Protein AF-A0A5N5QU02-F1 (afdb_monomer_lite)

pLDDT: mean 71.1, std 25.97, range [22.22, 98.56]

Sequence (779 aa):
MPKRAPSPQHIPPRKRPSLPFRPTFKSECIQAKDSTFQARLFSLDSPAPVSSILAYMRRQYPDFQHHMAAWRYLVLKPGMTGLEGDHAFEPEKGCEDDGESRGGKTILDVLERTGLSDVLVVVSRRFGGTMLGPARFTHIADCARAVCTAMFEREQAAERASLVADLVAQLREWDTEIADLRLEIATLEPRPTPDKGKQPMLSLKPPDYTNVLDPPDVEKAQRLLQARQKTVQSLKALYDQIDMRAQQAPPSVLTIAGTDPSGGAGIQADLKTIAAHGCYGTSVITALVAQNTCGVRAVHVPAAEFITKQASRRRFPNPHNQQNIPQLKCVLEDIPPKAIKTGMLADEAIVDNIVNTLTSHYGSKKSRRSNRKIPPLIVDPVIISSSGHALLAPEAIDTVRRKLIPLATLVTPNLPEAETLLGRKVGSVDSLEGMVHTAGEIIALGPEAALVKGGHSNLIINDVLAYLASTNHTERIRIRVEWGPGCEPIRHHSILGRVGVGSRLGTGTQDVVVDVLRLKSPSAPITLFVRPKLETASTHGTGCTLSSALACAFAQGLNPIDATLQATAYAHEAIATAPKIGKGKGPLNHMHTLVPRTSLPKEKLTHFFFNLLAVGLVIAATGAAYAVFPWFARELWAMSRILFMAADPRYTVILCLLLPLYRVSWIRDASSNYSCSHPPPDSPTSKQTIYSPSSAQSLVKDDQIGMPGGQPIATLRVRGTSSTRLLHPRRGHSGCLERVVPIAIVLAGHAPNPFKMNMKIDPELQRRKCNRSRGEGAA

Organism: NCBI:txid1582974

InterPro domains:
  IPR001498 Impact, N-terminal [PF01205] (33-147)
  IPR004399 Hydroxymethylpyrimidine kinase/phosphomethylpyrimidine kinase domain [cd01169] (253-578)
  IPR013749 Pyridoxamine kinase/Phosphomethylpyrimidine kinase [PF08543] (260-312)
  IPR013749 Pyridoxamine kinase/Phosphomethylpyrimidine kinase [PF08543] (327-487)
  IPR013749 Pyridoxamine kinase/Phosphomethylpyrimidine kinase [PF08543] (507-589)
  IPR020568 Ribosomal protein uS5 domain 2-type superfamily [SSF54211] (25-148)
  IPR029056 Ribokinase-like [G3DSA:3.40.1190.20] (229-599)
  IPR029056 Ribokinase-like [SSF53613] (250-593)
  IPR036956 Impact, N-terminal domain superfamily [G3DSA:3.30.230.30] (24-153)

Foldseek 3Di:
DDDDDDDDPDPDPPPDPDQPFDFPDKFDWDADLQKIKIKTKGFAPDPVCQVVVVVSCCVVCVQFPWKKKKAKAWDADPPDDCPVDPVRTDIDMDIDTPPPPCLRVLLVVLCVVLVDHRMMMIMTMRDRPDDPPPVVSVVSNVNSNRRSVVVSVVVVQVVLLVLLVVLVVLLQVLVVLLLVLVVLLPVLDQDPDDFPDDDVPPPPDGDDCCVCNVSPDNVVSVVSNVVSVVSSVVSVVVSVVSVVVVPDAAAEEEEEWADDPQLFATLSLLCLLCVLLSHHYDYQHQWYFPADQLGTDDIGGPDLCQRAPPPPPDPDDDPPPPPHDHRVRVCCVPPNHLFYEYEQNQEQSSLVRVLVRQCVSQHDPPDPPHPHQRHAYEYEPHQAAPNGHGRYDLVNLVVCLQRVLQSHQEYEYEQQRLCSSVVHDRPPDAAPVSQQVSQVVSVVSHHQKYKHWQLPHFDDPVSVVVCVVPDDPPAQEAEWEDEDRPDPGPDDDDPPDDDPPDPPSDDDDFGKIWIWMDGNDRPDHIYIYIYGNDPDLACRHLSRQLSSQLRSCSSVPHDNVVSNVRSVNLSVVQRVPADPDDDGHHHGNSNSSPDPDDPDDCVVVVVVVVVVVVVVVVCVVVPPDPDCVVVVVVVVVVVVVVVVQVVDPVCPVVCVVCVVVVVVVVVVVVPPDDDDDDDYDDDDDDDDDDDDDDDDDDDDDDYDDDDDDDDDDDDDDDDDDDDDDDDDDDDDDDDDDDDPDDDDDDDDDDDDDDDDDDDDDDPDDDDDDDDDDDDDDDD

Radius of gyration: 46.67 Å; chains: 1; bounding box: 134×116×110 Å

Secondary structure (DSSP, 8-state):
---PPPPPP-PPP-PPPPPSS--SEEPPPEEETTEEEEEEEEE-SSSTTHHHHHHHHHHH-TT-SEEEEEEEEEEEPTT--STT-GGGEEEEEEEE-SSSTTHHHHHHHHHHHH---SEEEEEEEE--SS--TTHHHHHHHHHHHHHHHHHHHHHHHHHHHHHHHHHHHHHHHHHHHHHHHHHHHHHHSPPPP--SS-------SPPP-HHHHTTB-HHHHHHHHHHHHHHHHHHHHHHHHHHHHHHSPPPEEEEEE---TTSSSHHHHHHHHHHHTT-EEEEEES-EEEEETTEEEEEEPPPHHHHS------SS--TT------HHHHHHHHS--SEEEE---BSHHHHHHHHHHHHHHH--TT-TT--PPPP-EEE----B-TTS-B-B-HHHHHHIIIIIGGG-SEE--BHHHHHHHTTPPTT---SHHHHHHHHHHHHHTS-SEEEEB-TT--EEHHHHHHHHHHS-TTS-EEEEE---TTSPP-------S---TTTTS-SS--EEEEEEEEESSTTSPEEEEEEEPP--S--BTHHHHHHHHHHHHHHTT--HHHHHHHHHHHHHHHHHT----SSSSPBP-TTTT--------THHHHHHHHHHHHHHHHHHHTT--SSSHHHHHHHHHHHHHHHHHHTSTTSHHHHHHHHHHHHHHHTTSSS-----------------------------------------------------------------PPP------------PPP-------------------------

Structure (mmCIF, N/CA/C/O backbone):
data_AF-A0A5N5QU02-F1
#
_entry.id   AF-A0A5N5QU02-F1
#
loop_
_atom_site.group_PDB
_atom_site.id
_atom_site.type_symbol
_atom_site.label_atom_id
_atom_site.label_alt_id
_atom_site.label_comp_id
_atom_site.label_asym_id
_atom_site.label_entity_id
_atom_site.label_seq_id
_atom_site.pdbx_PDB_ins_code
_atom_site.Cartn_x
_atom_site.Cartn_y
_atom_site.Cartn_z
_atom_site.occupancy
_atom_site.B_iso_or_equiv
_atom_site.auth_seq_id
_atom_site.auth_comp_id
_atom_site.auth_asym_id
_atom_site.auth_atom_id
_atom_site.pdbx_PDB_model_num
ATOM 1 N N . MET A 1 1 ? 33.362 68.372 -55.225 1.00 26.84 1 MET A N 1
ATOM 2 C CA . MET A 1 1 ? 34.493 67.432 -55.422 1.00 26.84 1 MET A CA 1
ATOM 3 C C . MET A 1 1 ? 33.938 66.006 -55.423 1.00 26.84 1 MET A C 1
ATOM 5 O O . MET A 1 1 ? 32.941 65.788 -54.751 1.00 26.84 1 MET A O 1
ATOM 9 N N . PRO A 1 2 ? 34.433 65.107 -56.283 1.00 36.47 2 PRO A N 1
ATOM 10 C CA . PRO A 1 2 ? 33.691 64.687 -57.477 1.00 36.47 2 PRO A CA 1
ATOM 11 C C . PRO A 1 2 ? 32.960 63.337 -57.372 1.00 36.47 2 PRO A C 1
ATOM 13 O O . PRO A 1 2 ? 33.253 62.500 -56.522 1.00 36.47 2 PRO A O 1
ATOM 16 N N . LYS A 1 3 ? 32.033 63.142 -58.324 1.00 34.31 3 LYS A N 1
ATOM 17 C CA . LYS A 1 3 ? 31.410 61.869 -58.716 1.00 34.31 3 LYS A CA 1
ATOM 18 C C . LYS A 1 3 ? 32.476 60.768 -58.821 1.00 34.31 3 LYS A C 1
ATOM 20 O O . LYS A 1 3 ? 33.375 60.869 -59.654 1.00 34.31 3 LYS A O 1
ATOM 25 N N . ARG A 1 4 ? 32.368 59.715 -58.003 1.00 31.97 4 ARG A N 1
ATOM 26 C CA . ARG A 1 4 ? 33.155 58.487 -58.180 1.00 31.97 4 ARG A CA 1
ATOM 27 C C . ARG A 1 4 ? 32.616 57.717 -59.386 1.00 31.97 4 ARG A C 1
ATOM 29 O O . ARG A 1 4 ? 31.420 57.457 -59.473 1.00 31.97 4 ARG A O 1
ATOM 36 N N . ALA A 1 5 ? 33.525 57.403 -60.302 1.00 35.94 5 ALA A N 1
ATOM 37 C CA . ALA A 1 5 ? 33.304 56.563 -61.470 1.00 35.94 5 ALA A CA 1
ATOM 38 C C . ALA A 1 5 ? 32.764 55.172 -61.079 1.00 35.94 5 ALA A C 1
ATOM 40 O O . ALA A 1 5 ? 33.105 54.677 -59.999 1.00 35.94 5 ALA A O 1
ATOM 41 N N . PRO A 1 6 ? 31.957 54.520 -61.936 1.00 36.97 6 PRO A N 1
ATOM 42 C CA . PRO A 1 6 ? 31.574 53.133 -61.723 1.00 36.97 6 PRO A CA 1
ATOM 43 C C . PRO A 1 6 ? 32.813 52.234 -61.816 1.00 36.97 6 PRO A C 1
ATOM 45 O O . PRO A 1 6 ? 33.607 52.325 -62.753 1.00 36.97 6 PRO A O 1
ATOM 48 N N . SER A 1 7 ? 32.978 51.385 -60.806 1.00 33.53 7 SER A N 1
ATOM 49 C CA . SER A 1 7 ? 33.982 50.328 -60.735 1.00 33.53 7 SER A CA 1
ATOM 50 C C . SER A 1 7 ? 33.844 49.350 -61.913 1.00 33.53 7 SER A C 1
ATOM 52 O O . SER A 1 7 ? 32.729 49.107 -62.385 1.00 33.53 7 SER A O 1
ATOM 54 N N . PRO A 1 8 ? 34.961 48.777 -62.403 1.00 39.06 8 PRO A N 1
ATOM 55 C CA . PRO A 1 8 ? 34.948 47.881 -63.551 1.00 39.06 8 PRO A CA 1
ATOM 56 C C . PRO A 1 8 ? 34.104 46.647 -63.237 1.00 39.06 8 PRO A C 1
ATOM 58 O O . PRO A 1 8 ? 34.230 46.050 -62.166 1.00 39.06 8 PRO A O 1
ATOM 61 N N . GLN A 1 9 ? 33.231 46.285 -64.179 1.00 38.09 9 GLN A N 1
ATOM 62 C CA . GLN A 1 9 ? 32.427 45.071 -64.123 1.00 38.09 9 GLN A CA 1
ATOM 63 C C . GLN A 1 9 ? 33.332 43.885 -63.789 1.00 38.09 9 GLN A C 1
ATOM 65 O O . GLN A 1 9 ? 34.272 43.567 -64.518 1.00 38.09 9 GLN A O 1
ATOM 70 N N . HIS A 1 10 ? 33.044 43.253 -62.655 1.00 35.84 10 HIS A N 1
ATOM 71 C CA . HIS A 1 10 ? 33.688 42.029 -62.222 1.00 35.84 10 HIS A CA 1
ATOM 72 C C . HIS A 1 10 ? 33.329 40.949 -63.248 1.00 35.84 10 HIS A C 1
ATOM 74 O O . HIS A 1 10 ? 32.243 40.375 -63.203 1.00 35.84 10 HIS A O 1
ATOM 80 N N . ILE A 1 11 ? 34.215 40.703 -64.215 1.00 39.31 11 ILE A N 1
ATOM 81 C CA . ILE A 1 11 ? 34.117 39.531 -65.084 1.00 39.31 11 ILE A CA 1
ATOM 82 C C . ILE A 1 11 ? 34.187 38.328 -64.133 1.00 39.31 11 ILE A C 1
ATOM 84 O O . ILE A 1 11 ? 35.190 38.185 -63.423 1.00 39.31 11 ILE A O 1
ATOM 88 N N . PRO A 1 12 ? 33.136 37.496 -64.028 1.00 38.94 12 PRO A N 1
ATOM 89 C CA . PRO A 1 12 ? 33.198 36.319 -63.179 1.00 38.94 12 PRO A CA 1
ATOM 90 C C . PRO A 1 12 ? 34.337 35.427 -63.691 1.00 38.94 12 PRO A C 1
ATOM 92 O O . PRO A 1 12 ? 34.494 35.289 -64.910 1.00 38.94 12 PRO A O 1
ATOM 95 N N . PRO A 1 13 ? 35.152 34.820 -62.807 1.00 41.03 13 PRO A N 1
ATOM 96 C CA . PRO A 1 13 ? 36.166 33.877 -63.253 1.00 41.03 13 PRO A CA 1
ATOM 97 C C . PRO A 1 13 ? 35.462 32.807 -64.089 1.00 41.03 13 PRO A C 1
ATOM 99 O O . PRO A 1 13 ? 34.466 32.234 -63.640 1.00 41.03 13 PRO A O 1
ATOM 102 N N . ARG A 1 14 ? 35.938 32.575 -65.323 1.00 37.25 14 ARG A N 1
ATOM 103 C CA . ARG A 1 14 ? 35.437 31.497 -66.189 1.00 37.25 14 ARG A CA 1
ATOM 104 C C . ARG A 1 14 ? 35.333 30.234 -65.335 1.00 37.25 14 ARG A C 1
ATOM 106 O O . ARG A 1 14 ? 36.357 29.721 -64.881 1.00 37.25 14 ARG A O 1
ATOM 113 N N . LYS A 1 15 ? 34.104 29.761 -65.083 1.00 38.62 15 LYS A N 1
ATOM 114 C CA . LYS A 1 15 ? 33.865 28.472 -64.427 1.00 38.62 15 LYS A CA 1
ATOM 115 C C . LYS A 1 15 ? 34.707 27.446 -65.180 1.00 38.62 15 LYS A C 1
ATOM 117 O O . LYS A 1 15 ? 34.523 27.278 -66.385 1.00 38.62 15 LYS A O 1
ATOM 122 N N . ARG A 1 16 ? 35.661 26.807 -64.491 1.00 43.03 16 ARG A N 1
ATOM 123 C CA . ARG A 1 16 ? 36.352 25.637 -65.045 1.00 43.03 16 ARG A CA 1
ATOM 124 C C . ARG A 1 16 ? 35.257 24.663 -65.505 1.00 43.03 16 ARG A C 1
ATOM 126 O O . ARG A 1 16 ? 34.319 24.461 -64.729 1.00 43.03 16 ARG A O 1
ATOM 133 N N . PRO A 1 17 ? 35.316 24.118 -66.731 1.00 43.94 17 PRO A N 1
ATOM 134 C CA . PRO A 1 17 ? 34.322 23.151 -67.176 1.00 43.94 17 PRO A CA 1
ATOM 135 C C . PRO A 1 17 ? 34.249 22.017 -66.148 1.00 43.94 17 PRO A C 1
ATOM 137 O O . PRO A 1 17 ? 35.284 21.538 -65.678 1.00 43.94 17 PRO A O 1
ATOM 140 N N . SER A 1 18 ? 33.035 21.648 -65.737 1.00 48.78 18 SER A N 1
ATOM 141 C CA . SER A 1 18 ? 32.812 20.504 -64.854 1.00 48.78 18 SER A CA 1
ATOM 142 C C . SER A 1 18 ? 33.447 19.276 -65.497 1.00 48.78 18 SER A C 1
ATOM 144 O O . SER A 1 18 ? 33.119 18.935 -66.633 1.00 48.78 18 SER A O 1
ATOM 146 N N . LEU A 1 19 ? 34.390 18.651 -64.796 1.00 57.91 19 LEU A N 1
ATOM 147 C CA . LEU A 1 19 ? 35.074 17.464 -65.291 1.00 57.91 19 LEU A CA 1
ATOM 148 C C . LEU A 1 19 ? 34.037 16.341 -65.492 1.00 57.91 19 LEU A C 1
ATOM 150 O O . LEU A 1 19 ? 33.288 16.072 -64.552 1.00 57.91 19 LEU A O 1
ATOM 154 N N . PRO A 1 20 ? 33.980 15.688 -66.668 1.00 72.44 20 PRO A N 1
ATOM 155 C CA . PRO A 1 20 ? 32.984 14.652 -66.952 1.00 72.44 20 PRO A CA 1
ATOM 156 C C . PRO A 1 20 ? 33.134 13.422 -66.045 1.00 72.44 20 PRO A C 1
ATOM 158 O O . PRO A 1 20 ? 32.148 12.753 -65.766 1.00 72.44 20 PRO A O 1
ATOM 161 N N . PHE A 1 21 ? 34.342 13.166 -65.529 1.00 84.12 21 PHE A N 1
ATOM 162 C CA . PHE A 1 21 ? 34.613 12.105 -64.560 1.00 84.12 21 PHE A CA 1
ATOM 163 C C . PHE A 1 21 ? 35.366 12.670 -63.352 1.00 84.12 21 PHE A C 1
ATOM 165 O O . PHE A 1 21 ? 36.440 13.271 -63.493 1.00 84.12 21 PHE A O 1
ATOM 172 N N . ARG A 1 22 ? 34.815 12.473 -62.149 1.00 87.12 22 ARG A N 1
ATOM 173 C CA . ARG A 1 22 ? 35.424 12.894 -60.880 1.00 87.12 22 ARG A CA 1
ATOM 174 C C . ARG A 1 22 ? 35.877 11.658 -60.095 1.00 87.12 22 ARG A C 1
ATOM 176 O O . ARG A 1 22 ? 35.042 10.800 -59.834 1.00 87.12 22 ARG A O 1
ATOM 183 N N . PRO A 1 23 ? 37.157 11.565 -59.693 1.00 90.81 23 PRO A N 1
ATOM 184 C CA . PRO A 1 23 ? 37.606 10.455 -58.864 1.00 90.81 23 PRO A CA 1
ATOM 185 C C . PRO A 1 23 ? 36.990 10.543 -57.463 1.00 90.81 23 PRO A C 1
ATOM 187 O O . PRO A 1 23 ? 36.922 11.630 -56.880 1.00 90.81 23 PRO A O 1
ATOM 190 N N . THR A 1 24 ? 36.578 9.395 -56.930 1.00 92.00 24 THR A N 1
ATOM 191 C CA . THR A 1 24 ? 36.082 9.213 -55.561 1.00 92.00 24 THR A CA 1
ATOM 192 C C . THR A 1 24 ? 37.194 9.476 -54.550 1.00 92.00 24 THR A C 1
ATOM 194 O O . THR A 1 24 ? 36.988 10.204 -53.583 1.00 92.00 24 THR A O 1
ATOM 197 N N . PHE A 1 25 ? 38.389 8.943 -54.817 1.00 93.81 25 PHE A N 1
ATOM 198 C CA . PHE A 1 25 ? 39.585 9.148 -54.003 1.00 93.81 25 PHE A CA 1
ATOM 199 C C . PHE A 1 25 ? 40.807 9.417 -54.873 1.00 93.81 25 PHE A C 1
ATOM 201 O O . PHE A 1 25 ? 40.891 8.997 -56.029 1.00 93.81 25 PHE A O 1
ATOM 208 N N . LYS A 1 26 ? 41.779 10.118 -54.294 1.00 95.25 26 LYS A N 1
ATOM 209 C CA . LYS A 1 26 ? 43.058 10.448 -54.916 1.00 95.25 26 LYS A CA 1
ATOM 210 C C . LYS A 1 26 ? 44.159 10.241 -53.882 1.00 95.25 26 LYS A C 1
ATOM 212 O O . LYS A 1 26 ? 44.045 10.778 -52.785 1.00 95.25 26 LYS A O 1
ATOM 217 N N . SER A 1 27 ? 45.205 9.492 -54.226 1.00 95.94 27 SER A N 1
ATOM 218 C CA . SER A 1 27 ? 46.351 9.321 -53.329 1.00 95.94 27 SER A CA 1
ATOM 219 C C . SER A 1 27 ? 47.226 10.574 -53.304 1.00 95.94 27 SER A C 1
ATOM 221 O O . SER A 1 27 ? 47.255 11.369 -54.257 1.00 95.94 27 SER A O 1
ATOM 223 N N . GLU A 1 28 ? 48.037 10.693 -52.258 1.00 94.44 28 GLU A N 1
ATOM 224 C CA . GLU A 1 28 ? 49.217 11.551 -52.303 1.00 94.44 28 GLU A CA 1
ATOM 225 C C . GLU A 1 28 ? 50.170 11.117 -53.429 1.00 94.44 28 GLU A C 1
ATOM 227 O O . GLU A 1 28 ? 50.102 9.993 -53.944 1.00 94.44 28 GLU A O 1
ATOM 232 N N . CYS A 1 29 ? 51.024 12.044 -53.859 1.00 92.69 29 CYS A N 1
ATOM 233 C CA . CYS A 1 29 ? 52.050 11.750 -54.850 1.00 92.69 29 CYS A CA 1
ATOM 234 C C . CYS A 1 29 ? 53.221 11.030 -54.178 1.00 92.69 29 CYS A C 1
ATOM 236 O O . CYS A 1 29 ? 53.844 11.594 -53.283 1.00 92.69 29 CYS A O 1
ATOM 238 N N . ILE A 1 30 ? 53.583 9.846 -54.664 1.00 93.88 30 ILE A N 1
ATOM 239 C CA . ILE A 1 30 ? 54.828 9.181 -54.264 1.00 93.88 30 ILE A CA 1
ATOM 240 C C . ILE A 1 30 ? 55.928 9.604 -55.241 1.00 93.88 30 ILE A C 1
ATOM 242 O O . ILE A 1 30 ? 55.773 9.435 -56.452 1.00 93.88 30 ILE A O 1
ATOM 246 N N . GLN A 1 31 ? 57.030 10.162 -54.734 1.00 91.62 31 GLN A N 1
ATOM 247 C CA . GLN A 1 31 ? 58.201 10.539 -55.535 1.00 91.62 31 GLN A CA 1
ATOM 248 C C . GLN A 1 31 ? 59.365 9.570 -55.295 1.00 91.62 31 GLN A C 1
ATOM 250 O O . GLN A 1 31 ? 59.719 9.294 -54.152 1.00 91.62 31 GLN A O 1
ATOM 255 N N . ALA A 1 32 ? 59.977 9.066 -56.369 1.00 89.31 32 ALA A N 1
ATOM 256 C CA . ALA A 1 32 ? 61.125 8.161 -56.302 1.00 89.31 32 ALA A CA 1
ATOM 257 C C . ALA A 1 32 ? 62.057 8.364 -57.507 1.00 89.31 32 ALA A C 1
ATOM 259 O O . ALA A 1 32 ? 61.632 8.145 -58.643 1.00 89.31 32 ALA A O 1
ATOM 260 N N . LYS A 1 33 ? 63.321 8.759 -57.262 1.00 81.19 33 LYS A N 1
ATOM 261 C CA . LYS A 1 33 ? 64.346 9.068 -58.291 1.00 81.19 33 LYS A CA 1
ATOM 262 C C . LYS A 1 33 ? 63.743 9.838 -59.480 1.00 81.19 33 LYS A C 1
ATOM 264 O O . LYS A 1 33 ? 63.691 9.332 -60.602 1.00 81.19 33 LYS A O 1
ATOM 269 N N . ASP A 1 34 ? 63.146 10.986 -59.158 1.00 87.06 34 ASP A N 1
ATOM 270 C CA . ASP A 1 34 ? 62.445 11.925 -60.052 1.00 87.06 34 ASP A CA 1
ATOM 271 C C . ASP A 1 34 ? 61.157 11.413 -60.725 1.00 87.06 34 ASP A C 1
ATOM 273 O O . ASP A 1 34 ? 60.410 12.187 -61.330 1.00 87.06 34 ASP A O 1
ATOM 277 N N . SER A 1 35 ? 60.830 10.124 -60.592 1.00 89.81 35 SER A N 1
ATOM 278 C CA . SER A 1 35 ? 59.532 9.598 -61.016 1.00 89.81 35 SER A CA 1
ATOM 279 C C . SER A 1 35 ? 58.445 9.982 -60.012 1.00 89.81 35 SER A C 1
ATOM 281 O O . SER A 1 35 ? 58.691 10.038 -58.809 1.00 89.81 35 SER A O 1
ATOM 283 N N . THR A 1 36 ? 57.224 10.221 -60.487 1.00 93.25 36 THR A N 1
ATOM 284 C CA . THR A 1 36 ? 56.067 10.550 -59.635 1.00 93.25 36 THR A CA 1
ATOM 285 C C . THR A 1 36 ? 54.918 9.588 -59.906 1.00 93.25 36 THR A C 1
ATOM 287 O O . THR A 1 36 ? 54.573 9.373 -61.064 1.00 93.25 36 THR A O 1
ATOM 290 N N . PHE A 1 37 ? 54.308 9.047 -58.853 1.00 95.06 37 PHE A N 1
ATOM 291 C CA . PHE A 1 37 ? 53.167 8.132 -58.915 1.00 95.06 37 PHE A CA 1
ATOM 292 C C . PHE A 1 37 ? 51.965 8.730 -58.196 1.00 95.06 37 PHE A C 1
ATOM 294 O O . PHE A 1 37 ? 52.113 9.342 -57.138 1.00 95.06 37 PHE A O 1
ATOM 301 N N . GLN A 1 38 ? 50.772 8.544 -58.755 1.00 96.00 38 GLN A N 1
ATOM 302 C CA . GLN A 1 38 ? 49.534 8.959 -58.105 1.00 96.00 38 GLN A CA 1
ATOM 303 C C . GLN A 1 38 ? 48.348 8.108 -58.550 1.00 96.00 38 GLN A C 1
ATOM 305 O O . GLN A 1 38 ? 48.058 8.024 -59.745 1.00 96.00 38 GLN A O 1
ATOM 310 N N . ALA A 1 39 ? 47.616 7.552 -57.587 1.00 96.94 39 ALA A N 1
ATOM 311 C CA . ALA A 1 39 ? 46.386 6.817 -57.836 1.00 96.94 39 ALA A CA 1
ATOM 312 C C . ALA A 1 39 ? 45.153 7.722 -57.810 1.00 96.94 39 ALA A C 1
ATOM 314 O O . ALA A 1 39 ? 45.068 8.700 -57.058 1.00 96.94 39 ALA A O 1
ATOM 315 N N . ARG A 1 40 ? 44.163 7.343 -58.613 1.00 96.88 40 ARG A N 1
ATOM 316 C CA . ARG A 1 40 ? 42.786 7.831 -58.567 1.00 96.88 40 ARG A CA 1
ATOM 317 C C . ARG A 1 40 ? 41.847 6.634 -58.628 1.00 96.88 40 ARG A C 1
ATOM 319 O O . ARG A 1 40 ? 42.020 5.777 -59.489 1.00 96.88 40 ARG A O 1
ATOM 326 N N . LEU A 1 41 ? 40.874 6.596 -57.727 1.00 96.06 41 LEU A N 1
ATOM 327 C CA . LEU A 1 41 ? 39.822 5.583 -57.700 1.00 96.06 41 LEU A CA 1
ATOM 328 C C . LEU A 1 41 ? 38.512 6.208 -58.169 1.00 96.06 41 LEU A C 1
ATOM 330 O O . LEU A 1 41 ? 38.163 7.306 -57.734 1.00 96.06 41 LEU A O 1
ATOM 334 N N . PHE A 1 42 ? 37.796 5.504 -59.033 1.00 94.12 42 PHE A N 1
ATOM 335 C CA . PHE A 1 42 ? 36.467 5.840 -59.527 1.00 94.12 42 PHE A CA 1
ATOM 336 C C . PHE A 1 42 ? 35.504 4.724 -59.124 1.00 94.12 42 PHE A C 1
ATOM 338 O O . PHE A 1 42 ? 35.866 3.554 -59.207 1.00 94.12 42 PHE A O 1
ATOM 345 N N . SER A 1 43 ? 34.299 5.086 -58.689 1.00 91.25 43 SER A N 1
ATOM 346 C CA . SER A 1 43 ? 33.203 4.125 -58.528 1.00 91.25 43 SER A CA 1
ATOM 347 C C . SER A 1 43 ? 32.582 3.840 -59.898 1.00 91.25 43 SER A C 1
ATOM 349 O O . SER A 1 43 ? 32.513 4.742 -60.739 1.00 91.25 43 SER A O 1
ATOM 351 N N . LEU A 1 44 ? 32.208 2.587 -60.141 1.00 88.25 44 LEU A N 1
ATOM 352 C CA . LEU A 1 44 ? 31.629 2.108 -61.388 1.00 88.25 44 LEU A CA 1
ATOM 353 C C . LEU A 1 44 ? 30.214 1.592 -61.140 1.00 88.25 44 LEU A C 1
ATOM 355 O O . LEU A 1 44 ? 30.034 0.651 -60.381 1.00 88.25 44 LEU A O 1
ATOM 359 N N . ASP A 1 45 ? 29.241 2.125 -61.875 1.00 80.06 45 ASP A N 1
ATOM 360 C CA . ASP A 1 45 ? 27.888 1.554 -61.911 1.00 80.06 45 ASP A CA 1
ATOM 361 C C . ASP A 1 45 ? 27.751 0.461 -62.989 1.00 80.06 45 ASP A C 1
ATOM 363 O O . ASP A 1 45 ? 26.784 -0.293 -62.994 1.00 80.06 45 ASP A O 1
ATOM 367 N N . SER A 1 46 ? 28.703 0.383 -63.931 1.00 81.38 46 SER A N 1
ATOM 368 C CA . SER A 1 46 ? 28.806 -0.631 -64.996 1.00 81.38 46 SER A CA 1
ATOM 369 C C . SER A 1 46 ? 30.234 -0.663 -65.577 1.00 81.38 46 SER A C 1
ATOM 371 O O . SER A 1 46 ? 30.983 0.296 -65.367 1.00 81.38 46 SER A O 1
ATOM 373 N N . PRO A 1 47 ? 30.642 -1.700 -66.339 1.00 74.25 47 PRO A N 1
ATOM 374 C CA . PRO A 1 47 ? 31.967 -1.749 -66.977 1.00 74.25 47 PRO A CA 1
ATOM 375 C C . PRO A 1 47 ? 32.114 -0.826 -68.207 1.00 74.25 47 PRO A C 1
ATOM 377 O O . PRO A 1 47 ? 33.230 -0.472 -68.590 1.00 74.25 47 PRO A O 1
ATOM 380 N N . ALA A 1 48 ? 31.010 -0.372 -68.813 1.00 79.31 48 ALA A N 1
ATOM 381 C CA . ALA A 1 48 ? 31.004 0.462 -70.024 1.00 79.31 48 ALA A CA 1
ATOM 382 C C . ALA A 1 48 ? 31.842 1.770 -69.961 1.00 79.31 48 ALA A C 1
ATOM 384 O O . ALA A 1 48 ? 32.438 2.148 -70.975 1.00 79.31 48 ALA A O 1
ATOM 385 N N . PRO A 1 49 ? 31.943 2.488 -68.822 1.00 84.44 49 PRO A N 1
ATOM 386 C CA . PRO A 1 49 ? 32.676 3.751 -68.742 1.00 84.44 49 PRO A CA 1
ATOM 387 C C . PRO A 1 49 ? 34.200 3.606 -68.689 1.00 84.44 49 PRO A C 1
ATOM 389 O O . PRO A 1 49 ? 34.885 4.616 -68.859 1.00 84.44 49 PRO A O 1
ATOM 392 N N . VAL A 1 50 ? 34.753 2.407 -68.457 1.00 86.88 50 VAL A N 1
ATOM 393 C CA . VAL A 1 50 ? 36.192 2.212 -68.179 1.00 86.88 50 VAL A CA 1
ATOM 394 C C . VAL A 1 50 ? 37.068 2.836 -69.269 1.00 86.88 50 VAL A C 1
ATOM 396 O O . VAL A 1 50 ? 37.903 3.693 -68.973 1.00 86.88 50 VAL A O 1
ATOM 399 N N . SER A 1 51 ? 36.821 2.515 -70.542 1.00 87.25 51 SER A N 1
ATOM 400 C CA . SER A 1 51 ? 37.597 3.065 -71.664 1.00 87.25 51 SER A CA 1
ATOM 401 C C . SER A 1 51 ? 37.462 4.588 -71.793 1.00 87.25 51 SER A C 1
ATOM 403 O O . SER A 1 51 ? 38.431 5.277 -72.117 1.00 87.25 51 SER A O 1
ATOM 405 N N . SER A 1 52 ? 36.282 5.138 -71.485 1.00 89.38 52 SER A N 1
ATOM 406 C CA . SER A 1 52 ? 36.036 6.587 -71.513 1.00 89.38 52 SER A CA 1
ATOM 407 C C . SER A 1 52 ? 36.776 7.317 -70.391 1.00 89.38 52 SER A C 1
ATOM 409 O O . SER A 1 52 ? 37.343 8.388 -70.622 1.00 89.38 52 SER A O 1
ATOM 411 N N . ILE A 1 53 ? 36.827 6.727 -69.191 1.00 90.19 53 ILE A N 1
ATOM 412 C CA . ILE A 1 53 ? 37.570 7.265 -68.047 1.00 90.19 53 ILE A CA 1
ATOM 413 C C . ILE A 1 53 ? 39.071 7.251 -68.343 1.00 90.19 53 ILE A C 1
ATOM 415 O O . ILE A 1 53 ? 39.741 8.251 -68.090 1.00 90.19 53 ILE A O 1
ATOM 419 N N . LEU A 1 54 ? 39.607 6.177 -68.929 1.00 88.94 54 LEU A N 1
ATOM 420 C CA . LEU A 1 54 ? 41.029 6.097 -69.287 1.00 88.94 54 LEU A CA 1
ATOM 421 C C . LEU A 1 54 ? 41.412 7.095 -70.385 1.00 88.94 54 LEU A C 1
ATOM 423 O O . LEU A 1 54 ? 42.410 7.807 -70.254 1.00 88.94 54 LEU A O 1
ATOM 427 N N . ALA A 1 55 ? 40.588 7.229 -71.427 1.00 88.88 55 ALA A N 1
ATOM 428 C CA . ALA A 1 55 ? 40.784 8.247 -72.459 1.00 88.88 55 ALA A CA 1
ATOM 429 C C . ALA A 1 55 ? 40.752 9.671 -71.873 1.00 88.88 55 ALA A C 1
ATOM 431 O O . ALA A 1 55 ? 41.563 10.527 -72.238 1.00 88.88 55 ALA A O 1
ATOM 432 N N . TYR A 1 56 ? 39.845 9.921 -70.928 1.00 90.25 56 TYR A N 1
ATOM 433 C CA . TYR A 1 56 ? 39.776 11.178 -70.195 1.00 90.25 56 TYR A CA 1
ATOM 434 C C . TYR A 1 56 ? 41.017 11.412 -69.319 1.00 90.25 56 TYR A C 1
ATOM 436 O O . TYR A 1 56 ? 41.569 12.510 -69.340 1.00 90.25 56 TYR A O 1
ATOM 444 N N . MET A 1 57 ? 41.493 10.394 -68.600 1.00 90.81 57 MET A N 1
ATOM 445 C CA . MET A 1 57 ? 42.686 10.469 -67.753 1.00 90.81 57 MET A CA 1
ATOM 446 C C . MET A 1 57 ? 43.925 10.889 -68.550 1.00 90.81 57 MET A C 1
ATOM 448 O O . MET A 1 57 ? 44.616 11.818 -68.130 1.00 90.81 57 MET A O 1
ATOM 452 N N . ARG A 1 58 ? 44.138 10.286 -69.726 1.00 89.25 58 ARG A N 1
ATOM 453 C CA . ARG A 1 58 ? 45.232 10.635 -70.651 1.00 89.25 58 ARG A CA 1
ATOM 454 C C . ARG A 1 58 ? 45.144 12.083 -71.135 1.00 89.25 58 ARG A C 1
ATOM 456 O O . ARG A 1 58 ? 46.143 12.789 -71.184 1.00 89.25 58 ARG A O 1
ATOM 463 N N . ARG A 1 59 ? 43.935 12.553 -71.465 1.00 89.06 59 ARG A N 1
ATOM 464 C CA . ARG A 1 59 ? 43.710 13.933 -71.930 1.00 89.06 59 ARG A CA 1
ATOM 465 C C . ARG A 1 59 ? 43.901 14.964 -70.818 1.00 89.06 59 ARG A C 1
ATOM 467 O O . ARG A 1 59 ? 44.407 16.052 -71.069 1.00 89.06 59 ARG A O 1
ATOM 474 N N . GLN A 1 60 ? 43.441 14.646 -69.612 1.00 88.12 60 GLN A N 1
ATOM 475 C CA . GLN A 1 60 ? 43.394 15.588 -68.498 1.00 88.12 60 GLN A CA 1
ATOM 476 C C . GLN A 1 60 ? 44.734 15.725 -67.773 1.00 88.12 60 GLN A C 1
ATOM 478 O O . GLN A 1 60 ? 44.989 16.756 -67.147 1.00 88.12 60 GLN A O 1
ATOM 483 N N . TYR A 1 61 ? 45.578 14.696 -67.833 1.00 88.69 61 TYR A N 1
ATOM 484 C CA . TYR A 1 61 ? 46.854 14.645 -67.129 1.00 88.69 61 TYR A CA 1
ATOM 485 C C . TYR A 1 61 ? 48.018 14.344 -68.087 1.00 88.69 61 TYR A C 1
ATOM 487 O O . TYR A 1 61 ? 48.719 13.357 -67.878 1.00 88.69 61 TYR A O 1
ATOM 495 N N . PRO A 1 62 ? 48.260 15.201 -69.098 1.00 84.31 62 PRO A N 1
ATOM 496 C CA . PRO A 1 62 ? 49.269 14.956 -70.133 1.00 84.31 62 PRO A CA 1
ATOM 497 C C . PRO A 1 62 ? 50.711 14.912 -69.598 1.00 84.31 62 PRO A C 1
ATOM 499 O O . PRO A 1 62 ? 51.595 14.378 -70.258 1.00 84.31 62 PRO A O 1
ATOM 502 N N . ASP A 1 63 ? 50.955 15.447 -68.396 1.00 86.62 63 ASP A N 1
ATOM 503 C CA . ASP A 1 63 ? 52.271 15.424 -67.741 1.00 86.62 63 ASP A CA 1
ATOM 504 C C . ASP A 1 63 ? 52.684 14.026 -67.238 1.00 86.62 63 ASP A C 1
ATOM 506 O O . ASP A 1 63 ? 53.835 13.825 -66.842 1.00 86.62 63 ASP A O 1
ATOM 510 N N . PHE A 1 64 ? 51.756 13.065 -67.206 1.00 89.00 64 PHE A N 1
ATOM 511 C CA . PHE A 1 64 ? 52.028 11.667 -66.884 1.00 89.00 64 PHE A CA 1
ATOM 512 C C . PHE A 1 64 ? 52.158 10.870 -68.187 1.00 89.00 64 PHE A C 1
ATOM 514 O O . PHE A 1 64 ? 51.258 10.894 -69.018 1.00 89.00 64 PHE A O 1
ATOM 521 N N . GLN A 1 65 ? 53.273 10.155 -68.367 1.00 89.06 65 GLN A N 1
ATOM 522 C CA . GLN A 1 65 ? 53.512 9.362 -69.581 1.00 89.06 65 GLN A CA 1
ATOM 523 C C . GLN A 1 65 ? 52.782 8.013 -69.570 1.00 89.06 65 GLN A C 1
ATOM 525 O O . GLN A 1 65 ? 52.585 7.435 -70.634 1.00 89.06 65 GLN A O 1
ATOM 530 N N . HIS A 1 66 ? 52.394 7.519 -68.389 1.00 90.06 66 HIS A N 1
ATOM 531 C CA . HIS A 1 66 ? 51.700 6.240 -68.227 1.00 90.06 66 HIS A CA 1
ATOM 532 C C . HIS A 1 66 ? 50.509 6.361 -67.268 1.00 90.06 66 HIS A C 1
ATOM 534 O O . HIS A 1 66 ? 50.570 7.073 -66.260 1.00 90.06 66 HIS A O 1
ATOM 540 N N . HIS A 1 67 ? 49.455 5.614 -67.562 1.00 92.50 67 HIS A N 1
ATOM 541 C CA . HIS A 1 67 ? 48.204 5.434 -66.843 1.00 92.50 67 HIS A CA 1
ATOM 542 C C . HIS A 1 67 ? 47.838 3.948 -66.842 1.00 92.50 67 HIS A C 1
ATOM 544 O O . HIS A 1 67 ? 47.082 3.466 -67.687 1.00 92.50 67 HIS A O 1
ATOM 550 N N . MET A 1 68 ? 48.337 3.222 -65.845 1.00 94.31 68 MET A N 1
ATOM 551 C CA . MET A 1 68 ? 47.968 1.824 -65.660 1.00 94.31 68 MET A CA 1
ATOM 552 C C . MET A 1 68 ? 46.670 1.732 -64.876 1.00 94.31 68 MET A C 1
ATOM 554 O O . MET A 1 68 ? 46.448 2.507 -63.938 1.00 94.31 68 MET A O 1
ATOM 558 N N . ALA A 1 69 ? 45.826 0.773 -65.227 1.00 94.50 69 ALA A N 1
ATOM 559 C CA . ALA A 1 69 ? 44.515 0.647 -64.621 1.00 94.50 69 ALA A CA 1
ATOM 560 C C . ALA A 1 69 ? 44.133 -0.796 -64.322 1.00 94.50 69 ALA A C 1
ATOM 562 O O . ALA A 1 69 ? 44.543 -1.725 -65.016 1.00 94.50 69 ALA A O 1
ATOM 563 N N . ALA A 1 70 ? 43.304 -0.968 -63.300 1.00 95.69 70 ALA A N 1
ATOM 564 C CA . ALA A 1 70 ? 42.571 -2.199 -63.063 1.00 95.69 70 ALA A CA 1
ATOM 565 C C . ALA A 1 70 ? 41.181 -1.889 -62.525 1.00 95.69 70 ALA A C 1
ATOM 567 O O . ALA A 1 70 ? 40.980 -0.892 -61.827 1.00 95.69 70 ALA A O 1
ATOM 568 N N . TRP A 1 71 ? 40.234 -2.757 -62.846 1.00 94.62 71 TRP A N 1
ATOM 569 C CA . TRP A 1 71 ? 38.865 -2.669 -62.368 1.00 94.62 71 TRP A CA 1
ATOM 570 C C . TRP A 1 71 ? 38.364 -4.034 -61.928 1.00 94.62 71 TRP A C 1
ATOM 572 O O . TRP A 1 71 ? 38.826 -5.082 -62.393 1.00 94.62 71 TRP A O 1
ATOM 582 N N . ARG A 1 72 ? 37.389 -3.992 -61.031 1.00 93.25 72 ARG A N 1
ATOM 583 C CA . ARG A 1 72 ? 36.617 -5.144 -60.589 1.00 93.25 72 ARG A CA 1
ATOM 584 C C . ARG A 1 72 ? 35.175 -4.685 -60.416 1.00 93.25 72 ARG A C 1
ATOM 586 O O . ARG A 1 72 ? 34.961 -3.610 -59.865 1.00 93.25 72 ARG A O 1
ATOM 593 N N . TYR A 1 73 ? 34.220 -5.452 -60.920 1.00 89.94 73 TYR A N 1
ATOM 594 C CA . TYR A 1 73 ? 32.801 -5.099 -60.977 1.00 89.94 73 TYR A CA 1
ATOM 595 C C . TYR A 1 73 ? 31.950 -6.348 -60.730 1.00 89.94 73 TYR A C 1
ATOM 597 O O . TYR A 1 73 ? 32.287 -7.418 -61.238 1.00 89.94 73 TYR A O 1
ATOM 605 N N . LEU A 1 74 ? 30.892 -6.247 -59.928 1.00 87.75 74 LEU A N 1
ATOM 606 C CA . LEU A 1 74 ? 30.005 -7.375 -59.647 1.00 87.75 74 LEU A CA 1
ATOM 607 C C . LEU A 1 74 ? 28.924 -7.492 -60.722 1.00 87.75 74 LEU A C 1
ATOM 609 O O . LEU A 1 74 ? 28.115 -6.592 -60.923 1.00 87.75 74 LEU A O 1
ATOM 613 N N . VAL A 1 75 ? 28.885 -8.640 -61.394 1.00 86.69 75 VAL A N 1
ATOM 614 C CA . VAL A 1 75 ? 27.886 -8.958 -62.416 1.00 86.69 75 VAL A CA 1
ATOM 615 C C . VAL A 1 75 ? 26.896 -9.968 -61.856 1.00 86.69 75 VAL A C 1
ATOM 617 O O . VAL A 1 75 ? 27.275 -10.942 -61.207 1.00 86.69 75 VAL A O 1
ATOM 620 N N . LEU A 1 76 ? 25.609 -9.734 -62.100 1.00 86.69 76 LEU A N 1
ATOM 621 C CA . LEU A 1 76 ? 24.548 -10.655 -61.712 1.00 86.69 76 LEU A CA 1
ATOM 622 C C . LEU A 1 76 ? 24.635 -11.941 -62.547 1.00 86.69 76 LEU A C 1
ATOM 624 O O . LEU A 1 76 ? 24.636 -11.886 -63.779 1.00 86.69 76 LEU A O 1
ATOM 628 N N . LYS A 1 77 ? 24.679 -13.102 -61.887 1.00 87.75 77 LYS A N 1
ATOM 629 C CA . LYS A 1 77 ? 24.719 -14.399 -62.573 1.00 87.75 77 LYS A CA 1
ATOM 630 C C . LYS A 1 77 ? 23.426 -14.637 -63.364 1.00 87.75 77 LYS A C 1
ATOM 632 O O . LYS A 1 77 ? 22.344 -14.281 -62.885 1.00 87.75 77 LYS A O 1
ATOM 637 N N . PRO A 1 78 ? 23.493 -15.294 -64.538 1.00 87.50 78 PRO A N 1
ATOM 638 C CA . PRO A 1 78 ? 22.308 -15.598 -65.334 1.00 87.50 78 PRO A CA 1
ATOM 639 C C . PRO A 1 78 ? 21.234 -16.342 -64.523 1.00 87.50 78 PRO A C 1
ATOM 641 O O . PRO A 1 78 ? 21.507 -17.384 -63.931 1.00 87.50 78 PRO A O 1
ATOM 644 N N . GLY A 1 79 ? 20.008 -15.812 -64.516 1.00 83.19 79 GLY A N 1
ATOM 645 C CA . GLY A 1 79 ? 18.856 -16.412 -63.830 1.00 83.19 79 GLY A CA 1
ATOM 646 C C . GLY A 1 79 ? 18.683 -16.039 -62.351 1.00 83.19 79 GLY A C 1
ATOM 647 O O . GLY A 1 79 ? 17.715 -16.492 -61.748 1.00 83.19 79 GLY A O 1
ATOM 648 N N . MET A 1 80 ? 19.569 -15.219 -61.776 1.00 85.94 80 MET A N 1
ATOM 649 C CA . MET A 1 80 ? 19.426 -14.675 -60.415 1.00 85.94 80 MET A CA 1
ATOM 650 C C . MET A 1 80 ? 18.712 -13.317 -60.433 1.00 85.94 80 MET A C 1
ATOM 652 O O . MET A 1 80 ? 18.697 -12.638 -61.460 1.00 85.94 80 MET A O 1
ATOM 656 N N . THR A 1 81 ? 18.129 -12.904 -59.303 1.00 80.25 81 THR A N 1
ATOM 657 C CA . THR A 1 81 ? 17.417 -11.615 -59.179 1.00 80.25 81 THR A CA 1
ATOM 658 C C . THR A 1 81 ? 18.185 -10.563 -58.380 1.00 80.25 81 THR A C 1
ATOM 660 O O . THR A 1 81 ? 17.831 -9.386 -58.417 1.00 80.25 81 THR A O 1
ATOM 663 N N . GLY A 1 82 ? 19.240 -10.973 -57.670 1.00 75.06 82 GLY A N 1
ATOM 664 C CA . GLY A 1 82 ? 20.052 -10.119 -56.801 1.00 75.06 82 GLY A CA 1
ATOM 665 C C . GLY A 1 82 ? 19.517 -10.036 -55.369 1.00 75.06 82 GLY A C 1
ATOM 666 O O . GLY A 1 82 ? 20.211 -9.537 -54.489 1.00 75.06 82 GLY A O 1
ATOM 667 N N . LEU A 1 83 ? 18.314 -10.562 -55.110 1.00 75.19 83 LEU A N 1
ATOM 668 C CA . LEU A 1 83 ? 17.712 -10.648 -53.774 1.00 75.19 83 LEU A CA 1
ATOM 669 C C . LEU A 1 83 ? 18.251 -11.834 -52.959 1.00 75.19 83 LEU A C 1
ATOM 671 O O . LEU A 1 83 ? 18.051 -11.898 -51.750 1.00 75.19 83 LEU A O 1
ATOM 675 N N . GLU A 1 84 ? 18.943 -12.769 -53.609 1.00 78.50 84 GLU A N 1
ATOM 676 C CA . GLU A 1 84 ? 19.517 -13.972 -53.002 1.00 78.50 84 GLU A CA 1
ATOM 677 C C . GLU A 1 84 ? 20.843 -13.703 -52.252 1.00 78.50 84 GLU A C 1
ATOM 679 O O . GLU A 1 84 ? 21.467 -14.633 -51.737 1.00 78.50 84 GLU A O 1
ATOM 684 N N . GLY A 1 85 ? 21.268 -12.436 -52.173 1.00 75.75 85 GLY A N 1
ATOM 685 C CA . GLY A 1 85 ? 22.492 -11.993 -51.500 1.00 75.75 85 GLY A CA 1
ATOM 686 C C . GLY A 1 85 ? 23.758 -12.173 -52.345 1.00 75.75 85 GLY A C 1
ATOM 687 O O . GLY A 1 85 ? 23.692 -12.387 -53.555 1.00 75.75 85 GLY A O 1
ATOM 688 N N . ASP A 1 86 ? 24.929 -12.110 -51.706 1.00 73.75 86 ASP A N 1
ATOM 689 C CA . ASP A 1 86 ? 26.252 -12.078 -52.361 1.00 73.75 86 ASP A CA 1
ATOM 690 C C . ASP A 1 86 ? 26.493 -13.221 -53.365 1.00 73.75 86 ASP A C 1
ATOM 692 O O . ASP A 1 86 ? 27.236 -13.076 -54.335 1.00 73.75 86 ASP A O 1
ATOM 696 N N . HIS A 1 87 ? 25.841 -14.371 -53.174 1.00 81.38 87 HIS A N 1
ATOM 697 C CA . HIS A 1 87 ? 25.965 -15.534 -54.056 1.00 81.38 87 HIS A CA 1
ATOM 698 C C . HIS A 1 87 ? 25.361 -15.328 -55.453 1.00 81.38 87 HIS A C 1
ATOM 700 O O . HIS A 1 87 ? 25.750 -16.042 -56.389 1.00 81.38 87 HIS A O 1
ATOM 706 N N . ALA A 1 88 ? 24.451 -14.360 -55.598 1.00 85.25 88 ALA A N 1
ATOM 707 C CA . ALA A 1 88 ? 23.827 -13.984 -56.861 1.00 85.25 88 ALA A CA 1
ATOM 708 C C . ALA A 1 88 ? 24.810 -13.314 -57.835 1.00 85.25 88 ALA A C 1
ATOM 710 O O . ALA A 1 88 ? 24.537 -13.266 -59.033 1.00 85.25 88 ALA A O 1
ATOM 711 N N . PHE A 1 89 ? 25.958 -12.839 -57.345 1.00 86.12 89 PHE A N 1
ATOM 712 C CA . PHE A 1 89 ? 26.911 -12.047 -58.116 1.00 86.12 89 PHE A CA 1
ATOM 713 C C . PHE A 1 89 ? 28.221 -12.806 -58.378 1.00 86.12 89 PHE A C 1
ATOM 715 O O . PHE A 1 89 ? 28.625 -13.698 -57.624 1.00 86.12 89 PHE A O 1
ATOM 722 N N . GLU A 1 90 ? 28.898 -12.469 -59.474 1.00 87.62 90 GLU A N 1
ATOM 723 C CA . GLU A 1 90 ? 30.265 -12.888 -59.778 1.00 87.62 90 GLU A CA 1
ATOM 724 C C . GLU A 1 90 ? 31.136 -11.686 -60.172 1.00 87.62 90 GLU A C 1
ATOM 726 O O . GLU A 1 90 ? 30.669 -10.787 -60.869 1.00 87.62 90 GLU A O 1
ATOM 731 N N . PRO A 1 91 ? 32.400 -11.623 -59.717 1.00 86.00 91 PRO A N 1
ATOM 732 C CA . PRO A 1 91 ? 33.266 -10.500 -60.034 1.00 86.00 91 PRO A CA 1
ATOM 733 C C . PRO A 1 91 ? 33.834 -10.626 -61.452 1.00 86.00 91 PRO A C 1
ATOM 735 O O . PRO A 1 91 ? 34.679 -11.482 -61.723 1.00 86.00 91 PRO A O 1
ATOM 738 N N . GLU A 1 92 ? 33.447 -9.709 -62.331 1.00 88.88 92 GLU A N 1
ATOM 739 C CA . GLU A 1 92 ? 34.171 -9.424 -63.564 1.00 88.88 92 GLU A CA 1
ATOM 740 C C . GLU A 1 92 ? 35.374 -8.524 -63.247 1.00 88.88 92 GLU A C 1
ATOM 742 O O . GLU A 1 92 ? 35.312 -7.630 -62.398 1.00 88.88 92 GLU A O 1
ATOM 747 N N . LYS A 1 93 ? 36.511 -8.766 -63.903 1.00 92.50 93 LYS A N 1
ATOM 748 C CA . LYS A 1 93 ? 37.755 -8.038 -63.640 1.00 92.50 93 LYS A CA 1
ATOM 749 C C . LYS A 1 93 ? 38.583 -7.853 -64.899 1.00 92.50 93 LYS A C 1
ATOM 751 O O . LYS A 1 93 ? 38.587 -8.712 -65.778 1.00 92.50 93 LYS A O 1
ATOM 756 N N . GLY A 1 94 ? 39.359 -6.778 -64.939 1.00 91.44 94 GLY A N 1
ATOM 757 C CA . GLY A 1 94 ? 40.316 -6.537 -66.011 1.00 91.44 94 GLY A CA 1
ATOM 758 C C . GLY A 1 94 ? 41.388 -5.527 -65.625 1.00 91.44 94 GLY A C 1
ATOM 759 O O . GLY A 1 94 ? 41.322 -4.883 -64.575 1.00 91.44 94 GLY A O 1
ATOM 760 N N . CYS A 1 95 ? 42.419 -5.429 -66.461 1.00 92.75 95 CYS A N 1
ATOM 761 C CA . CYS A 1 95 ? 43.500 -4.467 -66.296 1.00 92.75 95 CYS A CA 1
ATOM 762 C C . CYS A 1 95 ? 44.054 -4.005 -67.647 1.00 92.75 95 CYS A C 1
ATOM 764 O O . CYS A 1 95 ? 44.027 -4.757 -68.620 1.00 92.75 95 CYS A O 1
ATOM 766 N N . GLU A 1 96 ? 44.593 -2.788 -67.682 1.00 89.88 96 GLU A N 1
ATOM 767 C CA . GLU A 1 96 ? 45.214 -2.180 -68.860 1.00 89.88 96 GLU A CA 1
ATOM 768 C C . GLU A 1 96 ? 46.583 -1.591 -68.493 1.00 89.88 96 GLU A C 1
ATOM 770 O O . GLU A 1 96 ? 46.724 -0.878 -67.494 1.00 89.88 96 GLU A O 1
ATOM 775 N N . ASP A 1 97 ? 47.576 -1.887 -69.333 1.00 83.75 97 ASP A N 1
ATOM 776 C CA . ASP A 1 97 ? 48.940 -1.368 -69.245 1.00 83.75 97 ASP A CA 1
ATOM 777 C C . ASP A 1 97 ? 49.203 -0.498 -70.481 1.00 83.75 97 ASP A C 1
ATOM 779 O O . ASP A 1 97 ? 49.249 -1.012 -71.597 1.00 83.75 97 ASP A O 1
ATOM 783 N N . ASP A 1 98 ? 49.424 0.806 -70.319 1.00 78.38 98 ASP A N 1
ATOM 784 C CA . ASP A 1 98 ? 49.690 1.728 -71.435 1.00 78.38 98 ASP A CA 1
ATOM 785 C C . ASP A 1 98 ? 51.196 1.975 -71.666 1.00 78.38 98 ASP A C 1
ATOM 787 O O . ASP A 1 98 ? 51.651 3.086 -71.938 1.00 78.38 98 ASP A O 1
ATOM 791 N N . GLY A 1 99 ? 51.988 0.904 -71.557 1.00 68.00 99 GLY A N 1
ATOM 792 C CA . GLY A 1 99 ? 53.442 0.899 -71.787 1.00 68.00 99 GLY A CA 1
ATOM 793 C C . GLY A 1 99 ? 54.281 0.504 -70.567 1.00 68.00 99 GLY A C 1
ATOM 794 O O . GLY A 1 99 ? 55.452 0.164 -70.712 1.00 68.00 99 GLY A O 1
ATOM 795 N N . GLU A 1 100 ? 53.683 0.465 -69.374 1.00 78.31 100 GLU A N 1
ATOM 796 C CA . GLU A 1 100 ? 54.306 -0.027 -68.140 1.00 78.31 100 GLU A CA 1
ATOM 797 C C . GLU A 1 100 ? 53.881 -1.481 -67.868 1.00 78.31 100 GLU A C 1
ATOM 799 O O . GLU A 1 100 ? 52.960 -1.744 -67.091 1.00 78.31 100 GLU A O 1
ATOM 804 N N . SER A 1 101 ? 54.531 -2.444 -68.533 1.00 78.81 101 SER A N 1
ATOM 805 C CA . SER A 1 101 ? 54.146 -3.861 -68.454 1.00 78.81 101 SER A CA 1
ATOM 806 C C . SER A 1 101 ? 54.080 -4.366 -67.007 1.00 78.81 101 SER A C 1
ATOM 808 O O . SER A 1 101 ? 55.045 -4.221 -66.251 1.00 78.81 101 SER A O 1
ATOM 810 N N . ARG A 1 102 ? 52.975 -5.038 -66.659 1.00 85.44 102 ARG A N 1
ATOM 811 C CA . ARG A 1 102 ? 52.595 -5.572 -65.334 1.00 85.44 102 ARG A CA 1
ATOM 812 C C . ARG A 1 102 ? 52.072 -4.538 -64.328 1.00 85.44 102 ARG A C 1
ATOM 814 O O . ARG A 1 102 ? 51.751 -4.921 -63.198 1.00 85.44 102 ARG A O 1
ATOM 821 N N . GLY A 1 103 ? 51.968 -3.258 -64.686 1.00 87.38 103 GLY A N 1
ATOM 822 C CA . GLY A 1 103 ? 51.481 -2.212 -63.781 1.00 87.38 103 GLY A CA 1
ATOM 823 C C . GLY A 1 103 ? 50.010 -2.392 -63.392 1.00 87.38 103 GLY A C 1
ATOM 824 O O . GLY A 1 103 ? 49.684 -2.434 -62.211 1.00 87.38 103 GLY A O 1
ATOM 825 N N . GLY A 1 104 ? 49.133 -2.595 -64.365 1.00 91.19 104 GLY A N 1
ATOM 826 C CA . GLY A 1 104 ? 47.710 -2.886 -64.216 1.00 91.19 104 GLY A CA 1
ATOM 827 C C . GLY A 1 104 ? 47.464 -4.196 -63.479 1.00 91.19 104 GLY A C 1
ATOM 828 O O . GLY A 1 104 ? 46.654 -4.229 -62.557 1.00 91.19 104 GLY A O 1
ATOM 829 N N . LYS A 1 105 ? 48.235 -5.256 -63.766 1.00 93.44 105 LYS A N 1
ATOM 830 C CA . LYS A 1 105 ? 48.144 -6.509 -62.992 1.00 93.44 105 LYS A CA 1
ATOM 831 C C . LYS A 1 105 ? 48.483 -6.298 -61.510 1.00 93.44 105 LYS A C 1
ATOM 833 O O . LYS A 1 105 ? 47.806 -6.847 -60.650 1.00 93.44 105 LYS A O 1
ATOM 838 N N . THR A 1 106 ? 49.465 -5.447 -61.209 1.00 94.12 106 THR A N 1
ATOM 839 C CA . THR A 1 106 ? 49.815 -5.082 -59.824 1.00 94.12 106 THR A CA 1
ATOM 840 C C . THR A 1 106 ? 48.660 -4.367 -59.112 1.00 94.12 106 THR A C 1
ATOM 842 O O . THR A 1 106 ? 48.406 -4.629 -57.940 1.00 94.12 106 THR A O 1
ATOM 845 N N . ILE A 1 107 ? 47.935 -3.485 -59.809 1.00 95.56 107 ILE A N 1
ATOM 846 C CA . ILE A 1 107 ? 46.748 -2.803 -59.264 1.00 95.56 107 ILE A CA 1
ATOM 847 C C . ILE A 1 107 ? 45.607 -3.806 -59.050 1.00 95.56 107 ILE A C 1
ATOM 849 O O . ILE A 1 107 ? 44.948 -3.773 -58.012 1.00 95.56 107 ILE A O 1
ATOM 853 N N . LEU A 1 108 ? 45.399 -4.726 -59.997 1.00 94.62 108 LEU A N 1
ATOM 854 C CA . LEU A 1 108 ? 44.380 -5.767 -59.886 1.00 94.62 108 LEU A CA 1
ATOM 855 C C . LEU A 1 108 ? 44.626 -6.669 -58.670 1.00 94.62 108 LEU A C 1
ATOM 857 O O . LEU A 1 108 ? 43.693 -6.943 -57.925 1.00 94.62 108 LEU A O 1
ATOM 861 N N . ASP A 1 109 ? 45.876 -7.062 -58.417 1.00 94.94 109 ASP A N 1
ATOM 862 C CA . ASP A 1 109 ? 46.227 -7.866 -57.241 1.00 94.94 109 ASP A CA 1
ATOM 863 C C . ASP A 1 109 ? 45.922 -7.120 -55.924 1.00 94.94 109 ASP A C 1
ATOM 865 O O . ASP A 1 109 ? 45.566 -7.744 -54.923 1.00 94.94 109 ASP A O 1
ATOM 869 N N . VAL A 1 110 ? 46.030 -5.783 -55.905 1.00 95.00 110 VAL A N 1
ATOM 870 C CA . VAL A 1 110 ? 45.605 -4.965 -54.754 1.00 95.00 110 VAL A CA 1
ATOM 871 C C . VAL A 1 110 ? 44.085 -5.006 -54.595 1.00 95.00 110 VAL A C 1
ATOM 873 O O . VAL A 1 110 ? 43.625 -5.265 -53.487 1.00 95.00 110 VAL A O 1
ATOM 876 N N . LEU A 1 111 ? 43.317 -4.819 -55.674 1.00 93.25 111 LEU A N 1
ATOM 877 C CA . LEU A 1 111 ? 41.845 -4.886 -55.655 1.00 93.25 111 LEU A CA 1
ATOM 878 C C . LEU A 1 111 ? 41.313 -6.264 -55.231 1.00 93.25 111 LEU A C 1
ATOM 880 O O . LEU A 1 111 ? 40.326 -6.370 -54.504 1.00 93.25 111 LEU A O 1
ATOM 884 N N . GLU A 1 112 ? 41.964 -7.342 -55.667 1.00 92.25 112 GLU A N 1
ATOM 885 C CA . GLU A 1 112 ? 41.606 -8.703 -55.263 1.00 92.25 112 GLU A CA 1
ATOM 886 C C . GLU A 1 112 ? 41.844 -8.918 -53.766 1.00 92.25 112 GLU A C 1
ATOM 888 O O . GLU A 1 112 ? 40.972 -9.449 -53.079 1.00 92.25 112 GLU A O 1
ATOM 893 N N . ARG A 1 113 ? 42.984 -8.448 -53.241 1.00 91.75 113 ARG A N 1
ATOM 894 C CA . ARG A 1 113 ? 43.329 -8.566 -51.816 1.00 91.75 113 ARG A CA 1
ATOM 895 C C . ARG A 1 113 ? 42.466 -7.699 -50.905 1.00 91.75 113 ARG A C 1
ATOM 897 O O . ARG A 1 113 ? 42.230 -8.102 -49.772 1.00 91.75 113 ARG A O 1
ATOM 904 N N . THR A 1 114 ? 42.025 -6.525 -51.357 1.00 87.12 114 THR A N 1
ATOM 905 C CA . THR A 1 114 ? 41.132 -5.659 -50.569 1.00 87.12 114 THR A CA 1
ATOM 906 C C . THR A 1 114 ? 39.670 -6.086 -50.648 1.00 87.12 114 THR A C 1
ATOM 908 O O . THR A 1 114 ? 38.866 -5.597 -49.865 1.00 87.12 114 THR A O 1
ATOM 911 N N . GLY A 1 115 ? 39.307 -6.973 -51.579 1.00 87.25 115 GLY A N 1
ATOM 912 C CA . GLY A 1 115 ? 37.923 -7.412 -51.765 1.00 87.25 115 GLY A CA 1
ATOM 913 C C . GLY A 1 115 ? 37.027 -6.397 -52.483 1.00 87.25 115 GLY A C 1
ATOM 914 O O . GLY A 1 115 ? 35.896 -6.744 -52.812 1.00 87.25 115 GLY A O 1
ATOM 915 N N . LEU A 1 116 ? 37.529 -5.192 -52.779 1.00 89.00 116 LEU A N 1
ATOM 916 C CA . LEU A 1 116 ? 36.746 -4.120 -53.393 1.00 89.00 116 LEU A CA 1
ATOM 917 C C . LEU A 1 116 ? 36.279 -4.504 -54.795 1.00 89.00 116 LEU A C 1
ATOM 919 O O . LEU A 1 116 ? 37.056 -5.001 -55.615 1.00 89.00 116 LEU A O 1
ATOM 923 N N . SER A 1 117 ? 35.010 -4.228 -55.059 1.00 89.81 117 SER A N 1
ATOM 924 C CA . SER A 1 117 ? 34.368 -4.372 -56.362 1.00 89.81 117 SER A CA 1
ATOM 925 C C . SER A 1 117 ? 33.625 -3.074 -56.693 1.00 89.81 117 SER A C 1
ATOM 927 O O . SER A 1 117 ? 33.611 -2.152 -55.884 1.00 89.81 117 SER A O 1
ATOM 929 N N . ASP A 1 118 ? 33.096 -2.964 -57.906 1.00 91.25 118 ASP A N 1
ATOM 930 C CA . ASP A 1 118 ? 32.431 -1.769 -58.445 1.00 91.25 118 ASP A CA 1
ATOM 931 C C . ASP A 1 118 ? 33.332 -0.524 -58.474 1.00 91.25 118 ASP A C 1
ATOM 933 O O . ASP A 1 118 ? 32.915 0.620 -58.267 1.00 91.25 118 ASP A O 1
ATOM 937 N N . VAL A 1 119 ? 34.619 -0.752 -58.760 1.00 93.88 119 VAL A N 1
ATOM 938 C CA . VAL A 1 119 ? 35.651 0.288 -58.778 1.00 93.88 119 VAL A CA 1
ATOM 939 C C . VAL A 1 119 ? 36.625 0.139 -59.945 1.00 93.88 119 VAL A C 1
ATOM 941 O O . VAL A 1 119 ? 36.962 -0.959 -60.387 1.00 93.88 119 VAL A O 1
ATOM 944 N N . LEU A 1 120 ? 37.139 1.283 -60.397 1.00 95.50 120 LEU A N 1
ATOM 945 C CA . LEU A 1 120 ? 38.275 1.425 -61.306 1.00 95.50 120 LEU A CA 1
ATOM 946 C C . LEU A 1 120 ? 39.381 2.198 -60.589 1.00 95.50 120 LEU A C 1
ATOM 948 O O . LEU A 1 120 ? 39.170 3.326 -60.141 1.00 95.50 120 LEU A O 1
ATOM 952 N N . VAL A 1 121 ? 40.582 1.634 -60.539 1.00 96.56 121 VAL A N 1
ATOM 953 C CA . VAL A 1 121 ? 41.773 2.311 -60.022 1.00 96.56 121 VAL A CA 1
ATOM 954 C C . VAL A 1 121 ? 42.719 2.599 -61.174 1.00 96.56 121 VAL A C 1
ATOM 956 O O . VAL A 1 121 ? 43.111 1.694 -61.903 1.00 96.56 121 VAL A O 1
ATOM 959 N N . VAL A 1 122 ? 43.109 3.865 -61.309 1.00 95.88 122 VAL A N 1
ATOM 960 C CA . VAL A 1 122 ? 44.089 4.337 -62.291 1.00 95.88 122 VAL A CA 1
ATOM 961 C C . VAL A 1 122 ? 45.298 4.887 -61.550 1.00 95.88 122 VAL A C 1
ATOM 963 O O . VAL A 1 122 ? 45.175 5.854 -60.793 1.00 95.88 122 VAL A O 1
ATOM 966 N N . VAL A 1 123 ? 46.472 4.303 -61.776 1.00 96.12 123 VAL A N 1
ATOM 967 C CA . VAL A 1 123 ? 47.751 4.804 -61.266 1.00 96.12 123 VAL A CA 1
ATOM 968 C C . VAL A 1 123 ? 48.497 5.479 -62.406 1.00 96.12 123 VAL A C 1
ATOM 970 O O . VAL A 1 123 ? 48.935 4.830 -63.352 1.00 96.12 123 VAL A O 1
ATOM 973 N N . SER A 1 124 ? 48.655 6.796 -62.299 1.00 94.56 124 SER A N 1
ATOM 974 C CA . SER A 1 124 ? 49.426 7.579 -63.260 1.00 94.56 124 SER A CA 1
ATOM 975 C C . SER A 1 124 ? 50.890 7.657 -62.830 1.00 94.56 124 SER A C 1
ATOM 977 O O . SER A 1 124 ? 51.170 7.956 -61.663 1.00 94.56 124 SER A O 1
ATOM 979 N N . ARG A 1 125 ? 51.822 7.460 -63.768 1.00 92.56 125 ARG A N 1
ATOM 980 C CA . ARG A 1 125 ? 53.269 7.594 -63.552 1.00 92.56 125 ARG A CA 1
ATOM 981 C C . ARG A 1 125 ? 53.885 8.644 -64.479 1.00 92.56 125 ARG A C 1
ATOM 983 O O . ARG A 1 125 ? 53.707 8.598 -65.693 1.00 92.56 125 ARG A O 1
ATOM 990 N N . ARG A 1 126 ? 54.648 9.569 -63.891 1.00 92.31 126 ARG A N 1
ATOM 991 C CA . ARG A 1 126 ? 55.582 10.439 -64.609 1.00 92.31 126 ARG A CA 1
ATOM 992 C C . ARG A 1 126 ? 56.987 9.856 -64.504 1.00 92.31 126 ARG A C 1
ATOM 994 O O . ARG A 1 126 ? 57.449 9.611 -63.389 1.00 92.31 126 ARG A O 1
ATOM 1001 N N . PHE A 1 127 ? 57.654 9.613 -65.626 1.00 86.50 127 PHE A N 1
ATOM 1002 C CA . PHE A 1 127 ? 59.024 9.107 -65.666 1.00 86.50 127 PHE A CA 1
ATOM 1003 C C . PHE A 1 127 ? 60.032 10.238 -65.429 1.00 86.50 127 PHE A C 1
ATOM 1005 O O . PHE A 1 127 ? 59.982 11.268 -66.092 1.00 86.50 127 PHE A O 1
ATOM 1012 N N . GLY A 1 128 ? 60.946 10.035 -64.479 1.00 83.00 128 GLY A N 1
ATOM 1013 C CA . GLY A 1 128 ? 61.936 11.037 -64.066 1.00 83.00 128 GLY A CA 1
ATOM 1014 C C . GLY A 1 128 ? 63.311 10.939 -64.729 1.00 83.00 128 GLY A C 1
ATOM 1015 O O . GLY A 1 128 ? 64.234 11.605 -64.288 1.00 83.00 128 GLY A O 1
ATOM 1016 N N . GLY A 1 129 ? 63.499 10.070 -65.728 1.00 79.12 129 GLY A N 1
ATOM 1017 C CA . GLY A 1 129 ? 64.801 9.863 -66.383 1.00 79.12 129 GLY A CA 1
ATOM 1018 C C . GLY A 1 129 ? 65.637 8.706 -65.818 1.00 79.12 129 GLY A C 1
ATOM 1019 O O . GLY A 1 129 ? 66.494 8.185 -66.525 1.00 79.12 129 GLY A O 1
ATOM 1020 N N . THR A 1 130 ? 65.352 8.225 -64.599 1.00 83.12 130 THR A N 1
ATOM 1021 C CA . THR A 1 130 ? 66.049 7.073 -63.989 1.00 83.12 130 THR A CA 1
ATOM 1022 C C . THR A 1 130 ? 65.185 5.808 -63.989 1.00 83.12 130 THR A C 1
ATOM 1024 O O . THR A 1 130 ? 64.044 5.810 -63.518 1.00 83.12 130 THR A O 1
ATOM 1027 N N . MET A 1 131 ? 65.732 4.681 -64.461 1.00 81.31 131 MET A N 1
ATOM 1028 C CA . MET A 1 131 ? 65.051 3.384 -64.380 1.00 81.31 131 MET A CA 1
ATOM 1029 C C . MET A 1 131 ? 64.922 2.906 -62.925 1.00 81.31 131 MET A C 1
ATOM 1031 O O . MET A 1 131 ? 65.909 2.731 -62.216 1.00 81.31 131 MET A O 1
ATOM 1035 N N . LEU A 1 132 ? 63.686 2.647 -62.490 1.00 82.62 132 LEU A N 1
ATOM 1036 C CA . LEU A 1 132 ? 63.375 2.185 -61.129 1.00 82.62 132 LEU A CA 1
ATOM 1037 C C . LEU A 1 132 ? 63.427 0.656 -60.952 1.00 82.62 132 LEU A C 1
ATOM 1039 O O . LEU A 1 132 ? 63.320 0.171 -59.827 1.00 82.62 132 LEU A O 1
ATOM 1043 N N . GLY A 1 133 ? 63.566 -0.122 -62.032 1.00 83.81 133 GLY A N 1
ATOM 1044 C CA . GLY A 1 133 ? 63.559 -1.588 -61.952 1.00 83.81 133 GLY A CA 1
ATOM 1045 C C . GLY A 1 133 ? 62.285 -2.134 -61.276 1.00 83.81 133 GLY A C 1
ATOM 1046 O O . GLY A 1 133 ? 61.221 -1.523 -61.412 1.00 83.81 133 GLY A O 1
ATOM 1047 N N . PRO A 1 134 ? 62.343 -3.273 -60.561 1.00 84.00 134 PRO A N 1
ATOM 1048 C CA . PRO A 1 134 ? 61.185 -3.867 -59.879 1.00 84.00 134 PRO A CA 1
ATOM 1049 C C . PRO A 1 134 ? 60.522 -2.972 -58.816 1.00 84.00 134 PRO A C 1
ATOM 1051 O O . PRO A 1 134 ? 59.328 -3.118 -58.568 1.00 84.00 134 PRO A O 1
ATOM 1054 N N . ALA A 1 135 ? 61.251 -2.012 -58.234 1.00 84.94 135 ALA A N 1
ATOM 1055 C CA . ALA A 1 135 ? 60.746 -1.144 -57.163 1.00 84.94 135 ALA A CA 1
ATOM 1056 C C . ALA A 1 135 ? 59.553 -0.266 -57.588 1.00 84.94 135 ALA A C 1
ATOM 1058 O O . ALA A 1 135 ? 58.738 0.126 -56.756 1.00 84.94 135 ALA A O 1
ATOM 1059 N N . ARG A 1 136 ? 59.392 0.000 -58.893 1.00 86.44 136 ARG A N 1
ATOM 1060 C CA . ARG A 1 136 ? 58.233 0.743 -59.415 1.00 86.44 136 ARG A CA 1
ATOM 1061 C C . ARG A 1 136 ? 56.899 0.056 -59.114 1.00 86.44 136 ARG A C 1
ATOM 1063 O O . ARG A 1 136 ? 55.923 0.748 -58.859 1.00 86.44 136 ARG A O 1
ATOM 1070 N N . PHE A 1 137 ? 56.861 -1.280 -59.101 1.00 90.25 137 PHE A N 1
ATOM 1071 C CA . PHE A 1 137 ? 55.640 -2.036 -58.810 1.00 90.25 137 PHE A CA 1
ATOM 1072 C C . PHE A 1 137 ? 55.214 -1.879 -57.352 1.00 90.25 137 PHE A C 1
ATOM 1074 O O . PHE A 1 137 ? 54.022 -1.798 -57.076 1.00 90.25 137 PHE A O 1
ATOM 1081 N N . THR A 1 138 ? 56.172 -1.734 -56.433 1.00 91.38 138 THR A N 1
ATOM 1082 C CA . THR A 1 138 ? 55.886 -1.407 -55.033 1.00 91.38 138 THR A CA 1
ATOM 1083 C C . THR A 1 138 ? 55.177 -0.059 -54.928 1.00 91.38 138 THR A C 1
ATOM 1085 O O . THR A 1 138 ? 54.099 0.012 -54.352 1.00 91.38 138 THR A O 1
ATOM 1088 N N . HIS A 1 139 ? 55.691 0.985 -55.587 1.00 93.50 139 HIS A N 1
ATOM 1089 C CA . HIS A 1 139 ? 55.055 2.309 -55.568 1.00 93.50 139 HIS A CA 1
ATOM 1090 C C . HIS A 1 139 ? 53.671 2.329 -56.233 1.00 93.50 139 HIS A C 1
ATOM 1092 O O . HIS A 1 139 ? 52.765 3.008 -55.753 1.00 93.50 139 HIS A O 1
ATOM 1098 N N . ILE A 1 140 ? 53.480 1.553 -57.305 1.00 92.38 140 ILE A N 1
ATOM 1099 C CA . ILE A 1 140 ? 52.169 1.371 -57.944 1.00 92.38 140 ILE A CA 1
ATOM 1100 C C . ILE A 1 140 ? 51.183 0.726 -56.966 1.00 92.38 140 ILE A C 1
ATOM 1102 O O . ILE A 1 140 ? 50.071 1.229 -56.792 1.00 92.38 140 ILE A O 1
ATOM 1106 N N . ALA A 1 141 ? 51.604 -0.351 -56.300 1.00 94.00 141 ALA A N 1
ATOM 1107 C CA . ALA A 1 141 ? 50.797 -1.042 -55.305 1.00 94.00 141 ALA A CA 1
ATOM 1108 C C . ALA A 1 141 ? 50.478 -0.146 -54.100 1.00 94.00 141 ALA A C 1
ATOM 1110 O O . ALA A 1 141 ? 49.355 -0.178 -53.611 1.00 94.00 141 ALA A O 1
ATOM 1111 N N . ASP A 1 142 ? 51.427 0.668 -53.636 1.00 94.94 142 ASP A N 1
ATOM 1112 C CA . ASP A 1 142 ? 51.240 1.566 -52.493 1.00 94.94 142 ASP A CA 1
ATOM 1113 C C . ASP A 1 142 ? 50.241 2.686 -52.809 1.00 94.94 142 ASP A C 1
ATOM 1115 O O . ASP A 1 142 ? 49.314 2.919 -52.031 1.00 94.94 142 ASP A O 1
ATOM 1119 N N . CYS A 1 143 ? 50.354 3.325 -53.982 1.00 95.06 143 CYS A N 1
ATOM 1120 C CA . CYS A 1 143 ? 49.368 4.306 -54.440 1.00 95.06 143 CYS A CA 1
ATOM 1121 C C . CYS A 1 143 ? 47.970 3.681 -54.571 1.00 95.06 143 CYS A C 1
ATOM 1123 O O . CYS A 1 143 ? 46.989 4.274 -54.117 1.00 95.06 143 CYS A O 1
ATOM 1125 N N . ALA A 1 144 ? 47.868 2.490 -55.172 1.00 95.38 144 ALA A N 1
ATOM 1126 C CA . ALA A 1 144 ? 46.600 1.776 -55.308 1.00 95.38 144 ALA A CA 1
ATOM 1127 C C . ALA A 1 144 ? 46.008 1.405 -53.938 1.00 95.38 144 ALA A C 1
ATOM 1129 O O . ALA A 1 144 ? 44.822 1.632 -53.701 1.00 95.38 144 ALA A O 1
ATOM 1130 N N . ARG A 1 145 ? 46.832 0.907 -53.008 1.00 95.88 145 ARG A N 1
ATOM 1131 C CA . ARG A 1 145 ? 46.406 0.543 -51.651 1.00 95.88 145 ARG A CA 1
ATOM 1132 C C . ARG A 1 145 ? 45.858 1.750 -50.903 1.00 95.88 145 ARG A C 1
ATOM 1134 O O . ARG A 1 145 ? 44.805 1.627 -50.298 1.00 95.88 145 ARG A O 1
ATOM 1141 N N . ALA A 1 146 ? 46.496 2.916 -51.017 1.00 94.44 146 ALA A N 1
ATOM 1142 C CA . ALA A 1 146 ? 46.038 4.136 -50.353 1.00 94.44 146 ALA A CA 1
ATOM 1143 C C . ALA A 1 146 ? 44.598 4.527 -50.740 1.00 94.44 146 ALA A C 1
ATOM 1145 O O . ALA A 1 146 ? 43.781 4.810 -49.867 1.00 94.44 146 ALA A O 1
ATOM 1146 N N . VAL A 1 147 ? 44.257 4.510 -52.036 1.00 95.12 147 VAL A N 1
ATOM 1147 C CA . VAL A 1 147 ? 42.883 4.831 -52.475 1.00 95.12 147 VAL A CA 1
ATOM 1148 C C . VAL A 1 147 ? 41.888 3.711 -52.174 1.00 95.12 147 VAL A C 1
ATOM 1150 O O . VAL A 1 147 ? 40.732 4.004 -51.881 1.00 95.12 147 VAL A O 1
ATOM 1153 N N . CYS A 1 148 ? 42.325 2.448 -52.205 1.00 93.94 148 CYS A N 1
ATOM 1154 C CA . CYS A 1 148 ? 41.482 1.308 -51.848 1.00 93.94 148 CYS A CA 1
ATOM 1155 C C . CYS A 1 148 ? 41.137 1.311 -50.354 1.00 93.94 148 CYS A C 1
ATOM 1157 O O . CYS A 1 148 ? 39.971 1.182 -50.002 1.00 93.94 148 CYS A O 1
ATOM 1159 N N . THR A 1 149 ? 42.115 1.523 -49.471 1.00 91.25 149 THR A N 1
ATOM 1160 C CA . THR A 1 149 ? 41.883 1.637 -48.025 1.00 91.25 149 THR A CA 1
ATOM 1161 C C . THR A 1 149 ? 40.899 2.763 -47.714 1.00 91.25 149 THR A C 1
ATOM 1163 O O . THR A 1 149 ? 39.945 2.536 -46.980 1.00 91.25 149 THR A O 1
ATOM 1166 N N . ALA A 1 150 ? 41.046 3.931 -48.350 1.00 90.31 150 ALA A N 1
ATOM 1167 C CA . ALA A 1 150 ? 40.117 5.046 -48.160 1.00 90.31 150 ALA A CA 1
ATOM 1168 C C . ALA A 1 150 ? 38.676 4.727 -48.616 1.00 90.31 150 ALA A C 1
ATOM 1170 O O . ALA A 1 150 ? 37.715 5.146 -47.970 1.00 90.31 150 ALA A O 1
ATOM 1171 N N . MET A 1 151 ? 38.508 3.977 -49.714 1.00 91.12 151 MET A N 1
ATOM 1172 C CA . MET A 1 151 ? 37.188 3.519 -50.169 1.00 91.12 151 MET A CA 1
ATOM 1173 C C . MET A 1 151 ? 36.572 2.510 -49.202 1.00 91.12 151 MET A C 1
ATOM 1175 O O . MET A 1 151 ? 35.426 2.679 -48.795 1.00 91.12 151 MET A O 1
ATOM 1179 N N . PHE A 1 152 ? 37.352 1.520 -48.779 1.00 86.69 152 PHE A N 1
ATOM 1180 C CA . PHE A 1 152 ? 36.916 0.491 -47.841 1.00 86.69 152 PHE A CA 1
ATOM 1181 C C . PHE A 1 152 ? 36.490 1.081 -46.487 1.00 86.69 152 PHE A C 1
ATOM 1183 O O . PHE A 1 152 ? 35.429 0.752 -45.963 1.00 86.69 152 PHE A O 1
ATOM 1190 N N . GLU A 1 153 ? 37.265 2.021 -45.938 1.00 86.88 153 GLU A N 1
ATOM 1191 C CA . GLU A 1 153 ? 36.911 2.727 -44.699 1.00 86.88 153 GLU A CA 1
ATOM 1192 C C . GLU A 1 153 ? 35.621 3.546 -44.843 1.00 86.88 153 GLU A C 1
ATOM 1194 O O . GLU A 1 153 ? 34.819 3.604 -43.907 1.00 86.88 153 GLU A O 1
ATOM 1199 N N . ARG A 1 154 ? 35.389 4.156 -46.015 1.00 86.75 154 ARG A N 1
ATOM 1200 C CA . ARG A 1 154 ? 34.147 4.880 -46.316 1.00 86.75 154 ARG A CA 1
ATOM 1201 C C . ARG A 1 154 ? 32.942 3.942 -46.379 1.00 86.75 154 ARG A C 1
ATOM 1203 O O . ARG A 1 154 ? 31.900 4.299 -45.833 1.00 86.75 154 ARG A O 1
ATOM 1210 N N . GLU A 1 155 ? 33.066 2.786 -47.027 1.00 84.75 155 GLU A N 1
ATOM 1211 C CA . GLU A 1 155 ? 31.999 1.776 -47.088 1.00 84.75 155 GLU A CA 1
ATOM 1212 C C . GLU A 1 155 ? 31.661 1.253 -45.689 1.00 84.75 155 GLU A C 1
ATOM 1214 O O . GLU A 1 155 ? 30.503 1.314 -45.279 1.00 84.75 155 GLU A O 1
ATOM 1219 N N . GLN A 1 156 ? 32.670 0.893 -44.888 1.00 85.19 156 GLN A N 1
ATOM 1220 C CA . GLN A 1 156 ? 32.459 0.477 -43.497 1.00 85.19 156 GLN A CA 1
ATOM 1221 C C . GLN A 1 156 ? 31.871 1.584 -42.610 1.00 85.19 156 GLN A C 1
ATOM 1223 O O . GLN A 1 156 ? 31.132 1.309 -41.663 1.00 85.19 156 GLN A O 1
ATOM 1228 N N . ALA A 1 157 ? 32.222 2.851 -42.842 1.00 83.81 157 ALA A N 1
ATOM 1229 C CA . ALA A 1 157 ? 31.618 3.970 -42.120 1.00 83.81 157 ALA A CA 1
ATOM 1230 C C . ALA A 1 157 ? 30.137 4.150 -42.492 1.00 83.81 157 ALA A C 1
ATOM 1232 O O . ALA A 1 157 ? 29.320 4.391 -41.603 1.00 83.81 157 ALA A O 1
ATOM 1233 N N . ALA A 1 158 ? 29.786 3.993 -43.772 1.00 84.62 158 ALA A N 1
ATOM 1234 C CA . ALA A 1 158 ? 28.405 4.057 -44.242 1.00 84.62 158 ALA A CA 1
ATOM 1235 C C . ALA A 1 158 ? 27.559 2.895 -43.696 1.00 84.62 158 ALA A C 1
ATOM 1237 O O . ALA A 1 158 ? 26.456 3.126 -43.203 1.00 84.62 158 ALA A O 1
ATOM 1238 N N . GLU A 1 159 ? 28.094 1.673 -43.702 1.00 86.44 159 GLU A N 1
ATOM 1239 C CA . GLU A 1 159 ? 27.432 0.492 -43.140 1.00 86.44 159 GLU A CA 1
ATOM 1240 C C . GLU A 1 159 ? 27.189 0.648 -41.630 1.00 86.44 159 GLU A C 1
ATOM 1242 O O . GLU A 1 159 ? 26.067 0.464 -41.155 1.00 86.44 159 GLU A O 1
ATOM 1247 N N . ARG A 1 160 ? 28.202 1.096 -40.871 1.00 88.25 160 ARG A N 1
ATOM 1248 C CA . ARG A 1 160 ? 28.048 1.405 -39.438 1.00 88.25 160 ARG A CA 1
ATOM 1249 C C . ARG A 1 160 ? 27.001 2.488 -39.188 1.00 88.25 160 ARG A C 1
ATOM 1251 O O . ARG A 1 160 ? 26.205 2.345 -38.264 1.00 88.25 160 ARG A O 1
ATOM 1258 N N . ALA A 1 161 ? 26.983 3.552 -39.991 1.00 88.69 161 ALA A N 1
ATOM 1259 C CA . ALA A 1 161 ? 25.980 4.608 -39.876 1.00 88.69 161 ALA A CA 1
ATOM 1260 C C . ALA A 1 161 ? 24.559 4.079 -40.133 1.00 88.69 161 ALA A C 1
ATOM 1262 O O . ALA A 1 161 ? 23.648 4.416 -39.378 1.00 88.69 161 ALA A O 1
ATOM 1263 N N . SER A 1 162 ? 24.385 3.216 -41.141 1.00 89.38 162 SER A N 1
ATOM 1264 C CA . SER A 1 162 ? 23.105 2.561 -41.437 1.00 89.38 162 SER A CA 1
ATOM 1265 C C . SER A 1 162 ? 22.641 1.687 -40.272 1.00 89.38 162 SER A C 1
ATOM 1267 O O . SER A 1 162 ? 21.530 1.858 -39.779 1.00 89.38 162 SER A O 1
ATOM 1269 N N . LEU A 1 163 ? 23.518 0.821 -39.756 1.00 91.62 163 LEU A N 1
ATOM 1270 C CA . LEU A 1 163 ? 23.200 -0.058 -38.630 1.00 91.62 163 LEU A CA 1
ATOM 1271 C C . LEU A 1 163 ? 22.800 0.731 -37.374 1.00 91.62 163 LEU A C 1
ATOM 1273 O O . LEU A 1 163 ? 21.852 0.373 -36.675 1.00 91.62 163 LEU A O 1
ATOM 1277 N N . VAL A 1 164 ? 23.511 1.820 -37.072 1.00 92.81 164 VAL A N 1
ATOM 1278 C CA . VAL A 1 164 ? 23.169 2.687 -35.937 1.00 92.81 164 VAL A CA 1
ATOM 1279 C C . VAL A 1 164 ? 21.831 3.389 -36.157 1.00 92.81 164 VAL A C 1
ATOM 1281 O O . VAL A 1 164 ? 21.054 3.499 -35.209 1.00 92.81 164 VAL A O 1
ATOM 1284 N N . ALA A 1 165 ? 21.531 3.840 -37.377 1.00 90.00 165 ALA A N 1
ATOM 1285 C CA . ALA A 1 165 ? 20.243 4.450 -37.693 1.00 90.00 165 ALA A CA 1
ATOM 1286 C C . ALA A 1 165 ? 19.076 3.476 -37.447 1.00 90.00 165 ALA A C 1
ATOM 1288 O O . ALA A 1 165 ? 18.097 3.867 -36.805 1.00 90.00 165 ALA A O 1
ATOM 1289 N N . ASP A 1 166 ? 19.217 2.209 -37.845 1.00 91.44 166 ASP A N 1
ATOM 1290 C CA . ASP A 1 166 ? 18.215 1.163 -37.601 1.00 91.44 166 ASP A CA 1
ATOM 1291 C C . ASP A 1 166 ? 18.032 0.876 -36.102 1.00 91.44 166 ASP A C 1
ATOM 1293 O O . ASP A 1 166 ? 16.907 0.775 -35.605 1.00 91.44 166 ASP A O 1
ATOM 1297 N N . LEU A 1 167 ? 19.128 0.808 -35.338 1.00 92.38 167 LEU A N 1
ATOM 1298 C CA . LEU A 1 167 ? 19.068 0.631 -33.882 1.00 92.38 167 LEU A CA 1
ATOM 1299 C C . LEU A 1 167 ? 18.415 1.830 -33.177 1.00 92.38 167 LEU A C 1
ATOM 1301 O O . LEU A 1 167 ? 17.662 1.651 -32.219 1.00 92.38 167 LEU A O 1
ATOM 1305 N N . VAL A 1 168 ? 18.676 3.055 -33.641 1.00 91.62 168 VAL A N 1
ATOM 1306 C CA . VAL A 1 168 ? 18.046 4.276 -33.111 1.00 91.62 168 VAL A CA 1
ATOM 1307 C C . VAL A 1 168 ? 16.559 4.336 -33.467 1.00 91.62 168 VAL A C 1
ATOM 1309 O O . VAL A 1 168 ? 15.765 4.806 -32.650 1.00 91.62 168 VAL A O 1
ATOM 1312 N N . ALA A 1 169 ? 16.155 3.841 -34.639 1.00 88.56 169 ALA A N 1
ATOM 1313 C CA . ALA A 1 169 ? 14.744 3.707 -34.992 1.00 88.56 169 ALA A CA 1
ATOM 1314 C C . ALA A 1 169 ? 14.020 2.772 -34.011 1.00 88.56 169 ALA A C 1
ATOM 1316 O O . ALA A 1 169 ? 13.022 3.180 -33.417 1.00 88.56 169 ALA A O 1
ATOM 1317 N N . GLN A 1 170 ? 14.593 1.595 -33.733 1.00 91.75 170 GLN A N 1
ATOM 1318 C CA . GLN A 1 170 ? 14.060 0.683 -32.716 1.00 91.75 170 GLN A CA 1
ATOM 1319 C C . GLN A 1 170 ? 14.011 1.350 -31.337 1.00 91.75 170 GLN A C 1
ATOM 1321 O O . GLN A 1 170 ? 12.987 1.313 -30.669 1.00 91.75 170 GLN A O 1
ATOM 1326 N N . LEU A 1 171 ? 15.074 2.031 -30.903 1.00 91.06 171 LEU A N 1
ATOM 1327 C CA . LEU A 1 171 ? 15.082 2.736 -29.615 1.00 91.06 171 LEU A CA 1
ATOM 1328 C C . LEU A 1 171 ? 13.890 3.694 -29.442 1.00 91.06 171 LEU A C 1
ATOM 1330 O O . LEU A 1 171 ? 13.261 3.689 -28.384 1.00 91.06 171 LEU A O 1
ATOM 1334 N N . ARG A 1 172 ? 13.539 4.450 -30.490 1.00 89.12 172 ARG A N 1
ATOM 1335 C CA . ARG A 1 172 ? 12.390 5.372 -30.481 1.00 89.12 172 ARG A CA 1
ATOM 1336 C C . ARG A 1 172 ? 11.044 4.654 -30.351 1.00 89.12 172 ARG A C 1
ATOM 1338 O O . ARG A 1 172 ? 10.147 5.174 -29.684 1.00 89.12 172 ARG A O 1
ATOM 1345 N N . GLU A 1 173 ? 10.892 3.475 -30.952 1.00 88.81 173 GLU A N 1
ATOM 1346 C CA . GLU A 1 173 ? 9.690 2.645 -30.781 1.00 88.81 173 GLU A CA 1
ATOM 1347 C C . GLU A 1 173 ? 9.535 2.210 -29.319 1.00 88.81 173 GLU A C 1
ATOM 1349 O O . GLU A 1 173 ? 8.474 2.394 -28.722 1.00 88.81 173 GLU A O 1
ATOM 1354 N N . TRP A 1 174 ? 10.619 1.733 -28.699 1.00 89.19 174 TRP A N 1
ATOM 1355 C CA . TRP A 1 174 ? 10.601 1.311 -27.296 1.00 89.19 174 TRP A CA 1
ATOM 1356 C C . TRP A 1 174 ? 10.371 2.485 -26.338 1.00 89.19 174 TRP A C 1
ATOM 1358 O O . TRP A 1 174 ? 9.696 2.320 -25.324 1.00 89.19 174 TRP A O 1
ATOM 1368 N N . ASP A 1 175 ? 10.900 3.679 -26.623 1.00 87.50 175 ASP A N 1
ATOM 1369 C CA . ASP A 1 175 ? 10.595 4.869 -25.818 1.00 87.50 175 ASP A CA 1
ATOM 1370 C C . ASP A 1 175 ? 9.107 5.234 -25.867 1.00 87.50 175 ASP A C 1
ATOM 1372 O O . ASP A 1 175 ? 8.546 5.632 -24.843 1.00 87.50 175 ASP A O 1
ATOM 1376 N N . THR A 1 176 ? 8.473 5.073 -27.032 1.00 86.12 176 THR A N 1
ATOM 1377 C CA . THR A 1 176 ? 7.030 5.292 -27.205 1.00 86.12 176 THR A CA 1
ATOM 1378 C C . THR A 1 176 ? 6.241 4.284 -26.370 1.00 86.12 176 THR A C 1
ATOM 1380 O O . THR A 1 176 ? 5.408 4.680 -25.560 1.00 86.12 176 THR A O 1
ATOM 1383 N N . GLU A 1 177 ? 6.591 2.998 -26.448 1.00 87.88 177 GLU A N 1
ATOM 1384 C CA . GLU A 1 177 ? 5.955 1.947 -25.645 1.00 87.88 177 GLU A CA 1
ATOM 1385 C C . GLU A 1 177 ? 6.130 2.172 -24.130 1.00 87.88 177 GLU A C 1
ATOM 1387 O O . GLU A 1 177 ? 5.198 1.979 -23.350 1.00 87.88 177 GLU A O 1
ATOM 1392 N N . ILE A 1 178 ? 7.303 2.640 -23.686 1.00 87.19 178 ILE A N 1
ATOM 1393 C CA . ILE A 1 178 ? 7.535 3.021 -22.282 1.00 87.19 178 ILE A CA 1
ATOM 1394 C C . ILE A 1 178 ? 6.632 4.185 -21.868 1.00 87.19 178 ILE A C 1
ATOM 1396 O O . ILE A 1 178 ? 6.125 4.186 -20.743 1.00 87.19 178 ILE A O 1
ATOM 1400 N N . ALA A 1 179 ? 6.477 5.198 -22.722 1.00 82.06 179 ALA A N 1
ATOM 1401 C CA . ALA A 1 179 ? 5.629 6.349 -22.436 1.00 82.06 179 ALA A CA 1
ATOM 1402 C C . ALA A 1 179 ? 4.156 5.934 -22.303 1.00 82.06 179 ALA A C 1
ATOM 1404 O O . ALA A 1 179 ? 3.512 6.320 -21.323 1.00 82.06 179 ALA A O 1
ATOM 1405 N N . ASP A 1 180 ? 3.672 5.091 -23.214 1.00 82.69 180 ASP A N 1
ATOM 1406 C CA . ASP A 1 180 ? 2.304 4.573 -23.211 1.00 82.69 180 ASP A CA 1
ATOM 1407 C C . ASP A 1 180 ? 2.035 3.705 -21.977 1.00 82.69 180 ASP A C 1
ATOM 1409 O O . ASP A 1 180 ? 1.107 3.989 -21.217 1.00 82.69 180 ASP A O 1
ATOM 1413 N N . LEU A 1 181 ? 2.904 2.730 -21.679 1.00 80.94 181 LEU A N 1
ATOM 1414 C CA . LEU A 1 181 ? 2.773 1.881 -20.486 1.00 80.94 181 LEU A CA 1
ATOM 1415 C C . LEU A 1 181 ? 2.767 2.702 -19.194 1.00 80.94 181 LEU A C 1
ATOM 1417 O O . LEU A 1 181 ? 1.988 2.434 -18.280 1.00 80.94 181 LEU A O 1
ATOM 1421 N N . ARG A 1 182 ? 3.617 3.733 -19.096 1.00 83.75 182 ARG A N 1
ATOM 1422 C CA . ARG A 1 182 ? 3.625 4.635 -17.934 1.00 83.75 182 ARG A CA 1
ATOM 1423 C C . ARG A 1 182 ? 2.320 5.408 -17.801 1.00 83.75 182 ARG A C 1
ATOM 1425 O O . ARG A 1 182 ? 1.855 5.597 -16.677 1.00 83.75 182 ARG A O 1
ATOM 1432 N N . LEU A 1 183 ? 1.751 5.870 -18.912 1.00 79.50 183 LEU A N 1
ATOM 1433 C CA . LEU A 1 183 ? 0.475 6.574 -18.907 1.00 79.50 183 LEU A CA 1
ATOM 1434 C C . LEU A 1 183 ? -0.654 5.642 -18.461 1.00 79.50 183 LEU A C 1
ATOM 1436 O O . LEU A 1 183 ? -1.436 6.022 -17.593 1.00 79.50 183 LEU A O 1
ATOM 1440 N N . GLU A 1 184 ? -0.708 4.421 -18.989 1.00 78.25 184 GLU A N 1
ATOM 1441 C CA . GLU A 1 184 ? -1.716 3.426 -18.621 1.00 78.25 184 GLU A CA 1
ATOM 1442 C C . GLU A 1 184 ? -1.627 3.033 -17.144 1.00 78.25 184 GLU A C 1
ATOM 1444 O O . GLU A 1 184 ? -2.625 3.124 -16.425 1.00 78.25 184 GLU A O 1
ATOM 1449 N N . ILE A 1 185 ? -0.430 2.713 -16.644 1.00 76.38 185 ILE A N 1
ATOM 1450 C CA . ILE A 1 185 ? -0.199 2.429 -15.218 1.00 76.38 185 ILE A CA 1
ATOM 1451 C C . ILE A 1 185 ? -0.673 3.604 -14.350 1.00 76.38 185 ILE A C 1
ATOM 1453 O O . ILE A 1 185 ? -1.408 3.409 -13.382 1.00 76.38 185 ILE A O 1
ATOM 1457 N N . ALA A 1 186 ? -0.350 4.840 -14.741 1.00 71.12 186 ALA A N 1
ATOM 1458 C CA . ALA A 1 186 ? -0.774 6.041 -14.022 1.00 71.12 186 ALA A CA 1
ATOM 1459 C C . ALA A 1 186 ? -2.295 6.295 -14.055 1.00 71.12 186 ALA A C 1
ATOM 1461 O O . ALA A 1 186 ? -2.785 7.107 -13.266 1.00 71.12 186 ALA A O 1
ATOM 1462 N N . THR A 1 187 ? -3.046 5.661 -14.964 1.00 68.88 187 THR A N 1
ATOM 1463 C CA . THR A 1 187 ? -4.521 5.702 -14.963 1.00 68.88 187 THR A CA 1
ATOM 1464 C C . THR A 1 187 ? -5.151 4.639 -14.068 1.00 68.88 187 THR A C 1
ATOM 1466 O O . THR A 1 187 ? -6.265 4.845 -13.576 1.00 68.88 187 THR A O 1
ATOM 1469 N N . LEU A 1 188 ? -4.456 3.520 -13.852 1.00 65.62 188 LEU A N 1
ATOM 1470 C CA . LEU A 1 188 ? -4.925 2.415 -13.021 1.00 65.62 188 LEU A CA 1
ATOM 1471 C C . LEU A 1 188 ? -4.624 2.644 -11.535 1.00 65.62 188 LEU A C 1
ATOM 1473 O O . LEU A 1 188 ? -5.444 2.291 -10.686 1.00 65.62 188 LEU A O 1
ATOM 1477 N N . GLU A 1 189 ? -3.498 3.276 -11.206 1.00 59.47 189 GLU A N 1
ATOM 1478 C CA . GLU A 1 189 ? -3.157 3.609 -9.822 1.00 59.47 189 GLU A CA 1
ATOM 1479 C C . GLU A 1 189 ? -3.811 4.930 -9.370 1.00 59.47 189 GLU A C 1
ATOM 1481 O O . GLU A 1 189 ? -3.785 5.930 -10.097 1.00 59.47 189 GLU A O 1
ATOM 1486 N N . PRO A 1 190 ? -4.387 4.996 -8.153 1.00 48.50 190 PRO A N 1
ATOM 1487 C CA . PRO A 1 190 ? -4.773 6.272 -7.566 1.00 48.50 190 PRO A CA 1
ATOM 1488 C C . PRO A 1 190 ? -3.507 7.111 -7.355 1.00 48.50 190 PRO A C 1
ATOM 1490 O O . PRO A 1 190 ? -2.616 6.727 -6.598 1.00 48.50 190 PRO A O 1
ATOM 1493 N N . ARG A 1 191 ? -3.408 8.257 -8.044 1.00 41.38 191 ARG A N 1
ATOM 1494 C CA . ARG A 1 191 ? -2.266 9.168 -7.881 1.00 41.38 191 ARG A CA 1
ATOM 1495 C C . ARG A 1 191 ? -2.131 9.555 -6.402 1.00 41.38 191 ARG A C 1
ATOM 1497 O O . ARG A 1 191 ? -3.130 9.986 -5.822 1.00 41.38 191 ARG A O 1
ATOM 1504 N N . PRO A 1 192 ? -0.932 9.485 -5.800 1.00 35.12 192 PRO A N 1
ATOM 1505 C CA . PRO A 1 192 ? -0.709 10.142 -4.522 1.00 35.12 192 PRO A CA 1
ATOM 1506 C C . PRO A 1 192 ? -1.012 11.640 -4.660 1.00 35.12 192 PRO A C 1
ATOM 1508 O O . PRO A 1 192 ? -0.854 12.232 -5.736 1.00 35.12 192 PRO A O 1
ATOM 1511 N N . THR A 1 193 ? -1.483 12.241 -3.567 1.00 34.53 193 THR A N 1
ATOM 1512 C CA . THR A 1 193 ? -1.725 13.684 -3.443 1.00 34.53 193 THR A CA 1
ATOM 1513 C C . THR A 1 193 ? -0.534 14.489 -3.971 1.00 34.53 193 THR A C 1
ATOM 1515 O O . THR A 1 193 ? 0.601 14.023 -3.863 1.00 34.53 193 THR A O 1
ATOM 1518 N N . PRO A 1 194 ? -0.761 15.684 -4.551 1.00 36.16 194 PRO A N 1
ATOM 1519 C CA . PRO A 1 194 ? 0.295 16.473 -5.171 1.00 36.16 194 PRO A CA 1
ATOM 1520 C C . PRO A 1 194 ? 1.273 16.964 -4.103 1.00 36.16 194 PRO A C 1
ATOM 1522 O O . PRO A 1 194 ? 1.092 18.029 -3.517 1.00 36.16 194 PRO A O 1
ATOM 1525 N N . ASP A 1 195 ? 2.312 16.175 -3.852 1.00 36.22 195 ASP A N 1
ATOM 1526 C CA . ASP A 1 195 ? 3.452 16.608 -3.069 1.00 36.22 195 ASP A CA 1
ATOM 1527 C C . ASP A 1 195 ? 4.186 17.690 -3.872 1.00 36.22 195 ASP A C 1
ATOM 1529 O O . ASP A 1 195 ? 4.495 17.518 -5.060 1.00 36.22 195 ASP A O 1
ATOM 1533 N N . LYS A 1 196 ? 4.421 18.850 -3.253 1.00 35.12 196 LYS A N 1
ATOM 1534 C CA . LYS A 1 196 ? 5.168 19.966 -3.853 1.00 35.12 196 LYS A CA 1
ATOM 1535 C C . LYS A 1 196 ? 6.666 19.660 -3.793 1.00 35.12 196 LYS A C 1
ATOM 1537 O O . LYS A 1 196 ? 7.455 20.415 -3.242 1.00 35.12 196 LYS A O 1
ATOM 1542 N N . GLY A 1 197 ? 7.065 18.555 -4.401 1.00 37.16 197 GLY A N 1
ATOM 1543 C CA . GLY A 1 197 ? 8.448 18.148 -4.576 1.00 37.16 197 GLY A CA 1
ATOM 1544 C C . GLY A 1 197 ? 8.555 17.517 -5.946 1.00 37.16 197 GLY A C 1
ATOM 1545 O O . GLY A 1 197 ? 8.156 16.373 -6.103 1.00 37.16 197 GLY A O 1
ATOM 1546 N N . LYS A 1 198 ? 8.993 18.317 -6.932 1.00 37.38 198 LYS A N 1
ATOM 1547 C CA . LYS A 1 198 ? 9.254 17.958 -8.339 1.00 37.38 198 LYS A CA 1
ATOM 1548 C C . LYS A 1 198 ? 8.731 16.564 -8.706 1.00 37.38 198 LYS A C 1
ATOM 1550 O O . LYS A 1 198 ? 9.501 15.605 -8.718 1.00 37.38 198 LYS A O 1
ATOM 1555 N N . GLN A 1 199 ? 7.440 16.465 -9.047 1.00 34.97 199 GLN A N 1
ATOM 1556 C CA . GLN A 1 199 ? 7.002 15.328 -9.852 1.00 34.97 199 GLN A CA 1
ATOM 1557 C C . GLN A 1 199 ? 7.997 15.229 -11.013 1.00 34.97 199 GLN A C 1
ATOM 1559 O O . GLN A 1 199 ? 8.295 16.277 -11.606 1.00 34.97 199 GLN A O 1
ATOM 1564 N N . PRO A 1 200 ? 8.566 14.049 -11.321 1.00 34.59 200 PRO A N 1
ATOM 1565 C CA . PRO A 1 200 ? 9.280 13.885 -12.568 1.00 34.59 200 PRO A CA 1
ATOM 1566 C C . PRO A 1 200 ? 8.230 14.142 -13.638 1.00 34.59 200 PRO A C 1
ATOM 1568 O O . PRO A 1 200 ? 7.405 13.285 -13.942 1.00 34.59 200 PRO A O 1
ATOM 1571 N N . MET A 1 201 ? 8.189 15.387 -14.110 1.00 38.44 201 MET A N 1
ATOM 1572 C CA . MET A 1 201 ? 7.361 15.800 -15.219 1.00 38.44 201 MET A CA 1
ATOM 1573 C C . MET A 1 201 ? 7.732 14.806 -16.302 1.00 38.44 201 MET A C 1
ATOM 1575 O O . MET A 1 201 ? 8.912 14.730 -16.654 1.00 38.44 201 MET A O 1
ATOM 1579 N N . LEU A 1 202 ? 6.779 13.954 -16.696 1.00 45.38 202 LEU A N 1
ATOM 1580 C CA . LEU A 1 202 ? 7.020 12.956 -17.725 1.00 45.38 202 LEU A CA 1
ATOM 1581 C C . LEU A 1 202 ? 7.546 13.759 -18.910 1.00 45.38 202 LEU A C 1
ATOM 1583 O O . LEU A 1 202 ? 6.816 14.569 -19.481 1.00 45.38 202 LEU A O 1
ATOM 1587 N N . SER A 1 203 ? 8.853 13.672 -19.157 1.00 45.69 203 SER A N 1
ATOM 1588 C CA . SER A 1 203 ? 9.480 14.466 -20.196 1.00 45.69 203 SER A CA 1
ATOM 1589 C C . SER A 1 203 ? 8.937 13.909 -21.493 1.00 45.69 203 SER A C 1
ATOM 1591 O O . SER A 1 203 ? 9.395 12.874 -21.960 1.00 45.69 203 SER A O 1
ATOM 1593 N N . LEU A 1 204 ? 7.945 14.597 -22.051 1.00 53.53 204 LEU A N 1
ATOM 1594 C CA . LEU A 1 204 ? 7.394 14.308 -23.371 1.00 53.53 204 LEU A CA 1
ATOM 1595 C C . LEU A 1 204 ? 8.423 14.583 -24.472 1.00 53.53 204 LEU A C 1
ATOM 1597 O O . LEU A 1 204 ? 8.172 14.285 -25.635 1.00 53.53 204 LEU A O 1
ATOM 1601 N N . LYS A 1 205 ? 9.576 15.175 -24.128 1.00 58.31 205 LYS A N 1
ATOM 1602 C CA . LYS A 1 205 ? 10.665 15.344 -25.076 1.00 58.31 205 LYS A CA 1
ATOM 1603 C C . LYS A 1 205 ? 11.300 13.971 -25.334 1.00 58.31 205 LYS A C 1
ATOM 1605 O O . LYS A 1 205 ? 11.818 13.387 -24.375 1.00 58.31 205 LYS A O 1
ATOM 1610 N N . PRO A 1 206 ? 11.277 13.475 -26.584 1.00 65.00 206 PRO A N 1
ATOM 1611 C CA . PRO A 1 206 ? 11.933 12.226 -26.925 1.00 65.00 206 PRO A CA 1
ATOM 1612 C C . PRO A 1 206 ? 13.430 12.331 -26.606 1.00 65.00 206 PRO A C 1
ATOM 1614 O O . PRO A 1 206 ? 14.008 13.421 -26.728 1.00 65.00 206 PRO A O 1
ATOM 1617 N N . PRO A 1 207 ? 14.058 11.236 -26.156 1.00 79.25 207 PRO A N 1
ATOM 1618 C CA . PRO A 1 207 ? 15.480 11.233 -25.862 1.00 79.25 207 PRO A CA 1
ATOM 1619 C C . PRO A 1 207 ? 16.302 11.567 -27.110 1.00 79.25 207 PRO A C 1
ATOM 1621 O O . PRO A 1 207 ? 15.952 11.232 -28.243 1.00 79.25 207 PRO A O 1
ATOM 1624 N N . ASP A 1 208 ? 17.399 12.279 -26.876 1.00 86.12 208 ASP A N 1
ATOM 1625 C CA . ASP A 1 208 ? 18.306 12.729 -27.920 1.00 86.12 208 ASP A CA 1
ATOM 1626 C C . ASP A 1 208 ? 19.388 11.670 -28.175 1.00 86.12 208 ASP A C 1
ATOM 1628 O O . ASP A 1 208 ? 20.158 11.327 -27.275 1.00 86.12 208 ASP A O 1
ATOM 1632 N N . TYR A 1 209 ? 19.437 11.167 -29.409 1.00 90.00 209 TYR A N 1
ATOM 1633 C CA . TYR A 1 209 ? 20.383 10.146 -29.869 1.00 90.00 209 TYR A CA 1
ATOM 1634 C C . TYR A 1 209 ? 21.525 10.714 -30.719 1.00 90.00 209 TYR A C 1
ATOM 1636 O O . TYR A 1 209 ? 22.276 9.951 -31.327 1.00 90.00 209 TYR A O 1
ATOM 1644 N N . THR A 1 210 ? 21.698 12.039 -30.758 1.00 88.94 210 THR A N 1
ATOM 1645 C CA . THR A 1 210 ? 22.755 12.689 -31.555 1.00 88.94 210 THR A CA 1
ATOM 1646 C C . THR A 1 210 ? 24.144 12.145 -31.207 1.00 88.94 210 THR A C 1
ATOM 1648 O O . THR A 1 210 ? 24.930 11.850 -32.095 1.00 88.94 210 THR A O 1
ATOM 1651 N N . ASN A 1 211 ? 24.411 11.881 -29.924 1.00 87.25 211 ASN A N 1
ATOM 1652 C CA . ASN A 1 211 ? 25.681 11.325 -29.432 1.00 87.25 211 ASN A CA 1
ATOM 1653 C C . ASN A 1 211 ? 25.868 9.808 -29.664 1.00 87.25 211 ASN A C 1
ATOM 1655 O O . ASN A 1 211 ? 26.772 9.207 -29.074 1.00 87.25 211 ASN A O 1
ATOM 1659 N N . VAL A 1 212 ? 24.942 9.177 -30.382 1.00 88.62 212 VAL A N 1
ATOM 1660 C CA . VAL A 1 212 ? 25.023 7.792 -30.864 1.00 88.62 212 VAL A CA 1
ATOM 1661 C C . VAL A 1 212 ? 25.120 7.791 -32.387 1.00 88.62 212 VAL A C 1
ATOM 1663 O O . VAL A 1 212 ? 25.807 6.944 -32.940 1.00 88.62 212 VAL A O 1
ATOM 1666 N N . LEU A 1 213 ? 24.451 8.740 -33.051 1.00 86.88 213 LEU A N 1
ATOM 1667 C CA . LEU A 1 213 ? 24.465 8.909 -34.504 1.00 86.88 213 LEU A CA 1
ATOM 1668 C C . LEU A 1 213 ? 25.761 9.549 -35.020 1.00 86.88 213 LEU A C 1
ATOM 1670 O O . LEU A 1 213 ? 26.175 9.223 -36.129 1.00 86.88 213 LEU A O 1
ATOM 1674 N N . ASP A 1 214 ? 26.387 10.443 -34.246 1.00 86.75 214 ASP A N 1
ATOM 1675 C CA . ASP A 1 214 ? 27.583 11.179 -34.669 1.00 86.75 214 ASP A CA 1
ATOM 1676 C C . ASP A 1 214 ? 28.660 11.262 -33.556 1.00 86.75 214 ASP A C 1
ATOM 1678 O O . ASP A 1 214 ? 28.478 11.996 -32.575 1.00 86.75 214 ASP A O 1
ATOM 1682 N N . PRO A 1 215 ? 29.779 10.513 -33.673 1.00 87.56 215 PRO A N 1
ATOM 1683 C CA . PRO A 1 215 ? 30.014 9.457 -34.664 1.00 87.56 215 PRO A CA 1
ATOM 1684 C C . PRO A 1 215 ? 29.136 8.211 -34.396 1.00 87.56 215 PRO A C 1
ATOM 1686 O O . PRO A 1 215 ? 28.791 7.964 -33.238 1.00 87.56 215 PRO A O 1
ATOM 1689 N N . PRO A 1 216 ? 28.815 7.392 -35.422 1.00 89.69 216 PRO A N 1
ATOM 1690 C CA . PRO A 1 216 ? 28.027 6.168 -35.260 1.00 89.69 216 PRO A CA 1
ATOM 1691 C C . PRO A 1 216 ? 28.640 5.181 -34.250 1.00 89.69 216 PRO A C 1
ATOM 1693 O O . PRO A 1 216 ? 29.708 4.615 -34.493 1.00 89.69 216 PRO A O 1
ATOM 1696 N N . ASP A 1 217 ? 27.938 4.933 -33.142 1.00 90.94 217 ASP A N 1
ATOM 1697 C CA . ASP A 1 217 ? 28.356 4.026 -32.063 1.00 90.94 217 ASP A CA 1
ATOM 1698 C C . ASP A 1 217 ? 27.375 2.850 -31.896 1.00 90.94 217 ASP A C 1
ATOM 1700 O O . ASP A 1 217 ? 26.346 2.936 -31.215 1.00 90.94 217 ASP A O 1
ATOM 1704 N N . VAL A 1 218 ? 27.717 1.723 -32.528 1.00 91.44 218 VAL A N 1
ATOM 1705 C CA . VAL A 1 218 ? 26.906 0.493 -32.532 1.00 91.44 218 VAL A CA 1
ATOM 1706 C C . VAL A 1 218 ? 26.795 -0.116 -31.133 1.00 91.44 218 VAL A C 1
ATOM 1708 O O . VAL A 1 218 ? 25.713 -0.540 -30.727 1.00 91.44 218 VAL A O 1
ATOM 1711 N N . GLU A 1 219 ? 27.890 -0.147 -30.370 1.00 91.75 219 GLU A N 1
ATOM 1712 C CA . GLU A 1 219 ? 27.917 -0.802 -29.060 1.00 91.75 219 GLU A CA 1
ATOM 1713 C C . GLU A 1 219 ? 27.045 -0.041 -28.056 1.00 91.75 219 GLU A C 1
ATOM 1715 O O . GLU A 1 219 ? 26.250 -0.631 -27.313 1.00 91.75 219 GLU A O 1
ATOM 1720 N N . LYS A 1 220 ? 27.132 1.291 -28.066 1.00 91.75 220 LYS A N 1
ATOM 1721 C CA . LYS A 1 220 ? 26.279 2.147 -27.242 1.00 91.75 220 LYS A CA 1
ATOM 1722 C C . LYS A 1 220 ? 24.809 2.028 -27.634 1.00 91.75 220 LYS A C 1
ATOM 1724 O O . LYS A 1 220 ? 23.971 1.912 -26.737 1.00 91.75 220 LYS A O 1
ATOM 1729 N N . ALA A 1 221 ? 24.488 2.000 -28.930 1.00 90.44 221 ALA A N 1
ATOM 1730 C CA . ALA A 1 221 ? 23.121 1.798 -29.412 1.00 90.44 221 ALA A CA 1
ATOM 1731 C C . ALA A 1 221 ? 22.535 0.455 -28.933 1.00 90.44 221 ALA A C 1
ATOM 1733 O O . ALA A 1 221 ? 21.438 0.423 -28.371 1.00 90.44 221 ALA A O 1
ATOM 1734 N N . GLN A 1 222 ? 23.291 -0.642 -29.052 1.00 93.44 222 GLN A N 1
ATOM 1735 C CA . GLN A 1 222 ? 22.870 -1.975 -28.601 1.00 93.44 222 GLN A CA 1
ATOM 1736 C C . GLN A 1 222 ? 22.657 -2.050 -27.083 1.00 93.44 222 GLN A C 1
ATOM 1738 O O . GLN A 1 222 ? 21.654 -2.602 -26.623 1.00 93.44 222 GLN A O 1
ATOM 1743 N N . ARG A 1 223 ? 23.559 -1.465 -26.280 1.00 92.81 223 ARG A N 1
ATOM 1744 C CA . ARG A 1 223 ? 23.403 -1.409 -24.814 1.00 92.81 223 ARG A CA 1
ATOM 1745 C C . ARG A 1 223 ? 22.150 -0.634 -24.406 1.00 92.81 223 ARG A C 1
ATOM 1747 O O . ARG A 1 223 ? 21.422 -1.071 -23.513 1.00 92.81 223 ARG A O 1
ATOM 1754 N N . LEU A 1 224 ? 21.886 0.502 -25.056 1.00 91.81 224 LEU A N 1
ATOM 1755 C CA . LEU A 1 224 ? 20.674 1.288 -24.819 1.00 91.81 224 LEU A CA 1
ATOM 1756 C C . LEU A 1 224 ? 19.420 0.489 -25.180 1.00 91.81 224 LEU A C 1
ATOM 1758 O O . LEU A 1 224 ? 18.459 0.503 -24.408 1.00 91.81 224 LEU A O 1
ATOM 1762 N N . LEU A 1 225 ? 19.447 -0.242 -26.299 1.00 92.38 225 LEU A N 1
ATOM 1763 C CA . LEU A 1 225 ? 18.322 -1.063 -26.736 1.00 92.38 225 LEU A CA 1
ATOM 1764 C C . LEU A 1 225 ? 18.008 -2.129 -25.684 1.00 92.38 225 LEU A C 1
ATOM 1766 O O . LEU A 1 225 ? 16.890 -2.177 -25.183 1.00 92.38 225 LEU A O 1
ATOM 1770 N N . GLN A 1 226 ? 19.004 -2.892 -25.227 1.00 91.44 226 GLN A N 1
ATOM 1771 C CA . GLN A 1 226 ? 18.822 -3.888 -24.160 1.00 91.44 226 GLN A CA 1
ATOM 1772 C C . GLN A 1 226 ? 18.277 -3.283 -22.853 1.00 91.44 226 GLN A C 1
ATOM 1774 O O . GLN A 1 226 ? 17.458 -3.900 -22.165 1.00 91.44 226 GLN A O 1
ATOM 1779 N N . ALA A 1 227 ? 18.707 -2.072 -22.484 1.00 89.38 227 ALA A N 1
ATOM 1780 C CA . ALA A 1 227 ? 18.197 -1.384 -21.298 1.00 89.38 227 ALA A CA 1
ATOM 1781 C C . ALA A 1 227 ? 16.715 -0.996 -21.446 1.00 89.38 227 ALA A C 1
ATOM 1783 O O . ALA A 1 227 ? 15.926 -1.166 -20.508 1.00 89.38 227 ALA A O 1
ATOM 1784 N N . ARG A 1 228 ? 16.311 -0.509 -22.625 1.00 90.75 228 ARG A N 1
ATOM 1785 C CA . ARG A 1 228 ? 14.904 -0.238 -22.953 1.00 90.75 228 ARG A CA 1
ATOM 1786 C C . ARG A 1 228 ? 14.077 -1.517 -22.970 1.00 90.75 228 ARG A C 1
ATOM 1788 O O . ARG A 1 228 ? 12.992 -1.524 -22.390 1.00 90.75 228 ARG A O 1
ATOM 1795 N N . GLN A 1 229 ? 14.652 -2.612 -23.465 1.00 91.81 229 GLN A N 1
ATOM 1796 C CA . GLN A 1 229 ? 14.021 -3.928 -23.453 1.00 91.81 229 GLN A CA 1
ATOM 1797 C C . GLN A 1 229 ? 13.618 -4.396 -22.061 1.00 91.81 229 GLN A C 1
ATOM 1799 O O . GLN A 1 229 ? 12.453 -4.708 -21.804 1.00 91.81 229 GLN A O 1
ATOM 1804 N N . LYS A 1 230 ? 14.562 -4.344 -21.123 1.00 90.75 230 LYS A N 1
ATOM 1805 C CA . LYS A 1 230 ? 14.301 -4.673 -19.717 1.00 90.75 230 LYS A CA 1
ATOM 1806 C C . LYS A 1 230 ? 13.280 -3.733 -19.074 1.00 90.75 230 LYS A C 1
ATOM 1808 O O . LYS A 1 230 ? 12.485 -4.167 -18.240 1.00 90.75 230 LYS A O 1
ATOM 1813 N N . THR A 1 231 ? 13.290 -2.454 -19.456 1.00 89.00 231 THR A N 1
ATOM 1814 C CA . THR A 1 231 ? 12.374 -1.445 -18.904 1.00 89.00 231 THR A CA 1
ATOM 1815 C C . THR A 1 231 ? 10.929 -1.734 -19.303 1.00 89.00 231 THR A C 1
ATOM 1817 O O . THR A 1 231 ? 10.068 -1.788 -18.429 1.00 89.00 231 THR A O 1
ATOM 1820 N N . VAL A 1 232 ? 10.663 -1.980 -20.588 1.00 89.94 232 VAL A N 1
ATOM 1821 C CA . VAL A 1 232 ? 9.323 -2.351 -21.076 1.00 89.94 232 VAL A CA 1
ATOM 1822 C C . VAL A 1 232 ? 8.850 -3.652 -20.441 1.00 89.94 232 VAL A C 1
ATOM 1824 O O . VAL A 1 232 ? 7.730 -3.697 -19.948 1.00 89.94 232 VAL A O 1
ATOM 1827 N N . GLN A 1 233 ? 9.692 -4.690 -20.376 1.00 90.56 233 GLN A N 1
ATOM 1828 C CA . GLN A 1 233 ? 9.319 -5.954 -19.722 1.00 90.56 233 GLN A CA 1
ATOM 1829 C C . GLN A 1 233 ? 8.915 -5.749 -18.255 1.00 90.56 233 GLN A C 1
ATOM 1831 O O . GLN A 1 233 ? 7.911 -6.295 -17.803 1.00 90.56 233 GLN A O 1
ATOM 1836 N N . SER A 1 234 ? 9.664 -4.919 -17.525 1.00 87.25 234 SER A N 1
ATOM 1837 C CA . SER A 1 234 ? 9.350 -4.587 -16.132 1.00 87.25 234 SER A CA 1
ATOM 1838 C C . SER A 1 234 ? 8.033 -3.814 -16.005 1.00 87.25 234 SER A C 1
ATOM 1840 O O . SER A 1 234 ? 7.245 -4.088 -15.103 1.00 87.25 234 SER A O 1
ATOM 1842 N N . LEU A 1 235 ? 7.776 -2.862 -16.909 1.00 85.31 235 LEU A N 1
ATOM 1843 C CA . LEU A 1 235 ? 6.533 -2.087 -16.922 1.00 85.31 235 LEU A CA 1
ATOM 1844 C C . LEU A 1 235 ? 5.321 -2.946 -17.300 1.00 85.31 235 LEU A C 1
ATOM 1846 O O . LEU A 1 235 ? 4.295 -2.826 -16.643 1.00 85.31 235 LEU A O 1
ATOM 1850 N N . LYS A 1 236 ? 5.441 -3.849 -18.281 1.00 89.19 236 LYS A N 1
ATOM 1851 C CA . LYS A 1 236 ? 4.383 -4.814 -18.627 1.00 89.19 236 LYS A CA 1
ATOM 1852 C C . LYS A 1 236 ? 4.034 -5.711 -17.444 1.00 89.19 236 LYS A C 1
ATOM 1854 O O . LYS A 1 236 ? 2.872 -5.807 -17.080 1.00 89.19 236 LYS A O 1
ATOM 1859 N N . ALA A 1 237 ? 5.040 -6.269 -16.770 1.00 82.56 237 ALA A N 1
ATOM 1860 C CA . ALA A 1 237 ? 4.811 -7.082 -15.578 1.00 82.56 237 ALA A CA 1
ATOM 1861 C C . ALA A 1 237 ? 4.109 -6.298 -14.452 1.00 82.56 237 ALA A C 1
ATOM 1863 O O . ALA A 1 237 ? 3.272 -6.853 -13.743 1.00 82.56 237 ALA A O 1
ATOM 1864 N N . LEU A 1 238 ? 4.438 -5.012 -14.281 1.00 79.44 238 LEU A N 1
ATOM 1865 C CA . LEU A 1 238 ? 3.759 -4.137 -13.325 1.00 79.44 238 LEU A CA 1
ATOM 1866 C C . LEU A 1 238 ? 2.309 -3.852 -13.747 1.00 79.44 238 LEU A C 1
ATOM 1868 O O . LEU A 1 238 ? 1.411 -3.953 -12.915 1.00 79.44 238 LEU A O 1
ATOM 1872 N N . TYR A 1 239 ? 2.081 -3.532 -15.022 1.00 81.75 239 TYR A N 1
ATOM 1873 C CA . TYR A 1 239 ? 0.747 -3.326 -15.584 1.00 81.75 239 TYR A CA 1
ATOM 1874 C C . TYR A 1 239 ? -0.142 -4.553 -15.364 1.00 81.75 239 TYR A C 1
ATOM 1876 O O . TYR A 1 239 ? -1.209 -4.419 -14.770 1.00 81.75 239 TYR A O 1
ATOM 1884 N N . ASP A 1 240 ? 0.336 -5.747 -15.724 1.00 78.38 240 ASP A N 1
ATOM 1885 C CA . ASP A 1 240 ? -0.404 -7.001 -15.557 1.00 78.38 240 ASP A CA 1
ATOM 1886 C C . ASP A 1 240 ? -0.763 -7.246 -14.084 1.00 78.38 240 ASP A C 1
ATOM 1888 O O . ASP A 1 240 ? -1.885 -7.629 -13.760 1.00 78.38 240 ASP A O 1
ATOM 1892 N N . GLN A 1 241 ? 0.157 -6.969 -13.153 1.00 74.44 241 GLN A N 1
ATOM 1893 C CA . GLN A 1 241 ? -0.121 -7.086 -11.718 1.00 74.44 241 GLN A CA 1
ATOM 1894 C C . GLN A 1 241 ? -1.215 -6.122 -11.245 1.00 74.44 241 GLN A C 1
ATOM 1896 O O . GLN A 1 241 ? -2.029 -6.489 -10.392 1.00 74.44 241 GLN A O 1
ATOM 1901 N N . ILE A 1 242 ? -1.221 -4.890 -11.753 1.00 70.56 242 ILE A N 1
ATOM 1902 C CA . ILE A 1 242 ? -2.213 -3.874 -11.393 1.00 70.56 242 ILE A CA 1
ATOM 1903 C C . ILE A 1 242 ? -3.572 -4.215 -12.014 1.00 70.56 242 ILE A C 1
ATOM 1905 O O . ILE A 1 242 ? -4.579 -4.183 -11.306 1.00 70.56 242 ILE A O 1
ATOM 1909 N N . ASP A 1 243 ? -3.609 -4.594 -13.290 1.00 72.00 243 ASP A N 1
ATOM 1910 C CA . ASP A 1 243 ? -4.834 -4.972 -14.000 1.00 72.00 243 ASP A CA 1
ATOM 1911 C C . ASP A 1 243 ? -5.473 -6.227 -13.383 1.00 72.00 243 ASP A C 1
ATOM 1913 O O . ASP A 1 243 ? -6.657 -6.228 -13.040 1.00 72.00 243 ASP A O 1
ATOM 1917 N N . MET A 1 244 ? -4.675 -7.255 -13.068 1.00 68.06 244 MET A N 1
ATOM 1918 C CA . MET A 1 244 ? -5.162 -8.433 -12.341 1.00 68.06 244 MET A CA 1
ATOM 1919 C C . MET A 1 244 ? -5.759 -8.080 -10.972 1.00 68.06 244 MET A C 1
ATOM 1921 O O . MET A 1 244 ? -6.750 -8.687 -10.565 1.00 68.06 244 MET A O 1
ATOM 1925 N N . ARG A 1 245 ? -5.186 -7.111 -10.242 1.00 64.50 245 ARG A N 1
ATOM 1926 C CA . ARG A 1 245 ? -5.765 -6.624 -8.976 1.00 64.50 245 ARG A CA 1
ATOM 1927 C C . ARG A 1 245 ? -7.071 -5.868 -9.200 1.00 64.50 245 ARG A C 1
ATOM 1929 O O . ARG A 1 245 ? -7.993 -6.045 -8.411 1.00 64.50 245 ARG A O 1
ATOM 1936 N N . ALA A 1 246 ? -7.161 -5.059 -10.254 1.00 62.59 246 ALA A N 1
ATOM 1937 C CA . ALA A 1 246 ? -8.370 -4.314 -10.601 1.00 62.59 246 ALA A CA 1
ATOM 1938 C C . ALA A 1 246 ? -9.534 -5.233 -11.017 1.00 62.59 246 ALA A C 1
ATOM 1940 O O . ALA A 1 246 ? -10.693 -4.899 -10.781 1.00 62.59 246 ALA A O 1
ATOM 1941 N N . GLN A 1 247 ? -9.232 -6.398 -11.598 1.00 63.25 247 GLN A N 1
ATOM 1942 C CA . GLN A 1 247 ? -10.222 -7.401 -12.005 1.00 63.25 247 GLN A CA 1
ATOM 1943 C C . GLN A 1 247 ? -10.692 -8.315 -10.857 1.00 63.25 247 GLN A C 1
ATOM 1945 O O . GLN A 1 247 ? -11.722 -8.980 -10.984 1.00 63.25 247 GLN A O 1
ATOM 1950 N N . GLN A 1 248 ? -9.978 -8.366 -9.727 1.00 68.69 248 GLN A N 1
ATOM 1951 C CA . GLN A 1 248 ? -10.408 -9.135 -8.557 1.00 68.69 248 GLN A CA 1
ATOM 1952 C C . GLN A 1 248 ? -11.483 -8.389 -7.763 1.00 68.69 248 GLN A C 1
ATOM 1954 O O . GLN A 1 248 ? -11.405 -7.182 -7.547 1.00 68.69 248 GLN A O 1
ATOM 1959 N N . ALA A 1 249 ? -12.484 -9.129 -7.276 1.00 77.88 249 ALA A N 1
ATOM 1960 C CA . ALA A 1 249 ? -13.483 -8.559 -6.382 1.00 77.88 249 ALA A CA 1
ATOM 1961 C C . ALA A 1 249 ? -12.795 -8.003 -5.115 1.00 77.88 249 ALA A C 1
ATOM 1963 O O . ALA A 1 249 ? -11.981 -8.711 -4.509 1.00 77.88 249 ALA A O 1
ATOM 1964 N N . PRO A 1 250 ? -13.114 -6.765 -4.696 1.00 88.81 250 PRO A N 1
ATOM 1965 C CA . PRO A 1 250 ? -12.479 -6.141 -3.543 1.00 88.81 250 PRO A CA 1
ATOM 1966 C C . PRO A 1 250 ? -12.707 -6.979 -2.275 1.00 88.81 250 PRO A C 1
ATOM 1968 O O . PRO A 1 250 ? -13.798 -7.532 -2.088 1.00 88.81 250 PRO A O 1
ATOM 1971 N N . PRO A 1 251 ? -11.711 -7.087 -1.376 1.00 93.56 251 PRO A N 1
ATOM 1972 C CA . PRO A 1 251 ? -11.853 -7.891 -0.173 1.00 93.56 251 PRO A CA 1
ATOM 1973 C C . PRO A 1 251 ? -12.961 -7.319 0.719 1.00 93.56 251 PRO A C 1
ATOM 1975 O O . PRO A 1 251 ? -13.014 -6.119 0.992 1.00 93.56 251 PRO A O 1
ATOM 1978 N N . SER A 1 252 ? -13.858 -8.189 1.174 1.00 97.00 252 SER A N 1
ATOM 1979 C CA . SER A 1 252 ? -14.974 -7.824 2.044 1.00 97.00 252 SER A CA 1
ATOM 1980 C C . SER A 1 252 ? -14.501 -7.588 3.481 1.00 97.00 252 SER A C 1
ATOM 1982 O O . SER A 1 252 ? -13.794 -8.410 4.066 1.00 97.00 252 SER A O 1
ATOM 1984 N N . VAL A 1 253 ? -14.922 -6.483 4.087 1.00 98.50 253 VAL A N 1
ATOM 1985 C CA . VAL A 1 253 ? -14.658 -6.149 5.492 1.00 98.50 253 VAL A CA 1
ATOM 1986 C C . VAL A 1 253 ? -15.993 -5.934 6.191 1.00 98.50 253 VAL A C 1
ATOM 1988 O O . VAL A 1 253 ? -16.842 -5.182 5.710 1.00 98.50 253 VAL A O 1
ATOM 1991 N N . LEU A 1 254 ? -16.193 -6.609 7.321 1.00 98.56 254 LEU A N 1
ATOM 1992 C CA . LEU A 1 254 ? -17.396 -6.479 8.140 1.00 98.56 254 LEU A CA 1
ATOM 1993 C C . LEU A 1 254 ? -17.116 -5.590 9.351 1.00 98.56 254 LEU A C 1
ATOM 1995 O O . LEU A 1 254 ? -16.250 -5.918 10.155 1.00 98.56 254 LEU A O 1
ATOM 1999 N N . THR A 1 255 ? -17.888 -4.519 9.529 1.00 98.56 255 THR A N 1
ATOM 2000 C CA . THR A 1 255 ? -17.958 -3.789 10.803 1.00 98.56 255 THR A CA 1
ATOM 2001 C C . THR A 1 255 ? -19.176 -4.215 11.629 1.00 98.56 255 THR A C 1
ATOM 2003 O O . THR A 1 255 ? -20.276 -4.374 11.103 1.00 98.56 255 THR A O 1
ATOM 2006 N N . ILE A 1 256 ? -18.995 -4.396 12.934 1.00 97.88 256 ILE A N 1
ATOM 2007 C CA . ILE A 1 256 ? -20.055 -4.650 13.914 1.00 97.88 256 ILE A CA 1
ATOM 2008 C C . ILE A 1 256 ? -20.009 -3.505 14.932 1.00 97.88 256 ILE A C 1
ATOM 2010 O O . ILE A 1 256 ? -19.164 -3.504 15.830 1.00 97.88 256 ILE A O 1
ATOM 2014 N N . ALA A 1 257 ? -20.855 -2.489 14.758 1.00 97.12 257 ALA A N 1
ATOM 2015 C CA . ALA A 1 257 ? -20.785 -1.251 15.538 1.00 97.12 257 ALA A CA 1
ATOM 2016 C C . ALA A 1 257 ? -22.115 -0.474 15.552 1.00 97.12 257 ALA A C 1
ATOM 2018 O O . ALA A 1 257 ? -23.050 -0.782 14.812 1.00 97.12 257 ALA A O 1
ATOM 2019 N N . GLY A 1 258 ? -22.189 0.562 16.392 1.00 95.94 258 GLY A N 1
ATOM 2020 C CA . GLY A 1 258 ? -23.304 1.509 16.414 1.00 95.94 258 GLY A CA 1
ATOM 2021 C C . GLY A 1 258 ? -23.243 2.546 15.285 1.00 95.94 258 GLY A C 1
ATOM 2022 O O . GLY A 1 258 ? -22.204 2.746 14.650 1.00 95.94 258 GLY A O 1
ATOM 2023 N N . THR A 1 259 ? -24.358 3.231 15.032 1.00 96.69 259 THR A N 1
ATOM 2024 C CA . THR A 1 259 ? -24.436 4.329 14.053 1.00 96.69 259 THR A CA 1
ATOM 2025 C C . THR A 1 259 ? -23.992 5.661 14.644 1.00 96.69 259 THR A C 1
ATOM 2027 O O . THR A 1 259 ? -24.331 5.953 15.783 1.00 96.69 259 THR A O 1
ATOM 2030 N N . ASP A 1 260 ? -23.409 6.535 13.830 1.00 95.75 260 ASP A N 1
ATOM 2031 C CA . ASP A 1 260 ? -23.293 7.970 14.097 1.00 95.75 260 ASP A CA 1
ATOM 2032 C C . ASP A 1 260 ? -23.950 8.767 12.950 1.00 95.75 260 ASP A C 1
ATOM 2034 O O . ASP A 1 260 ? -23.394 8.833 11.848 1.00 95.75 260 ASP A O 1
ATOM 2038 N N . PRO A 1 261 ? -25.111 9.409 13.181 1.00 95.88 261 PRO A N 1
ATOM 2039 C CA . PRO A 1 261 ? -25.814 10.189 12.165 1.00 95.88 261 PRO A CA 1
ATOM 2040 C C . PRO A 1 261 ? -25.028 11.386 11.625 1.00 95.88 261 PRO A C 1
ATOM 2042 O O . PRO A 1 261 ? -25.296 11.826 10.510 1.00 95.88 261 PRO A O 1
ATOM 2045 N N . SER A 1 262 ? -24.053 11.917 12.372 1.00 94.62 262 SER A N 1
ATOM 2046 C CA . SER A 1 262 ? -23.177 12.978 11.856 1.00 94.62 262 SER A CA 1
ATOM 2047 C C . SER A 1 262 ? -22.140 12.473 10.857 1.00 94.62 262 SER A C 1
ATOM 2049 O O . SER A 1 262 ? -21.508 13.264 10.157 1.00 94.62 262 SER A O 1
ATOM 2051 N N . GLY A 1 263 ? -21.980 11.152 10.767 1.00 94.62 263 GLY A N 1
ATOM 2052 C CA . GLY A 1 263 ? -21.087 10.489 9.834 1.00 94.62 263 GLY A CA 1
ATOM 2053 C C . GLY A 1 263 ? -19.608 10.600 10.193 1.00 94.62 263 GLY A C 1
ATOM 2054 O O . GLY A 1 263 ? -18.783 10.404 9.297 1.00 94.62 263 GLY A O 1
ATOM 2055 N N . GLY A 1 264 ? -19.274 10.950 11.440 1.00 93.06 264 GLY A N 1
ATOM 2056 C CA . GLY A 1 264 ? -17.897 11.111 11.904 1.00 93.06 264 GLY A CA 1
ATOM 2057 C C . GLY A 1 264 ? -17.300 9.876 12.569 1.00 93.06 264 GLY A C 1
ATOM 2058 O O . GLY A 1 264 ? -16.096 9.694 12.482 1.00 93.06 264 GLY A O 1
ATOM 2059 N N . ALA A 1 265 ? -18.118 9.017 13.177 1.00 94.81 265 ALA A N 1
ATOM 2060 C CA . ALA A 1 265 ? -17.719 7.778 13.846 1.00 94.81 265 ALA A CA 1
ATOM 2061 C C . ALA A 1 265 ? -18.652 6.605 13.471 1.00 94.81 265 ALA A C 1
ATOM 2063 O O . ALA A 1 265 ? -19.371 6.663 12.469 1.00 94.81 265 ALA A O 1
ATOM 2064 N N . GLY A 1 266 ? -18.620 5.526 14.262 1.00 95.75 266 GLY A N 1
ATOM 2065 C CA . GLY A 1 266 ? -19.504 4.368 14.101 1.00 95.75 266 GLY A CA 1
ATOM 2066 C C . GLY A 1 266 ? -19.362 3.682 12.740 1.00 95.75 266 GLY A C 1
ATOM 2067 O O . GLY A 1 266 ? -18.345 3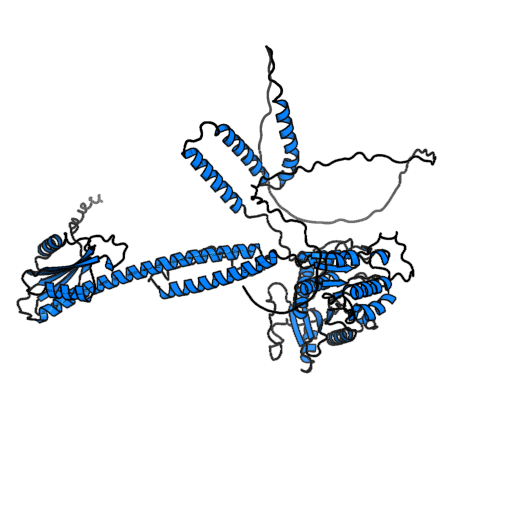.830 12.057 1.00 95.75 266 GLY A O 1
ATOM 2068 N N . ILE A 1 267 ? -20.411 2.974 12.313 1.00 97.44 267 ILE A N 1
ATOM 2069 C CA . ILE A 1 267 ? -20.417 2.296 11.006 1.00 97.44 267 ILE A CA 1
ATOM 2070 C C . ILE A 1 267 ? -20.192 3.268 9.837 1.00 97.44 267 ILE A C 1
ATOM 2072 O O . ILE A 1 267 ? -19.681 2.867 8.799 1.00 97.44 267 ILE A O 1
ATOM 2076 N N . GLN A 1 268 ? -20.554 4.546 9.976 1.00 97.94 268 GLN A N 1
ATOM 2077 C CA . GLN A 1 268 ? -20.379 5.545 8.926 1.00 97.94 268 GLN A CA 1
ATOM 2078 C C . GLN A 1 268 ? -18.895 5.841 8.683 1.00 97.94 268 GLN A C 1
ATOM 2080 O O . GLN A 1 268 ? -18.469 5.873 7.528 1.00 97.94 268 GLN A O 1
ATOM 2085 N N . ALA A 1 269 ? -18.107 6.037 9.744 1.00 97.38 269 ALA A N 1
ATOM 2086 C CA . ALA A 1 269 ? -16.654 6.177 9.636 1.00 97.38 269 ALA A CA 1
ATOM 2087 C C . ALA A 1 269 ? -16.002 4.889 9.128 1.00 97.38 269 ALA A C 1
ATOM 2089 O O . ALA A 1 269 ? -15.097 4.938 8.291 1.00 97.38 269 ALA A O 1
ATOM 2090 N N . ASP A 1 270 ? -16.502 3.742 9.590 1.00 98.38 270 ASP A N 1
ATOM 2091 C CA . ASP A 1 270 ? -15.992 2.437 9.188 1.00 98.38 270 ASP A CA 1
ATOM 2092 C C . ASP A 1 270 ? -16.189 2.208 7.684 1.00 98.38 270 ASP A C 1
ATOM 2094 O O . ASP A 1 270 ? -15.217 1.998 6.966 1.00 98.38 270 ASP A O 1
ATOM 2098 N N . LEU A 1 271 ? -17.415 2.342 7.169 1.00 98.31 271 LEU A N 1
ATOM 2099 C CA . LEU A 1 271 ? -17.731 2.129 5.751 1.00 98.31 271 LEU A CA 1
ATOM 2100 C C . LEU A 1 271 ? -17.019 3.131 4.833 1.00 98.31 271 LEU A C 1
ATOM 2102 O O . LEU A 1 271 ? -16.550 2.747 3.764 1.00 98.31 271 LEU A O 1
ATOM 2106 N N . LYS A 1 272 ? -16.878 4.393 5.259 1.00 97.62 272 LYS A N 1
ATOM 2107 C CA . LYS A 1 272 ? -16.061 5.391 4.550 1.00 97.62 272 LYS A CA 1
ATOM 2108 C C . LYS A 1 272 ? -14.602 4.949 4.465 1.00 97.62 272 LYS A C 1
ATOM 2110 O O . LYS A 1 272 ? -14.017 4.964 3.389 1.00 97.62 272 LYS A O 1
ATOM 2115 N N . THR A 1 273 ? -14.029 4.521 5.585 1.00 97.94 273 THR A N 1
ATOM 2116 C CA . THR A 1 273 ? -12.640 4.050 5.628 1.00 97.94 273 THR A CA 1
ATOM 2117 C C . THR A 1 273 ? -12.446 2.818 4.754 1.00 97.94 273 THR A C 1
ATOM 2119 O O . THR A 1 273 ? -11.488 2.763 3.988 1.00 97.94 273 THR A O 1
ATOM 2122 N N . ILE A 1 274 ? -13.374 1.862 4.820 1.00 97.75 274 ILE A N 1
ATOM 2123 C CA . ILE A 1 274 ? -13.341 0.637 4.018 1.00 97.75 274 ILE A CA 1
ATOM 2124 C C . ILE A 1 274 ? -13.373 0.969 2.521 1.00 97.75 274 ILE A C 1
ATOM 2126 O O . ILE A 1 274 ? -12.540 0.466 1.767 1.00 97.75 274 ILE A O 1
ATOM 2130 N N . ALA A 1 275 ? -14.256 1.880 2.103 1.00 94.81 275 ALA A N 1
ATOM 2131 C CA . ALA A 1 275 ? -14.319 2.344 0.720 1.00 94.81 275 ALA A CA 1
ATOM 2132 C C . ALA A 1 275 ? -13.030 3.064 0.279 1.00 94.81 275 ALA A C 1
ATOM 2134 O O . ALA A 1 275 ? -12.523 2.797 -0.809 1.00 94.81 275 ALA A O 1
ATOM 2135 N N . ALA A 1 276 ? -12.457 3.923 1.130 1.00 94.31 276 ALA A N 1
ATOM 2136 C CA . ALA A 1 276 ? -11.207 4.637 0.845 1.00 94.31 276 ALA A CA 1
ATOM 2137 C C . ALA A 1 276 ? -9.988 3.710 0.685 1.00 94.31 276 ALA A C 1
ATOM 2139 O O . ALA A 1 276 ? -9.001 4.100 0.063 1.00 94.31 276 ALA A O 1
ATOM 2140 N N . HIS A 1 277 ? -10.065 2.486 1.216 1.00 93.38 277 HIS A N 1
ATOM 2141 C CA . HIS A 1 277 ? -9.043 1.446 1.081 1.00 93.38 277 HIS A 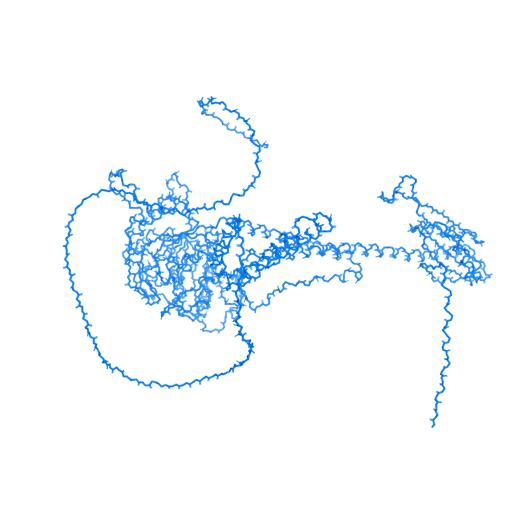CA 1
ATOM 2142 C C . HIS A 1 277 ? -9.304 0.475 -0.083 1.00 93.38 277 HIS A C 1
ATOM 2144 O O . HIS A 1 277 ? -8.572 -0.502 -0.229 1.00 93.38 277 HIS A O 1
ATOM 2150 N N . GLY A 1 278 ? -10.335 0.706 -0.906 1.00 91.19 278 GLY A N 1
ATOM 2151 C CA . GLY A 1 278 ? -10.686 -0.188 -2.016 1.00 91.19 278 GLY A CA 1
ATOM 2152 C C . GLY A 1 278 ? -11.241 -1.545 -1.565 1.00 91.19 278 GLY A C 1
ATOM 2153 O O . GLY A 1 278 ? -11.196 -2.512 -2.319 1.00 91.19 278 GLY A O 1
ATOM 2154 N N . CYS A 1 279 ? -11.746 -1.634 -0.335 1.00 94.81 279 CYS A N 1
ATOM 2155 C CA . CYS A 1 279 ? -12.383 -2.826 0.215 1.00 94.81 279 CYS A CA 1
ATOM 2156 C C . CYS A 1 279 ? -13.915 -2.728 0.083 1.00 94.81 279 CYS A C 1
ATOM 2158 O O . CYS A 1 279 ? -14.479 -1.637 -0.030 1.00 94.81 279 CYS A O 1
ATOM 2160 N N . TYR A 1 280 ? -14.613 -3.865 0.144 1.00 97.06 280 TYR A N 1
ATOM 2161 C CA . TYR A 1 280 ? -16.079 -3.897 0.155 1.00 97.06 280 TYR A CA 1
ATOM 2162 C C . TYR A 1 280 ? -16.619 -3.911 1.588 1.00 97.06 280 TYR A C 1
ATOM 2164 O O . TYR A 1 280 ? -16.396 -4.863 2.334 1.00 97.06 280 TYR A O 1
ATOM 2172 N N . GLY A 1 281 ? -17.333 -2.860 1.990 1.00 97.69 281 GLY A N 1
ATOM 2173 C CA . GLY A 1 281 ? -17.855 -2.722 3.350 1.00 97.69 281 GLY A CA 1
ATOM 2174 C C . GLY A 1 281 ? -19.208 -3.388 3.561 1.00 97.69 281 GLY A C 1
ATOM 2175 O O . GLY A 1 281 ? -20.163 -3.116 2.842 1.00 97.69 281 GLY A O 1
ATOM 2176 N N . THR A 1 282 ? -19.304 -4.203 4.608 1.00 98.38 282 THR A N 1
ATOM 2177 C CA . THR A 1 282 ? -20.567 -4.706 5.167 1.00 98.38 282 THR A CA 1
ATOM 2178 C C . THR A 1 282 ? -20.687 -4.269 6.624 1.00 98.38 282 THR A C 1
ATOM 2180 O O . THR A 1 282 ? -19.675 -4.038 7.290 1.00 98.38 282 THR A O 1
ATOM 2183 N N . SER A 1 283 ? -21.909 -4.127 7.137 1.00 97.75 283 SER A N 1
ATOM 2184 C CA . SER A 1 283 ? -22.135 -3.641 8.502 1.00 97.75 283 SER A CA 1
ATOM 2185 C C . SER A 1 283 ? -23.243 -4.396 9.225 1.00 97.75 283 SER A C 1
ATOM 2187 O O . SER A 1 283 ? -24.298 -4.645 8.647 1.00 97.75 283 SER A O 1
ATOM 2189 N N . VAL A 1 284 ? -23.032 -4.666 10.511 1.00 96.94 284 VAL A N 1
ATOM 2190 C CA . VAL A 1 284 ? -24.045 -5.128 11.466 1.00 96.94 284 VAL A CA 1
ATOM 2191 C C . VAL A 1 284 ? -24.211 -4.056 12.533 1.00 96.94 284 VAL A C 1
ATOM 2193 O O . VAL A 1 284 ? -23.246 -3.680 13.200 1.00 96.94 284 VAL A O 1
ATOM 2196 N N . ILE A 1 285 ? -25.435 -3.561 12.688 1.00 96.38 285 ILE A N 1
ATOM 2197 C CA . ILE A 1 285 ? -25.732 -2.428 13.563 1.00 96.38 285 ILE A CA 1
ATOM 2198 C C . ILE A 1 285 ? -26.063 -2.929 14.966 1.00 96.38 285 ILE A C 1
ATOM 2200 O O . ILE A 1 285 ? -27.036 -3.666 15.140 1.00 96.38 285 ILE A O 1
ATOM 2204 N N . THR A 1 286 ? -25.282 -2.502 15.960 1.00 94.75 286 THR A N 1
ATOM 2205 C CA . THR A 1 286 ? -25.472 -2.863 17.379 1.00 94.75 286 THR A CA 1
ATOM 2206 C C . THR A 1 286 ? -26.324 -1.857 18.149 1.00 94.75 286 THR A C 1
ATOM 2208 O O . THR A 1 286 ? -27.041 -2.237 19.068 1.00 94.75 286 THR A O 1
ATOM 2211 N N . ALA A 1 287 ? -26.275 -0.580 17.768 1.00 93.94 287 ALA A N 1
ATOM 2212 C CA . ALA A 1 287 ? -27.055 0.491 18.376 1.00 93.94 287 ALA A CA 1
ATOM 2213 C C . ALA A 1 287 ? -27.302 1.630 17.378 1.00 93.94 287 ALA A C 1
ATOM 2215 O O . ALA A 1 287 ? -26.436 1.966 16.568 1.00 93.94 287 ALA A O 1
ATOM 2216 N N . LEU A 1 288 ? -28.473 2.256 17.465 1.00 95.12 288 LEU A N 1
ATOM 2217 C CA . LEU A 1 288 ? -28.764 3.535 16.827 1.00 95.12 288 LEU A CA 1
ATOM 2218 C C . LEU A 1 288 ? -28.459 4.651 17.825 1.00 95.12 288 LEU A C 1
ATOM 2220 O O . LEU A 1 288 ? -28.940 4.619 18.954 1.00 95.12 288 LEU A O 1
ATOM 2224 N N . VAL A 1 289 ? -27.681 5.652 17.429 1.00 93.56 289 VAL A N 1
ATOM 2225 C CA . VAL A 1 289 ? -27.280 6.746 18.326 1.00 93.56 289 VAL A CA 1
ATOM 2226 C C . VAL A 1 289 ? -27.799 8.062 17.772 1.00 93.56 289 VAL A C 1
ATOM 2228 O O . VAL A 1 289 ? -27.586 8.373 16.608 1.00 93.56 289 VAL A O 1
ATOM 2231 N N . ALA A 1 290 ? -28.454 8.871 18.600 1.00 93.25 290 ALA A N 1
ATOM 2232 C CA . ALA A 1 290 ? -28.704 10.272 18.294 1.00 93.25 290 ALA A CA 1
ATOM 2233 C C . ALA A 1 290 ? -27.458 11.075 18.685 1.00 93.25 290 ALA A C 1
ATOM 2235 O O . ALA A 1 290 ? -27.302 11.480 19.839 1.00 93.25 290 ALA A O 1
ATOM 2236 N N . GLN A 1 291 ? -26.555 11.275 17.728 1.00 92.56 291 GLN A N 1
ATOM 2237 C CA . GLN A 1 291 ? -25.263 11.925 17.939 1.00 92.56 291 GLN A CA 1
ATOM 2238 C C . GLN A 1 291 ? -25.018 13.037 16.919 1.00 92.56 291 GLN A C 1
ATOM 2240 O O . GLN A 1 291 ? -25.456 12.970 15.770 1.00 92.56 291 GLN A O 1
ATOM 2245 N N . ASN A 1 292 ? -24.305 14.074 17.353 1.00 93.44 292 ASN A N 1
ATOM 2246 C CA . ASN A 1 292 ? -23.684 15.049 16.468 1.00 93.44 292 ASN A CA 1
ATOM 2247 C C . ASN A 1 292 ? -22.293 15.449 16.979 1.00 93.44 292 ASN A C 1
ATOM 2249 O O . ASN A 1 292 ? -21.793 14.885 17.951 1.00 93.44 292 ASN A O 1
ATOM 2253 N N . THR A 1 293 ? -21.662 16.438 16.343 1.00 92.06 293 THR A N 1
ATOM 2254 C CA . THR A 1 293 ? -20.310 16.884 16.721 1.00 92.06 293 THR A CA 1
ATOM 2255 C C . THR A 1 293 ? -20.229 17.510 18.118 1.00 92.06 293 THR A C 1
ATOM 2257 O O . THR A 1 293 ? -19.134 17.696 18.640 1.00 92.06 293 THR A O 1
ATOM 2260 N N . CYS A 1 294 ? -21.366 17.817 18.752 1.00 91.00 294 CYS A N 1
ATOM 2261 C CA . CYS A 1 294 ? -21.440 18.302 20.131 1.00 91.00 294 CYS A CA 1
ATOM 2262 C C . CYS A 1 294 ? -21.648 17.176 21.160 1.00 91.00 294 CYS A C 1
ATOM 2264 O O . CYS A 1 294 ? -21.672 17.466 22.352 1.00 91.00 294 CYS A O 1
ATOM 2266 N N . GLY A 1 295 ? -21.798 15.920 20.725 1.00 89.44 295 GLY A N 1
ATOM 2267 C CA . GLY A 1 295 ? -21.893 14.752 21.600 1.00 89.44 295 GLY A CA 1
ATOM 2268 C C . GLY A 1 295 ? -23.120 13.873 21.360 1.00 89.44 295 GLY A C 1
ATOM 2269 O O . GLY A 1 295 ? -23.894 14.058 20.414 1.00 89.44 295 GLY A O 1
ATOM 2270 N N . VAL A 1 296 ? -23.271 12.887 22.243 1.00 92.25 296 VAL A N 1
ATOM 2271 C CA . VAL A 1 296 ? -24.359 11.898 22.240 1.00 92.25 296 VAL A CA 1
ATOM 2272 C C . VAL A 1 296 ? -25.559 12.418 23.035 1.00 92.25 296 VAL A C 1
ATOM 2274 O O . VAL A 1 296 ? -25.396 12.947 24.131 1.00 92.25 296 VAL A O 1
ATOM 2277 N N . ARG A 1 297 ? -26.772 12.263 22.488 1.00 91.75 297 ARG A N 1
ATOM 2278 C CA . ARG A 1 297 ? -28.042 12.680 23.115 1.00 91.75 297 ARG A CA 1
ATOM 2279 C C . ARG A 1 297 ? -28.927 11.513 23.533 1.00 91.75 297 ARG A C 1
ATOM 2281 O O . ARG A 1 297 ? -29.663 11.634 24.503 1.00 91.75 297 ARG A O 1
ATOM 2288 N N . ALA A 1 298 ? -28.893 10.419 22.779 1.00 91.25 298 ALA A N 1
ATOM 2289 C CA . ALA A 1 298 ? -29.650 9.209 23.072 1.00 91.25 298 ALA A CA 1
ATOM 2290 C C . ALA A 1 298 ? -29.009 8.000 22.386 1.00 91.25 298 ALA A C 1
ATOM 2292 O O . ALA A 1 298 ? -28.403 8.139 21.322 1.00 91.25 298 ALA A O 1
ATOM 2293 N N . VAL A 1 299 ? -29.201 6.821 22.971 1.00 91.69 299 VAL A N 1
ATOM 2294 C CA . VAL A 1 299 ? -28.812 5.525 22.408 1.00 91.69 299 VAL A CA 1
ATOM 2295 C C . VAL A 1 299 ? -30.051 4.636 22.401 1.00 91.69 299 VAL A C 1
ATOM 2297 O O . VAL A 1 299 ? -30.744 4.520 23.408 1.00 91.69 299 VAL A O 1
ATOM 2300 N N . HIS A 1 300 ? -30.339 4.021 21.262 1.00 92.88 300 HIS A N 1
ATOM 2301 C CA . HIS A 1 300 ? -31.388 3.028 21.096 1.00 92.88 300 HIS A CA 1
ATOM 2302 C C . HIS A 1 300 ? -30.757 1.704 20.674 1.00 92.88 300 HIS A C 1
ATOM 2304 O O . HIS A 1 300 ? -30.157 1.604 19.603 1.00 92.88 300 HIS A O 1
ATOM 2310 N N . VAL A 1 301 ? -30.904 0.687 21.515 1.00 91.88 301 VAL A N 1
ATOM 2311 C CA . VAL A 1 301 ? -30.370 -0.654 21.273 1.00 91.88 301 VAL A CA 1
ATOM 2312 C C . VAL A 1 301 ? -31.490 -1.524 20.686 1.00 91.88 301 VAL A C 1
ATOM 2314 O O . VAL A 1 301 ? -32.503 -1.727 21.359 1.00 91.88 301 VAL A O 1
ATOM 2317 N N . PRO A 1 302 ? -31.364 -2.013 19.435 1.00 86.94 302 PRO A N 1
ATOM 2318 C CA . PRO A 1 302 ? -32.306 -2.973 18.873 1.00 86.94 302 PRO A CA 1
ATOM 2319 C C . PRO A 1 302 ? -32.347 -4.262 19.698 1.00 86.94 302 PRO A C 1
ATOM 2321 O O . PRO A 1 302 ? -31.385 -4.613 20.377 1.00 86.94 302 PRO A O 1
ATOM 2324 N N . ALA A 1 303 ? -33.434 -5.027 19.582 1.00 85.44 303 ALA A N 1
ATOM 2325 C CA . ALA A 1 303 ? -33.507 -6.339 20.219 1.00 85.44 303 ALA A CA 1
ATOM 2326 C C . ALA A 1 303 ? -32.319 -7.221 19.788 1.00 85.44 303 ALA A C 1
ATOM 2328 O O . ALA A 1 303 ? -32.058 -7.373 18.593 1.00 85.44 303 ALA A O 1
ATOM 2329 N N . ALA A 1 304 ? -31.630 -7.845 20.750 1.00 79.56 304 ALA A N 1
ATOM 2330 C CA . ALA A 1 304 ? -30.431 -8.646 20.483 1.00 79.56 304 ALA A CA 1
ATOM 2331 C C . ALA A 1 304 ? -30.665 -9.762 19.442 1.00 79.56 304 ALA A C 1
ATOM 2333 O O . ALA A 1 304 ? -29.755 -10.086 18.680 1.00 79.56 304 ALA A O 1
ATOM 2334 N N . GLU A 1 305 ? -31.895 -10.290 19.359 1.00 78.44 305 GLU A N 1
ATOM 2335 C CA . GLU A 1 305 ? -32.325 -11.305 18.381 1.00 78.44 305 GLU A CA 1
ATOM 2336 C C . GLU A 1 305 ? -32.298 -10.813 16.925 1.00 78.44 305 GLU A C 1
ATOM 2338 O O . GLU A 1 305 ? -32.155 -11.609 16.000 1.00 78.44 305 GLU A O 1
ATOM 2343 N N . PHE A 1 306 ? -32.437 -9.502 16.710 1.00 83.94 306 PHE A N 1
ATOM 2344 C CA . PHE A 1 306 ? -32.334 -8.881 15.389 1.00 83.94 306 PHE A CA 1
ATOM 2345 C C . PHE A 1 306 ? -30.871 -8.720 14.954 1.00 83.94 306 PHE A C 1
ATOM 2347 O O . PHE A 1 306 ? -30.553 -8.780 13.767 1.00 83.94 306 PHE A O 1
ATOM 2354 N N . ILE A 1 307 ? -29.958 -8.542 15.911 1.00 82.62 307 ILE A N 1
ATOM 2355 C CA . ILE A 1 307 ? -28.517 -8.383 15.664 1.00 82.62 307 ILE A CA 1
ATOM 2356 C C . ILE A 1 307 ? -27.858 -9.760 15.499 1.00 82.62 307 ILE A C 1
ATOM 2358 O O . ILE A 1 307 ? -27.054 -9.983 14.591 1.00 82.62 307 ILE A O 1
ATOM 2362 N N . THR A 1 308 ? -28.231 -10.704 16.365 1.00 74.69 308 THR A N 1
ATOM 2363 C CA . THR A 1 308 ? -27.580 -12.005 16.562 1.00 74.69 308 THR A CA 1
ATOM 2364 C C . THR A 1 308 ? -28.595 -13.097 16.902 1.00 74.69 308 THR A C 1
ATOM 2366 O O . THR A 1 308 ? -29.672 -12.816 17.415 1.00 74.69 308 THR A O 1
ATOM 2369 N N . LYS A 1 309 ? -28.287 -14.370 16.624 1.00 63.72 309 LYS A N 1
ATOM 2370 C CA . LYS A 1 309 ? -29.249 -15.454 16.880 1.00 63.72 309 LYS A CA 1
ATOM 2371 C C . LYS A 1 309 ? -29.345 -15.687 18.386 1.00 63.72 309 LYS A C 1
ATOM 2373 O O . LYS A 1 309 ? -28.356 -16.083 18.995 1.00 63.72 309 LYS A O 1
ATOM 2378 N N . GLN A 1 310 ? -30.534 -15.542 18.969 1.00 54.91 310 GLN A N 1
ATOM 2379 C CA . GLN A 1 310 ? -30.746 -15.970 20.350 1.00 54.91 310 GLN A CA 1
ATOM 2380 C C . GLN A 1 310 ? -30.512 -17.483 20.449 1.00 54.91 310 GLN A C 1
ATOM 2382 O O . GLN A 1 310 ? -31.091 -18.266 19.684 1.00 54.91 310 GLN A O 1
ATOM 2387 N N . ALA A 1 311 ? -29.683 -17.909 21.403 1.00 49.91 311 ALA A N 1
ATOM 2388 C CA . ALA A 1 311 ? -29.602 -19.306 21.804 1.00 49.91 311 ALA A CA 1
ATOM 2389 C C . ALA A 1 311 ? -30.938 -19.690 22.455 1.00 49.91 311 ALA A C 1
ATOM 2391 O O . ALA A 1 311 ? -31.134 -19.573 23.663 1.00 49.91 311 ALA A O 1
ATOM 2392 N N . SER A 1 312 ? -31.906 -20.088 21.636 1.00 48.69 312 SER A N 1
ATOM 2393 C CA . SER A 1 312 ? -33.222 -20.500 22.097 1.00 48.69 312 SER A CA 1
ATOM 2394 C C . SER A 1 312 ? -33.050 -21.751 22.963 1.00 48.69 312 SER A C 1
ATOM 2396 O O . SER A 1 312 ? -32.912 -22.859 22.459 1.00 48.69 312 SER A O 1
ATOM 2398 N N . ARG A 1 313 ? -33.124 -21.591 24.290 1.00 45.34 313 ARG A N 1
ATOM 2399 C CA . ARG A 1 313 ? -33.344 -22.686 25.257 1.00 45.34 313 ARG A CA 1
ATOM 2400 C C . ARG A 1 313 ? -34.753 -23.298 25.146 1.00 45.34 313 ARG A C 1
ATOM 2402 O O . ARG A 1 313 ? -35.177 -24.044 26.024 1.00 45.34 313 ARG A O 1
ATOM 2409 N N . ARG A 1 314 ? -35.520 -22.983 24.095 1.00 47.47 314 ARG A N 1
ATOM 2410 C CA . ARG A 1 314 ? -36.851 -23.557 23.885 1.00 47.47 314 ARG A CA 1
ATOM 2411 C C . ARG A 1 314 ? -36.715 -24.939 23.256 1.00 47.47 314 ARG A C 1
ATOM 2413 O O . ARG A 1 314 ? -36.234 -25.084 22.140 1.00 47.47 314 ARG A O 1
ATOM 2420 N N . ARG A 1 315 ? -37.185 -25.940 24.004 1.00 44.28 315 ARG A N 1
ATOM 2421 C CA . ARG A 1 315 ? -37.142 -27.381 23.701 1.00 44.28 315 ARG A CA 1
ATOM 2422 C C . ARG A 1 315 ? -37.952 -27.785 22.455 1.00 44.28 315 ARG A C 1
ATOM 2424 O O . ARG A 1 315 ? -37.838 -28.924 22.028 1.00 44.28 315 ARG A O 1
ATOM 2431 N N . PHE A 1 316 ? -38.712 -26.860 21.859 1.00 41.91 316 PHE A N 1
ATOM 2432 C CA . PHE A 1 316 ? -39.466 -27.066 20.622 1.00 41.91 316 PHE A CA 1
ATOM 2433 C C . PHE A 1 316 ? -39.480 -25.779 19.775 1.00 41.91 316 PHE A C 1
ATOM 2435 O O . PHE A 1 316 ? -40.076 -24.784 20.201 1.00 41.91 316 PHE A O 1
ATOM 2442 N N . PRO A 1 317 ? -38.822 -25.743 18.601 1.00 48.56 317 PRO A N 1
ATOM 2443 C CA . PRO A 1 317 ? -38.997 -24.656 17.646 1.00 48.56 317 PRO A CA 1
ATOM 2444 C C . PRO A 1 317 ? -40.399 -24.743 17.029 1.00 48.56 317 PRO A C 1
ATOM 2446 O O . PRO A 1 317 ? -40.807 -25.800 16.557 1.00 48.56 317 PRO A O 1
ATOM 2449 N N . ASN A 1 318 ? -41.141 -23.634 17.036 1.00 45.97 318 ASN A N 1
ATOM 2450 C CA . ASN A 1 318 ? -42.400 -23.531 16.301 1.00 45.97 318 ASN A CA 1
ATOM 2451 C C . ASN A 1 318 ? -42.076 -23.478 14.791 1.00 45.97 318 ASN A C 1
ATOM 2453 O O . ASN A 1 318 ? -41.421 -22.519 14.369 1.00 45.97 318 ASN A O 1
ATOM 2457 N N . PRO A 1 319 ? -42.499 -24.463 13.976 1.00 48.25 319 PRO A N 1
ATOM 2458 C CA . PRO A 1 319 ? -42.142 -24.554 12.558 1.00 48.25 319 PRO A CA 1
ATOM 2459 C C . PRO A 1 319 ? -42.702 -23.412 11.692 1.00 48.25 319 PRO A C 1
ATOM 2461 O O . PRO A 1 319 ? -42.271 -23.256 10.556 1.00 48.25 319 PRO A O 1
ATOM 2464 N N . HIS A 1 320 ? -43.595 -22.571 12.225 1.00 49.88 320 HIS A N 1
ATOM 2465 C CA . HIS A 1 320 ? -44.121 -21.393 11.525 1.00 49.88 320 HIS A CA 1
ATOM 2466 C C . HIS A 1 320 ? -43.358 -20.085 11.802 1.00 49.88 320 HIS A C 1
ATOM 2468 O O . HIS A 1 320 ? -43.687 -19.063 11.211 1.00 49.88 320 HIS A O 1
ATOM 2474 N N . ASN A 1 321 ? -42.325 -20.086 12.656 1.00 46.41 321 ASN A N 1
ATOM 2475 C CA . ASN A 1 321 ? -41.586 -18.869 13.026 1.00 46.41 321 ASN A CA 1
ATOM 2476 C C . ASN A 1 321 ? -40.283 -18.695 12.221 1.00 46.41 321 ASN A C 1
ATOM 2478 O O . ASN A 1 321 ? -39.210 -18.446 12.770 1.00 46.41 321 ASN A O 1
ATOM 2482 N N . GLN A 1 322 ? -40.372 -18.863 10.902 1.00 46.56 322 GLN A N 1
ATOM 2483 C CA . GLN A 1 322 ? -39.241 -18.852 9.965 1.00 46.56 322 GLN A CA 1
ATOM 2484 C C . GLN A 1 322 ? -38.668 -17.443 9.688 1.00 46.56 322 GLN A C 1
ATOM 2486 O O . GLN A 1 322 ? -37.856 -17.281 8.783 1.00 46.56 322 GLN A O 1
ATOM 2491 N N . GLN A 1 323 ? -39.080 -16.408 10.428 1.00 50.94 323 GLN A N 1
ATOM 2492 C CA . GLN A 1 323 ? -39.109 -15.053 9.868 1.00 50.94 323 GLN A CA 1
ATOM 2493 C C . GLN A 1 323 ? -38.017 -14.060 10.276 1.00 50.94 323 GLN A C 1
ATOM 2495 O O . GLN A 1 323 ? -37.928 -13.040 9.608 1.00 50.94 323 GLN A O 1
ATOM 2500 N N . ASN A 1 324 ? -37.130 -14.337 11.238 1.00 57.88 324 ASN A N 1
ATOM 2501 C CA . ASN A 1 324 ? -36.050 -13.389 11.565 1.00 57.88 324 ASN A CA 1
ATOM 2502 C C . ASN A 1 324 ? -34.668 -14.059 11.541 1.00 57.88 324 ASN A C 1
ATOM 2504 O O . ASN A 1 324 ? -34.226 -14.652 12.526 1.00 57.88 324 ASN A O 1
ATOM 2508 N N . ILE A 1 325 ? -33.974 -13.962 10.401 1.00 61.91 325 ILE A N 1
ATOM 2509 C CA . ILE A 1 325 ? -32.533 -14.232 10.326 1.00 61.91 325 ILE A CA 1
ATOM 2510 C C . ILE A 1 325 ? -31.812 -12.967 10.833 1.00 61.91 325 ILE A C 1
ATOM 2512 O O . ILE A 1 325 ? -32.062 -11.886 10.303 1.00 61.91 325 ILE A O 1
ATOM 2516 N N . PRO A 1 326 ? -30.954 -13.063 11.865 1.00 82.50 326 PRO A N 1
ATOM 2517 C CA . PRO A 1 326 ? -30.286 -11.900 12.446 1.00 82.50 326 PRO A CA 1
ATOM 2518 C C . PRO A 1 326 ? -29.270 -11.288 11.478 1.00 82.50 326 PRO A C 1
ATOM 2520 O O . PRO A 1 326 ? -28.625 -12.025 10.728 1.00 82.50 326 PRO A O 1
ATOM 2523 N N . GLN A 1 327 ? -29.062 -9.969 11.568 1.00 91.81 327 GLN A N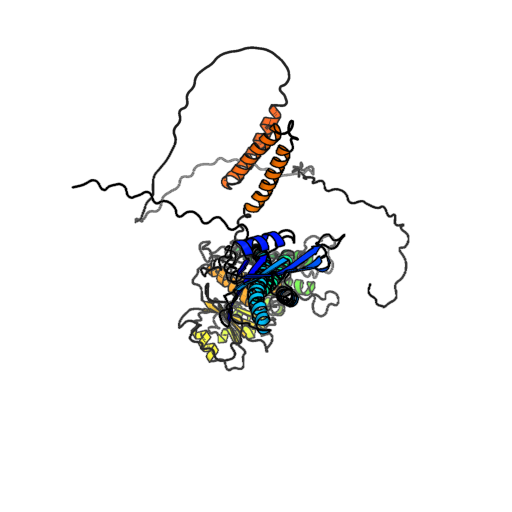 1
ATOM 2524 C CA . GLN A 1 327 ? -28.152 -9.193 10.709 1.00 91.81 327 GLN A CA 1
ATOM 2525 C C . GLN A 1 327 ? -26.801 -9.890 10.491 1.00 91.81 327 GLN A C 1
ATOM 2527 O O . GLN A 1 327 ? -26.380 -10.085 9.351 1.00 91.81 327 GLN A O 1
ATOM 2532 N N . LEU A 1 328 ? -26.143 -10.317 11.577 1.00 90.56 328 LEU A N 1
ATOM 2533 C CA . LEU A 1 328 ? -24.827 -10.954 11.499 1.00 90.56 328 LEU A CA 1
ATOM 2534 C C . LEU A 1 328 ? -24.855 -12.248 10.684 1.00 90.56 328 LEU A C 1
ATOM 2536 O O . LEU A 1 328 ? -23.939 -12.514 9.914 1.00 90.56 328 LEU A O 1
ATOM 2540 N N . LYS A 1 329 ? -25.915 -13.045 10.810 1.00 88.50 329 LYS A N 1
ATOM 2541 C CA . LYS A 1 329 ? -26.040 -14.296 10.065 1.00 88.50 329 LYS A CA 1
ATOM 2542 C C . LYS A 1 329 ? -26.312 -14.041 8.579 1.00 88.50 329 LYS A C 1
ATOM 2544 O O . LYS A 1 329 ? -25.687 -14.703 7.761 1.00 88.50 329 LYS A O 1
ATOM 2549 N N . CYS A 1 330 ? -27.154 -13.057 8.246 1.00 89.62 330 CYS A N 1
ATOM 2550 C CA . CYS A 1 330 ? -27.405 -12.660 6.856 1.00 89.62 330 CYS A CA 1
ATOM 2551 C C . CYS A 1 330 ? -26.106 -12.306 6.125 1.00 89.62 330 CYS A C 1
ATOM 2553 O O . CYS A 1 330 ? -25.871 -12.792 5.025 1.00 89.62 330 CYS A O 1
ATOM 2555 N N . VAL A 1 331 ? -25.239 -11.503 6.754 1.00 92.81 331 VAL A N 1
ATOM 2556 C CA . VAL A 1 331 ? -23.965 -11.112 6.136 1.00 92.81 331 VAL A CA 1
ATOM 2557 C C . VAL A 1 331 ? -23.011 -12.299 6.030 1.00 92.81 331 VAL A C 1
ATOM 2559 O O . VAL A 1 331 ? -22.460 -12.534 4.961 1.00 92.81 331 VAL A O 1
ATOM 2562 N N . LEU A 1 332 ? -22.820 -13.067 7.108 1.00 91.44 332 LEU A N 1
ATOM 2563 C CA . LEU A 1 332 ? -21.849 -14.168 7.122 1.00 91.44 332 LEU A CA 1
ATOM 2564 C C . LEU A 1 332 ? -22.187 -15.300 6.134 1.00 91.44 332 LEU A C 1
ATOM 2566 O O . LEU A 1 332 ? -21.274 -15.982 5.671 1.00 91.44 332 LEU A O 1
ATOM 2570 N N . GLU A 1 333 ? -23.470 -15.531 5.838 1.00 89.19 333 GLU A N 1
ATOM 2571 C CA . GLU A 1 333 ? -23.908 -16.585 4.909 1.00 89.19 333 GLU A CA 1
ATOM 2572 C C . GLU A 1 333 ? -23.792 -16.190 3.429 1.00 89.19 333 GLU A C 1
ATOM 2574 O O . GLU A 1 333 ? -23.585 -17.077 2.602 1.00 89.19 333 GLU A O 1
ATOM 2579 N N . ASP A 1 334 ? -23.881 -14.897 3.106 1.00 90.75 334 ASP A N 1
ATOM 2580 C CA . ASP A 1 334 ? -23.878 -14.386 1.725 1.00 90.75 334 ASP A CA 1
ATOM 2581 C C . ASP A 1 334 ? -22.534 -13.748 1.329 1.00 90.75 334 ASP A C 1
ATOM 2583 O O . ASP A 1 334 ? -21.939 -14.081 0.304 1.00 90.75 334 ASP A O 1
ATOM 2587 N N . ILE A 1 335 ? -21.991 -12.877 2.187 1.00 92.06 335 ILE A N 1
ATOM 2588 C CA . ILE A 1 335 ? -20.774 -12.097 1.928 1.00 92.06 335 ILE A CA 1
ATOM 2589 C C . ILE A 1 335 ? -19.734 -12.427 3.009 1.00 92.06 335 ILE A C 1
ATOM 2591 O O . ILE A 1 335 ? -19.587 -11.686 3.986 1.00 92.06 335 ILE A O 1
ATOM 2595 N N . PRO A 1 336 ? -18.984 -13.537 2.869 1.00 90.75 336 PRO A N 1
ATOM 2596 C CA . PRO A 1 336 ? -18.030 -13.960 3.886 1.00 90.75 336 PRO A CA 1
ATOM 2597 C C . PRO A 1 336 ? -16.911 -12.914 4.032 1.00 90.75 336 PRO A C 1
ATOM 2599 O O . PRO A 1 336 ? -16.192 -12.666 3.059 1.00 90.75 336 PRO A O 1
ATOM 2602 N N . PRO A 1 337 ? -16.726 -12.301 5.217 1.00 95.50 337 PRO A N 1
ATOM 2603 C CA . PRO A 1 337 ? -15.729 -11.256 5.409 1.00 95.50 337 PRO A CA 1
ATOM 2604 C C . PRO A 1 337 ? -14.300 -11.808 5.380 1.00 95.50 337 PRO A C 1
ATOM 2606 O O . PRO A 1 337 ? -14.007 -12.868 5.941 1.00 95.50 337 PRO A O 1
ATOM 2609 N N . LYS A 1 338 ? -13.386 -11.049 4.771 1.00 96.56 338 LYS A N 1
ATOM 2610 C CA . LYS A 1 338 ? -11.931 -11.254 4.841 1.00 96.56 338 LYS A CA 1
ATOM 2611 C C . LYS A 1 338 ? -11.317 -10.684 6.117 1.00 96.56 338 LYS A C 1
ATOM 2613 O O . LYS A 1 338 ? -10.295 -11.200 6.550 1.00 96.56 338 LYS A O 1
ATOM 2618 N N . ALA A 1 339 ? -11.947 -9.687 6.734 1.00 98.06 339 ALA A N 1
ATOM 2619 C CA . ALA A 1 339 ? -11.638 -9.206 8.080 1.00 98.06 339 ALA A CA 1
ATOM 2620 C C . ALA A 1 339 ? -12.906 -8.691 8.772 1.00 98.06 339 ALA A C 1
ATOM 2622 O O . ALA A 1 339 ? -13.865 -8.283 8.111 1.00 98.06 339 ALA A O 1
ATOM 2623 N N . ILE A 1 340 ? -12.908 -8.708 10.103 1.00 98.50 340 ILE A N 1
ATOM 2624 C CA . ILE A 1 340 ? -14.010 -8.230 10.940 1.00 98.50 340 ILE A CA 1
ATOM 2625 C C . ILE A 1 340 ? -13.475 -7.154 11.885 1.00 98.50 340 ILE A C 1
ATOM 2627 O O . ILE A 1 340 ? -12.412 -7.320 12.479 1.00 98.50 340 ILE A O 1
ATOM 2631 N N . LYS A 1 341 ? -14.230 -6.074 12.064 1.00 98.38 341 LYS A N 1
ATOM 2632 C CA . LYS A 1 341 ? -13.983 -5.025 13.051 1.00 98.38 341 LYS A CA 1
ATOM 2633 C C . LYS A 1 341 ? -15.168 -4.922 14.003 1.00 98.38 341 LYS A C 1
ATOM 2635 O O . LYS A 1 341 ? -16.308 -4.873 13.550 1.00 98.38 341 LYS A O 1
ATOM 2640 N N . THR A 1 342 ? -14.921 -4.841 15.305 1.00 98.00 342 THR A N 1
ATOM 2641 C CA . THR A 1 342 ? -15.950 -4.463 16.288 1.00 98.00 342 THR A CA 1
ATOM 2642 C C . THR A 1 342 ? -15.723 -3.031 16.756 1.00 98.00 342 THR A C 1
ATOM 2644 O O . THR A 1 342 ? -14.578 -2.634 16.960 1.00 98.00 342 THR A O 1
ATOM 2647 N N . GLY A 1 343 ? -16.799 -2.257 16.899 1.00 94.88 343 GLY A N 1
ATOM 2648 C CA . GLY A 1 343 ? -16.808 -0.933 17.529 1.00 94.88 343 GLY A CA 1
ATOM 2649 C C . GLY A 1 343 ? -17.679 -0.932 18.785 1.00 94.88 343 GLY A C 1
ATOM 2650 O O . GLY A 1 343 ? -17.611 -1.860 19.576 1.00 94.88 343 GLY A O 1
ATOM 2651 N N . MET A 1 344 ? -18.539 0.079 18.949 1.00 93.88 344 MET A N 1
ATOM 2652 C CA . MET A 1 344 ? -19.517 0.128 20.048 1.00 93.88 344 MET A CA 1
ATOM 2653 C C . MET A 1 344 ? -20.409 -1.127 20.066 1.00 93.88 344 MET A C 1
ATOM 2655 O O . MET A 1 344 ? -21.080 -1.403 19.071 1.00 93.88 344 MET A O 1
ATOM 2659 N N . LEU A 1 345 ? -20.464 -1.844 21.196 1.00 93.06 345 LEU A N 1
ATOM 2660 C CA . LEU A 1 345 ? -21.250 -3.083 21.359 1.00 93.06 345 LEU A CA 1
ATOM 2661 C C . LEU A 1 345 ? -22.453 -2.960 22.311 1.00 93.06 345 LEU A C 1
ATOM 2663 O O . LEU A 1 345 ? -23.221 -3.908 22.415 1.00 93.06 345 LEU A O 1
ATOM 2667 N N . ALA A 1 346 ? -22.651 -1.793 22.932 1.00 90.88 346 ALA A N 1
ATOM 2668 C CA . ALA A 1 346 ? -23.759 -1.461 23.833 1.00 90.88 346 ALA A CA 1
ATOM 2669 C C . ALA A 1 346 ? -23.811 -2.257 25.153 1.00 90.88 346 ALA A C 1
ATOM 2671 O O . ALA A 1 346 ? -23.556 -1.669 26.201 1.00 90.88 346 ALA A O 1
ATOM 2672 N N . ASP A 1 347 ? -24.115 -3.557 25.136 1.00 91.19 347 ASP A N 1
ATOM 2673 C CA . ASP A 1 347 ? -24.384 -4.346 26.347 1.00 91.19 347 ASP A CA 1
ATOM 2674 C C . ASP A 1 347 ? -23.796 -5.768 26.320 1.00 91.19 347 ASP A C 1
ATOM 2676 O O . ASP A 1 347 ? -23.284 -6.250 25.306 1.00 91.19 347 ASP A O 1
ATOM 2680 N N . GLU A 1 348 ? -23.850 -6.446 27.470 1.00 91.69 348 GLU A N 1
ATOM 2681 C CA . GLU A 1 348 ? -23.283 -7.785 27.653 1.00 91.69 348 GLU A CA 1
ATOM 2682 C C . GLU A 1 348 ? -23.945 -8.821 26.735 1.00 91.69 348 GLU A C 1
ATOM 2684 O O . GLU A 1 348 ? -23.258 -9.678 26.174 1.00 91.69 348 GLU A O 1
ATOM 2689 N N . ALA A 1 349 ? -25.264 -8.729 26.539 1.00 89.62 349 ALA A N 1
ATOM 2690 C CA . ALA A 1 349 ? -26.021 -9.688 25.745 1.00 89.62 349 ALA A CA 1
ATOM 2691 C C . ALA A 1 349 ? -25.610 -9.641 24.266 1.00 89.62 349 ALA A C 1
ATOM 2693 O O . ALA A 1 349 ? -25.478 -10.688 23.624 1.00 89.62 349 ALA A O 1
ATOM 2694 N N . ILE A 1 350 ? -25.366 -8.446 23.725 1.00 91.06 350 ILE A N 1
ATOM 2695 C CA . ILE A 1 350 ? -24.856 -8.263 22.364 1.00 91.06 350 ILE A CA 1
ATOM 2696 C C . ILE A 1 350 ? -23.448 -8.842 22.236 1.00 91.06 350 ILE A C 1
ATOM 2698 O O . ILE A 1 350 ? -23.201 -9.611 21.302 1.00 91.06 350 ILE A O 1
ATOM 2702 N N . VAL A 1 351 ? -22.539 -8.533 23.169 1.00 92.62 351 VAL A N 1
ATOM 2703 C CA . VAL A 1 351 ? -21.164 -9.064 23.148 1.00 92.62 351 VAL A CA 1
ATOM 2704 C C . VAL A 1 351 ? -21.182 -10.594 23.164 1.00 92.62 351 VAL A C 1
ATOM 2706 O O . VAL A 1 351 ? -20.551 -11.230 22.314 1.00 92.62 351 VAL A O 1
ATOM 2709 N N . ASP A 1 352 ? -21.952 -11.193 24.073 1.00 90.62 352 ASP A N 1
ATOM 2710 C CA . ASP A 1 352 ? -22.064 -12.645 24.199 1.00 90.62 352 ASP A CA 1
ATOM 2711 C C . ASP A 1 352 ? -22.607 -13.296 22.933 1.00 90.62 352 ASP A C 1
ATOM 2713 O O . ASP A 1 352 ? -22.074 -14.304 22.456 1.00 90.62 352 ASP A O 1
ATOM 2717 N N . ASN A 1 353 ? -23.650 -12.721 22.343 1.00 88.81 353 ASN A N 1
ATOM 2718 C CA . ASN A 1 353 ? -24.229 -13.296 21.144 1.00 88.81 353 ASN A CA 1
ATOM 2719 C C . ASN A 1 353 ? -23.328 -13.132 19.912 1.00 88.81 353 ASN A C 1
ATOM 2721 O O . ASN A 1 353 ? -23.324 -14.023 19.056 1.00 88.81 353 ASN A O 1
ATOM 2725 N N . ILE A 1 354 ? -22.543 -12.052 19.810 1.00 92.62 354 ILE A N 1
ATOM 2726 C CA . ILE A 1 354 ? -21.525 -11.896 18.757 1.00 92.62 354 ILE A CA 1
ATOM 2727 C C . ILE A 1 354 ? -20.475 -12.997 18.902 1.00 92.62 354 ILE A C 1
ATOM 2729 O O . ILE A 1 354 ? -20.232 -13.734 17.943 1.00 92.62 354 ILE A O 1
ATOM 2733 N N . VAL A 1 355 ? -19.908 -13.170 20.102 1.00 93.00 355 VAL A N 1
ATOM 2734 C CA . VAL A 1 355 ? -18.908 -14.212 20.389 1.00 93.00 355 VAL A CA 1
ATOM 2735 C C . VAL A 1 355 ? -19.453 -15.600 20.050 1.00 93.00 355 VAL A C 1
ATOM 2737 O O . VAL A 1 355 ? -18.801 -16.370 19.336 1.00 93.00 355 VAL A O 1
ATOM 2740 N N . ASN A 1 356 ? -20.667 -15.915 20.504 1.00 89.88 356 ASN A N 1
ATOM 2741 C CA . ASN A 1 356 ? -21.316 -17.198 20.241 1.00 89.88 356 ASN A CA 1
ATOM 2742 C C . ASN A 1 356 ? -21.569 -17.417 18.744 1.00 89.88 356 ASN A C 1
ATOM 2744 O O . ASN A 1 356 ? -21.321 -18.515 18.238 1.00 89.88 356 ASN A O 1
ATOM 2748 N N . THR A 1 357 ? -22.026 -16.389 18.023 1.00 89.19 357 THR A N 1
ATOM 2749 C CA . THR A 1 357 ? -22.302 -16.478 16.582 1.00 89.19 357 THR A CA 1
ATOM 2750 C C . THR A 1 357 ? -21.016 -16.697 15.788 1.00 89.19 357 THR A C 1
ATOM 2752 O O . THR A 1 357 ? -20.962 -17.623 14.980 1.00 89.19 357 THR A O 1
ATOM 2755 N N . LEU A 1 358 ? -19.957 -15.923 16.054 1.00 91.06 358 LEU A N 1
ATOM 2756 C CA . LEU A 1 358 ? -18.663 -16.064 15.375 1.00 91.06 358 LEU A CA 1
ATOM 2757 C C . LEU A 1 358 ? -18.022 -17.429 15.657 1.00 91.06 358 LEU A C 1
ATOM 2759 O O . LEU A 1 358 ? -17.602 -18.124 14.730 1.00 91.06 358 LEU A O 1
ATOM 2763 N N . THR A 1 359 ? -18.011 -17.854 16.922 1.00 89.19 359 THR A N 1
ATOM 2764 C CA . THR A 1 359 ? -17.430 -19.144 17.330 1.00 89.19 359 THR A CA 1
ATOM 2765 C C . THR A 1 359 ? -18.196 -20.321 16.731 1.00 89.19 359 THR A C 1
ATOM 2767 O O . THR A 1 359 ? -17.587 -21.313 16.331 1.00 89.19 359 THR A O 1
ATOM 2770 N N . SER A 1 360 ? -19.524 -20.218 16.630 1.00 86.00 360 SER A N 1
ATOM 2771 C CA . SER A 1 360 ? -20.363 -21.264 16.035 1.00 86.00 360 SER A CA 1
ATOM 2772 C C . SER A 1 360 ? -20.253 -21.310 14.510 1.00 86.00 360 SER A C 1
ATOM 2774 O O . SER A 1 360 ? -20.272 -22.400 13.944 1.00 86.00 360 SER A O 1
ATOM 2776 N N . HIS A 1 361 ? -20.144 -20.155 13.843 1.00 85.94 361 HIS A N 1
ATOM 2777 C CA . HIS A 1 361 ? -20.079 -20.071 12.381 1.00 85.94 361 HIS A CA 1
ATOM 2778 C C . HIS A 1 361 ? -18.729 -20.550 11.829 1.00 85.94 361 HIS A C 1
ATOM 2780 O O . HIS A 1 361 ? -18.689 -21.305 10.859 1.00 85.94 361 HIS A O 1
ATOM 2786 N N . TYR A 1 362 ? -17.620 -20.141 12.449 1.00 86.19 362 TYR A N 1
ATOM 2787 C CA . TYR A 1 362 ? -16.277 -20.521 12.000 1.00 86.19 362 TYR A CA 1
ATOM 2788 C C . TYR A 1 362 ? -15.797 -21.835 12.648 1.00 86.19 362 TYR A C 1
ATOM 2790 O O . TYR A 1 362 ? -15.162 -22.661 11.995 1.00 86.19 362 TYR A O 1
ATOM 2798 N N . GLY A 1 363 ? -16.241 -22.125 13.872 1.00 66.81 363 GLY A N 1
ATOM 2799 C CA . GLY A 1 363 ? -15.973 -23.371 14.582 1.00 66.81 363 GLY A CA 1
ATOM 2800 C C . GLY A 1 363 ? -14.821 -23.254 15.581 1.00 66.81 363 GLY A C 1
ATOM 2801 O O . GLY A 1 363 ? -13.760 -22.700 15.308 1.00 66.81 363 GLY A O 1
ATOM 2802 N N . SER A 1 364 ? -15.023 -23.839 16.762 1.00 52.34 364 SER A N 1
ATOM 2803 C CA . SER A 1 364 ? -13.941 -24.185 17.689 1.00 52.34 364 SER A CA 1
ATOM 2804 C C . SER A 1 364 ? -13.119 -25.348 17.116 1.00 52.34 364 SER A C 1
ATOM 2806 O O . SER A 1 364 ? -13.675 -26.205 16.425 1.00 52.34 364 SER A O 1
ATOM 2808 N N . LYS A 1 365 ? -11.825 -25.436 17.478 1.00 49.50 365 LYS A N 1
ATOM 2809 C CA . LYS A 1 365 ? -10.845 -26.498 17.128 1.00 49.50 365 LYS A CA 1
ATOM 2810 C C . LYS A 1 365 ? -11.344 -27.959 17.283 1.00 49.50 365 LYS A C 1
ATOM 2812 O O . LYS A 1 365 ? -10.618 -28.883 16.941 1.00 49.50 365 LYS A O 1
ATOM 2817 N N . LYS A 1 366 ? -12.552 -28.190 17.812 1.00 43.81 366 LYS A N 1
ATOM 2818 C CA . LYS A 1 366 ? -13.171 -29.501 18.070 1.00 43.81 366 LYS A CA 1
ATOM 2819 C C . LYS A 1 366 ? -14.268 -29.933 17.074 1.00 43.81 366 LYS A C 1
ATOM 2821 O O . LYS A 1 366 ? -14.702 -31.078 17.154 1.00 43.81 366 LYS A O 1
ATOM 2826 N N . SER A 1 367 ? -14.730 -29.091 16.141 1.00 45.19 367 SER A N 1
ATOM 2827 C CA . SER A 1 367 ? -15.777 -29.481 15.172 1.00 45.19 367 SER A CA 1
ATOM 2828 C C . SER A 1 367 ? -15.184 -29.996 13.854 1.00 45.19 367 SER A C 1
ATOM 2830 O O . SER A 1 367 ? -14.606 -29.232 13.090 1.00 45.19 367 SER A O 1
ATOM 2832 N N . ARG A 1 368 ? -15.390 -31.283 13.528 1.00 46.72 368 ARG A N 1
ATOM 2833 C CA . ARG A 1 368 ? -14.980 -31.897 12.239 1.00 46.72 368 ARG A CA 1
ATOM 2834 C C . ARG A 1 368 ? -15.734 -31.344 11.012 1.00 46.72 368 ARG A C 1
ATOM 2836 O O . ARG A 1 368 ? -15.435 -31.760 9.898 1.00 46.72 368 ARG A O 1
ATOM 2843 N N . ARG A 1 369 ? -16.729 -30.463 11.197 1.00 50.75 369 ARG A N 1
ATOM 2844 C CA . ARG A 1 369 ? -17.668 -30.027 10.143 1.00 50.75 369 ARG A CA 1
ATOM 2845 C C . ARG A 1 369 ? -17.355 -28.653 9.528 1.00 50.75 369 ARG A C 1
ATOM 2847 O O . ARG A 1 369 ? -17.807 -28.401 8.418 1.00 50.75 369 ARG A O 1
ATOM 2854 N N . SER A 1 370 ? -16.570 -27.797 10.192 1.00 52.84 370 SER A N 1
ATOM 2855 C CA . SER A 1 370 ? -16.133 -26.494 9.659 1.00 52.84 370 SER A CA 1
ATOM 2856 C C . SER A 1 370 ? -14.659 -26.244 9.993 1.00 52.84 370 SER A C 1
ATOM 2858 O O . SER A 1 370 ? -14.305 -25.901 11.113 1.00 52.84 370 SER A O 1
ATOM 2860 N N . ASN A 1 371 ? -13.768 -26.419 9.017 1.00 54.31 371 ASN A N 1
ATOM 2861 C CA . ASN A 1 371 ? -12.328 -26.178 9.185 1.00 54.31 371 ASN A CA 1
ATOM 2862 C C . ASN A 1 371 ? -11.949 -24.702 8.918 1.00 54.31 371 ASN A C 1
ATOM 2864 O O . ASN A 1 371 ? -10.907 -24.427 8.326 1.00 54.31 371 ASN A O 1
ATOM 2868 N N . ARG A 1 372 ? -12.825 -23.738 9.247 1.00 70.31 372 ARG A N 1
ATOM 2869 C CA . ARG A 1 372 ? -12.616 -22.316 8.922 1.00 70.31 372 ARG A CA 1
ATOM 2870 C C . ARG A 1 372 ? -12.133 -21.550 10.151 1.00 70.31 372 ARG A C 1
ATOM 2872 O O . ARG A 1 372 ? -12.804 -21.502 11.168 1.00 70.31 372 ARG A O 1
ATOM 2879 N N . LYS A 1 373 ? -10.970 -20.910 10.055 1.00 85.50 373 LYS A N 1
ATOM 2880 C CA . LYS A 1 373 ? -10.504 -19.969 11.082 1.00 85.50 373 LYS A CA 1
ATOM 2881 C C . LYS A 1 373 ? -11.362 -18.698 11.023 1.00 85.50 373 LYS A C 1
ATOM 2883 O O . LYS A 1 373 ? -11.713 -18.270 9.924 1.00 85.50 373 LYS A O 1
ATOM 2888 N N . ILE A 1 374 ? -11.672 -18.097 12.177 1.00 91.25 374 ILE A N 1
ATOM 2889 C CA . ILE A 1 374 ? -12.243 -16.740 12.218 1.00 91.25 374 ILE A CA 1
ATOM 2890 C C . ILE A 1 374 ? -11.278 -15.820 11.441 1.00 91.25 374 ILE A C 1
ATOM 2892 O O . ILE A 1 374 ? -10.065 -15.899 11.684 1.00 91.25 374 ILE A O 1
ATOM 2896 N N . PRO A 1 375 ? -11.761 -15.010 10.479 1.00 95.00 375 PRO A N 1
ATOM 2897 C CA . PRO A 1 375 ? -10.915 -14.039 9.786 1.00 95.00 375 PRO A CA 1
ATOM 2898 C C . PRO A 1 375 ? -10.307 -13.046 10.792 1.00 95.00 375 PRO A C 1
ATOM 2900 O O . PRO A 1 375 ? -10.805 -12.950 11.915 1.00 95.00 375 PRO A O 1
ATOM 2903 N N . PRO A 1 376 ? -9.248 -12.302 10.428 1.00 97.62 376 PRO A N 1
ATOM 2904 C CA . PRO A 1 376 ? -8.674 -11.284 11.298 1.00 97.62 376 PRO A CA 1
ATOM 2905 C C . PRO A 1 376 ? -9.744 -10.418 11.977 1.00 97.62 376 PRO A C 1
ATOM 2907 O O . PRO A 1 376 ? -10.536 -9.762 11.300 1.00 97.62 376 PRO A O 1
ATOM 2910 N N . LEU A 1 377 ? -9.781 -10.470 13.310 1.00 98.12 377 LEU A N 1
ATOM 2911 C CA . LEU A 1 377 ? -10.753 -9.765 14.145 1.00 98.12 377 LEU A CA 1
ATOM 2912 C C . LEU A 1 377 ? -10.062 -8.597 14.851 1.00 98.12 377 LEU A C 1
ATOM 2914 O O . LEU A 1 377 ? -9.207 -8.815 15.713 1.00 98.12 377 LEU A O 1
ATOM 2918 N N . ILE A 1 378 ? -10.435 -7.375 14.480 1.00 98.56 378 ILE A N 1
ATOM 2919 C CA . ILE A 1 378 ? -9.936 -6.130 15.065 1.00 98.56 378 ILE A CA 1
ATOM 2920 C C . ILE A 1 378 ? -10.954 -5.631 16.085 1.00 98.56 378 ILE A C 1
ATOM 2922 O O . ILE A 1 378 ? -12.085 -5.299 15.731 1.00 98.56 378 ILE A O 1
ATOM 2926 N N . VAL A 1 379 ? -10.564 -5.595 17.354 1.00 98.38 379 VAL A N 1
ATOM 2927 C CA . VAL A 1 379 ? -11.445 -5.191 18.451 1.00 98.38 379 VAL A CA 1
ATOM 2928 C C . VAL A 1 379 ? -11.100 -3.774 18.887 1.00 98.38 379 VAL A C 1
ATOM 2930 O O . VAL A 1 379 ? -10.087 -3.559 19.553 1.00 98.38 379 VAL A O 1
ATOM 2933 N N . ASP A 1 380 ? -11.954 -2.813 18.529 1.00 97.19 380 ASP A N 1
ATOM 2934 C CA . ASP A 1 380 ? -11.958 -1.469 19.113 1.00 97.19 380 ASP A CA 1
ATOM 2935 C C . ASP A 1 380 ? -12.916 -1.479 20.319 1.00 97.19 380 ASP A C 1
ATOM 2937 O O . ASP A 1 380 ? -14.120 -1.650 20.117 1.00 97.19 380 ASP A O 1
ATOM 2941 N N . PRO A 1 381 ? -12.427 -1.374 21.572 1.00 92.56 381 PRO A N 1
ATOM 2942 C CA . PRO A 1 381 ? -13.259 -1.620 22.756 1.00 92.56 381 PRO A CA 1
ATOM 2943 C C . PRO A 1 381 ? -14.405 -0.621 22.968 1.00 92.56 381 PRO A C 1
ATOM 2945 O O . PRO A 1 381 ? -15.394 -0.988 23.594 1.00 92.56 381 PRO A O 1
ATOM 2948 N N . VAL A 1 382 ? -14.257 0.621 22.482 1.00 91.06 382 VAL A N 1
ATOM 2949 C CA . VAL A 1 382 ? -15.245 1.722 22.513 1.00 91.06 382 VAL A CA 1
ATOM 2950 C C . VAL A 1 382 ? -16.108 1.721 23.783 1.00 91.06 382 VAL A C 1
ATOM 2952 O O . VAL A 1 382 ? -17.316 1.479 23.749 1.00 91.06 382 VAL A O 1
ATOM 2955 N N . ILE A 1 383 ? -15.475 1.989 24.927 1.00 88.88 383 ILE A N 1
ATOM 2956 C CA . ILE A 1 383 ? -16.155 1.965 26.234 1.00 88.88 383 ILE A CA 1
ATOM 2957 C C . ILE A 1 383 ? -16.897 3.286 26.478 1.00 88.88 383 ILE A C 1
ATOM 2959 O O . ILE A 1 383 ? -18.050 3.303 26.911 1.00 88.88 383 ILE A O 1
ATOM 2963 N N . ILE A 1 384 ? -16.242 4.409 26.172 1.00 85.25 384 ILE A N 1
ATOM 2964 C CA . ILE A 1 384 ? -16.741 5.768 26.410 1.00 85.25 384 ILE A CA 1
ATOM 2965 C C . ILE A 1 384 ? -16.574 6.587 25.126 1.00 85.25 384 ILE A C 1
ATOM 2967 O O . ILE A 1 384 ? -15.574 6.479 24.420 1.00 85.25 384 ILE A O 1
ATOM 2971 N N . SER A 1 385 ? -17.562 7.425 24.811 1.00 82.44 385 SER A N 1
ATOM 2972 C CA . SER A 1 385 ? -17.483 8.373 23.696 1.00 82.44 385 SER A CA 1
ATOM 2973 C C . SER A 1 385 ? -16.447 9.477 23.946 1.00 82.44 385 SER A C 1
ATOM 2975 O O . SER A 1 385 ? -16.157 9.846 25.081 1.00 82.44 385 SER A O 1
ATOM 2977 N N . SER A 1 386 ? -15.988 10.134 22.880 1.00 72.75 386 SER A N 1
ATOM 2978 C CA . SER A 1 386 ? -15.135 11.334 22.967 1.00 72.75 386 SER A CA 1
ATOM 2979 C C . SER A 1 386 ? -15.793 12.531 23.683 1.00 72.75 386 SER A C 1
ATOM 2981 O O . SER A 1 386 ? -15.103 13.503 24.011 1.00 72.75 386 SER A O 1
ATOM 2983 N N . SER A 1 387 ? -17.113 12.465 23.907 1.00 73.94 387 SER A N 1
ATOM 2984 C CA . SER A 1 387 ? -17.927 13.407 24.688 1.00 73.94 387 SER A CA 1
ATOM 2985 C C . SER A 1 387 ? -18.207 12.952 26.131 1.00 73.94 387 SER A C 1
ATOM 2987 O O . SER A 1 387 ? -18.957 13.619 26.834 1.00 73.94 387 SER A O 1
ATOM 2989 N N . GLY A 1 388 ? -17.651 11.819 26.575 1.00 77.50 388 GLY A N 1
ATOM 2990 C CA . GLY A 1 388 ? -17.785 11.312 27.949 1.00 77.50 388 GLY A CA 1
ATOM 2991 C C . GLY A 1 388 ? -19.013 10.433 28.224 1.00 77.50 388 GLY A C 1
ATOM 2992 O O . GLY A 1 388 ? -19.142 9.893 29.314 1.00 77.50 388 GLY A O 1
ATOM 2993 N N . HIS A 1 389 ? -19.910 10.244 27.252 1.00 82.62 389 HIS A N 1
ATOM 2994 C CA . HIS A 1 389 ? -21.053 9.330 27.379 1.00 82.62 389 HIS A CA 1
ATOM 2995 C C . HIS A 1 389 ? -20.604 7.860 27.350 1.00 82.62 389 HIS A C 1
ATOM 2997 O O . HIS A 1 389 ? -19.839 7.497 26.453 1.00 82.62 389 HIS A O 1
ATOM 3003 N N . ALA A 1 390 ? -21.086 7.029 28.278 1.00 85.00 390 ALA A N 1
ATOM 3004 C CA . ALA A 1 390 ? -20.831 5.587 28.283 1.00 85.00 390 ALA A CA 1
ATOM 3005 C C . ALA A 1 390 ? -21.504 4.917 27.072 1.00 85.00 390 ALA A C 1
ATOM 3007 O O . ALA A 1 390 ? -22.683 5.142 26.808 1.00 85.00 390 ALA A O 1
ATOM 3008 N N . LEU A 1 391 ? -20.742 4.123 26.320 1.00 87.44 391 LEU A N 1
ATOM 3009 C CA . LEU A 1 391 ? -21.201 3.424 25.111 1.00 87.44 391 LEU A CA 1
ATOM 3010 C C . LEU A 1 391 ? -21.188 1.898 25.263 1.00 87.44 391 LEU A C 1
ATOM 3012 O O . LEU A 1 391 ? -21.744 1.192 24.420 1.00 87.44 391 LEU A O 1
ATOM 3016 N N . LEU A 1 392 ? -20.570 1.406 26.335 1.00 91.56 392 LEU A N 1
ATOM 3017 C CA . LEU A 1 392 ? -20.588 0.019 26.763 1.00 91.56 392 LEU A CA 1
ATOM 3018 C C . LEU A 1 392 ? -21.065 -0.033 28.218 1.00 91.56 392 LEU A C 1
ATOM 3020 O O . LEU A 1 392 ? -20.555 0.707 29.063 1.00 91.56 392 LEU A O 1
ATOM 3024 N N . ALA A 1 393 ? -22.031 -0.900 28.507 1.00 88.94 393 ALA A N 1
ATOM 3025 C CA . ALA A 1 393 ? -22.511 -1.113 29.865 1.00 88.94 393 ALA A CA 1
ATOM 3026 C C . ALA A 1 393 ? -21.376 -1.653 30.768 1.00 88.94 393 ALA A C 1
ATOM 3028 O O . ALA A 1 393 ? -20.605 -2.505 30.312 1.00 88.94 393 ALA A O 1
ATOM 3029 N N . PRO A 1 394 ? -21.234 -1.194 32.028 1.00 88.81 394 PRO A N 1
ATOM 3030 C CA . PRO A 1 394 ? -20.139 -1.610 32.911 1.00 88.81 394 PRO A CA 1
ATOM 3031 C C . PRO A 1 394 ? -20.008 -3.131 33.081 1.00 88.81 394 PRO A C 1
ATOM 3033 O O . PRO A 1 394 ? -18.901 -3.667 33.070 1.00 88.81 394 PRO A O 1
ATOM 3036 N N . GLU A 1 395 ? -21.131 -3.841 33.169 1.00 89.94 395 GLU A N 1
ATOM 3037 C CA . GLU A 1 395 ? -21.208 -5.301 33.245 1.00 89.94 395 GLU A CA 1
ATOM 3038 C C . GLU A 1 395 ? -20.659 -6.000 31.989 1.00 89.94 395 GLU A C 1
ATOM 3040 O O . GLU A 1 395 ? -20.098 -7.092 32.071 1.00 89.94 395 GLU A O 1
ATOM 3045 N N . ALA A 1 396 ? -20.722 -5.345 30.827 1.00 92.19 396 ALA A N 1
ATOM 3046 C CA . ALA A 1 396 ? -20.247 -5.900 29.566 1.00 92.19 396 ALA A CA 1
ATOM 3047 C C . ALA A 1 396 ? -18.714 -5.878 29.439 1.00 92.19 396 ALA A C 1
ATOM 3049 O O . ALA A 1 396 ? -18.163 -6.645 28.647 1.00 92.19 396 ALA A O 1
ATOM 3050 N N . ILE A 1 397 ? -18.009 -5.046 30.219 1.00 93.88 397 ILE A N 1
ATOM 3051 C CA . ILE A 1 397 ? -16.540 -4.912 30.177 1.00 93.88 397 ILE A CA 1
ATOM 3052 C C . ILE A 1 397 ? -15.866 -6.256 30.471 1.00 93.88 397 ILE A C 1
ATOM 3054 O O . ILE A 1 397 ? -14.942 -6.669 29.767 1.00 93.88 397 ILE A O 1
ATOM 3058 N N . ASP A 1 398 ? -16.351 -6.972 31.486 1.00 93.88 398 ASP A N 1
ATOM 3059 C CA . ASP A 1 398 ? -15.789 -8.264 31.870 1.00 93.88 398 ASP A CA 1
ATOM 3060 C C . ASP A 1 398 ? -16.049 -9.348 30.809 1.00 93.88 398 ASP A C 1
ATOM 3062 O O . ASP A 1 398 ? -15.182 -10.180 30.532 1.00 93.88 398 ASP A O 1
ATOM 3066 N N . THR A 1 399 ? -17.198 -9.287 30.137 1.00 94.69 399 THR A N 1
ATOM 3067 C CA . THR A 1 399 ? -17.532 -10.168 29.011 1.00 94.69 399 THR A CA 1
ATOM 3068 C C . THR A 1 399 ? -16.670 -9.862 27.781 1.00 94.69 399 THR A C 1
ATOM 3070 O O . THR A 1 399 ? -16.124 -10.791 27.177 1.00 94.69 399 THR A O 1
ATOM 3073 N N . VAL A 1 400 ? -16.421 -8.588 27.452 1.00 96.06 400 VAL A N 1
ATOM 3074 C CA . VAL A 1 400 ? -15.445 -8.201 26.414 1.00 96.06 400 VAL A CA 1
ATOM 3075 C C . VAL A 1 400 ? -14.062 -8.762 26.748 1.00 96.06 400 VAL A C 1
ATOM 3077 O O . VAL A 1 400 ? -13.443 -9.418 25.907 1.00 96.06 400 VAL A O 1
ATOM 3080 N N . ARG A 1 401 ? -13.607 -8.577 27.991 1.00 95.69 401 ARG A N 1
ATOM 3081 C CA . ARG A 1 401 ? -12.302 -9.041 28.471 1.00 95.69 401 ARG A CA 1
ATOM 3082 C C . ARG A 1 401 ? -12.139 -10.556 28.396 1.00 95.69 401 ARG A C 1
ATOM 3084 O O . ARG A 1 401 ? -11.125 -11.030 27.898 1.00 95.69 401 ARG A O 1
ATOM 3091 N N . ARG A 1 402 ? -13.110 -11.321 28.901 1.00 95.38 402 ARG A N 1
ATOM 3092 C CA . ARG A 1 402 ? -12.987 -12.782 29.049 1.00 95.38 402 ARG A CA 1
ATOM 3093 C C . ARG A 1 402 ? -13.379 -13.572 27.807 1.00 95.38 402 ARG A C 1
ATOM 3095 O O . ARG A 1 402 ? -12.962 -14.722 27.687 1.00 95.38 402 ARG A O 1
ATOM 3102 N N . LYS A 1 403 ? -14.202 -13.009 26.917 1.00 95.38 403 LYS A N 1
ATOM 3103 C CA . LYS A 1 403 ? -14.791 -13.757 25.793 1.00 95.38 403 LYS A CA 1
ATOM 3104 C C . LYS A 1 403 ? -14.460 -13.174 24.421 1.00 95.38 403 LYS A C 1
ATOM 3106 O O . LYS A 1 403 ? -14.182 -13.951 23.513 1.00 95.38 403 LYS A O 1
ATOM 3111 N N . LEU A 1 404 ? -14.460 -11.847 24.254 1.00 96.00 404 LEU A N 1
ATOM 3112 C CA . LEU A 1 404 ? -14.209 -11.219 22.949 1.00 96.00 404 LEU A CA 1
ATOM 3113 C C . LEU A 1 404 ? -12.714 -11.016 22.664 1.00 96.00 404 LEU A C 1
ATOM 3115 O O . LEU A 1 404 ? -12.233 -11.437 21.614 1.00 96.00 404 LEU A O 1
ATOM 3119 N N . ILE A 1 405 ? -11.970 -10.414 23.597 1.00 97.19 405 ILE A N 1
ATOM 3120 C CA . ILE A 1 405 ? -10.528 -10.144 23.453 1.00 97.19 405 ILE A CA 1
ATOM 3121 C C . ILE A 1 405 ? -9.708 -11.410 23.126 1.00 97.19 405 ILE A C 1
ATOM 3123 O O . ILE A 1 405 ? -8.870 -11.336 22.227 1.00 97.19 405 ILE A O 1
ATOM 3127 N N . PRO A 1 406 ? -9.961 -12.587 23.733 1.00 96.25 406 PRO A N 1
ATOM 3128 C CA . PRO A 1 406 ? -9.236 -13.812 23.385 1.00 96.25 406 PRO A CA 1
ATOM 3129 C C . PRO A 1 406 ? -9.417 -14.288 21.934 1.00 96.25 406 PRO A C 1
ATOM 3131 O O . PRO A 1 406 ? -8.630 -15.106 21.460 1.00 96.25 406 PRO A O 1
ATOM 3134 N N . LEU A 1 407 ? -10.451 -13.817 21.226 1.00 95.19 407 LEU A N 1
ATOM 3135 C CA . LEU A 1 407 ? -10.669 -14.108 19.804 1.00 95.19 407 LEU A CA 1
ATOM 3136 C C . LEU A 1 407 ? -9.978 -13.096 18.879 1.00 95.19 407 LEU A C 1
ATOM 3138 O O . LEU A 1 407 ? -9.908 -13.322 17.669 1.00 95.19 407 LEU A O 1
ATOM 3142 N N . ALA A 1 408 ? -9.508 -11.969 19.417 1.00 97.44 408 ALA A N 1
ATOM 3143 C CA . ALA A 1 408 ? -9.009 -10.859 18.627 1.00 97.44 408 ALA A CA 1
ATOM 3144 C C . ALA A 1 408 ? -7.643 -11.168 18.003 1.00 97.44 408 ALA A C 1
ATOM 3146 O O . ALA A 1 408 ? -6.708 -11.651 18.645 1.00 97.44 408 ALA A O 1
ATOM 3147 N N . THR A 1 409 ? -7.512 -10.808 16.730 1.00 97.62 409 THR A N 1
ATOM 3148 C CA . THR A 1 409 ? -6.210 -10.722 16.063 1.00 97.62 409 THR A CA 1
ATOM 3149 C C . THR A 1 409 ? -5.457 -9.479 16.518 1.00 97.62 409 THR A C 1
ATOM 3151 O O . THR A 1 409 ? -4.247 -9.536 16.704 1.00 97.62 409 THR A O 1
ATOM 3154 N N . LEU A 1 410 ? -6.169 -8.372 16.735 1.00 98.31 410 LEU A N 1
ATOM 3155 C CA . LEU A 1 410 ? -5.609 -7.133 17.262 1.00 98.31 410 LEU A CA 1
ATOM 3156 C C . LEU A 1 410 ? -6.659 -6.418 18.115 1.00 98.31 410 LEU A C 1
ATOM 3158 O O . LEU A 1 410 ? -7.798 -6.262 17.678 1.00 98.31 410 LEU A O 1
ATOM 3162 N N . VAL A 1 411 ? -6.278 -5.956 19.304 1.00 98.31 411 VAL A N 1
ATOM 3163 C CA . VAL A 1 411 ? -7.104 -5.051 20.125 1.00 98.31 411 VAL A CA 1
ATOM 3164 C C . VAL A 1 411 ? -6.493 -3.656 20.077 1.00 98.31 411 VAL A C 1
ATOM 3166 O O . VAL A 1 411 ? -5.274 -3.520 20.183 1.00 98.31 411 VAL A O 1
ATOM 3169 N N . THR A 1 412 ? -7.320 -2.623 19.922 1.00 97.44 412 THR A N 1
ATOM 3170 C CA . THR A 1 412 ? -6.864 -1.238 19.725 1.00 97.44 412 THR A CA 1
ATOM 3171 C C . THR A 1 412 ? -7.349 -0.287 20.826 1.00 97.44 412 THR A C 1
ATOM 3173 O O . THR A 1 412 ? -8.034 0.686 20.500 1.00 97.44 412 THR A O 1
ATOM 3176 N N . PRO A 1 413 ? -7.079 -0.527 22.125 1.00 96.38 413 PRO A N 1
ATOM 3177 C CA . PRO A 1 413 ? -7.557 0.367 23.176 1.00 96.38 413 PRO A CA 1
ATOM 3178 C C . PRO A 1 413 ? -6.814 1.710 23.135 1.00 96.38 413 PRO A C 1
ATOM 3180 O O . PRO A 1 413 ? -5.613 1.774 22.862 1.00 96.38 413 PRO A O 1
ATOM 3183 N N . ASN A 1 414 ? -7.508 2.811 23.414 1.00 93.75 414 ASN A N 1
ATOM 3184 C CA . ASN A 1 414 ? -6.837 4.021 23.890 1.00 93.75 414 ASN A CA 1
ATOM 3185 C C . ASN A 1 414 ? -6.394 3.838 25.352 1.00 93.75 414 ASN A C 1
ATOM 3187 O O . ASN A 1 414 ? -6.745 2.846 25.988 1.00 93.75 414 ASN A O 1
ATOM 3191 N N . LEU A 1 415 ? -5.604 4.769 25.884 1.00 91.12 415 LEU A N 1
ATOM 3192 C CA . LEU A 1 415 ? -5.049 4.612 27.227 1.00 91.12 415 LEU A CA 1
ATOM 3193 C C . LEU A 1 415 ? -6.127 4.483 28.334 1.00 91.12 415 LEU A C 1
ATOM 3195 O O . LEU A 1 415 ? -6.100 3.468 29.031 1.00 91.12 415 LEU A O 1
ATOM 3199 N N . PRO A 1 416 ? -7.142 5.373 28.430 1.00 91.56 416 PRO A N 1
ATOM 3200 C CA . PRO A 1 416 ? -8.268 5.176 29.355 1.00 91.56 416 PRO A CA 1
ATOM 3201 C C . PRO A 1 416 ? -9.013 3.840 29.194 1.00 91.56 416 PRO A C 1
ATOM 3203 O O . PRO A 1 416 ? -9.418 3.217 30.178 1.00 91.56 416 PRO A O 1
ATOM 3206 N N . GLU A 1 417 ? -9.209 3.378 27.955 1.00 94.19 417 GLU A N 1
ATOM 3207 C CA . GLU A 1 417 ? -9.840 2.086 27.660 1.00 94.19 417 GLU A CA 1
ATOM 3208 C C . GLU A 1 417 ? -8.973 0.919 28.137 1.00 94.19 417 GLU A C 1
ATOM 3210 O O . GLU A 1 417 ? -9.500 -0.029 28.716 1.00 94.19 417 GLU A O 1
ATOM 3215 N N . ALA A 1 418 ? -7.655 0.984 27.932 1.00 94.56 418 ALA A N 1
ATOM 3216 C CA . ALA A 1 418 ? -6.720 -0.047 28.370 1.00 94.56 418 ALA A CA 1
ATOM 3217 C C . ALA A 1 418 ? -6.713 -0.170 29.899 1.00 94.56 418 ALA A C 1
ATOM 3219 O O . ALA A 1 418 ? -6.809 -1.276 30.427 1.00 94.56 418 ALA A O 1
ATOM 3220 N N . GLU A 1 419 ? -6.681 0.958 30.610 1.00 93.62 419 GLU A N 1
ATOM 3221 C CA . GLU A 1 419 ? -6.769 0.990 32.072 1.00 93.62 419 GLU A CA 1
ATOM 3222 C C . GLU A 1 419 ? -8.085 0.386 32.563 1.00 93.62 419 GLU A C 1
ATOM 3224 O O . GLU A 1 419 ? -8.080 -0.477 33.439 1.00 93.62 419 GLU A O 1
ATOM 3229 N N . THR A 1 420 ? -9.202 0.758 31.934 1.00 94.00 420 THR A N 1
ATOM 3230 C CA . THR A 1 420 ? -10.528 0.226 32.273 1.00 94.00 420 THR A CA 1
ATOM 3231 C C . THR A 1 420 ? -10.609 -1.288 32.048 1.00 94.00 420 THR A C 1
ATOM 3233 O O . THR A 1 420 ? -11.094 -2.016 32.914 1.00 94.00 420 THR A O 1
ATOM 3236 N N . LEU A 1 421 ? -10.088 -1.797 30.925 1.00 94.50 421 LEU A N 1
ATOM 3237 C CA . LEU A 1 421 ? -10.044 -3.236 30.627 1.00 94.50 421 LEU A CA 1
ATOM 3238 C C . LEU A 1 421 ? -9.190 -4.020 31.633 1.00 94.50 421 LEU A C 1
ATOM 3240 O O . LEU A 1 421 ? -9.512 -5.164 31.963 1.00 94.50 421 LEU A O 1
ATOM 3244 N N . LEU A 1 422 ? -8.119 -3.409 32.140 1.00 94.81 422 LEU A N 1
ATOM 3245 C CA . LEU A 1 422 ? -7.246 -3.990 33.160 1.00 94.81 422 LEU A CA 1
ATOM 3246 C C . LEU A 1 422 ? -7.777 -3.798 34.592 1.00 94.81 422 LEU A C 1
ATOM 3248 O O . LEU A 1 422 ? -7.168 -4.301 35.533 1.00 94.81 422 LEU A O 1
ATOM 3252 N N . GLY A 1 423 ? -8.910 -3.111 34.779 1.00 91.19 423 GLY A N 1
ATOM 3253 C CA . GLY A 1 423 ? -9.474 -2.820 36.101 1.00 91.19 423 GLY A CA 1
ATOM 3254 C C . GLY A 1 423 ? -8.677 -1.782 36.899 1.00 91.19 423 GLY A C 1
ATOM 3255 O O . GLY A 1 423 ? -8.725 -1.781 38.128 1.00 91.19 423 GLY A O 1
ATOM 3256 N N . ARG A 1 424 ? -7.923 -0.916 36.217 1.00 90.56 424 ARG A N 1
ATOM 3257 C CA . ARG A 1 424 ? -7.148 0.183 36.805 1.00 90.56 424 ARG A CA 1
ATOM 3258 C C . ARG A 1 424 ? -7.944 1.481 36.835 1.00 90.56 424 ARG A C 1
ATOM 3260 O O . ARG A 1 424 ? -8.907 1.670 36.095 1.00 90.56 424 ARG A O 1
ATOM 3267 N N . LYS A 1 425 ? -7.496 2.408 37.683 1.00 88.62 425 LYS A N 1
ATOM 3268 C CA . LYS A 1 425 ? -7.997 3.784 37.695 1.00 88.62 425 LYS A CA 1
ATOM 3269 C C . LYS A 1 425 ? -7.514 4.512 36.438 1.00 88.62 425 LYS A C 1
ATOM 3271 O O . LYS A 1 425 ? -6.327 4.475 36.140 1.00 88.62 425 LYS A O 1
ATOM 3276 N N . VAL A 1 426 ? -8.421 5.200 35.745 1.00 86.19 426 VAL A N 1
ATOM 3277 C CA . VAL A 1 426 ? -8.074 6.012 34.569 1.00 86.19 426 VAL A CA 1
ATOM 3278 C C . VAL A 1 426 ? -7.080 7.120 34.949 1.00 86.19 426 VAL A C 1
ATOM 3280 O O . VAL A 1 426 ? -7.291 7.813 35.949 1.00 86.19 426 VAL A O 1
ATOM 3283 N N . GLY A 1 427 ? -6.024 7.292 34.152 1.00 83.19 427 GLY A N 1
ATOM 3284 C CA . GLY A 1 427 ? -4.928 8.243 34.377 1.00 83.19 427 GLY A CA 1
ATOM 3285 C C . GLY A 1 427 ? -3.795 7.718 35.269 1.00 83.19 427 GLY A C 1
ATOM 3286 O O . GLY A 1 427 ? -2.978 8.505 35.731 1.00 83.19 427 GLY A O 1
ATOM 3287 N N . SER A 1 428 ? -3.763 6.414 35.545 1.00 84.69 428 SER A N 1
ATOM 3288 C CA . SER A 1 428 ? -2.672 5.729 36.250 1.00 84.69 428 SER A CA 1
ATOM 3289 C C . SER A 1 428 ? -1.405 5.553 35.410 1.00 84.69 428 SER A C 1
ATOM 3291 O O . SER A 1 428 ? -0.327 5.378 35.970 1.00 84.69 428 SER A O 1
ATOM 3293 N N . VAL A 1 429 ? -1.533 5.573 34.084 1.00 85.56 429 VAL A N 1
ATOM 3294 C CA . VAL A 1 429 ? -0.416 5.465 33.145 1.00 85.56 429 VAL A CA 1
ATOM 3295 C C . VAL A 1 429 ? -0.114 6.843 32.563 1.00 85.56 429 VAL A C 1
ATOM 3297 O O . VAL A 1 429 ? -0.941 7.417 31.859 1.00 85.56 429 VAL A O 1
ATOM 3300 N N . ASP A 1 430 ? 1.081 7.360 32.831 1.00 84.44 430 ASP A N 1
ATOM 3301 C CA . ASP A 1 430 ? 1.519 8.706 32.433 1.00 84.44 430 ASP A CA 1
ATOM 3302 C C . ASP A 1 430 ? 2.856 8.728 31.671 1.00 84.44 430 ASP A C 1
ATOM 3304 O O . ASP A 1 430 ? 3.275 9.776 31.186 1.00 84.44 430 ASP A O 1
ATOM 3308 N N . SER A 1 431 ? 3.502 7.571 31.507 1.00 90.50 431 SER A N 1
ATOM 3309 C CA . SER A 1 431 ? 4.812 7.429 30.868 1.00 90.50 431 SER A CA 1
ATOM 3310 C C . SER A 1 431 ? 4.794 6.439 29.703 1.00 90.50 431 SER A C 1
ATOM 3312 O O . SER A 1 431 ? 3.966 5.525 29.638 1.00 90.50 431 SER A O 1
ATOM 3314 N N . LEU A 1 432 ? 5.759 6.582 28.786 1.00 90.88 432 LEU A N 1
ATOM 3315 C CA . LEU A 1 432 ? 5.937 5.645 27.672 1.00 90.88 432 LEU A CA 1
ATOM 3316 C C . LEU A 1 432 ? 6.239 4.218 28.164 1.00 90.88 432 LEU A C 1
ATOM 3318 O O . LEU A 1 432 ? 5.717 3.254 27.607 1.00 90.88 432 LEU A O 1
ATOM 3322 N N . GLU A 1 433 ? 7.021 4.077 29.236 1.00 91.19 433 GLU A N 1
ATOM 3323 C CA . GLU A 1 433 ? 7.285 2.780 29.868 1.00 91.19 433 GLU A CA 1
ATOM 3324 C C . GLU A 1 433 ? 5.993 2.137 30.393 1.00 91.19 433 GLU A C 1
ATOM 3326 O O . GLU A 1 433 ? 5.713 0.971 30.102 1.00 91.19 433 GLU A O 1
ATOM 3331 N N . GLY A 1 434 ? 5.144 2.915 31.073 1.00 92.06 434 GLY A N 1
ATOM 3332 C CA . GLY A 1 434 ? 3.838 2.450 31.533 1.00 92.06 434 GLY A CA 1
ATOM 3333 C C . GLY A 1 434 ? 2.916 2.029 30.383 1.00 92.06 434 GLY A C 1
ATOM 3334 O O . GLY A 1 434 ? 2.202 1.027 30.497 1.00 92.06 434 GLY A O 1
ATOM 3335 N N . MET A 1 435 ? 2.956 2.726 29.242 1.00 94.25 435 MET A N 1
ATOM 3336 C CA . MET A 1 435 ? 2.215 2.327 28.038 1.00 94.25 435 MET A CA 1
ATOM 3337 C C . MET A 1 435 ? 2.718 0.998 27.463 1.00 94.25 435 MET A C 1
ATOM 3339 O O . MET A 1 435 ? 1.910 0.151 27.073 1.00 94.25 435 MET A O 1
ATOM 3343 N N . VAL A 1 436 ? 4.036 0.792 27.430 1.00 93.00 436 VAL A N 1
ATOM 3344 C CA . VAL A 1 436 ? 4.649 -0.461 26.967 1.00 93.00 436 VAL A CA 1
ATOM 3345 C C . VAL A 1 436 ? 4.278 -1.630 27.876 1.00 93.00 436 VAL A C 1
ATOM 3347 O O . VAL A 1 436 ? 3.854 -2.677 27.376 1.00 93.00 436 VAL A O 1
ATOM 3350 N N . HIS A 1 437 ? 4.349 -1.440 29.193 1.00 92.94 437 HIS A N 1
ATOM 3351 C CA . HIS A 1 437 ? 3.905 -2.436 30.166 1.00 92.94 437 HIS A CA 1
ATOM 3352 C C . HIS A 1 437 ? 2.420 -2.775 29.979 1.00 92.94 437 HIS A C 1
ATOM 3354 O O . HIS A 1 437 ? 2.050 -3.942 29.853 1.00 92.94 437 HIS A O 1
ATOM 3360 N N . THR A 1 438 ? 1.579 -1.747 29.836 1.00 95.12 438 THR A N 1
ATOM 3361 C CA . THR A 1 438 ? 0.137 -1.893 29.588 1.00 95.12 438 THR A CA 1
ATOM 3362 C C . THR A 1 438 ? -0.145 -2.707 28.323 1.00 95.12 438 THR A C 1
ATOM 3364 O O . THR A 1 438 ? -1.010 -3.583 28.334 1.00 95.12 438 THR A O 1
ATOM 3367 N N . ALA A 1 439 ? 0.603 -2.493 27.235 1.00 95.44 439 ALA A N 1
ATOM 3368 C CA . ALA A 1 439 ? 0.464 -3.292 26.016 1.00 95.44 439 ALA A CA 1
ATOM 3369 C C . ALA A 1 439 ? 0.790 -4.780 26.255 1.00 95.44 439 ALA A C 1
ATOM 3371 O O . ALA A 1 439 ? 0.100 -5.652 25.722 1.00 95.44 439 ALA A O 1
ATOM 3372 N N . GLY A 1 440 ? 1.798 -5.081 27.080 1.00 94.56 440 GLY A N 1
ATOM 3373 C CA . GLY A 1 440 ? 2.128 -6.446 27.503 1.00 94.56 440 GLY A CA 1
ATOM 3374 C C . GLY A 1 440 ? 1.015 -7.115 28.317 1.00 94.56 440 GLY A C 1
ATOM 3375 O O . GLY A 1 440 ? 0.711 -8.289 28.112 1.00 94.56 440 GLY A O 1
ATOM 3376 N N . GLU A 1 441 ? 0.341 -6.367 29.182 1.00 95.88 441 GLU A N 1
ATOM 3377 C CA . GLU A 1 441 ? -0.763 -6.886 29.997 1.00 95.88 441 GLU A CA 1
ATOM 3378 C C . GLU A 1 441 ? -2.035 -7.126 29.188 1.00 95.88 441 GLU A C 1
ATOM 3380 O O . GLU A 1 441 ? -2.714 -8.132 29.387 1.00 95.88 441 GLU A O 1
ATOM 3385 N N . ILE A 1 442 ? -2.335 -6.264 28.212 1.00 97.25 442 ILE A N 1
ATOM 3386 C CA . ILE A 1 442 ? -3.438 -6.506 27.273 1.00 97.25 442 ILE A CA 1
ATOM 3387 C C . ILE A 1 442 ? -3.186 -7.786 26.462 1.00 97.25 442 ILE A C 1
ATOM 3389 O O . ILE A 1 442 ? -4.121 -8.549 26.227 1.00 97.25 442 ILE A O 1
ATOM 3393 N N . ILE A 1 443 ? -1.937 -8.080 26.081 1.00 97.06 443 ILE A N 1
ATOM 3394 C CA . ILE A 1 443 ? -1.574 -9.354 25.434 1.00 97.06 443 ILE A CA 1
ATOM 3395 C C . ILE A 1 443 ? -1.854 -10.555 26.347 1.00 97.06 443 ILE A C 1
ATOM 3397 O O . ILE A 1 443 ? -2.309 -11.595 25.864 1.00 97.06 443 ILE A O 1
ATOM 3401 N N . ALA A 1 444 ? -1.645 -10.418 27.659 1.00 95.81 444 ALA A N 1
ATOM 3402 C CA . ALA A 1 444 ? -1.940 -11.478 28.623 1.00 95.81 444 ALA A CA 1
ATOM 3403 C C . ALA A 1 444 ? -3.442 -11.820 28.704 1.00 95.81 444 ALA A C 1
ATOM 3405 O O . ALA A 1 444 ? -3.790 -12.932 29.099 1.00 95.81 444 ALA A O 1
ATOM 3406 N N . LEU A 1 445 ? -4.334 -10.926 28.252 1.00 96.25 445 LEU A N 1
ATOM 3407 C CA . LEU A 1 445 ? -5.771 -11.207 28.119 1.00 96.25 445 LEU A CA 1
ATOM 3408 C C . LEU A 1 445 ? -6.094 -12.188 26.975 1.00 96.25 445 LEU A C 1
ATOM 3410 O O . LEU A 1 445 ? -7.212 -12.691 26.901 1.00 96.25 445 LEU A O 1
ATOM 3414 N N . GLY A 1 446 ? -5.136 -12.482 26.091 1.00 95.31 446 GLY A N 1
ATOM 3415 C CA . GLY A 1 446 ? -5.240 -13.508 25.053 1.00 95.31 446 GLY A CA 1
ATOM 3416 C C . GLY A 1 446 ? -5.139 -13.101 23.572 1.00 95.31 446 GLY A C 1
ATOM 3417 O O . GLY A 1 446 ? -4.970 -14.040 22.780 1.00 95.31 446 GLY A O 1
ATOM 3418 N N . PRO A 1 447 ? -5.196 -11.817 23.144 1.00 97.06 447 PRO A N 1
ATOM 3419 C CA . PRO A 1 447 ? -5.198 -11.485 21.720 1.00 97.06 447 PRO A CA 1
ATOM 3420 C C . PRO A 1 447 ? -3.842 -11.785 21.067 1.00 97.06 447 PRO A C 1
ATOM 3422 O O . PRO A 1 447 ? -2.819 -11.902 21.742 1.00 97.06 447 PRO A O 1
ATOM 3425 N N . GLU A 1 448 ? -3.811 -11.896 19.738 1.00 96.50 448 GLU A N 1
ATOM 3426 C CA . GLU A 1 448 ? -2.554 -12.122 18.997 1.00 96.50 448 GLU A CA 1
ATOM 3427 C C . GLU A 1 448 ? -1.659 -10.868 18.941 1.00 96.50 448 GLU A C 1
ATOM 3429 O O . GLU A 1 448 ? -0.430 -10.972 18.852 1.00 96.50 448 GLU A O 1
ATOM 3434 N N . ALA A 1 449 ? -2.262 -9.682 19.031 1.00 97.50 449 ALA A N 1
ATOM 3435 C CA . ALA A 1 449 ? -1.579 -8.397 19.085 1.00 97.50 449 ALA A CA 1
ATOM 3436 C C . ALA A 1 449 ? -2.398 -7.353 19.871 1.00 97.50 449 ALA A C 1
ATOM 3438 O O . ALA A 1 449 ? -3.626 -7.441 19.963 1.00 97.50 449 ALA A O 1
ATOM 3439 N N . ALA A 1 450 ? -1.722 -6.331 20.394 1.00 98.06 450 ALA A N 1
ATOM 3440 C CA . ALA A 1 450 ? -2.325 -5.190 21.076 1.00 98.06 450 ALA A CA 1
ATOM 3441 C C . ALA A 1 450 ? -1.672 -3.886 20.601 1.00 98.06 450 ALA A C 1
ATOM 3443 O O . ALA A 1 450 ? -0.445 -3.780 20.605 1.00 98.06 450 ALA A O 1
ATOM 3444 N N . LEU A 1 451 ? -2.489 -2.907 20.206 1.00 97.88 451 LEU A N 1
ATOM 3445 C CA . LEU A 1 451 ? -2.074 -1.556 19.827 1.00 97.88 451 LEU A CA 1
ATOM 3446 C C . LEU A 1 451 ? -2.642 -0.550 20.834 1.00 97.88 451 LEU A C 1
ATOM 3448 O O . LEU A 1 451 ? -3.798 -0.140 20.719 1.00 97.88 451 LEU A O 1
ATOM 3452 N N . VAL A 1 452 ? -1.836 -0.155 21.818 1.00 96.88 452 VAL A N 1
ATOM 3453 C CA . VAL A 1 452 ? -2.223 0.860 22.809 1.00 96.88 452 VAL A CA 1
ATOM 3454 C C . VAL A 1 452 ? -2.016 2.245 22.201 1.00 96.88 452 VAL A C 1
ATOM 3456 O O . VAL A 1 452 ? -0.888 2.631 21.893 1.00 96.88 452 VAL A O 1
ATOM 3459 N N . LYS A 1 453 ? -3.116 2.980 22.002 1.00 94.44 453 LYS A N 1
ATOM 3460 C CA . LYS A 1 453 ? -3.130 4.274 21.299 1.00 94.44 453 LYS A CA 1
ATOM 3461 C C . LYS A 1 453 ? -2.766 5.422 22.245 1.00 94.44 453 LYS A C 1
ATOM 3463 O O . LYS A 1 453 ? -3.455 5.631 23.249 1.00 94.44 453 LYS A O 1
ATOM 3468 N N . GLY A 1 454 ? -1.764 6.222 21.881 1.00 86.75 454 GLY A N 1
ATOM 3469 C CA . GLY A 1 454 ? -1.229 7.319 22.702 1.00 86.75 454 GLY A CA 1
ATOM 3470 C C . GLY A 1 454 ? -1.853 8.690 22.465 1.00 86.75 454 GLY A C 1
ATOM 3471 O O . GLY A 1 454 ? -1.354 9.683 22.972 1.00 86.75 454 GLY A O 1
ATOM 3472 N N . GLY A 1 455 ? -2.949 8.805 21.711 1.00 79.88 455 GLY A N 1
ATOM 3473 C CA . GLY A 1 455 ? -3.550 10.117 21.403 1.00 79.88 455 GLY A CA 1
ATOM 3474 C C . GLY A 1 455 ? -3.957 10.965 22.626 1.00 79.88 455 GLY A C 1
ATOM 3475 O O . GLY A 1 455 ? -4.173 12.164 22.480 1.00 79.88 455 GLY A O 1
ATOM 3476 N N . HIS A 1 456 ? -4.051 10.357 23.815 1.00 77.44 456 HIS A N 1
ATOM 3477 C CA . HIS A 1 456 ? -4.373 11.022 25.085 1.00 77.44 456 HIS A CA 1
ATOM 3478 C C . HIS A 1 456 ? -3.154 11.242 25.996 1.00 77.44 456 HIS A C 1
ATOM 3480 O O . HIS A 1 456 ? -3.304 11.845 27.054 1.00 77.44 456 HIS A O 1
ATOM 3486 N N . SER A 1 457 ? -1.971 10.752 25.618 1.00 78.75 457 SER A N 1
ATOM 3487 C CA . SER A 1 457 ? -0.744 10.980 26.381 1.00 78.75 457 SER A CA 1
ATOM 3488 C C . SER A 1 457 ? -0.162 12.360 26.070 1.00 78.75 457 SER A C 1
ATOM 3490 O O . SER A 1 457 ? -0.248 12.836 24.934 1.00 78.75 457 SER A O 1
ATOM 3492 N N . ASN A 1 458 ? 0.463 12.985 27.065 1.00 84.25 458 ASN A N 1
ATOM 3493 C CA . ASN A 1 458 ? 1.214 14.230 26.905 1.00 84.25 458 ASN A CA 1
ATOM 3494 C C . ASN A 1 458 ? 2.710 13.912 26.828 1.00 84.25 458 ASN A C 1
ATOM 3496 O O . ASN A 1 458 ? 3.466 14.283 27.717 1.00 84.25 458 ASN A O 1
ATOM 3500 N N . LEU A 1 459 ? 3.097 13.155 25.798 1.00 88.00 459 LEU A N 1
ATOM 3501 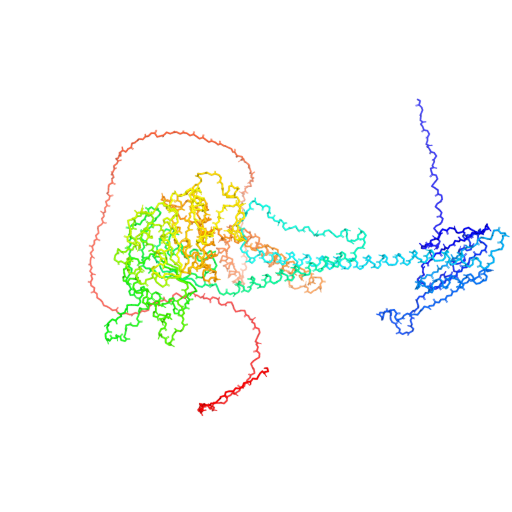C CA . LEU A 1 459 ? 4.493 12.803 25.558 1.00 88.00 459 LEU A CA 1
ATOM 3502 C C . LEU A 1 459 ? 5.141 13.838 24.644 1.00 88.00 459 LEU A C 1
ATOM 3504 O O . LEU A 1 459 ? 4.564 14.238 23.628 1.00 88.00 459 LEU A O 1
ATOM 3508 N N . ILE A 1 460 ? 6.373 14.200 24.970 1.00 88.31 460 ILE A N 1
ATOM 3509 C CA . ILE A 1 460 ? 7.265 14.942 24.087 1.00 88.31 460 ILE A CA 1
ATOM 3510 C C . ILE A 1 460 ? 8.311 14.008 23.490 1.00 88.31 460 ILE A C 1
ATOM 3512 O O . ILE A 1 460 ? 8.571 12.907 23.983 1.00 88.31 460 ILE A O 1
ATOM 3516 N N . ILE A 1 461 ? 8.969 14.461 22.426 1.00 83.75 461 ILE A N 1
ATOM 3517 C CA . ILE A 1 461 ? 10.012 13.672 21.766 1.00 83.75 461 ILE A CA 1
ATOM 3518 C C . ILE A 1 461 ? 11.110 13.205 22.739 1.00 83.75 461 ILE A C 1
ATOM 3520 O O . ILE A 1 461 ? 11.592 12.081 22.623 1.00 83.75 461 ILE A O 1
ATOM 3524 N N . ASN A 1 462 ? 11.453 14.022 23.742 1.00 83.50 462 ASN A N 1
ATOM 3525 C CA . ASN A 1 462 ? 12.471 13.686 24.738 1.00 83.50 462 ASN A CA 1
ATOM 3526 C C . ASN A 1 462 ? 12.086 12.485 25.609 1.00 83.50 462 ASN A C 1
ATOM 3528 O O . ASN A 1 462 ? 12.981 11.743 26.000 1.00 83.50 462 ASN A O 1
ATOM 3532 N N . ASP A 1 463 ? 10.798 12.246 25.862 1.00 88.00 463 ASP A N 1
ATOM 3533 C CA . ASP A 1 463 ? 10.350 11.076 26.627 1.00 88.00 463 ASP A CA 1
ATOM 3534 C C . ASP A 1 463 ? 10.623 9.788 25.845 1.00 88.00 463 ASP A C 1
ATOM 3536 O O . ASP A 1 463 ? 11.067 8.783 26.402 1.00 88.00 463 ASP A O 1
ATOM 3540 N N . VAL A 1 464 ? 10.435 9.840 24.521 1.00 85.81 464 VAL A N 1
ATOM 3541 C CA . VAL A 1 464 ? 10.791 8.743 23.614 1.00 85.81 464 VAL A CA 1
ATOM 3542 C C . VAL A 1 464 ? 12.300 8.516 23.637 1.00 85.81 464 VAL A C 1
ATOM 3544 O O . VAL A 1 464 ? 12.745 7.382 23.786 1.00 85.81 464 VAL A O 1
ATOM 3547 N N . LEU A 1 465 ? 13.101 9.581 23.530 1.00 83.38 465 LEU A N 1
ATOM 3548 C CA . LEU A 1 465 ? 14.563 9.471 23.564 1.00 83.38 465 LEU A CA 1
ATOM 3549 C C . LEU A 1 465 ? 15.074 8.923 24.902 1.00 83.38 465 LEU A C 1
ATOM 3551 O O . LEU A 1 465 ? 15.963 8.071 24.908 1.00 83.38 465 LEU A O 1
ATOM 3555 N N . ALA A 1 466 ? 14.499 9.376 26.017 1.00 84.38 466 ALA A N 1
ATOM 3556 C CA . ALA A 1 466 ? 14.846 8.926 27.359 1.00 84.38 466 ALA A CA 1
ATOM 3557 C C . ALA A 1 466 ? 14.537 7.435 27.547 1.00 84.38 466 ALA A C 1
ATOM 3559 O O . ALA A 1 466 ? 15.401 6.694 28.010 1.00 84.38 466 ALA A O 1
ATOM 3560 N N . TYR A 1 467 ? 13.361 6.977 27.109 1.00 85.56 467 TYR A N 1
ATOM 3561 C CA . TYR A 1 467 ? 12.981 5.562 27.154 1.00 85.56 467 TYR A CA 1
ATOM 3562 C C . TYR A 1 467 ? 13.923 4.668 26.331 1.00 85.56 467 TYR A C 1
ATOM 3564 O O . TYR A 1 467 ? 14.289 3.569 26.746 1.00 85.56 467 TYR A O 1
ATOM 3572 N N . LEU A 1 468 ? 14.366 5.141 25.165 1.00 81.88 468 LEU A N 1
ATOM 3573 C CA . LEU A 1 468 ? 15.313 4.407 24.318 1.00 81.88 468 LEU A CA 1
ATOM 3574 C C . LEU A 1 468 ? 16.729 4.367 24.897 1.00 81.88 468 LEU A C 1
ATOM 3576 O O . LEU A 1 468 ? 17.473 3.430 24.624 1.00 81.88 468 LEU A O 1
ATOM 3580 N N . ALA A 1 469 ? 17.111 5.386 25.668 1.00 79.94 469 ALA A N 1
ATOM 3581 C CA . ALA A 1 469 ? 18.389 5.421 26.365 1.00 79.94 469 ALA A CA 1
ATOM 3582 C C . ALA A 1 469 ? 18.384 4.553 27.636 1.00 79.94 469 ALA A C 1
ATOM 3584 O O . ALA A 1 469 ? 19.424 4.001 27.988 1.00 79.94 469 ALA A O 1
ATOM 3585 N N . SER A 1 470 ? 17.239 4.430 28.318 1.00 77.75 470 SER A N 1
ATOM 3586 C CA . SER A 1 470 ? 17.100 3.664 29.565 1.00 77.75 470 SER A CA 1
ATOM 3587 C C . SER A 1 470 ? 16.858 2.168 29.358 1.00 77.75 470 SER A C 1
ATOM 3589 O O . SER A 1 470 ? 17.084 1.374 30.271 1.00 77.75 470 SER A O 1
ATOM 3591 N N . THR A 1 471 ? 16.405 1.757 28.173 1.00 70.50 471 THR A N 1
ATOM 3592 C CA . THR A 1 471 ? 16.100 0.353 27.893 1.00 70.50 471 THR A CA 1
ATOM 3593 C C . THR A 1 471 ? 17.378 -0.470 27.741 1.00 70.50 471 THR A C 1
ATOM 3595 O O . THR A 1 471 ? 18.096 -0.399 26.743 1.00 70.50 471 THR A O 1
ATOM 3598 N N . ASN A 1 472 ? 17.654 -1.301 28.751 1.00 57.31 472 ASN A N 1
ATOM 3599 C CA . ASN A 1 472 ? 18.665 -2.352 28.669 1.00 57.31 472 ASN A CA 1
ATOM 3600 C C . ASN A 1 472 ? 18.370 -3.239 27.445 1.00 57.31 472 ASN A C 1
ATOM 3602 O O . ASN A 1 472 ? 17.222 -3.593 27.194 1.00 57.31 472 ASN A O 1
ATOM 3606 N N . HIS A 1 473 ? 19.406 -3.605 26.687 1.00 52.47 473 HIS A N 1
ATOM 3607 C CA . HIS A 1 473 ? 19.368 -4.257 25.364 1.00 52.47 473 HIS A CA 1
ATOM 3608 C C . HIS A 1 473 ? 18.639 -5.627 25.252 1.00 52.47 473 HIS A C 1
ATOM 3610 O O . HIS A 1 473 ? 18.839 -6.349 24.274 1.00 52.47 473 HIS A O 1
ATOM 3616 N N . THR A 1 474 ? 17.823 -6.026 26.229 1.00 48.28 474 THR A N 1
ATOM 3617 C CA . THR A 1 474 ? 17.083 -7.295 26.280 1.00 48.28 474 THR A CA 1
ATOM 3618 C C . THR A 1 474 ? 15.761 -7.263 25.510 1.00 48.28 474 THR A C 1
ATOM 3620 O O . THR A 1 474 ? 15.402 -8.270 24.899 1.00 48.28 474 THR A O 1
ATOM 3623 N N . GLU A 1 475 ? 15.050 -6.131 25.462 1.00 58.38 475 GLU A N 1
ATOM 3624 C CA . GLU A 1 475 ? 13.850 -5.985 24.627 1.00 58.38 475 GLU A CA 1
ATOM 3625 C C . GLU A 1 475 ? 14.211 -5.433 23.240 1.00 58.38 475 GLU A C 1
ATOM 3627 O O . GLU A 1 475 ? 14.814 -4.369 23.095 1.00 58.38 475 GLU A O 1
ATOM 3632 N N . ARG A 1 476 ? 13.839 -6.154 22.172 1.00 69.81 476 ARG A N 1
ATOM 3633 C CA . ARG A 1 476 ? 14.022 -5.655 20.800 1.00 69.81 476 ARG A CA 1
ATOM 3634 C C . ARG A 1 476 ? 12.972 -4.573 20.549 1.00 69.81 476 ARG A C 1
ATOM 3636 O O . ARG A 1 476 ? 11.801 -4.893 20.378 1.00 69.81 476 ARG A O 1
ATOM 3643 N N . ILE A 1 477 ? 13.379 -3.310 20.499 1.00 76.81 477 ILE A N 1
ATOM 3644 C CA . ILE A 1 477 ? 12.485 -2.190 20.180 1.00 76.81 477 ILE A CA 1
ATOM 3645 C C . ILE A 1 477 ? 12.679 -1.793 18.716 1.00 76.81 477 ILE A C 1
ATOM 3647 O O . ILE A 1 477 ? 13.799 -1.644 18.227 1.00 76.81 477 ILE A O 1
ATOM 3651 N N . ARG A 1 478 ? 11.574 -1.631 17.991 1.00 79.75 478 ARG A N 1
ATOM 3652 C CA . ARG A 1 478 ? 11.529 -1.072 16.640 1.00 79.75 478 ARG A CA 1
ATOM 3653 C C . ARG A 1 478 ? 10.789 0.256 16.698 1.00 79.75 478 ARG A C 1
ATOM 3655 O O . ARG A 1 478 ? 9.708 0.331 17.264 1.00 79.75 478 ARG A O 1
ATOM 3662 N N . ILE A 1 479 ? 11.337 1.286 16.068 1.00 76.56 479 ILE A N 1
ATOM 3663 C CA . ILE A 1 479 ? 10.691 2.599 15.999 1.00 76.56 479 ILE A CA 1
ATOM 3664 C C . ILE A 1 479 ? 10.337 2.885 14.547 1.00 76.56 479 ILE A C 1
ATOM 3666 O O . ILE A 1 479 ? 11.154 2.685 13.643 1.00 76.56 479 ILE A O 1
ATOM 3670 N N . ARG A 1 480 ? 9.112 3.347 14.333 1.00 77.62 480 ARG A N 1
ATOM 3671 C CA . ARG A 1 480 ? 8.626 3.921 13.085 1.00 77.62 480 ARG A CA 1
ATOM 3672 C C . ARG A 1 480 ? 8.291 5.370 13.355 1.00 77.62 480 ARG A C 1
ATOM 3674 O O . ARG A 1 480 ? 7.509 5.654 14.253 1.00 77.62 480 ARG A O 1
ATOM 3681 N N . VAL A 1 481 ? 8.918 6.260 12.602 1.00 66.62 481 VAL A N 1
ATOM 3682 C CA . VAL A 1 481 ? 8.693 7.692 12.741 1.00 66.62 481 VAL A CA 1
ATOM 3683 C C . VAL A 1 481 ? 8.012 8.178 11.474 1.00 66.62 481 VAL A C 1
ATOM 3685 O O . VAL A 1 481 ? 8.545 7.993 10.380 1.00 66.62 481 VAL A O 1
ATOM 3688 N N . GLU A 1 482 ? 6.828 8.752 11.639 1.00 65.56 482 GLU A N 1
ATOM 3689 C CA . GLU A 1 482 ? 6.028 9.357 10.581 1.00 65.56 482 GLU A CA 1
ATOM 3690 C C . GLU A 1 482 ? 6.123 10.877 10.761 1.00 65.56 482 GLU A C 1
ATOM 3692 O O . GLU A 1 482 ? 5.529 11.444 11.676 1.00 65.56 482 GLU A O 1
ATOM 3697 N N . TRP A 1 483 ? 6.926 11.537 9.928 1.00 55.47 483 TRP A N 1
ATOM 3698 C CA . TRP A 1 483 ? 6.943 12.996 9.819 1.00 55.47 483 TRP A CA 1
ATOM 3699 C C . TRP A 1 483 ? 6.167 13.381 8.561 1.00 55.47 483 TRP A C 1
ATOM 3701 O O . TRP A 1 483 ? 6.204 12.634 7.585 1.00 55.47 483 TRP A O 1
ATOM 3711 N N . GLY A 1 484 ? 5.440 14.501 8.621 1.00 44.19 484 GLY A N 1
ATOM 3712 C CA . GLY A 1 484 ? 4.492 14.942 7.593 1.00 44.19 484 GLY A CA 1
ATOM 3713 C C . GLY A 1 484 ? 5.082 15.156 6.183 1.00 44.19 484 GLY A C 1
ATOM 3714 O O . GLY A 1 484 ? 6.236 14.808 5.919 1.00 44.19 484 GLY A O 1
ATOM 3715 N N . PRO A 1 485 ? 4.300 15.740 5.257 1.00 34.41 485 PRO A N 1
ATOM 3716 C CA . PRO A 1 485 ? 4.647 15.791 3.838 1.00 34.41 485 PRO A CA 1
ATOM 3717 C C . PRO A 1 485 ? 6.046 16.386 3.613 1.00 34.41 485 PRO A C 1
ATOM 3719 O O . PRO A 1 485 ? 6.319 17.515 4.025 1.00 34.41 485 PRO A O 1
ATOM 3722 N N . GLY A 1 486 ? 6.935 15.606 2.988 1.00 37.22 486 GLY A N 1
ATOM 3723 C CA . GLY A 1 486 ? 8.341 15.957 2.746 1.00 37.22 486 GLY A CA 1
ATOM 3724 C C . GLY A 1 486 ? 9.382 15.144 3.530 1.00 37.22 486 GLY A C 1
ATOM 3725 O O . GLY A 1 486 ? 10.575 15.271 3.252 1.00 37.22 486 GLY A O 1
ATOM 3726 N N . CYS A 1 487 ? 8.981 14.279 4.464 1.00 34.81 487 CYS A N 1
ATOM 3727 C CA . CYS A 1 487 ? 9.884 13.305 5.078 1.00 34.81 487 CYS A CA 1
ATOM 3728 C C . CYS A 1 487 ? 9.643 11.909 4.495 1.00 34.81 487 CYS A C 1
ATOM 3730 O O . CYS A 1 487 ? 8.550 11.360 4.612 1.00 34.81 487 CYS A O 1
ATOM 3732 N N . GLU A 1 488 ? 10.662 11.318 3.859 1.00 30.39 488 GLU A N 1
ATOM 3733 C CA . GLU A 1 488 ? 10.555 9.948 3.351 1.00 30.39 488 GLU A CA 1
ATOM 3734 C C . GLU A 1 488 ? 10.146 8.981 4.480 1.00 30.39 488 GLU A C 1
ATOM 3736 O O . GLU A 1 488 ? 10.762 8.999 5.554 1.00 30.39 488 GLU A O 1
ATOM 3741 N N . PRO A 1 489 ? 9.155 8.092 4.260 1.00 35.03 489 PRO A N 1
ATOM 3742 C CA . PRO A 1 489 ? 8.871 7.023 5.203 1.00 35.03 489 PRO A CA 1
ATOM 3743 C C . PRO A 1 489 ? 10.126 6.162 5.341 1.00 35.03 489 PRO A C 1
ATOM 3745 O O . PRO A 1 489 ? 10.620 5.609 4.356 1.00 35.03 489 PRO A O 1
ATOM 3748 N N . ILE A 1 490 ? 10.647 6.039 6.566 1.00 35.88 490 ILE A N 1
ATOM 3749 C CA . ILE A 1 490 ? 11.860 5.266 6.854 1.00 35.88 490 ILE A CA 1
ATOM 3750 C C . ILE A 1 490 ? 11.570 3.782 6.573 1.00 35.88 490 ILE A C 1
ATOM 3752 O O . ILE A 1 490 ? 11.124 3.020 7.443 1.00 35.88 490 ILE A O 1
ATOM 3756 N N . ARG A 1 491 ? 11.818 3.351 5.331 1.00 27.45 491 ARG A N 1
ATOM 3757 C CA . ARG A 1 491 ? 11.845 1.938 4.963 1.00 27.45 491 ARG A CA 1
ATOM 3758 C C . ARG A 1 491 ? 13.047 1.309 5.660 1.00 27.45 491 ARG A C 1
ATOM 3760 O O . ARG A 1 491 ? 14.156 1.821 5.603 1.00 27.45 491 ARG A O 1
ATOM 3767 N N . HIS A 1 492 ? 12.739 0.231 6.376 1.00 32.16 492 HIS A N 1
ATOM 3768 C CA . HIS A 1 492 ? 13.623 -0.688 7.094 1.00 32.16 492 HIS A CA 1
ATOM 3769 C C . HIS A 1 492 ? 15.124 -0.501 6.861 1.00 32.16 492 HIS A C 1
ATOM 3771 O O . HIS A 1 492 ? 15.558 -0.701 5.743 1.00 32.16 492 HIS A O 1
ATOM 3777 N N . HIS A 1 493 ? 15.894 -0.307 7.931 1.00 31.03 493 HIS A N 1
ATOM 3778 C CA . HIS A 1 493 ? 16.953 -1.227 8.358 1.00 31.03 493 HIS A CA 1
ATOM 3779 C C . HIS A 1 493 ? 17.024 -1.136 9.889 1.00 31.03 493 HIS A C 1
ATOM 3781 O O . HIS A 1 493 ? 16.722 -0.101 10.475 1.00 31.03 493 HIS A O 1
ATOM 3787 N N . SER A 1 494 ? 17.301 -2.266 10.528 1.00 28.84 494 SER A N 1
ATOM 3788 C CA . SER A 1 494 ? 17.607 -2.422 11.952 1.00 28.84 494 SER A CA 1
ATOM 3789 C C . SER A 1 494 ? 18.073 -1.144 12.668 1.00 28.84 494 SER A C 1
ATOM 3791 O O . SER A 1 494 ? 19.216 -0.732 12.500 1.00 28.84 494 SER A O 1
ATOM 3793 N N . ILE A 1 495 ? 17.254 -0.598 13.573 1.00 36.31 495 ILE A N 1
ATOM 3794 C CA . ILE A 1 495 ? 17.773 0.204 14.694 1.00 36.31 495 ILE A CA 1
ATOM 3795 C C . ILE A 1 495 ? 18.264 -0.796 15.752 1.00 36.31 495 ILE A C 1
ATOM 3797 O O . ILE A 1 495 ? 17.719 -0.937 16.837 1.00 36.31 495 ILE A O 1
ATOM 3801 N N . LEU A 1 496 ? 19.251 -1.600 15.369 1.00 33.03 496 LEU A N 1
ATOM 3802 C CA . LEU A 1 496 ? 20.142 -2.286 16.290 1.00 33.03 496 LEU A CA 1
ATOM 3803 C C . LEU A 1 496 ? 21.518 -1.722 15.957 1.00 33.03 496 LEU A C 1
ATOM 3805 O O . LEU A 1 496 ? 22.120 -2.111 14.964 1.00 33.03 496 LEU A O 1
ATOM 3809 N N . GLY A 1 497 ? 21.964 -0.765 16.769 1.00 28.78 497 GLY A N 1
ATOM 3810 C CA . GLY A 1 497 ? 23.319 -0.222 16.716 1.00 28.78 497 GLY A CA 1
ATOM 3811 C C . GLY A 1 497 ? 23.444 1.157 16.064 1.00 28.78 497 GLY A C 1
ATOM 3812 O O . GLY A 1 497 ? 23.322 1.305 14.856 1.00 28.78 497 GLY A O 1
ATOM 3813 N N . ARG A 1 498 ? 23.782 2.146 16.904 1.00 30.67 498 ARG A N 1
ATOM 3814 C CA . ARG A 1 498 ? 24.535 3.372 16.579 1.00 30.67 498 ARG A CA 1
ATOM 3815 C C . ARG A 1 498 ? 24.094 4.139 15.322 1.00 30.67 498 ARG A C 1
ATOM 3817 O O . ARG A 1 498 ? 24.798 4.154 14.319 1.00 30.67 498 ARG A O 1
ATOM 3824 N N . VAL A 1 499 ? 23.019 4.915 15.428 1.00 30.72 499 VAL A N 1
ATOM 3825 C CA . VAL A 1 499 ? 22.859 6.129 14.609 1.00 30.72 499 VAL A CA 1
ATOM 3826 C C . VAL A 1 499 ? 22.467 7.260 15.546 1.00 30.72 499 VAL A C 1
ATOM 3828 O O . VAL A 1 499 ? 21.577 7.090 16.375 1.00 30.72 499 VAL A O 1
ATOM 3831 N N . GLY A 1 500 ? 23.191 8.379 15.455 1.00 31.67 500 GLY A N 1
ATOM 3832 C CA . GLY A 1 500 ? 23.029 9.556 16.301 1.00 31.67 500 GLY A CA 1
ATOM 3833 C C . GLY A 1 500 ? 21.567 9.977 16.413 1.00 31.67 500 GLY A C 1
ATOM 3834 O O . GLY A 1 500 ? 20.977 10.492 15.468 1.00 31.67 500 GLY A O 1
ATOM 3835 N N . VAL A 1 501 ? 21.017 9.759 17.603 1.00 41.81 501 VAL A N 1
ATOM 3836 C CA . VAL A 1 501 ? 19.631 10.033 17.995 1.00 41.81 501 VAL A CA 1
ATOM 3837 C C . VAL A 1 501 ? 19.282 11.533 17.891 1.00 41.81 501 VAL A C 1
ATOM 3839 O O . VAL A 1 501 ? 18.111 11.890 17.858 1.00 41.81 501 VAL A O 1
ATOM 3842 N N . GLY A 1 502 ? 20.283 12.412 17.757 1.00 36.06 502 GLY A N 1
ATOM 3843 C CA . GLY A 1 502 ? 20.116 13.867 17.817 1.00 36.06 502 GLY A CA 1
ATOM 3844 C C . GLY A 1 502 ? 19.891 14.631 16.504 1.00 36.06 502 GLY A C 1
ATOM 3845 O O . GLY A 1 502 ? 19.616 15.819 16.589 1.00 36.06 502 GLY A O 1
ATOM 3846 N N . SER A 1 503 ? 20.019 14.037 15.306 1.00 39.94 503 SER A N 1
ATOM 3847 C CA . SER A 1 503 ? 19.944 14.824 14.048 1.00 39.94 503 SER A CA 1
ATOM 3848 C C . SER A 1 503 ? 18.691 14.618 13.190 1.00 39.94 503 SER A C 1
ATOM 3850 O O . SER A 1 503 ? 18.495 15.370 12.239 1.00 39.94 503 SER A O 1
ATOM 3852 N N . ARG A 1 504 ? 17.840 13.622 13.487 1.00 45.75 504 ARG A N 1
ATOM 3853 C CA . ARG A 1 504 ? 16.644 13.298 12.667 1.00 45.75 504 ARG A CA 1
ATOM 3854 C C . ARG A 1 504 ? 15.321 13.225 13.432 1.00 45.75 504 ARG A C 1
ATOM 3856 O O . ARG A 1 504 ? 14.264 13.267 12.815 1.00 45.75 504 ARG A O 1
ATOM 3863 N N . LEU A 1 505 ? 15.372 13.111 14.755 1.00 49.78 505 LEU A N 1
ATOM 3864 C CA . LEU A 1 505 ? 14.251 13.386 15.651 1.00 49.78 505 LEU A CA 1
ATOM 3865 C C . LEU A 1 505 ? 14.519 14.820 16.112 1.00 49.78 505 LEU A C 1
ATOM 3867 O O . LEU A 1 505 ? 15.585 15.056 16.672 1.00 49.78 505 LEU A O 1
ATOM 3871 N N . GLY A 1 506 ? 13.673 15.785 15.746 1.00 44.59 506 GLY A N 1
ATOM 3872 C CA . GLY A 1 506 ? 13.936 17.212 15.980 1.00 44.59 506 GLY A CA 1
ATOM 3873 C C . GLY A 1 506 ? 14.391 17.542 17.411 1.00 44.59 506 GLY A C 1
ATOM 3874 O O . GLY A 1 506 ? 14.118 16.813 18.364 1.00 44.59 506 GLY A O 1
ATOM 3875 N N . THR A 1 507 ? 15.103 18.655 17.576 1.00 44.41 507 THR A N 1
ATOM 3876 C CA . THR A 1 507 ? 15.615 19.096 18.878 1.00 44.41 507 THR A CA 1
ATOM 3877 C C . THR A 1 507 ? 14.496 19.672 19.758 1.00 44.41 507 THR A C 1
ATOM 3879 O O . THR A 1 507 ? 14.050 20.782 19.496 1.00 44.41 507 THR A O 1
ATOM 3882 N N . GLY A 1 508 ? 14.113 18.951 20.821 1.00 58.81 508 GLY A N 1
ATOM 3883 C CA . GLY A 1 508 ? 13.500 19.473 22.060 1.00 58.81 508 GLY A CA 1
ATOM 3884 C C . GLY A 1 508 ? 12.033 19.951 22.022 1.00 58.81 508 GLY A C 1
ATOM 3885 O O . GLY A 1 508 ? 11.636 20.718 21.161 1.00 58.81 508 GLY A O 1
ATOM 3886 N N . THR A 1 509 ? 11.249 19.506 23.017 1.00 63.91 509 THR A N 1
ATOM 3887 C CA . THR A 1 509 ? 9.866 19.911 23.404 1.00 63.91 509 THR A CA 1
ATOM 3888 C C . THR A 1 509 ? 8.705 19.688 22.430 1.00 63.91 509 THR A C 1
ATOM 3890 O O . THR A 1 509 ? 7.585 20.058 22.762 1.00 63.91 509 THR A O 1
ATOM 3893 N N . GLN A 1 510 ? 8.903 19.080 21.261 1.00 78.62 510 GLN A N 1
ATOM 3894 C CA . GLN A 1 510 ? 7.773 18.802 20.369 1.00 78.62 510 GLN A CA 1
ATOM 3895 C C . GLN A 1 510 ? 6.841 17.718 20.935 1.00 78.62 510 GLN A C 1
ATOM 3897 O O . GLN A 1 510 ? 7.295 16.606 21.220 1.00 78.62 510 GLN A O 1
ATOM 3902 N N . ASP A 1 511 ? 5.546 18.034 21.014 1.00 87.31 511 ASP A N 1
ATOM 3903 C CA . ASP A 1 511 ? 4.479 17.090 21.349 1.00 87.31 511 ASP A CA 1
ATOM 3904 C C . ASP A 1 511 ? 4.363 15.988 20.290 1.00 87.31 511 ASP A C 1
ATOM 3906 O O . ASP A 1 511 ? 4.251 16.242 19.081 1.00 87.31 511 ASP A O 1
ATOM 3910 N N . VAL A 1 512 ? 4.325 14.743 20.754 1.00 88.25 512 VAL A N 1
ATOM 3911 C CA . VAL A 1 512 ? 4.212 13.559 19.903 1.00 88.25 512 VAL A CA 1
ATOM 3912 C C . VAL A 1 512 ? 3.050 12.675 20.331 1.00 88.25 512 VAL A C 1
ATOM 3914 O O . VAL A 1 512 ? 2.636 12.634 21.487 1.00 88.25 512 VAL A O 1
ATOM 3917 N N . VAL A 1 513 ? 2.527 11.925 19.368 1.00 90.44 513 VAL A N 1
ATOM 3918 C CA . VAL A 1 513 ? 1.640 10.791 19.617 1.00 90.44 513 VAL A CA 1
ATOM 3919 C C . VAL A 1 513 ? 2.452 9.524 19.409 1.00 90.44 513 VAL A C 1
ATOM 3921 O O . VAL A 1 513 ? 3.062 9.349 18.352 1.00 90.44 513 VAL A O 1
ATOM 3924 N N . VAL A 1 514 ? 2.438 8.641 20.407 1.00 92.31 514 VAL A N 1
ATOM 3925 C CA . VAL A 1 514 ? 3.118 7.344 20.348 1.00 92.31 514 VAL A CA 1
ATOM 3926 C C . VAL A 1 514 ? 2.090 6.231 20.478 1.00 92.31 514 VAL A C 1
ATOM 3928 O O . VAL A 1 514 ? 1.470 6.086 21.525 1.00 92.31 514 VAL A O 1
ATOM 3931 N N . ASP A 1 515 ? 1.918 5.426 19.434 1.00 94.94 515 ASP A N 1
ATOM 3932 C CA . ASP A 1 515 ? 1.156 4.182 19.543 1.00 94.94 515 ASP A CA 1
ATOM 3933 C C . ASP A 1 515 ? 2.114 3.007 19.766 1.00 94.94 515 ASP A C 1
ATOM 3935 O O . ASP A 1 515 ? 3.143 2.884 19.093 1.00 94.94 515 ASP A O 1
ATOM 3939 N N . VAL A 1 516 ? 1.771 2.128 20.708 1.00 95.81 516 VAL A N 1
ATOM 3940 C CA . VAL A 1 516 ? 2.604 0.984 21.095 1.00 95.81 516 VAL A CA 1
ATOM 3941 C C . VAL A 1 516 ? 1.972 -0.308 20.601 1.00 95.81 516 VAL A C 1
ATOM 3943 O O . VAL A 1 516 ? 0.922 -0.720 21.094 1.00 95.81 516 VAL A O 1
ATOM 3946 N N . LEU A 1 517 ? 2.634 -0.975 19.656 1.00 96.69 517 LEU A N 1
ATOM 3947 C CA . LEU A 1 517 ? 2.256 -2.301 19.178 1.00 96.69 517 LEU A CA 1
ATOM 3948 C C . LEU A 1 517 ? 3.088 -3.378 19.880 1.00 96.69 517 LEU A C 1
ATOM 3950 O O . LEU A 1 517 ? 4.314 -3.440 19.725 1.00 96.69 517 LEU A O 1
ATOM 3954 N N . ARG A 1 518 ? 2.406 -4.288 20.575 1.00 95.81 518 ARG A N 1
ATOM 3955 C CA . ARG A 1 518 ? 2.978 -5.529 21.109 1.00 95.81 518 ARG A CA 1
ATOM 3956 C C . ARG A 1 518 ? 2.360 -6.718 20.381 1.00 95.81 518 ARG A C 1
ATOM 3958 O O . ARG A 1 518 ? 1.144 -6.789 20.222 1.00 95.81 518 ARG A O 1
ATOM 3965 N N . LEU A 1 519 ? 3.196 -7.656 19.940 1.00 95.50 519 LEU A N 1
ATOM 3966 C CA . LEU A 1 519 ? 2.749 -8.951 19.419 1.00 95.50 519 LEU A CA 1
ATOM 3967 C C . LEU A 1 519 ? 2.854 -10.007 20.522 1.00 95.50 519 LEU A C 1
ATOM 3969 O O . LEU A 1 519 ? 3.729 -9.922 21.384 1.00 95.50 519 LEU A O 1
ATOM 3973 N N . LYS A 1 520 ? 1.999 -11.031 20.470 1.00 93.44 520 LYS A N 1
ATOM 3974 C CA . LYS A 1 520 ? 1.985 -12.134 21.443 1.00 93.44 520 LYS A CA 1
ATOM 3975 C C . LYS A 1 520 ? 3.272 -12.958 21.450 1.00 93.44 520 LYS A C 1
ATOM 3977 O O . LYS A 1 520 ? 3.637 -13.520 22.477 1.00 93.44 520 LYS A O 1
ATOM 3982 N N . SER A 1 521 ? 3.961 -13.034 20.310 1.00 88.69 521 SER A N 1
ATOM 3983 C CA . SER A 1 521 ? 5.239 -13.741 20.210 1.00 88.69 521 SER A CA 1
ATOM 3984 C C . SER A 1 521 ? 6.307 -13.058 21.079 1.00 88.69 521 SER A C 1
ATOM 3986 O O . SER A 1 521 ? 6.641 -11.906 20.800 1.00 88.69 521 SER A O 1
ATOM 3988 N N . PRO A 1 522 ? 6.924 -13.754 22.053 1.00 76.50 522 PRO A N 1
ATOM 3989 C CA . PRO A 1 522 ? 7.963 -13.171 22.908 1.00 76.50 522 PRO A CA 1
ATOM 3990 C C . PRO A 1 522 ? 9.218 -12.736 22.140 1.00 76.50 522 PRO A C 1
ATOM 3992 O O . PRO A 1 522 ? 9.953 -11.867 22.591 1.00 76.50 522 PRO A O 1
ATOM 3995 N N . SER A 1 523 ? 9.471 -13.342 20.975 1.00 81.81 523 SER A N 1
ATOM 3996 C CA . SER A 1 523 ? 10.611 -13.022 20.107 1.00 81.81 523 SER A CA 1
ATOM 3997 C C . SER A 1 523 ? 10.381 -11.804 19.210 1.00 81.81 523 SER A C 1
ATOM 3999 O O . SER A 1 523 ? 11.328 -11.311 18.586 1.00 81.81 523 SER A O 1
ATOM 4001 N N . ALA A 1 524 ? 9.132 -11.341 19.095 1.00 84.62 524 ALA A N 1
ATOM 4002 C CA . ALA A 1 524 ? 8.792 -10.207 18.256 1.00 84.62 524 ALA A CA 1
ATOM 4003 C C . ALA A 1 524 ? 9.168 -8.890 18.946 1.00 84.62 524 ALA A C 1
ATOM 4005 O O . ALA A 1 524 ? 8.962 -8.749 20.152 1.00 84.62 524 ALA A O 1
ATOM 4006 N N . PRO A 1 525 ? 9.691 -7.908 18.193 1.00 85.12 525 PRO A N 1
ATOM 4007 C CA . PRO A 1 525 ? 10.020 -6.621 18.768 1.00 85.12 525 PRO A CA 1
ATOM 4008 C C . PRO A 1 525 ? 8.763 -5.839 19.155 1.00 85.12 525 PRO A C 1
ATOM 4010 O O . PRO A 1 525 ? 7.750 -5.878 18.450 1.00 85.12 525 PRO A O 1
ATOM 4013 N N . ILE A 1 526 ? 8.866 -5.054 20.224 1.00 90.19 526 ILE A N 1
ATOM 4014 C CA . ILE A 1 526 ? 7.908 -3.984 20.521 1.00 90.19 526 ILE A CA 1
ATOM 4015 C C . ILE A 1 526 ? 8.069 -2.932 19.435 1.00 90.19 526 ILE A C 1
ATOM 4017 O O . ILE A 1 526 ? 9.196 -2.544 19.127 1.00 90.19 526 ILE A O 1
ATOM 4021 N N . THR A 1 527 ? 6.972 -2.485 18.830 1.00 91.75 527 THR A N 1
ATOM 4022 C CA . THR A 1 527 ? 7.036 -1.457 17.786 1.00 91.75 527 THR A CA 1
ATOM 4023 C C . THR A 1 527 ? 6.362 -0.174 18.252 1.00 91.75 527 THR A C 1
ATOM 4025 O O . THR A 1 527 ? 5.182 -0.185 18.590 1.00 91.75 527 THR A O 1
ATOM 4028 N N . LEU A 1 528 ? 7.119 0.922 18.257 1.00 92.19 528 LEU A N 1
ATOM 4029 C CA . LEU A 1 528 ? 6.643 2.269 18.562 1.00 92.19 528 LEU A CA 1
ATOM 4030 C C . LEU A 1 528 ? 6.355 3.009 17.255 1.00 92.19 528 LEU A C 1
ATOM 4032 O O . LEU A 1 528 ? 7.239 3.103 16.401 1.00 92.19 528 LEU A O 1
ATOM 4036 N N . PHE A 1 529 ? 5.145 3.541 17.111 1.00 91.31 529 PHE A N 1
ATOM 4037 C CA . PHE A 1 529 ? 4.745 4.402 15.998 1.00 91.31 529 PHE A CA 1
ATOM 4038 C C . PHE A 1 529 ? 4.658 5.837 16.505 1.00 91.31 529 PHE A C 1
ATOM 4040 O O . PHE A 1 529 ? 3.740 6.181 17.247 1.00 91.31 529 PHE A O 1
ATOM 4047 N N . VAL A 1 530 ? 5.650 6.648 16.147 1.00 87.25 530 VAL A N 1
ATOM 4048 C CA . VAL A 1 530 ? 5.846 8.014 16.643 1.00 87.25 530 VAL A CA 1
ATOM 4049 C C . VAL A 1 530 ? 5.524 9.001 15.530 1.00 87.25 530 VAL A C 1
ATOM 4051 O O . VAL A 1 530 ? 6.055 8.888 14.426 1.00 87.25 530 VAL A O 1
ATOM 4054 N N . ARG A 1 531 ? 4.679 9.985 15.828 1.00 86.50 531 ARG A N 1
ATOM 4055 C CA . ARG A 1 531 ? 4.261 11.032 14.884 1.00 86.50 531 ARG A CA 1
ATOM 4056 C C . ARG A 1 531 ? 4.011 12.353 15.611 1.00 86.50 531 ARG A C 1
ATOM 4058 O O . ARG A 1 531 ? 3.729 12.319 16.813 1.00 86.50 531 ARG A O 1
ATOM 4065 N N . PRO A 1 532 ? 4.085 13.508 14.929 1.00 84.25 532 PRO A N 1
ATOM 4066 C CA . PRO A 1 532 ? 3.776 14.785 15.558 1.00 84.25 532 PRO A CA 1
ATOM 4067 C C . PRO A 1 532 ? 2.320 14.814 16.034 1.00 84.25 532 PRO A C 1
ATOM 4069 O O . PRO A 1 532 ? 1.418 14.279 15.384 1.00 84.25 532 PRO A O 1
ATOM 4072 N N . LYS A 1 533 ? 2.066 15.448 17.178 1.00 86.75 533 LYS A N 1
ATOM 4073 C CA . LYS A 1 533 ? 0.698 15.728 17.613 1.00 86.75 533 LYS A CA 1
ATOM 4074 C C . LYS A 1 533 ? 0.151 16.888 16.782 1.00 86.75 533 LYS A C 1
ATOM 4076 O O . LYS A 1 533 ? 0.765 17.946 16.708 1.00 86.75 533 LYS A O 1
ATOM 4081 N N . LEU A 1 534 ? -0.989 16.675 16.129 1.00 86.12 534 LEU A N 1
ATOM 4082 C CA . LEU A 1 534 ? -1.631 17.705 15.314 1.00 86.12 534 LEU A CA 1
ATOM 4083 C C . LEU A 1 534 ? -2.588 18.532 16.172 1.00 86.12 534 LEU A C 1
ATOM 4085 O O . LEU A 1 534 ? -3.478 17.981 16.824 1.00 86.12 534 LEU A O 1
ATOM 4089 N N . GLU A 1 535 ? -2.444 19.853 16.127 1.00 83.88 535 GLU A N 1
ATOM 4090 C CA . GLU A 1 535 ? -3.381 20.775 16.762 1.00 83.88 535 GLU A CA 1
ATOM 4091 C C . GLU A 1 535 ? -4.642 20.925 15.904 1.00 83.88 535 GLU A C 1
ATOM 4093 O O . GLU A 1 535 ? -4.687 21.682 14.935 1.00 83.88 535 GLU A O 1
ATOM 4098 N N . THR A 1 536 ? -5.694 20.177 16.239 1.00 84.62 536 THR A N 1
ATOM 4099 C CA . THR A 1 536 ? -6.988 20.287 15.555 1.00 84.62 536 THR A CA 1
ATOM 4100 C C . THR A 1 536 ? -8.159 19.929 16.462 1.00 84.62 536 THR A C 1
ATOM 4102 O O . THR A 1 536 ? -8.075 19.063 17.333 1.00 84.62 536 THR A O 1
ATOM 4105 N N . ALA A 1 537 ? -9.296 20.586 16.228 1.00 82.06 537 ALA A N 1
ATOM 4106 C CA . ALA A 1 537 ? -10.564 20.257 16.875 1.00 82.06 537 ALA A CA 1
ATOM 4107 C C . ALA A 1 537 ? -11.284 19.068 16.204 1.00 82.06 537 ALA A C 1
ATOM 4109 O O . ALA A 1 537 ? -12.214 18.504 16.787 1.00 82.06 537 ALA A O 1
ATOM 4110 N N . SER A 1 538 ? -10.876 18.679 14.992 1.00 87.94 538 SER A N 1
ATOM 4111 C CA . SER A 1 538 ? -11.516 17.614 14.212 1.00 87.94 538 SER A CA 1
ATOM 4112 C C . SER A 1 538 ? -10.895 16.246 14.504 1.00 87.94 538 SER A C 1
ATOM 4114 O O . SER A 1 538 ? -10.124 15.704 13.718 1.00 87.94 538 SER A O 1
ATOM 4116 N N . THR A 1 539 ? -11.225 15.696 15.671 1.00 87.12 539 THR A N 1
ATOM 4117 C CA . THR A 1 539 ? -10.741 14.385 16.152 1.00 87.12 539 THR A CA 1
ATOM 4118 C C . THR A 1 539 ? -11.871 13.377 16.371 1.00 87.12 539 THR A C 1
ATOM 4120 O O . THR A 1 539 ? -11.663 12.284 16.904 1.00 87.12 539 THR A O 1
ATOM 4123 N N . HIS A 1 540 ? -13.101 13.729 15.988 1.00 88.38 540 HIS A N 1
ATOM 4124 C CA . HIS A 1 540 ? -14.242 12.837 16.133 1.00 88.38 540 HIS A CA 1
ATOM 4125 C C . HIS A 1 540 ? -14.130 11.680 15.138 1.00 88.38 540 HIS A C 1
ATOM 4127 O O . HIS A 1 540 ? -14.098 11.899 13.930 1.00 88.38 540 HIS A O 1
ATOM 4133 N N . GLY A 1 541 ? -14.065 10.453 15.660 1.00 89.88 541 GLY A N 1
ATOM 4134 C CA . GLY A 1 541 ? -13.953 9.237 14.853 1.00 89.88 541 GLY A CA 1
ATOM 4135 C C . GLY A 1 541 ? -12.562 8.624 14.741 1.00 89.88 541 GLY A C 1
ATOM 4136 O O . GLY A 1 541 ? -12.477 7.509 14.237 1.00 89.88 541 GLY A O 1
ATOM 4137 N N . THR A 1 542 ? -11.498 9.250 15.265 1.00 92.00 542 THR A N 1
ATOM 4138 C CA . THR A 1 542 ? -10.108 8.766 15.101 1.00 92.00 542 THR A CA 1
ATOM 4139 C C . THR A 1 542 ? -9.935 7.273 15.401 1.00 92.00 542 THR A C 1
ATOM 4141 O O . THR A 1 542 ? -9.302 6.555 14.630 1.00 92.00 542 THR A O 1
ATOM 4144 N N . GLY A 1 543 ? -10.522 6.780 16.500 1.00 92.19 543 GLY A N 1
ATOM 4145 C CA . GLY A 1 543 ? -10.445 5.363 16.878 1.00 92.19 543 GLY A CA 1
ATOM 4146 C C . GLY A 1 543 ? -11.151 4.422 15.893 1.00 92.19 543 GLY A C 1
ATOM 4147 O O . GLY A 1 543 ? -10.573 3.407 15.501 1.00 92.19 543 GLY A O 1
ATOM 4148 N N . CYS A 1 544 ? -12.353 4.792 15.438 1.00 95.12 544 CYS A N 1
ATOM 4149 C CA . CYS A 1 544 ? -13.121 4.016 14.459 1.00 95.12 544 CYS A CA 1
ATOM 4150 C C . CYS A 1 544 ? -12.417 3.980 13.097 1.00 95.12 544 CYS A C 1
ATOM 4152 O O . CYS A 1 544 ? -12.309 2.921 12.482 1.00 95.12 544 CYS A O 1
ATOM 4154 N N . THR A 1 545 ? -11.881 5.120 12.655 1.00 96.94 545 THR A N 1
ATOM 4155 C CA . THR A 1 545 ? -11.110 5.240 11.414 1.00 96.94 545 THR A CA 1
ATOM 4156 C C . THR A 1 545 ? -9.849 4.371 11.457 1.00 96.94 545 THR A C 1
ATOM 4158 O O . THR A 1 545 ? -9.621 3.584 10.542 1.00 96.94 545 THR A O 1
ATOM 4161 N N . LEU A 1 546 ? -9.061 4.441 12.538 1.00 97.00 546 LEU A N 1
ATOM 4162 C CA . LEU A 1 546 ? -7.828 3.657 12.683 1.00 97.00 546 LEU A CA 1
ATOM 4163 C C . LEU A 1 546 ? -8.097 2.143 12.691 1.00 97.00 546 LEU A C 1
ATOM 4165 O O . LEU A 1 546 ? -7.454 1.393 11.958 1.00 97.00 546 LEU A O 1
ATOM 4169 N N . SER A 1 547 ? -9.057 1.685 13.498 1.00 97.81 547 SER A N 1
ATOM 4170 C CA . SER A 1 547 ? -9.400 0.257 13.597 1.00 97.81 547 SER A CA 1
ATOM 4171 C C . SER A 1 547 ? -9.998 -0.298 12.298 1.00 97.81 547 SER A C 1
ATOM 4173 O O . SER A 1 547 ? -9.723 -1.443 11.933 1.00 97.81 547 SER A O 1
ATOM 4175 N N . SER A 1 548 ? -10.745 0.514 11.549 1.00 98.44 548 SER A N 1
ATOM 4176 C CA . SER A 1 548 ? -11.253 0.137 10.226 1.00 98.44 548 SER A CA 1
ATOM 4177 C C . SER A 1 548 ? -10.159 0.080 9.159 1.00 98.44 548 SER A C 1
ATOM 4179 O O . SER A 1 548 ? -10.156 -0.849 8.350 1.00 98.44 548 SER A O 1
ATOM 4181 N N . ALA A 1 549 ? -9.197 1.007 9.176 1.00 98.06 549 ALA A N 1
ATOM 4182 C CA . ALA A 1 549 ? -8.034 0.962 8.287 1.00 98.06 549 ALA A CA 1
ATOM 4183 C C . ALA A 1 549 ? -7.169 -0.283 8.562 1.00 98.06 549 ALA A C 1
ATOM 4185 O O . ALA A 1 549 ? -6.776 -0.981 7.628 1.00 98.06 549 ALA A O 1
ATOM 4186 N N . LEU A 1 550 ? -6.973 -0.638 9.839 1.00 98.38 550 LEU A N 1
ATOM 4187 C CA . LEU A 1 550 ? -6.339 -1.896 10.246 1.00 98.38 550 LEU A CA 1
ATOM 4188 C C . LEU A 1 550 ? -7.079 -3.112 9.677 1.00 98.38 550 LEU A C 1
ATOM 4190 O O . LEU A 1 550 ? -6.455 -3.975 9.064 1.00 98.38 550 LEU A O 1
ATOM 4194 N N . ALA A 1 551 ? -8.405 -3.178 9.833 1.00 98.56 551 ALA A N 1
ATOM 4195 C CA . ALA A 1 551 ? -9.198 -4.285 9.299 1.00 98.56 551 ALA A CA 1
ATOM 4196 C C . ALA A 1 551 ? -9.056 -4.417 7.773 1.00 98.56 551 ALA A C 1
ATOM 4198 O O . ALA A 1 551 ? -8.931 -5.532 7.267 1.00 98.56 551 ALA A O 1
ATOM 4199 N N . CYS A 1 552 ? -8.992 -3.298 7.047 1.00 98.12 552 CYS A N 1
ATOM 4200 C CA . CYS A 1 552 ? -8.735 -3.295 5.606 1.00 98.12 552 CYS A CA 1
ATOM 4201 C C . CYS A 1 552 ? -7.345 -3.835 5.265 1.00 98.12 552 CYS A C 1
ATOM 4203 O O . CYS A 1 552 ? -7.230 -4.716 4.417 1.00 98.12 552 CYS A O 1
ATOM 4205 N N . ALA A 1 553 ? -6.306 -3.371 5.961 1.00 96.38 553 ALA A N 1
ATOM 4206 C CA . ALA A 1 553 ? -4.944 -3.852 5.758 1.00 96.38 553 ALA A CA 1
ATOM 4207 C C . ALA A 1 553 ? -4.821 -5.366 6.022 1.00 96.38 553 ALA A C 1
ATOM 4209 O O . ALA A 1 553 ? -4.219 -6.095 5.232 1.00 96.38 553 ALA A O 1
ATOM 4210 N N . PHE A 1 554 ? -5.461 -5.880 7.077 1.00 97.00 554 PHE A N 1
ATOM 4211 C CA . PHE A 1 554 ? -5.513 -7.323 7.335 1.00 97.00 554 PHE A CA 1
ATOM 4212 C C . PHE A 1 554 ? -6.302 -8.091 6.265 1.00 97.00 554 PHE A C 1
ATOM 4214 O O . PHE A 1 554 ? -5.882 -9.177 5.867 1.00 97.00 554 PHE A O 1
ATOM 4221 N N . ALA A 1 555 ? -7.410 -7.539 5.762 1.00 95.81 555 ALA A N 1
ATOM 4222 C CA . ALA A 1 555 ? -8.174 -8.137 4.664 1.00 95.81 555 ALA A CA 1
ATOM 4223 C C . ALA A 1 555 ? -7.367 -8.213 3.354 1.00 95.81 555 ALA A C 1
ATOM 4225 O O . ALA A 1 555 ? -7.573 -9.128 2.557 1.00 95.81 555 ALA A O 1
ATOM 4226 N N . GLN A 1 556 ? -6.429 -7.283 3.166 1.00 92.62 556 GLN A N 1
ATOM 4227 C CA . GLN A 1 556 ? -5.467 -7.233 2.061 1.00 92.62 556 GLN A CA 1
ATOM 4228 C C . GLN A 1 556 ? -4.222 -8.111 2.298 1.00 92.62 556 GLN A C 1
ATOM 4230 O O . GLN A 1 556 ? -3.368 -8.217 1.421 1.00 92.62 556 GLN A O 1
ATOM 4235 N N . GLY A 1 557 ? -4.118 -8.775 3.456 1.00 92.56 557 GLY A N 1
ATOM 4236 C CA . GLY A 1 557 ? -3.049 -9.727 3.765 1.00 92.56 557 GLY A CA 1
ATOM 4237 C C . GLY A 1 557 ? -1.773 -9.114 4.347 1.00 92.56 557 GLY A C 1
ATOM 4238 O O . GLY A 1 557 ? -0.745 -9.792 4.382 1.00 92.56 557 GLY A O 1
ATOM 4239 N N . LEU A 1 558 ? -1.808 -7.862 4.816 1.00 91.19 558 LEU A N 1
ATOM 4240 C CA . LEU A 1 558 ? -0.649 -7.237 5.455 1.00 91.19 558 LEU A CA 1
ATOM 4241 C C . LEU A 1 558 ? -0.355 -7.877 6.819 1.00 91.19 558 LEU A C 1
ATOM 4243 O O . LEU A 1 558 ? -1.254 -8.290 7.555 1.00 91.19 558 LEU A O 1
ATOM 4247 N N . ASN A 1 559 ? 0.931 -7.934 7.176 1.00 92.00 559 ASN A N 1
ATOM 4248 C CA . ASN A 1 559 ? 1.343 -8.352 8.516 1.00 92.00 559 ASN A CA 1
ATOM 4249 C C . ASN A 1 559 ? 1.024 -7.249 9.550 1.00 92.00 559 ASN A C 1
ATOM 4251 O O . ASN A 1 559 ? 0.897 -6.086 9.171 1.00 92.00 559 ASN A O 1
ATOM 4255 N N . PRO A 1 560 ? 0.949 -7.567 10.858 1.00 92.19 560 PRO A N 1
ATOM 4256 C CA . PRO A 1 560 ? 0.521 -6.608 11.879 1.00 92.19 560 PRO A CA 1
ATOM 4257 C C . PRO A 1 560 ? 1.311 -5.294 11.928 1.00 92.19 560 PRO A C 1
ATOM 4259 O O . PRO A 1 560 ? 0.735 -4.254 12.234 1.00 92.19 560 PRO A O 1
ATOM 4262 N N . ILE A 1 561 ? 2.615 -5.320 11.633 1.00 90.31 561 ILE A N 1
ATOM 4263 C CA . ILE A 1 561 ? 3.466 -4.124 11.696 1.00 90.31 561 ILE A CA 1
ATOM 4264 C C . ILE A 1 561 ? 3.162 -3.206 10.513 1.00 90.31 561 ILE A C 1
ATOM 4266 O O . ILE A 1 561 ? 2.937 -2.015 10.718 1.00 90.31 561 ILE A O 1
ATOM 4270 N N . ASP A 1 562 ? 3.121 -3.755 9.299 1.00 87.00 562 ASP A N 1
ATOM 4271 C CA . ASP A 1 562 ? 2.842 -2.975 8.089 1.00 87.00 562 ASP A CA 1
ATOM 4272 C C . ASP A 1 562 ? 1.379 -2.519 8.040 1.00 87.00 562 ASP A C 1
ATOM 4274 O O . ASP A 1 562 ? 1.100 -1.389 7.648 1.00 87.00 562 ASP A O 1
ATOM 4278 N N . ALA A 1 563 ? 0.451 -3.352 8.523 1.00 92.75 563 ALA A N 1
ATOM 4279 C CA . ALA A 1 563 ? -0.950 -2.981 8.688 1.00 92.75 563 ALA A CA 1
ATOM 4280 C C . ALA A 1 563 ? -1.107 -1.799 9.650 1.00 92.75 563 ALA A C 1
ATOM 4282 O O . ALA A 1 563 ? -1.853 -0.864 9.363 1.00 92.75 563 ALA A O 1
ATOM 4283 N N . THR A 1 564 ? -0.378 -1.821 10.772 1.00 94.50 564 THR A N 1
ATOM 4284 C CA . THR A 1 564 ? -0.383 -0.707 11.726 1.00 94.50 564 THR A CA 1
ATOM 4285 C C . THR A 1 564 ? 0.207 0.542 11.096 1.00 94.50 564 THR A C 1
ATOM 4287 O O . THR A 1 564 ? -0.459 1.563 11.145 1.00 94.50 564 THR A O 1
ATOM 4290 N N . LEU A 1 565 ? 1.364 0.445 10.427 1.00 88.81 565 LEU A N 1
ATOM 4291 C CA . LEU A 1 565 ? 2.008 1.572 9.741 1.00 88.81 565 LEU A CA 1
ATOM 4292 C C . LEU A 1 565 ? 1.073 2.252 8.729 1.00 88.81 565 LEU A C 1
ATOM 4294 O O . LEU A 1 565 ? 0.951 3.472 8.703 1.00 88.81 565 LEU A O 1
ATOM 4298 N N . GLN A 1 566 ? 0.400 1.464 7.886 1.00 89.69 566 GLN A N 1
ATOM 4299 C CA . GLN A 1 566 ? -0.539 2.000 6.903 1.00 89.69 566 GLN A CA 1
ATOM 4300 C C . GLN A 1 566 ? -1.729 2.687 7.584 1.00 89.69 566 GLN A C 1
ATOM 4302 O O . GLN A 1 566 ? -2.130 3.779 7.183 1.00 89.69 566 GLN A O 1
ATOM 4307 N N . ALA A 1 567 ? -2.295 2.058 8.615 1.00 94.44 567 ALA A N 1
ATOM 4308 C CA . ALA A 1 567 ? -3.467 2.577 9.305 1.00 94.44 567 ALA A CA 1
ATOM 4309 C C . ALA A 1 567 ? -3.157 3.836 10.131 1.00 94.44 567 ALA A C 1
ATOM 4311 O O . ALA A 1 567 ? -3.968 4.765 10.154 1.00 94.44 567 ALA A O 1
ATOM 4312 N N . THR A 1 568 ? -1.993 3.890 10.789 1.00 92.56 568 THR A N 1
ATOM 4313 C CA . THR A 1 568 ? -1.529 5.053 11.555 1.00 92.56 568 THR A CA 1
ATOM 4314 C C . THR A 1 568 ? -1.279 6.248 10.652 1.00 92.56 568 THR A C 1
ATOM 4316 O O . THR A 1 568 ? -1.775 7.331 10.972 1.00 92.56 568 THR A O 1
ATOM 4319 N N . ALA A 1 569 ? -0.618 6.036 9.513 1.00 88.38 569 ALA A N 1
ATOM 4320 C CA . ALA A 1 569 ? -0.370 7.076 8.521 1.00 88.38 569 ALA A CA 1
ATOM 4321 C C . ALA A 1 569 ? -1.678 7.598 7.906 1.00 88.38 569 ALA A C 1
ATOM 4323 O O . ALA A 1 569 ? -1.905 8.806 7.854 1.00 88.38 569 ALA A O 1
ATOM 4324 N N . TYR A 1 570 ? -2.587 6.698 7.514 1.00 91.62 570 TYR A N 1
ATOM 4325 C CA . TYR A 1 570 ? -3.901 7.071 6.983 1.00 91.62 570 TYR A CA 1
ATOM 4326 C C . TYR A 1 570 ? -4.708 7.906 7.987 1.00 91.62 570 TYR A C 1
ATOM 4328 O O . TYR A 1 570 ? -5.211 8.976 7.653 1.00 91.62 570 TYR A O 1
ATOM 4336 N N . ALA A 1 571 ? -4.806 7.460 9.244 1.00 92.25 571 ALA A N 1
ATOM 4337 C CA . ALA A 1 571 ? -5.532 8.207 10.267 1.00 92.25 571 ALA A CA 1
ATOM 4338 C C . ALA A 1 571 ? -4.890 9.578 10.540 1.00 92.25 571 ALA A C 1
ATOM 4340 O O . ALA A 1 571 ? -5.609 10.553 10.747 1.00 92.25 571 ALA A O 1
ATOM 4341 N N . HIS A 1 572 ? -3.558 9.665 10.520 1.00 90.44 572 HIS A N 1
ATOM 4342 C CA . HIS A 1 572 ? -2.833 10.918 10.713 1.00 90.44 572 HIS A CA 1
ATOM 4343 C C . HIS A 1 572 ? -3.129 11.933 9.598 1.00 90.44 572 HIS A C 1
ATOM 4345 O O . HIS A 1 572 ? -3.516 13.064 9.891 1.00 90.44 572 HIS A O 1
ATOM 4351 N N . GLU A 1 573 ? -3.059 11.521 8.332 1.00 88.88 573 GLU A N 1
ATOM 4352 C CA . GLU A 1 573 ? -3.396 12.370 7.179 1.00 88.88 573 GLU A CA 1
ATOM 4353 C C . GLU A 1 573 ? -4.883 12.758 7.143 1.00 88.88 573 GLU A C 1
ATOM 4355 O O . GLU A 1 573 ? -5.246 13.896 6.824 1.00 88.88 573 GLU A O 1
ATOM 4360 N N . ALA A 1 574 ? -5.772 11.848 7.547 1.00 91.00 574 ALA A N 1
ATOM 4361 C CA . ALA A 1 574 ? -7.199 12.131 7.670 1.00 91.00 574 ALA A CA 1
ATOM 4362 C C . ALA A 1 574 ? -7.501 13.194 8.746 1.00 91.00 574 ALA A C 1
ATOM 4364 O O . ALA A 1 574 ? -8.458 13.957 8.598 1.00 91.00 574 ALA A O 1
ATOM 4365 N N . ILE A 1 575 ? -6.695 13.265 9.813 1.00 90.62 575 ILE A N 1
ATOM 4366 C CA . ILE A 1 575 ? -6.748 14.330 10.828 1.00 90.62 575 ILE A CA 1
ATOM 4367 C C . ILE A 1 575 ? -6.157 15.628 10.264 1.00 90.62 575 ILE A C 1
ATOM 4369 O O . ILE A 1 575 ? -6.773 16.685 10.400 1.00 90.62 575 ILE A O 1
ATOM 4373 N N . ALA A 1 576 ? -4.995 15.555 9.608 1.00 88.19 576 ALA A N 1
ATOM 4374 C CA . ALA A 1 576 ? -4.296 16.713 9.047 1.00 88.19 576 ALA A CA 1
ATOM 4375 C C . ALA A 1 576 ? -5.137 17.458 8.001 1.00 88.19 576 ALA A C 1
ATOM 4377 O O . ALA A 1 576 ? -5.136 18.685 7.944 1.00 88.19 576 ALA A O 1
ATOM 4378 N N . THR A 1 577 ? -5.897 16.713 7.200 1.00 89.56 577 THR A N 1
ATOM 4379 C CA . THR A 1 577 ? -6.748 17.252 6.132 1.00 89.56 577 THR A CA 1
ATOM 4380 C C . THR A 1 577 ? -8.219 17.385 6.540 1.00 89.56 577 THR A C 1
ATOM 4382 O O . THR A 1 577 ? -9.078 17.619 5.686 1.00 89.56 577 THR A O 1
ATOM 4385 N N . ALA A 1 578 ? -8.538 17.218 7.830 1.00 91.06 578 ALA A N 1
ATOM 4386 C CA . ALA A 1 578 ? -9.910 17.180 8.321 1.00 91.06 578 ALA A CA 1
ATOM 4387 C C . ALA A 1 578 ? -10.674 18.488 8.032 1.00 91.06 578 ALA A C 1
ATOM 4389 O O . ALA A 1 578 ? -10.214 19.574 8.399 1.00 91.06 578 ALA A O 1
ATOM 4390 N N . PRO A 1 579 ? -11.879 18.423 7.434 1.00 85.88 579 PRO A N 1
ATOM 4391 C CA . PRO A 1 579 ? -12.692 19.609 7.227 1.00 85.88 579 PRO A CA 1
ATOM 4392 C C . PRO A 1 579 ? -13.288 20.096 8.556 1.00 85.88 579 PRO A C 1
ATOM 4394 O O . PRO A 1 579 ? -13.608 19.319 9.460 1.00 85.88 579 PRO A O 1
ATOM 4397 N N . LYS A 1 580 ? -13.516 21.407 8.666 1.00 88.12 580 LYS A N 1
ATOM 4398 C CA . LYS A 1 580 ? -14.206 21.998 9.819 1.00 88.12 580 LYS A CA 1
ATOM 4399 C C . LYS A 1 580 ? -15.722 21.839 9.667 1.00 88.12 580 LYS A C 1
ATOM 4401 O O . LYS A 1 580 ? -16.394 22.725 9.144 1.00 88.12 580 LYS A O 1
ATOM 4406 N N . ILE A 1 581 ? -16.259 20.698 10.101 1.00 91.44 581 ILE A N 1
ATOM 4407 C CA . ILE A 1 581 ? -17.694 20.378 10.014 1.00 91.44 581 ILE A CA 1
ATOM 4408 C C . ILE A 1 581 ? -18.333 20.346 11.407 1.00 91.44 581 ILE A C 1
ATOM 4410 O O . ILE A 1 581 ? -17.859 19.668 12.316 1.00 91.44 581 ILE A O 1
ATOM 4414 N N . GLY A 1 582 ? -19.475 21.025 11.542 1.00 91.75 582 GLY A N 1
ATOM 4415 C CA . GLY A 1 582 ? -20.266 21.072 12.771 1.00 91.75 582 GLY A CA 1
ATOM 4416 C C . GLY A 1 582 ? -19.775 22.111 13.788 1.00 91.75 582 GLY A C 1
ATOM 4417 O O . GLY A 1 582 ? -18.905 22.924 13.494 1.00 91.75 582 GLY A O 1
ATOM 4418 N N . LYS A 1 583 ? -20.391 22.118 14.980 1.00 92.12 583 LYS A N 1
ATOM 4419 C CA . LYS A 1 583 ? -20.143 23.128 16.031 1.00 92.12 583 LYS A CA 1
ATOM 4420 C C . LYS A 1 583 ? -19.237 22.647 17.174 1.00 92.12 583 LYS A C 1
ATOM 4422 O O . LYS A 1 583 ? -18.772 23.480 17.941 1.00 92.12 583 LYS A O 1
ATOM 4427 N N . GLY A 1 584 ? -19.030 21.336 17.317 1.00 89.19 584 GLY A N 1
ATOM 4428 C CA . GLY A 1 584 ? -18.131 20.745 18.316 1.00 89.19 584 GLY A CA 1
ATOM 4429 C C . GLY A 1 584 ? -16.901 20.088 17.683 1.00 89.19 584 GLY A C 1
ATOM 4430 O O . GLY A 1 584 ? -16.297 20.660 16.779 1.00 89.19 584 GLY A O 1
ATOM 4431 N N . LYS A 1 585 ? -16.537 18.881 18.141 1.00 89.44 585 LYS A N 1
ATOM 4432 C CA . LYS A 1 585 ? -15.411 18.115 17.580 1.00 89.44 585 LYS A CA 1
ATOM 4433 C C . LYS A 1 585 ? -15.795 17.560 16.206 1.00 89.44 585 LYS A C 1
ATOM 4435 O O . LYS A 1 585 ? -16.690 16.721 16.102 1.00 89.44 585 LYS A O 1
ATOM 4440 N N . GLY A 1 586 ? -15.157 18.070 15.156 1.00 91.94 586 GLY A N 1
ATOM 4441 C CA . GLY A 1 586 ? -15.447 17.704 13.769 1.00 91.94 586 GLY A CA 1
ATOM 4442 C C . GLY A 1 586 ? -14.941 16.304 13.383 1.00 91.94 586 GLY A C 1
ATOM 4443 O O . GLY A 1 586 ? -14.065 15.762 14.062 1.00 91.94 586 GLY A O 1
ATOM 4444 N N . PRO A 1 587 ? -15.483 15.708 12.307 1.00 94.50 587 PRO A N 1
ATOM 4445 C CA . PRO A 1 587 ? -15.028 14.430 11.767 1.00 94.50 587 PRO A CA 1
ATOM 4446 C C . PRO A 1 587 ? -13.682 14.544 11.034 1.00 94.50 587 PRO A C 1
ATOM 4448 O O . PRO A 1 587 ? -13.310 15.619 10.565 1.00 94.50 587 PRO A O 1
ATOM 4451 N N . LEU A 1 588 ? -13.001 13.410 10.858 1.00 94.19 588 LEU A N 1
ATOM 4452 C CA . LEU A 1 588 ? -11.805 13.291 10.014 1.00 94.19 588 LEU A CA 1
ATOM 4453 C C . LEU A 1 588 ? -12.154 13.366 8.513 1.00 94.19 588 LEU A C 1
ATOM 4455 O O . LEU A 1 588 ? -13.273 13.038 8.093 1.00 94.19 588 LEU A O 1
ATOM 4459 N N . ASN A 1 589 ? -11.170 13.705 7.676 1.00 93.81 589 ASN A N 1
ATOM 4460 C CA . ASN A 1 589 ? -11.274 13.566 6.224 1.00 93.81 589 ASN A CA 1
ATOM 4461 C C . ASN A 1 589 ? -11.000 12.122 5.785 1.00 93.81 589 ASN A C 1
ATOM 4463 O O . ASN A 1 589 ? -9.904 11.778 5.365 1.00 93.81 589 ASN A O 1
ATOM 4467 N N . HIS A 1 590 ? -12.021 11.274 5.837 1.00 94.38 590 HIS A N 1
ATOM 4468 C CA . HIS A 1 590 ? -11.908 9.867 5.445 1.00 94.38 590 HIS A CA 1
ATOM 4469 C C . HIS A 1 590 ? -11.589 9.665 3.952 1.00 94.38 590 HIS A C 1
ATOM 4471 O O . HIS A 1 590 ? -11.190 8.584 3.552 1.00 94.38 590 HIS A O 1
ATOM 4477 N N . MET A 1 591 ? -11.811 10.668 3.101 1.00 91.00 591 MET A N 1
ATOM 4478 C CA . MET A 1 591 ? -11.686 10.529 1.645 1.00 91.00 591 MET A CA 1
ATOM 4479 C C . MET A 1 591 ? -10.394 11.156 1.110 1.00 91.00 591 MET A C 1
ATOM 4481 O O . MET A 1 591 ? -10.286 11.374 -0.092 1.00 91.00 591 MET A O 1
ATOM 4485 N N . HIS A 1 592 ? -9.417 11.466 1.971 1.00 88.12 592 HIS A N 1
ATOM 4486 C CA . HIS A 1 592 ? -8.195 12.173 1.568 1.00 88.12 592 HIS A CA 1
ATOM 4487 C C . HIS A 1 592 ? -7.349 11.414 0.524 1.00 88.12 592 HIS A C 1
ATOM 4489 O O . HIS A 1 592 ? -6.562 12.032 -0.187 1.00 88.12 592 HIS A O 1
ATOM 4495 N N . THR A 1 593 ? -7.532 10.095 0.400 1.00 82.88 593 THR A N 1
ATOM 4496 C CA . THR A 1 593 ? -6.882 9.242 -0.609 1.00 82.88 593 THR A CA 1
ATOM 4497 C C . THR A 1 593 ? -7.631 9.180 -1.942 1.00 82.88 593 THR A C 1
ATOM 4499 O O . THR A 1 593 ? -7.076 8.713 -2.936 1.00 82.88 593 THR A O 1
ATOM 4502 N N . LEU A 1 594 ? -8.890 9.630 -1.996 1.00 79.88 594 LEU A N 1
ATOM 4503 C CA . LEU A 1 594 ? -9.693 9.581 -3.213 1.00 79.88 594 LEU A CA 1
ATOM 4504 C C . LEU A 1 594 ? -9.442 10.825 -4.061 1.00 79.88 594 LEU A C 1
ATOM 4506 O O . LEU A 1 594 ? -9.830 11.938 -3.711 1.00 79.88 594 LEU A O 1
ATOM 4510 N N . VAL A 1 595 ? -8.837 10.617 -5.227 1.00 63.94 595 VAL A N 1
ATOM 4511 C CA . VAL A 1 595 ? -8.692 11.666 -6.236 1.00 63.94 595 VAL A CA 1
ATOM 4512 C C . VAL A 1 595 ? -9.973 11.717 -7.075 1.00 63.94 595 VAL A C 1
ATOM 4514 O O . VAL A 1 595 ? -10.372 10.687 -7.630 1.00 63.94 595 VAL A O 1
ATOM 4517 N N . PRO A 1 596 ? -10.629 12.884 -7.217 1.00 56.53 596 PRO A N 1
ATOM 4518 C CA . PRO A 1 596 ? -11.737 13.036 -8.147 1.00 56.53 596 PRO A CA 1
ATOM 4519 C C . PRO A 1 596 ? -11.266 12.662 -9.554 1.00 56.53 596 PRO A C 1
ATOM 4521 O O . PRO A 1 596 ? -10.362 13.298 -10.099 1.00 56.53 596 PRO A O 1
ATOM 4524 N N . ARG A 1 597 ? -11.867 11.634 -10.160 1.00 50.28 597 ARG A N 1
ATOM 4525 C CA . ARG A 1 597 ? -11.639 11.360 -11.580 1.00 50.28 597 ARG A CA 1
ATOM 4526 C C . ARG A 1 597 ? -12.264 12.499 -12.376 1.00 50.28 597 ARG A C 1
ATOM 4528 O O . ARG A 1 597 ? -13.487 12.609 -12.449 1.00 50.28 597 ARG A O 1
ATOM 4535 N N . THR A 1 598 ? -11.436 13.337 -12.989 1.00 50.03 598 THR A N 1
ATOM 4536 C CA . THR A 1 598 ? -11.879 14.120 -14.138 1.00 50.03 598 THR A CA 1
ATOM 4537 C C . THR A 1 598 ? -12.241 13.125 -15.238 1.00 50.03 598 THR A C 1
ATOM 4539 O O . THR A 1 598 ? -11.459 12.239 -15.579 1.00 50.03 598 THR A O 1
ATOM 4542 N N . SER A 1 599 ? -13.472 13.200 -15.739 1.00 44.34 599 SER A N 1
ATOM 4543 C CA . SER A 1 599 ? -13.934 12.389 -16.868 1.00 44.34 599 SER A CA 1
ATOM 4544 C C . SER A 1 599 ? -12.935 12.466 -18.036 1.00 44.34 599 SER A C 1
ATOM 4546 O O . SER A 1 599 ? -12.455 13.559 -18.324 1.00 44.34 599 SER A O 1
ATOM 4548 N N . LEU A 1 600 ? -12.646 11.302 -18.642 1.00 43.16 600 LEU A N 1
ATOM 4549 C CA . LEU A 1 600 ? -11.712 10.974 -19.742 1.00 43.16 600 LEU A CA 1
ATOM 4550 C C . LEU A 1 600 ? -11.135 12.139 -20.589 1.00 43.16 600 LEU A C 1
ATOM 4552 O O . LEU A 1 600 ? -11.872 13.054 -20.965 1.00 43.16 600 LEU A O 1
ATOM 4556 N N . PRO A 1 601 ? -9.855 12.058 -21.024 1.00 43.12 601 PRO A N 1
ATOM 4557 C CA . PRO A 1 601 ? -9.312 12.989 -22.007 1.00 43.12 601 PRO A CA 1
ATOM 4558 C C . PRO A 1 601 ? -10.123 12.895 -23.305 1.00 43.12 601 PRO A C 1
ATOM 4560 O O . PRO A 1 601 ? -10.383 11.807 -23.824 1.00 43.12 601 PRO A O 1
ATOM 4563 N N . LYS A 1 602 ? -10.521 14.057 -23.836 1.00 47.88 602 LYS A N 1
ATOM 4564 C CA . LYS A 1 602 ? -11.312 14.207 -25.072 1.00 47.88 602 LYS A CA 1
ATOM 4565 C C . LYS A 1 602 ? -10.690 13.506 -26.294 1.00 47.88 602 LYS A C 1
ATOM 4567 O O . LYS A 1 602 ? -11.392 13.269 -27.268 1.00 47.88 602 LYS A O 1
ATOM 4572 N N . GLU A 1 603 ? -9.413 13.137 -26.224 1.00 50.16 603 GLU A N 1
ATOM 4573 C CA . GLU A 1 603 ? -8.587 12.614 -27.318 1.00 50.16 603 GLU A CA 1
ATOM 4574 C C . GLU A 1 603 ? -9.097 11.298 -27.931 1.00 50.16 603 GLU A C 1
ATOM 4576 O O . GLU A 1 603 ? -9.069 11.151 -29.154 1.00 50.16 603 GLU A O 1
ATOM 4581 N N . LYS A 1 604 ? -9.663 10.368 -27.141 1.00 40.06 604 LYS A N 1
ATOM 4582 C CA . LYS A 1 604 ? -10.235 9.122 -27.703 1.00 40.06 604 LYS A CA 1
ATOM 4583 C C . LYS A 1 604 ? -11.555 9.343 -28.454 1.00 40.06 604 LYS A C 1
ATOM 4585 O O . LYS A 1 604 ? -11.841 8.606 -29.395 1.00 40.06 604 LYS A O 1
ATOM 4590 N N . LEU A 1 605 ? -12.326 10.380 -28.108 1.00 48.06 605 LEU A N 1
ATOM 4591 C CA . LEU A 1 605 ? -13.476 10.798 -28.920 1.00 48.06 605 LEU A CA 1
ATOM 4592 C C . LEU A 1 605 ? -12.994 11.414 -30.239 1.00 48.06 605 LEU A C 1
ATOM 4594 O O . LEU A 1 605 ? -13.535 11.083 -31.291 1.00 48.06 605 LEU A O 1
ATOM 4598 N N . THR A 1 606 ? -11.940 12.236 -30.216 1.00 49.38 606 THR A N 1
ATOM 4599 C CA . THR A 1 606 ? -11.414 12.889 -31.424 1.00 49.38 606 THR A CA 1
ATOM 4600 C C . THR A 1 606 ? -10.937 11.887 -32.477 1.00 49.38 606 THR A C 1
ATOM 4602 O O . THR A 1 606 ? -11.244 12.079 -33.649 1.00 49.38 606 THR A O 1
ATOM 4605 N N . HIS A 1 607 ? -10.261 10.799 -32.086 1.00 49.53 607 HIS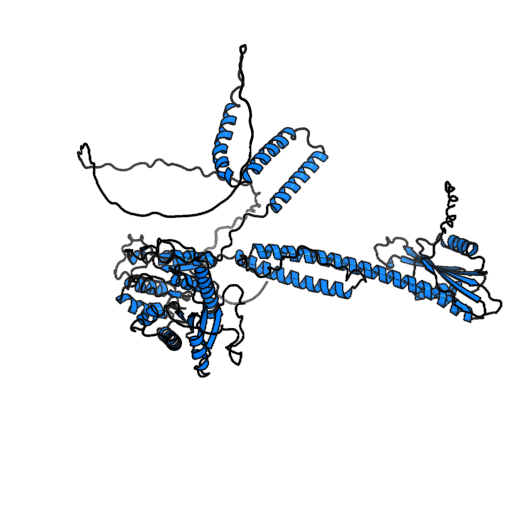 A N 1
ATOM 4606 C CA . HIS A 1 607 ? -9.802 9.763 -33.026 1.00 49.53 607 HIS A CA 1
ATOM 4607 C C . HIS A 1 607 ? -10.943 8.954 -33.654 1.00 49.53 607 HIS A C 1
ATOM 4609 O O . HIS A 1 607 ? -10.904 8.679 -34.853 1.00 49.53 607 HIS A O 1
ATOM 4615 N N . PHE A 1 608 ? -11.985 8.620 -32.886 1.00 51.06 608 PHE A N 1
ATOM 4616 C CA . PHE A 1 608 ? -13.175 7.966 -33.437 1.00 51.06 608 PHE A CA 1
ATOM 4617 C C . PHE A 1 608 ? -13.852 8.853 -34.492 1.00 51.06 608 PHE A C 1
ATOM 4619 O O . PHE A 1 608 ? -14.188 8.379 -35.576 1.00 51.06 608 PHE A O 1
ATOM 4626 N N . PHE A 1 609 ? -13.976 10.157 -34.221 1.00 54.03 609 PHE A N 1
ATOM 4627 C CA . PHE A 1 609 ? -14.580 11.105 -35.158 1.00 54.03 609 PHE A CA 1
ATOM 4628 C C . PHE A 1 609 ? -13.698 11.425 -36.366 1.00 54.03 609 PHE A C 1
ATOM 4630 O O . PHE A 1 609 ? -14.231 11.539 -37.464 1.00 54.03 609 PHE A O 1
ATOM 4637 N N . PHE A 1 610 ? -12.374 11.522 -36.208 1.00 56.03 610 PHE A N 1
ATOM 4638 C CA . PHE A 1 610 ? -11.456 11.704 -37.338 1.00 56.03 610 PHE A CA 1
ATOM 4639 C C . PHE A 1 610 ? -11.498 10.511 -38.290 1.00 56.03 610 PHE A C 1
ATOM 4641 O O . PHE A 1 610 ? -11.567 10.701 -39.502 1.00 56.03 610 PHE A O 1
ATOM 4648 N N . ASN A 1 611 ? -11.543 9.292 -37.748 1.00 53.69 611 ASN A N 1
ATOM 4649 C CA . ASN A 1 611 ? -11.686 8.083 -38.552 1.00 53.69 611 ASN A CA 1
ATOM 4650 C C . ASN A 1 611 ? -13.053 8.036 -39.252 1.00 53.69 611 ASN A C 1
ATOM 4652 O O . ASN A 1 611 ? -13.119 7.687 -40.427 1.00 53.69 611 ASN A O 1
ATOM 4656 N N . LEU A 1 612 ? -14.133 8.468 -38.590 1.00 57.78 612 LEU A N 1
ATOM 4657 C CA . LEU A 1 612 ? -15.460 8.566 -39.208 1.00 57.78 612 LEU A CA 1
ATOM 4658 C C . LEU A 1 612 ? -15.507 9.616 -40.334 1.00 57.78 612 LEU A C 1
ATOM 4660 O O . LEU A 1 612 ? -16.124 9.385 -41.373 1.00 57.78 612 LEU A O 1
ATOM 4664 N N . LEU A 1 613 ? -14.833 10.756 -40.148 1.00 59.66 613 LEU A N 1
ATOM 4665 C CA . LEU A 1 613 ? -14.744 11.832 -41.137 1.00 59.66 613 LEU A CA 1
ATOM 4666 C C . LEU A 1 613 ? -13.891 11.416 -42.344 1.00 59.66 613 LEU A C 1
ATOM 4668 O O . LEU A 1 613 ? -14.262 11.695 -43.481 1.00 59.66 613 LEU A O 1
ATOM 4672 N N . ALA A 1 614 ? -12.783 10.711 -42.103 1.00 56.44 614 ALA A N 1
ATOM 4673 C CA . ALA A 1 614 ? -11.924 10.144 -43.138 1.00 56.44 614 ALA A CA 1
ATOM 4674 C C . ALA A 1 614 ? -12.660 9.073 -43.957 1.00 56.44 614 ALA A C 1
ATOM 4676 O O . ALA A 1 614 ? -12.612 9.109 -45.184 1.00 56.44 614 ALA A O 1
ATOM 4677 N N . VAL A 1 615 ? -13.418 8.184 -43.307 1.00 63.94 615 VAL A N 1
ATOM 4678 C CA . VAL A 1 615 ? -14.292 7.219 -43.994 1.00 63.94 615 VAL A CA 1
ATOM 4679 C C . VAL A 1 615 ? -15.365 7.946 -44.812 1.00 63.94 615 VAL A C 1
ATOM 4681 O O . VAL A 1 615 ? -15.586 7.602 -45.971 1.00 63.94 615 VAL A O 1
ATOM 4684 N N . GLY A 1 616 ? -15.973 9.005 -44.267 1.00 57.47 616 GLY A N 1
ATOM 4685 C CA . GLY A 1 616 ? -16.928 9.847 -44.995 1.00 57.47 616 GLY A CA 1
ATOM 4686 C C . GLY A 1 616 ? -16.327 10.536 -46.228 1.00 57.47 616 GLY A C 1
ATOM 4687 O O . GLY A 1 616 ? -16.961 10.573 -47.281 1.00 57.47 616 GLY A O 1
ATOM 4688 N N . LEU A 1 617 ? -15.087 11.024 -46.132 1.00 59.44 617 LEU A N 1
ATOM 4689 C CA . LEU A 1 617 ? -14.340 11.630 -47.242 1.00 59.44 617 LEU A CA 1
ATOM 4690 C C . LEU A 1 617 ? -13.961 10.609 -48.322 1.00 59.44 617 LEU A C 1
ATOM 4692 O O . LEU A 1 617 ? -14.061 10.920 -49.505 1.00 59.44 617 LEU A O 1
ATOM 4696 N N . VAL A 1 618 ? -13.590 9.383 -47.942 1.00 59.03 618 VAL A N 1
ATOM 4697 C CA . VAL A 1 618 ? -13.304 8.289 -48.887 1.00 59.03 618 VAL A CA 1
ATOM 4698 C C . VAL A 1 618 ? -14.573 7.847 -49.625 1.00 59.03 618 VAL A C 1
ATOM 4700 O O . VAL A 1 618 ? -14.537 7.623 -50.836 1.00 59.03 618 VAL A O 1
ATOM 4703 N N . ILE A 1 619 ? -15.718 7.791 -48.939 1.00 57.28 619 ILE A N 1
ATOM 4704 C CA . ILE A 1 619 ? -17.024 7.497 -49.555 1.00 57.28 619 ILE A CA 1
ATOM 4705 C C . ILE A 1 619 ? -17.454 8.627 -50.509 1.00 57.28 619 ILE A C 1
ATOM 4707 O O . ILE A 1 619 ? -17.992 8.362 -51.582 1.00 57.28 619 ILE A O 1
ATOM 4711 N N . ALA A 1 620 ? -17.171 9.888 -50.162 1.00 53.28 620 ALA A N 1
ATOM 4712 C CA . ALA A 1 620 ? -17.426 11.031 -51.039 1.00 53.28 620 ALA A CA 1
ATOM 4713 C C . ALA A 1 620 ? -16.505 11.042 -52.277 1.00 53.28 620 ALA A C 1
ATOM 4715 O O . ALA A 1 620 ? -16.963 11.339 -53.378 1.00 53.28 620 ALA A O 1
ATOM 4716 N N . ALA A 1 621 ? -15.231 10.670 -52.119 1.00 53.44 621 ALA A N 1
ATOM 4717 C CA . ALA A 1 621 ? -14.248 10.623 -53.203 1.00 53.44 621 ALA A CA 1
ATOM 4718 C C . ALA A 1 621 ? -14.465 9.455 -54.184 1.00 53.44 621 ALA A C 1
ATOM 4720 O O . ALA A 1 621 ? -14.058 9.540 -55.338 1.00 53.44 621 ALA A O 1
ATOM 4721 N N . THR A 1 622 ? -15.130 8.379 -53.750 1.00 53.56 622 THR A N 1
ATOM 4722 C CA . THR A 1 622 ? -15.434 7.199 -54.583 1.00 53.56 622 THR A CA 1
ATOM 4723 C C . THR A 1 622 ? -16.756 7.307 -55.356 1.00 53.56 622 THR A C 1
ATOM 4725 O O . THR A 1 622 ? -17.137 6.373 -56.055 1.00 53.56 622 THR A O 1
ATOM 4728 N N . GLY A 1 623 ? -17.445 8.455 -55.298 1.00 49.72 623 GLY A N 1
ATOM 4729 C CA . GLY A 1 623 ? -18.559 8.771 -56.203 1.00 49.72 623 GLY A CA 1
ATOM 4730 C C . GLY A 1 623 ? -19.873 8.024 -55.939 1.00 49.72 623 GLY A C 1
ATOM 4731 O O . GLY A 1 623 ? -20.803 8.134 -56.733 1.00 49.72 623 GLY A O 1
ATOM 4732 N N . ALA A 1 624 ? -20.010 7.309 -54.820 1.00 51.78 624 ALA A N 1
ATOM 4733 C CA . ALA A 1 624 ? -21.224 6.553 -54.484 1.00 51.78 624 ALA A CA 1
ATOM 4734 C C . ALA A 1 624 ? -22.319 7.396 -53.787 1.00 51.78 624 ALA A C 1
ATOM 4736 O O . ALA A 1 624 ? -23.116 6.872 -53.009 1.00 51.78 624 ALA A O 1
ATOM 4737 N N . ALA A 1 625 ? -22.372 8.711 -54.025 1.00 48.78 625 ALA A N 1
ATOM 4738 C CA . ALA A 1 625 ? -23.212 9.630 -53.257 1.00 48.78 625 ALA A CA 1
ATOM 4739 C C . ALA A 1 625 ? -24.035 10.581 -54.139 1.00 48.78 625 ALA A C 1
ATOM 4741 O O . ALA A 1 625 ? -23.799 11.784 -54.145 1.00 48.78 625 ALA A O 1
ATOM 4742 N N . TYR A 1 626 ? -25.059 10.061 -54.821 1.00 46.88 626 TYR A N 1
ATOM 4743 C CA . TYR A 1 626 ? -26.095 10.911 -55.432 1.00 46.88 626 TYR A CA 1
ATOM 4744 C C . TYR A 1 626 ? -27.491 10.800 -54.798 1.00 46.88 626 TYR A C 1
ATOM 4746 O O . TYR A 1 626 ? -28.389 11.526 -55.206 1.00 46.88 626 TYR A O 1
ATOM 4754 N N . ALA A 1 627 ? -27.685 9.991 -53.745 1.00 51.78 627 ALA A N 1
ATOM 4755 C CA . ALA A 1 627 ? -29.002 9.863 -53.095 1.00 51.78 627 ALA A CA 1
ATOM 4756 C C . ALA A 1 627 ? -29.033 10.102 -51.569 1.00 51.78 627 ALA A C 1
ATOM 4758 O O . ALA A 1 627 ? -30.102 10.357 -51.024 1.00 51.78 627 ALA A O 1
ATOM 4759 N N . VAL A 1 628 ? -27.895 10.061 -50.862 1.00 51.22 628 VAL A N 1
ATOM 4760 C CA . VAL A 1 628 ? -27.879 10.045 -49.375 1.00 51.22 628 VAL A CA 1
ATOM 4761 C C . VAL A 1 628 ? -27.282 11.321 -48.755 1.00 51.22 628 VAL A C 1
ATOM 4763 O O . VAL A 1 628 ? -27.468 11.604 -47.572 1.00 51.22 628 VAL A O 1
ATOM 4766 N N . PHE A 1 629 ? -26.608 12.148 -49.558 1.00 47.44 629 PHE A N 1
ATOM 4767 C CA . PHE A 1 629 ? -25.809 13.281 -49.075 1.00 47.44 629 PHE A CA 1
ATOM 4768 C C . PHE A 1 629 ? -26.612 14.400 -48.367 1.00 47.44 629 PHE A C 1
ATOM 4770 O O . PHE A 1 629 ? -26.157 14.877 -47.326 1.00 47.44 629 PHE A O 1
ATOM 4777 N N . PRO A 1 630 ? 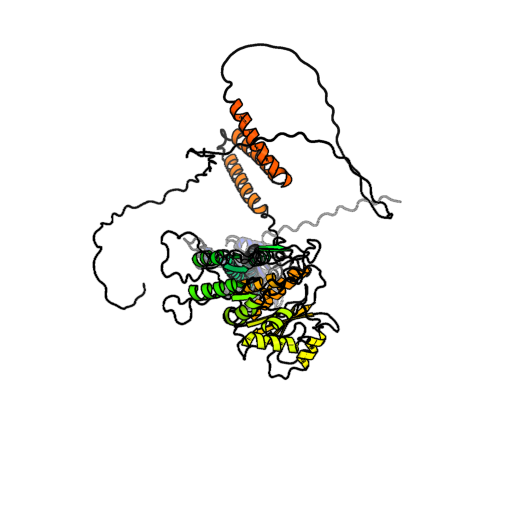-27.825 14.793 -48.821 1.00 52.44 630 PRO A N 1
ATOM 4778 C CA . PRO A 1 630 ? -28.603 15.840 -48.146 1.00 52.44 630 PRO A CA 1
ATOM 4779 C C . PRO A 1 630 ? -29.165 15.406 -46.783 1.00 52.44 630 PRO A C 1
ATOM 4781 O O . PRO A 1 630 ? -29.297 16.227 -45.874 1.00 52.44 630 PRO A O 1
ATOM 4784 N N . TRP A 1 631 ? -29.482 14.116 -46.632 1.00 52.03 631 TRP A N 1
ATOM 4785 C CA . TRP A 1 631 ? -29.989 13.539 -45.384 1.00 52.03 631 TRP A CA 1
ATOM 4786 C C . TRP A 1 631 ? -28.862 13.375 -44.354 1.00 52.03 631 TRP A C 1
ATOM 4788 O O . TRP A 1 631 ? -28.995 13.817 -43.213 1.00 52.03 631 TRP A O 1
ATOM 4798 N N . PHE A 1 632 ? -27.706 12.859 -44.783 1.00 47.34 632 PHE A N 1
ATOM 4799 C CA . PHE A 1 632 ? -26.549 12.635 -43.911 1.00 47.34 632 PHE A CA 1
ATOM 4800 C C . PHE A 1 632 ? -25.922 13.948 -43.412 1.00 47.34 632 PHE A C 1
ATOM 4802 O O . PHE A 1 632 ? -25.557 14.058 -42.242 1.00 47.34 632 PHE A O 1
ATOM 4809 N N . ALA A 1 633 ? -25.864 14.982 -44.260 1.00 50.59 633 ALA A N 1
ATOM 4810 C CA . ALA A 1 633 ? -25.356 16.300 -43.876 1.00 50.59 633 ALA A CA 1
ATOM 4811 C C . ALA A 1 633 ? -26.262 17.019 -42.855 1.00 50.59 633 ALA A C 1
ATOM 4813 O O . ALA A 1 633 ? -25.753 17.694 -41.959 1.00 50.59 633 ALA A O 1
ATOM 4814 N N . ARG A 1 634 ? -27.593 16.853 -42.942 1.00 51.53 634 ARG A N 1
ATOM 4815 C CA . ARG A 1 634 ? -28.544 17.425 -41.967 1.00 51.53 634 ARG A CA 1
ATOM 4816 C C . ARG A 1 634 ? -28.444 16.760 -40.597 1.00 51.53 634 ARG A C 1
ATOM 4818 O O . ARG A 1 634 ? -28.450 17.472 -39.595 1.00 51.53 634 ARG A O 1
ATOM 4825 N N . GLU A 1 635 ? -28.311 15.438 -40.550 1.00 52.97 635 GLU A N 1
ATOM 4826 C CA . GLU A 1 635 ? -28.162 14.696 -39.291 1.00 52.97 635 GLU A CA 1
ATOM 4827 C C . GLU A 1 635 ? -26.807 14.971 -38.618 1.00 52.97 635 GLU A C 1
ATOM 4829 O O . GLU A 1 635 ? -26.758 15.230 -37.416 1.00 52.97 635 GLU A O 1
ATOM 4834 N N . LEU A 1 636 ? -25.708 15.059 -39.381 1.00 50.22 636 LEU A N 1
ATOM 4835 C CA . LEU A 1 636 ? -24.403 15.479 -38.843 1.00 50.22 636 LEU A CA 1
ATOM 4836 C C . LEU A 1 636 ? -24.423 16.917 -38.301 1.00 50.22 636 LEU A C 1
ATOM 4838 O O . LEU A 1 636 ? -23.811 17.213 -37.269 1.00 50.22 636 LEU A O 1
ATOM 4842 N N . TRP A 1 637 ? -25.148 17.824 -38.959 1.00 47.50 637 TRP A N 1
ATOM 4843 C CA . TRP A 1 637 ? -25.304 19.202 -38.492 1.00 47.50 637 TRP A CA 1
ATOM 4844 C C . TRP A 1 637 ? -26.174 19.301 -37.225 1.00 47.50 637 TRP A C 1
ATOM 4846 O O . TRP A 1 637 ? -25.865 20.069 -36.313 1.00 47.50 637 TRP A O 1
ATOM 4856 N N . ALA A 1 638 ? -27.213 18.471 -37.103 1.00 50.12 638 ALA A N 1
ATOM 4857 C CA . ALA A 1 638 ? -28.032 18.383 -35.893 1.00 50.12 638 ALA A CA 1
ATOM 4858 C C . ALA A 1 638 ? -27.266 17.743 -34.717 1.00 50.12 638 ALA A C 1
ATOM 4860 O O . ALA A 1 638 ? -27.274 18.282 -33.606 1.00 50.12 638 ALA A O 1
ATOM 4861 N N . MET A 1 639 ? -26.532 16.651 -34.960 1.00 46.44 639 MET A N 1
ATOM 4862 C CA . MET A 1 639 ? -25.715 15.981 -33.942 1.00 46.44 639 MET A CA 1
ATOM 4863 C C . MET A 1 639 ? -24.566 16.864 -33.449 1.00 46.44 639 MET A C 1
ATOM 4865 O O . MET A 1 639 ? -24.322 16.923 -32.243 1.00 46.44 639 MET A O 1
ATOM 4869 N N . SER A 1 640 ? -23.897 17.602 -34.340 1.00 46.50 640 SER A N 1
ATOM 4870 C CA . SER A 1 640 ? -22.821 18.524 -33.949 1.00 46.50 640 SER A CA 1
ATOM 4871 C C . SER A 1 640 ? -23.306 19.658 -33.036 1.00 46.50 640 SER A C 1
ATOM 4873 O O . SER A 1 640 ? -22.586 20.031 -32.111 1.00 46.50 640 SER A O 1
ATOM 4875 N N . ARG A 1 641 ? -24.548 20.147 -33.191 1.00 45.75 641 ARG A N 1
ATOM 4876 C CA . ARG A 1 641 ? -25.149 21.123 -32.261 1.00 45.75 641 ARG A CA 1
ATOM 4877 C C . ARG A 1 641 ? -25.504 20.531 -30.899 1.00 45.75 641 ARG A C 1
ATOM 4879 O O . ARG A 1 641 ? -25.246 21.173 -29.883 1.00 45.75 641 ARG A O 1
ATOM 4886 N N . ILE A 1 642 ? -26.052 19.316 -30.863 1.00 49.50 642 ILE A N 1
ATOM 4887 C CA . ILE A 1 642 ? -26.365 18.611 -29.608 1.00 49.50 642 ILE A CA 1
ATOM 4888 C C . ILE A 1 642 ? -25.076 18.345 -28.811 1.00 49.50 642 ILE A C 1
ATOM 4890 O O . ILE A 1 642 ? -25.037 18.553 -27.600 1.00 49.50 642 ILE A O 1
ATOM 4894 N N . LEU A 1 643 ? -23.993 17.976 -29.498 1.00 45.00 643 LEU A N 1
ATOM 4895 C CA . LEU A 1 643 ? -22.673 17.738 -28.906 1.00 45.00 643 LEU A CA 1
ATOM 4896 C C . LEU A 1 643 ? -21.969 19.021 -28.445 1.00 45.00 643 LEU A C 1
ATOM 4898 O O . LEU A 1 643 ? -21.315 19.005 -27.403 1.00 45.00 643 LEU A O 1
ATOM 4902 N N . PHE A 1 644 ? -22.135 20.140 -29.157 1.00 46.19 644 PHE A N 1
ATOM 4903 C CA . PHE A 1 644 ? -21.584 21.430 -28.727 1.00 46.19 644 PHE A CA 1
ATOM 4904 C C . PHE A 1 644 ? -22.254 21.938 -27.439 1.00 46.19 644 PHE A C 1
ATOM 4906 O O . PHE A 1 644 ? -21.589 22.527 -26.591 1.00 46.19 644 PHE A O 1
ATOM 4913 N N . MET A 1 645 ? -23.548 21.651 -27.245 1.00 40.47 645 MET A N 1
ATOM 4914 C CA . MET A 1 645 ? -24.269 21.985 -26.008 1.00 40.47 645 MET A CA 1
ATOM 4915 C C . MET A 1 645 ? -24.016 20.987 -24.864 1.00 40.47 645 MET A C 1
ATOM 4917 O O . MET A 1 645 ? -24.043 21.384 -23.703 1.00 40.47 645 MET A O 1
ATOM 4921 N N . ALA A 1 646 ? -23.714 19.718 -25.165 1.00 42.84 646 ALA A N 1
ATOM 4922 C CA . ALA A 1 646 ? -23.355 18.696 -24.172 1.00 42.84 646 ALA A CA 1
ATOM 4923 C C . ALA A 1 646 ? -21.925 18.844 -23.605 1.00 42.84 646 ALA A C 1
ATOM 4925 O O . ALA A 1 646 ? -21.567 18.170 -22.640 1.00 42.84 646 ALA A O 1
ATOM 4926 N N . ALA A 1 647 ? -21.103 19.720 -24.189 1.00 43.69 647 ALA A N 1
ATOM 4927 C CA . ALA A 1 647 ? -19.727 19.965 -23.761 1.00 43.69 647 ALA A CA 1
ATOM 4928 C C . ALA A 1 647 ? -19.596 20.922 -22.554 1.00 43.69 647 ALA A C 1
ATOM 4930 O O . ALA A 1 647 ? -18.500 21.023 -21.997 1.00 43.69 647 ALA A O 1
ATOM 4931 N N . ASP A 1 648 ? -20.677 21.594 -22.134 1.00 43.59 648 ASP A N 1
ATOM 4932 C CA . ASP A 1 648 ? -20.724 22.426 -20.923 1.00 43.59 648 ASP A CA 1
ATOM 4933 C C . ASP A 1 648 ? -21.702 21.810 -19.895 1.00 43.59 648 ASP A C 1
ATOM 4935 O O . ASP A 1 648 ? -22.904 21.709 -20.166 1.00 43.59 648 ASP A O 1
ATOM 4939 N N . PRO A 1 649 ? -21.227 21.401 -18.701 1.00 48.47 649 PRO A N 1
ATOM 4940 C CA . PRO A 1 649 ? -22.038 20.689 -17.710 1.00 48.47 649 PRO A CA 1
ATOM 4941 C C . PRO A 1 649 ? -23.233 21.490 -17.166 1.00 48.47 649 PRO A C 1
ATOM 4943 O O . PRO A 1 649 ? -24.111 20.912 -16.526 1.00 48.47 649 PRO A O 1
ATOM 4946 N N . ARG A 1 650 ? -23.317 22.802 -17.429 1.00 46.94 650 ARG A N 1
ATOM 4947 C CA . ARG A 1 650 ? -24.446 23.653 -17.014 1.00 46.94 650 ARG A CA 1
ATOM 4948 C C . ARG A 1 650 ? -25.736 23.430 -17.811 1.00 46.94 650 ARG A C 1
ATOM 4950 O O . ARG A 1 650 ? -26.803 23.795 -17.324 1.00 46.94 650 ARG A O 1
ATOM 4957 N N . TYR A 1 651 ? -25.670 22.814 -18.993 1.00 44.62 651 TYR A N 1
ATOM 4958 C CA . TYR A 1 651 ? -26.822 22.681 -19.900 1.00 44.62 651 TYR A CA 1
ATOM 4959 C C . TYR A 1 651 ? -27.405 21.263 -19.983 1.00 44.62 651 TYR A C 1
ATOM 4961 O O . TYR A 1 651 ? -28.449 21.058 -20.604 1.00 44.62 651 TYR A O 1
ATOM 4969 N N . THR A 1 652 ? -26.808 20.284 -19.299 1.00 48.31 652 THR A N 1
ATOM 4970 C CA . THR A 1 652 ? -27.245 18.878 -19.338 1.00 48.31 652 THR A CA 1
ATOM 4971 C C . THR A 1 652 ? -28.664 18.677 -18.786 1.00 48.31 652 THR A C 1
ATOM 4973 O O . THR A 1 652 ? -29.411 17.841 -19.287 1.00 48.31 652 THR A O 1
ATOM 4976 N N . VAL A 1 653 ? -29.087 19.495 -17.815 1.00 44.12 653 VAL A N 1
ATOM 4977 C CA . VAL A 1 653 ? -30.456 19.461 -17.258 1.00 44.12 653 VAL A CA 1
ATOM 4978 C C . VAL A 1 653 ? -31.487 20.045 -18.236 1.00 44.12 653 VAL A C 1
ATOM 4980 O O . VAL A 1 653 ? -32.623 19.576 -18.292 1.00 44.12 653 VAL A O 1
ATOM 4983 N N . ILE A 1 654 ? -31.088 21.013 -19.067 1.00 45.34 654 ILE A N 1
ATOM 4984 C CA . ILE A 1 654 ? -31.955 21.624 -20.087 1.00 45.34 654 ILE A CA 1
ATOM 4985 C C . ILE A 1 654 ? -32.217 20.632 -21.232 1.00 45.34 654 ILE A C 1
ATOM 4987 O O . ILE A 1 654 ? -33.330 20.571 -21.753 1.00 45.34 654 ILE A O 1
ATOM 4991 N N . LEU A 1 655 ? -31.241 19.783 -21.569 1.00 42.12 655 LEU A N 1
ATOM 4992 C CA . LEU A 1 655 ? -31.385 18.774 -22.624 1.00 42.12 655 LEU A CA 1
ATOM 4993 C C . LEU A 1 655 ? -32.460 17.719 -22.288 1.00 42.12 655 LEU A C 1
ATOM 4995 O O . LEU A 1 655 ? -33.267 17.367 -23.149 1.00 42.12 655 LEU A O 1
ATOM 4999 N N . CYS A 1 656 ? -32.534 17.276 -21.027 1.00 44.41 656 CYS A N 1
ATOM 5000 C CA . CYS A 1 656 ? -33.545 16.317 -20.563 1.00 44.41 656 CYS A CA 1
ATOM 5001 C C . CYS A 1 656 ? -34.972 16.896 -20.532 1.00 44.41 656 CYS A C 1
ATOM 5003 O O . CYS A 1 656 ? -35.935 16.139 -20.636 1.00 44.41 656 CYS A O 1
ATOM 5005 N N . LEU A 1 657 ? -35.118 18.223 -20.431 1.00 44.41 657 LEU A N 1
ATOM 5006 C CA . LEU A 1 657 ? -36.415 18.911 -20.450 1.00 44.41 657 LEU A CA 1
ATOM 5007 C C . LEU A 1 657 ? -36.884 19.285 -21.868 1.00 44.41 657 LEU A C 1
ATOM 5009 O O . LEU A 1 657 ? -38.085 19.417 -22.092 1.00 44.41 657 LEU A O 1
ATOM 5013 N N . LEU A 1 658 ? -35.971 19.418 -22.839 1.00 42.75 658 LEU A N 1
ATOM 5014 C CA . LEU A 1 658 ? -36.295 19.790 -24.227 1.00 42.75 658 LEU A CA 1
ATOM 5015 C C . LEU A 1 658 ? -36.503 18.591 -25.169 1.00 42.75 658 LEU A C 1
ATOM 5017 O O . LEU A 1 658 ? -37.227 18.712 -26.159 1.00 42.75 658 LEU A O 1
ATOM 5021 N N . LEU A 1 659 ? -35.929 17.424 -24.862 1.00 44.06 659 LEU A N 1
ATOM 5022 C CA . LEU A 1 659 ? -36.115 16.192 -25.644 1.00 44.06 659 LEU A CA 1
ATOM 5023 C C . LEU A 1 659 ? -37.589 15.744 -25.792 1.00 44.06 659 LEU A C 1
ATOM 5025 O O . LEU A 1 659 ? -37.956 15.297 -26.882 1.00 44.06 659 LEU A O 1
ATOM 5029 N N . PRO A 1 660 ? -38.475 15.906 -24.786 1.00 43.44 660 PRO A N 1
ATOM 5030 C CA . PRO A 1 660 ? -39.903 15.638 -24.958 1.00 43.44 660 PRO A CA 1
ATOM 5031 C C . PRO A 1 660 ? -40.599 16.638 -25.895 1.00 43.44 660 PRO A C 1
ATOM 5033 O O . PRO A 1 660 ? -41.513 16.252 -26.617 1.00 43.44 660 PRO A O 1
ATOM 5036 N N . LEU A 1 661 ? -40.157 17.901 -25.940 1.00 41.16 661 LEU A N 1
ATOM 5037 C CA . LEU A 1 661 ? -40.777 18.951 -26.763 1.00 41.16 661 LEU A CA 1
ATOM 5038 C C . LEU A 1 661 ? -40.445 18.802 -28.256 1.00 41.16 661 LEU A C 1
ATOM 5040 O O . LEU A 1 661 ? -41.298 19.072 -29.099 1.00 41.16 661 LEU A O 1
ATOM 5044 N N . TYR A 1 662 ? -39.262 18.277 -28.591 1.00 41.12 662 TYR A N 1
ATOM 5045 C CA . TYR A 1 662 ? -38.891 17.954 -29.977 1.00 41.12 662 TYR A CA 1
ATOM 5046 C C . TYR A 1 662 ? -39.679 16.766 -30.556 1.00 41.12 662 TYR A C 1
ATOM 5048 O O . TYR A 1 662 ? -39.901 16.701 -31.762 1.00 41.12 662 TYR A O 1
ATOM 5056 N N . ARG A 1 663 ? -40.158 15.839 -29.710 1.00 35.66 663 ARG A N 1
ATOM 5057 C CA . ARG A 1 663 ? -41.020 14.724 -30.147 1.00 35.66 663 ARG A CA 1
ATOM 5058 C C . ARG A 1 663 ? -42.463 15.144 -30.441 1.00 35.66 663 ARG A C 1
ATOM 5060 O O . ARG A 1 663 ? -43.139 14.454 -31.197 1.00 35.66 663 ARG A O 1
ATOM 5067 N N . VAL A 1 664 ? -42.934 16.258 -29.877 1.00 36.94 664 VAL A N 1
ATOM 5068 C CA . VAL A 1 664 ? -44.329 16.706 -30.035 1.00 36.94 664 VAL A CA 1
ATOM 5069 C C . VAL A 1 664 ? -44.542 17.517 -31.322 1.00 36.94 664 VAL A C 1
ATOM 5071 O O . VAL A 1 664 ? -45.649 17.495 -31.856 1.00 36.94 664 VAL A O 1
ATOM 5074 N N . SER A 1 665 ? -43.511 18.156 -31.894 1.00 35.06 665 SER A N 1
ATOM 5075 C CA . SER A 1 665 ? -43.666 18.847 -33.189 1.00 35.06 665 SER A CA 1
ATOM 5076 C C . SER A 1 665 ? -43.736 17.885 -34.381 1.00 35.06 665 SER A C 1
ATOM 5078 O O . SER A 1 665 ? -44.411 18.181 -35.360 1.00 35.06 665 SER A O 1
ATOM 5080 N N . TRP A 1 666 ? -43.126 16.701 -34.283 1.00 34.00 666 TRP A N 1
ATOM 5081 C CA . TRP A 1 666 ? -43.076 15.734 -35.388 1.00 34.00 666 TRP A CA 1
ATOM 5082 C C . TRP A 1 666 ? -44.372 14.934 -35.590 1.00 34.00 666 TRP A C 1
ATOM 5084 O O . TRP A 1 666 ? -44.652 14.485 -36.696 1.00 34.00 666 TRP A O 1
ATOM 5094 N N . ILE A 1 667 ? -45.200 14.779 -34.549 1.00 35.78 667 ILE A N 1
ATOM 5095 C CA . ILE A 1 667 ? -46.502 14.089 -34.659 1.00 35.78 667 ILE A CA 1
ATOM 5096 C C . ILE A 1 667 ? -47.565 14.989 -35.317 1.00 35.78 667 ILE A C 1
ATOM 5098 O O . ILE A 1 667 ? -48.594 14.499 -35.775 1.00 35.78 667 ILE A O 1
ATOM 5102 N N . ARG A 1 668 ? -47.316 16.301 -35.419 1.00 32.94 668 ARG A N 1
ATOM 5103 C CA . ARG A 1 668 ? -48.292 17.267 -35.942 1.00 32.94 668 ARG A CA 1
ATOM 5104 C C . ARG A 1 668 ? -48.152 17.558 -37.443 1.00 32.94 668 ARG A C 1
ATOM 5106 O O . ARG A 1 668 ? -49.127 18.000 -38.037 1.00 32.94 668 ARG A O 1
ATOM 5113 N N . ASP A 1 669 ? -47.007 17.234 -38.050 1.00 37.44 669 ASP A N 1
ATOM 5114 C CA . ASP A 1 669 ? -46.732 17.462 -39.484 1.00 37.44 669 ASP A CA 1
ATOM 5115 C C . ASP A 1 669 ? -47.033 16.247 -40.387 1.00 37.44 669 ASP A C 1
ATOM 5117 O O . ASP A 1 669 ? -46.955 16.344 -41.609 1.00 37.44 669 ASP A O 1
ATOM 5121 N N . ALA A 1 670 ? -47.425 15.100 -39.820 1.00 34.31 670 ALA A N 1
ATOM 5122 C CA . ALA A 1 670 ? -47.774 13.896 -40.586 1.00 34.31 670 ALA A CA 1
ATOM 5123 C C . ALA A 1 670 ? -49.279 13.766 -40.917 1.00 34.31 670 ALA A C 1
ATOM 5125 O O . ALA A 1 670 ? -49.685 12.769 -41.511 1.00 34.31 670 ALA A O 1
ATOM 5126 N N . SER A 1 671 ? -50.119 14.739 -40.540 1.00 35.56 671 SER A N 1
ATOM 5127 C CA . SER A 1 671 ? -51.587 14.653 -40.665 1.00 35.56 671 SER A CA 1
ATOM 5128 C C . SER A 1 671 ? -52.254 15.762 -41.492 1.00 35.56 671 SER A C 1
ATOM 5130 O O . SER A 1 671 ? -53.473 15.905 -41.443 1.00 35.56 671 SER A O 1
ATOM 5132 N N . SER A 1 672 ? -51.510 16.510 -42.310 1.00 33.75 672 SER A N 1
ATOM 5133 C CA . SER A 1 672 ? -52.069 17.571 -43.165 1.00 33.75 672 SER A CA 1
ATOM 5134 C C . SER A 1 672 ? -51.697 17.404 -44.642 1.00 33.75 672 SER A C 1
ATOM 5136 O O . SER A 1 672 ? -51.052 18.249 -45.248 1.00 33.75 672 SER A O 1
ATOM 5138 N N . ASN A 1 673 ? -52.171 16.316 -45.250 1.00 32.25 673 ASN A N 1
ATOM 5139 C CA . ASN A 1 673 ? -52.289 16.193 -46.706 1.00 32.25 673 ASN A CA 1
ATOM 5140 C C . ASN A 1 673 ? -53.713 15.745 -47.068 1.00 32.25 673 ASN A C 1
ATOM 5142 O O . ASN A 1 673 ? -53.910 14.606 -47.467 1.00 32.25 673 ASN A O 1
ATOM 5146 N N . TYR A 1 674 ? -54.702 16.634 -46.913 1.00 28.80 674 TYR A N 1
ATOM 5147 C CA . TYR A 1 674 ? -55.990 16.566 -47.620 1.00 28.80 674 TYR A CA 1
ATOM 5148 C C . TYR A 1 674 ? -56.587 17.981 -47.805 1.00 28.80 674 TYR A C 1
ATOM 5150 O O . TYR A 1 674 ? -56.997 18.624 -46.847 1.00 28.80 674 TYR A O 1
ATOM 5158 N N . SER A 1 675 ? -56.587 18.421 -49.071 1.00 27.06 675 SER A N 1
ATOM 5159 C CA . SER A 1 675 ? -57.527 19.304 -49.800 1.00 27.06 675 SER A CA 1
ATOM 5160 C C . SER A 1 675 ? -57.991 20.693 -49.288 1.00 27.06 675 SER A C 1
ATOM 5162 O O . SER A 1 675 ? -58.564 20.816 -48.212 1.00 27.06 675 SER A O 1
ATOM 5164 N N . CYS A 1 676 ? -57.937 21.648 -50.243 1.00 24.77 676 CYS A N 1
ATOM 5165 C CA . CYS A 1 676 ? -58.876 22.758 -50.562 1.00 24.77 676 CYS A CA 1
ATOM 5166 C C . CYS A 1 676 ? -58.491 24.240 -50.273 1.00 24.77 676 CYS A C 1
ATOM 5168 O O . CYS A 1 676 ? -58.690 24.764 -49.187 1.00 24.77 676 CYS A O 1
ATOM 5170 N N . SER A 1 677 ? -58.013 24.908 -51.344 1.00 27.66 677 SER A N 1
ATOM 5171 C CA . SER A 1 677 ? -58.458 26.190 -51.966 1.00 27.66 677 SER A CA 1
ATOM 5172 C C . SER A 1 677 ? -58.758 27.487 -51.158 1.00 27.66 677 SER A C 1
ATOM 5174 O O . SER A 1 677 ? -59.836 27.592 -50.591 1.00 27.66 677 SER A O 1
ATOM 5176 N N . HIS A 1 678 ? -57.878 28.504 -51.347 1.00 26.31 678 HIS A N 1
ATOM 5177 C CA . HIS A 1 678 ? -58.066 29.982 -51.569 1.00 26.31 678 HIS A CA 1
ATOM 5178 C C . HIS A 1 678 ? -58.888 30.900 -50.598 1.00 26.31 678 HIS A C 1
ATOM 5180 O O . HIS A 1 678 ? -59.881 30.436 -50.056 1.00 26.31 678 HIS A O 1
ATOM 5186 N N . PRO A 1 679 ? -58.688 32.260 -50.560 1.00 36.50 679 PRO A N 1
ATOM 5187 C CA . PRO A 1 679 ? -57.470 33.117 -50.608 1.00 36.50 679 PRO A CA 1
ATOM 5188 C C . PRO A 1 679 ? -57.539 34.328 -49.558 1.00 36.50 679 PRO A C 1
ATOM 5190 O O . PRO A 1 679 ? -58.196 34.120 -48.542 1.00 36.50 679 PRO A O 1
ATOM 5193 N N . PRO A 1 680 ? -56.855 35.518 -49.657 1.00 43.78 680 PRO A N 1
ATOM 5194 C CA . PRO A 1 680 ? -56.222 36.309 -48.545 1.00 43.78 680 PRO A CA 1
ATOM 5195 C C . PRO A 1 680 ? -57.003 37.638 -48.220 1.00 43.78 680 PRO A C 1
ATOM 5197 O O . PRO A 1 680 ? -58.175 37.642 -48.597 1.00 43.78 680 PRO A O 1
ATOM 5200 N N . PRO A 1 681 ? -56.503 38.780 -47.636 1.00 43.84 681 PRO A N 1
ATOM 5201 C CA . PRO A 1 681 ? -55.201 39.257 -47.073 1.00 43.84 681 PRO A CA 1
ATOM 5202 C C . PRO A 1 681 ? -55.365 39.889 -45.635 1.00 43.84 681 PRO A C 1
ATOM 5204 O O . PRO A 1 681 ? -56.394 39.662 -45.016 1.00 43.84 681 PRO A O 1
ATOM 5207 N N . ASP A 1 682 ? -54.425 40.505 -44.889 1.00 27.11 682 ASP A N 1
ATOM 5208 C CA . ASP A 1 682 ? -53.658 41.759 -45.062 1.00 27.11 682 ASP A CA 1
ATOM 5209 C C . ASP A 1 682 ? -52.662 41.982 -43.879 1.00 27.11 682 ASP A C 1
ATOM 5211 O O . ASP A 1 682 ? -52.840 41.470 -42.775 1.00 27.11 682 ASP A O 1
ATOM 5215 N N . SER A 1 683 ? -51.608 42.768 -44.129 1.00 25.98 683 SER A N 1
ATOM 5216 C CA . SER A 1 683 ? -50.520 43.215 -43.212 1.00 25.98 683 SER A CA 1
ATOM 5217 C C . SER A 1 683 ? -50.840 44.572 -42.521 1.00 25.98 683 SER A C 1
ATOM 5219 O O . SER A 1 683 ? -51.963 45.033 -42.711 1.00 25.98 683 SER A O 1
ATOM 5221 N N . PRO A 1 684 ? -49.922 45.347 -41.866 1.00 45.31 684 PRO A N 1
ATOM 5222 C CA . PRO A 1 684 ? -48.633 45.128 -41.157 1.00 45.31 684 PRO A CA 1
ATOM 5223 C C . PRO A 1 684 ? -48.668 45.764 -39.714 1.00 45.31 684 PRO A C 1
ATOM 5225 O O . PRO A 1 684 ? -49.694 46.282 -39.301 1.00 45.31 684 PRO A O 1
ATOM 5228 N N . THR A 1 685 ? -47.673 45.710 -38.808 1.00 28.14 685 THR A N 1
ATOM 5229 C CA . THR A 1 685 ? -46.453 46.556 -38.760 1.00 28.14 685 THR A CA 1
ATOM 5230 C C . THR A 1 685 ? -45.494 46.178 -37.615 1.00 28.14 685 THR A C 1
ATOM 5232 O O . THR A 1 685 ? -45.885 45.833 -36.505 1.00 28.14 685 THR A O 1
ATOM 5235 N N . SER A 1 686 ? -44.212 46.342 -37.935 1.00 27.73 686 SER A N 1
ATOM 5236 C CA . SER A 1 686 ? -42.954 46.129 -37.211 1.00 27.73 686 SER A CA 1
ATOM 5237 C C . SER A 1 686 ? -42.586 47.156 -36.122 1.00 27.73 686 SER A C 1
ATOM 5239 O O . SER A 1 686 ? -42.818 48.345 -36.333 1.00 27.73 686 SER A O 1
ATOM 5241 N N . LYS A 1 687 ? -41.817 46.737 -35.098 1.00 27.38 687 LYS A N 1
ATOM 5242 C CA . LYS A 1 687 ? -40.392 47.107 -34.839 1.00 27.38 687 LYS A CA 1
ATOM 5243 C C . LYS A 1 687 ? -39.984 46.800 -33.383 1.00 27.38 687 LYS A C 1
ATOM 5245 O O . LYS A 1 687 ? -40.566 47.335 -32.449 1.00 27.38 687 LYS A O 1
ATOM 5250 N N . GLN A 1 688 ? -38.914 46.020 -33.207 1.00 26.28 688 GLN A N 1
ATOM 5251 C CA . GLN A 1 688 ? -38.095 45.991 -31.990 1.00 26.28 688 GLN A CA 1
ATOM 5252 C C . GLN A 1 688 ? -36.622 46.127 -32.388 1.00 26.28 688 GLN A C 1
ATOM 5254 O O . GLN A 1 688 ? -36.170 45.502 -33.348 1.00 26.28 688 GLN A O 1
ATOM 5259 N N . THR A 1 689 ? -35.913 46.988 -31.660 1.00 25.78 689 THR A N 1
ATOM 5260 C CA . THR A 1 689 ? -34.544 47.443 -31.928 1.00 25.78 689 THR A CA 1
ATOM 5261 C C . THR A 1 689 ? -33.565 46.859 -30.901 1.00 25.78 689 THR A C 1
ATOM 5263 O O . THR A 1 689 ? -33.913 46.607 -29.752 1.00 25.78 689 THR A O 1
ATOM 5266 N N . ILE A 1 690 ? -32.342 46.665 -31.386 1.00 26.58 690 ILE A N 1
ATOM 5267 C CA . ILE A 1 690 ? -31.090 46.114 -30.835 1.00 26.58 690 ILE A CA 1
ATOM 5268 C C . ILE A 1 690 ? -30.476 46.964 -29.695 1.00 26.58 690 ILE A C 1
ATOM 5270 O O . ILE A 1 690 ? -30.655 48.173 -29.734 1.00 26.58 690 ILE A O 1
ATOM 5274 N N . TYR A 1 691 ? -29.691 46.368 -28.768 1.00 23.67 691 TYR A N 1
ATOM 5275 C CA . TYR A 1 691 ? -28.330 46.822 -28.356 1.00 23.67 691 TYR A CA 1
ATOM 5276 C C . TYR A 1 691 ? -27.581 45.814 -27.444 1.00 23.67 691 TYR A C 1
ATOM 5278 O O . TYR A 1 691 ? -28.185 45.011 -26.739 1.00 23.67 691 TYR A O 1
ATOM 5286 N N . SER A 1 692 ? -26.243 45.858 -27.521 1.00 24.00 692 SER A N 1
ATOM 5287 C CA . SER A 1 692 ? -25.211 44.953 -26.966 1.00 24.00 692 SER A CA 1
ATOM 5288 C C . SER A 1 692 ? -24.308 45.666 -25.897 1.00 24.00 692 SER A C 1
ATOM 5290 O O . SER A 1 692 ? -24.781 46.656 -25.351 1.00 24.00 692 SER A O 1
ATOM 5292 N N . PRO A 1 693 ? -23.072 45.230 -25.510 1.00 39.12 693 PRO A N 1
ATOM 5293 C CA . PRO A 1 693 ? -22.698 44.926 -24.108 1.00 39.12 693 PRO A CA 1
ATOM 5294 C C . PRO A 1 693 ? -21.514 45.746 -23.492 1.00 39.12 693 PRO A C 1
ATOM 5296 O O . PRO A 1 693 ? -20.874 46.533 -24.180 1.00 39.12 693 PRO A O 1
ATOM 5299 N N . SER A 1 694 ? -21.149 45.421 -22.229 1.00 26.25 694 SER A N 1
ATOM 5300 C CA . SER A 1 694 ? -19.795 45.429 -21.586 1.00 26.25 694 SER A CA 1
ATOM 5301 C C . SER A 1 694 ? -19.380 46.485 -20.516 1.00 26.25 694 SER A C 1
ATOM 5303 O O . SER A 1 694 ? -19.609 47.678 -20.665 1.00 26.25 694 SER A O 1
ATOM 5305 N N . SER A 1 695 ? -18.621 45.974 -19.515 1.00 27.25 695 SER A N 1
ATOM 5306 C CA . SER A 1 695 ? -17.526 46.564 -18.683 1.00 27.25 695 SER A CA 1
ATOM 5307 C C . SER A 1 695 ? -17.773 47.221 -17.292 1.00 27.25 695 SER A C 1
ATOM 5309 O O . SER A 1 695 ? -18.576 48.136 -17.177 1.00 27.25 695 SER A O 1
ATOM 5311 N N . ALA A 1 696 ? -17.022 46.739 -16.264 1.00 27.88 696 ALA A N 1
ATOM 5312 C CA . ALA A 1 696 ? -16.374 47.429 -15.098 1.00 27.88 696 ALA A CA 1
ATOM 5313 C C . ALA A 1 696 ? -16.119 46.427 -13.917 1.00 27.88 696 ALA A C 1
ATOM 5315 O O . ALA A 1 696 ? -17.067 45.817 -13.436 1.00 27.88 696 ALA A O 1
ATOM 5316 N N . GLN A 1 697 ? -14.879 45.982 -13.608 1.00 27.12 697 GLN A N 1
ATOM 5317 C CA . GLN A 1 697 ? -13.897 46.482 -12.589 1.00 27.12 697 GLN A CA 1
ATOM 5318 C C . GLN A 1 697 ? -14.449 46.552 -11.136 1.00 27.12 697 GLN A C 1
ATOM 5320 O O . GLN A 1 697 ? -15.411 47.264 -10.907 1.00 27.12 697 GLN A O 1
ATOM 5325 N N . SER A 1 698 ? -14.071 45.702 -10.157 1.00 25.91 698 SER A N 1
ATOM 5326 C CA . SER A 1 698 ? -12.837 45.525 -9.329 1.00 25.91 698 SER A CA 1
ATOM 5327 C C . SER A 1 698 ? -12.673 46.477 -8.119 1.00 25.91 698 SER A C 1
ATOM 5329 O O . SER A 1 698 ? -12.794 47.677 -8.320 1.00 25.91 698 SER A O 1
ATOM 5331 N N . LEU A 1 699 ? -12.213 45.919 -6.969 1.00 25.80 699 LEU A N 1
ATOM 5332 C CA . LEU A 1 699 ? -11.605 46.553 -5.755 1.00 25.80 699 LEU A CA 1
ATOM 5333 C C . LEU A 1 699 ? -12.589 47.199 -4.734 1.00 25.80 699 LEU A C 1
ATOM 5335 O O . LEU A 1 699 ? -13.567 47.787 -5.157 1.00 25.80 699 LEU A O 1
ATOM 5339 N N . VAL A 1 700 ? -12.425 47.230 -3.396 1.00 26.06 700 VAL A N 1
ATOM 5340 C CA . VAL A 1 700 ? -11.607 46.553 -2.357 1.00 26.06 700 VAL A CA 1
ATOM 5341 C C . VAL A 1 700 ? -12.043 47.116 -0.968 1.00 26.06 700 VAL A C 1
ATOM 5343 O O . VAL A 1 700 ? -12.411 48.281 -0.901 1.00 26.06 700 VAL A O 1
ATOM 5346 N N . LYS A 1 701 ? -11.909 46.304 0.101 1.00 25.28 701 LYS A N 1
ATOM 5347 C CA . LYS A 1 701 ? -11.674 46.614 1.545 1.00 25.28 701 LYS A CA 1
ATOM 5348 C C . LYS A 1 701 ? -12.726 47.203 2.522 1.00 25.28 701 LYS A C 1
ATOM 5350 O O . LYS A 1 701 ? -13.241 48.296 2.345 1.00 25.28 701 LYS A O 1
ATOM 5355 N N . ASP A 1 702 ? -12.837 46.438 3.619 1.00 27.72 702 ASP A N 1
ATOM 5356 C CA . ASP A 1 702 ? -12.647 46.731 5.058 1.00 27.72 702 ASP A CA 1
ATOM 5357 C C . ASP A 1 702 ? -13.554 47.687 5.868 1.00 27.72 702 ASP A C 1
ATOM 5359 O O . ASP A 1 702 ? -13.608 48.892 5.657 1.00 27.72 702 ASP A O 1
ATOM 5363 N N . ASP A 1 703 ? -14.085 47.063 6.932 1.00 27.73 703 ASP A N 1
ATOM 5364 C CA . ASP A 1 703 ? -14.053 47.453 8.350 1.00 27.73 703 ASP A CA 1
ATOM 5365 C C . ASP A 1 703 ? -15.101 48.385 9.005 1.00 27.73 703 ASP A C 1
ATOM 5367 O O . ASP A 1 703 ? -15.203 49.578 8.748 1.00 27.73 703 ASP A O 1
ATOM 5371 N N . GLN A 1 704 ? -15.724 47.780 10.034 1.00 26.14 704 GLN A N 1
ATOM 5372 C CA . GLN A 1 704 ? -15.811 48.227 11.437 1.00 26.14 704 GLN A CA 1
ATOM 5373 C C . GLN A 1 704 ? -17.142 48.722 12.063 1.00 26.14 704 GLN A C 1
ATOM 5375 O O . GLN A 1 704 ? -17.697 49.757 11.722 1.00 26.14 704 GLN A O 1
ATOM 5380 N N . ILE A 1 705 ? -17.487 47.985 13.140 1.00 27.05 705 ILE A N 1
ATOM 5381 C CA . ILE A 1 705 ? -17.979 48.401 14.477 1.00 27.05 705 ILE A CA 1
ATOM 5382 C C . ILE A 1 705 ? -19.477 48.705 14.686 1.00 27.05 705 ILE A C 1
ATOM 5384 O O . ILE A 1 705 ? -20.049 49.606 14.089 1.00 27.05 705 ILE A O 1
ATOM 5388 N N . GLY A 1 706 ? -20.049 48.032 15.706 1.00 26.19 706 GLY A N 1
ATOM 5389 C CA . GLY A 1 706 ? -21.092 48.609 16.573 1.00 26.19 706 GLY A CA 1
ATOM 5390 C C . GLY A 1 706 ? -22.195 47.657 17.068 1.00 26.19 706 GLY A C 1
ATOM 5391 O O . GLY A 1 706 ? -23.263 47.593 16.476 1.00 26.19 706 GLY A O 1
ATOM 5392 N N . MET A 1 707 ? -21.977 46.966 18.193 1.00 24.72 707 MET A N 1
ATOM 5393 C CA . MET A 1 707 ? -23.041 46.569 19.154 1.00 24.72 707 MET A CA 1
ATOM 5394 C C . MET A 1 707 ? -23.317 47.772 20.100 1.00 24.72 707 MET A C 1
ATOM 5396 O O . MET A 1 707 ? -22.450 48.650 20.104 1.00 24.72 707 MET A O 1
ATOM 5400 N N . PRO A 1 708 ? -24.382 47.859 20.951 1.00 36.47 708 PRO A N 1
ATOM 5401 C CA . PRO A 1 708 ? -25.203 46.770 21.527 1.00 36.47 708 PRO A CA 1
ATOM 5402 C C . PRO A 1 708 ? -26.722 47.059 21.767 1.00 36.47 708 PRO A C 1
ATOM 5404 O O . PRO A 1 708 ? -27.189 48.186 21.675 1.00 36.47 708 PRO A O 1
ATOM 5407 N N . GLY A 1 709 ? -27.458 46.032 22.232 1.00 24.47 709 GLY A N 1
ATOM 5408 C CA . GLY A 1 709 ? -28.489 46.174 23.284 1.00 24.47 709 GLY A CA 1
ATOM 5409 C C . GLY A 1 709 ? -29.977 46.243 22.885 1.00 24.47 709 GLY A C 1
ATOM 5410 O O . GLY A 1 709 ? -30.386 47.124 22.142 1.00 24.47 709 GLY A O 1
ATOM 5411 N N . GLY A 1 710 ? -30.803 45.370 23.492 1.00 26.52 710 GLY A N 1
ATOM 5412 C CA . GLY A 1 710 ? -32.257 45.577 23.650 1.00 26.52 710 GLY A CA 1
ATOM 5413 C C . GLY A 1 710 ? -33.170 44.391 23.286 1.00 26.52 710 GLY A C 1
ATOM 5414 O O . GLY A 1 710 ? -33.567 44.235 22.139 1.00 26.52 710 GLY A O 1
ATOM 5415 N N . GLN A 1 711 ? -33.556 43.581 24.277 1.00 24.44 711 GLN A N 1
ATOM 5416 C CA . GLN A 1 711 ? -34.814 42.797 24.295 1.00 24.44 711 GLN A CA 1
ATOM 5417 C C . GLN A 1 711 ? -35.930 43.639 24.967 1.00 24.44 711 GLN A C 1
ATOM 5419 O O . GLN A 1 711 ? -35.573 44.631 25.604 1.00 24.44 711 GLN A O 1
ATOM 5424 N N . PRO A 1 712 ? -37.210 43.203 25.077 1.00 44.66 712 PRO A N 1
ATOM 5425 C CA . PRO A 1 712 ? -38.103 42.366 24.246 1.00 44.66 712 PRO A CA 1
ATOM 5426 C C . PRO A 1 712 ? -39.478 43.089 24.033 1.00 44.66 712 PRO A C 1
ATOM 5428 O O . PRO A 1 712 ? -39.523 44.303 24.179 1.00 44.66 712 PRO A O 1
ATOM 5431 N N . ILE A 1 713 ? -40.579 42.346 23.765 1.00 24.81 713 ILE A N 1
ATOM 5432 C CA . ILE A 1 713 ? -42.043 42.688 23.736 1.00 24.81 713 ILE A CA 1
ATOM 5433 C C . ILE A 1 713 ? -42.625 42.497 22.315 1.00 24.81 713 ILE A C 1
ATOM 5435 O O . ILE A 1 713 ? -42.021 42.939 21.351 1.00 24.81 713 ILE A O 1
ATOM 5439 N N . ALA A 1 714 ? -43.799 41.919 22.041 1.00 23.69 714 ALA A N 1
ATOM 5440 C CA . ALA A 1 714 ? -44.699 40.969 22.694 1.00 23.69 714 ALA A CA 1
ATOM 5441 C C . ALA A 1 714 ? -45.766 40.548 21.644 1.00 23.69 714 ALA A C 1
ATOM 5443 O O . ALA A 1 714 ? -46.039 41.275 20.694 1.00 23.69 714 ALA A O 1
ATOM 5444 N N . THR A 1 715 ? -46.344 39.362 21.846 1.00 23.86 715 THR A N 1
ATOM 5445 C CA . THR A 1 715 ? -47.692 38.880 21.461 1.00 23.86 715 THR A CA 1
ATOM 5446 C C . THR A 1 715 ? -48.582 39.673 20.489 1.00 23.86 715 THR A C 1
ATOM 5448 O O . THR A 1 715 ? -49.015 40.774 20.809 1.00 23.86 715 THR A O 1
ATOM 5451 N N . LEU A 1 716 ? -49.142 38.957 19.499 1.00 22.73 716 LEU A N 1
ATOM 5452 C CA . LEU A 1 716 ? -50.602 38.918 19.315 1.00 22.73 716 LEU A CA 1
ATOM 5453 C C . LEU A 1 716 ? -51.092 37.611 18.658 1.00 22.73 716 LEU A C 1
ATOM 5455 O O . LEU A 1 716 ? -50.622 37.171 17.614 1.00 22.73 716 LEU A O 1
ATOM 5459 N N . ARG A 1 717 ? -52.036 36.987 19.366 1.00 22.48 717 ARG A N 1
ATOM 5460 C CA . ARG A 1 717 ? -52.881 35.827 19.031 1.00 22.48 717 ARG A CA 1
ATOM 5461 C C . ARG A 1 717 ? -54.107 36.308 18.237 1.00 22.48 717 ARG A C 1
ATOM 5463 O O . ARG A 1 717 ? -54.391 37.495 18.312 1.00 22.48 717 ARG A O 1
ATOM 5470 N N . VAL A 1 718 ? -54.873 35.361 17.660 1.00 22.86 718 VAL A N 1
ATOM 5471 C CA . VAL A 1 718 ? -56.325 35.370 17.272 1.00 22.86 718 VAL A CA 1
ATOM 5472 C C . VAL A 1 718 ? -56.455 34.762 15.862 1.00 22.86 718 VAL A C 1
ATOM 5474 O O . VAL A 1 718 ? -55.722 35.163 14.975 1.00 22.86 718 VAL A O 1
ATOM 5477 N N . ARG A 1 719 ? -57.325 33.800 15.526 1.00 23.33 719 ARG A N 1
ATOM 5478 C CA . ARG A 1 719 ? -58.386 33.024 16.201 1.00 23.33 719 ARG A CA 1
ATOM 5479 C C . ARG A 1 719 ? -58.644 31.779 15.332 1.00 23.33 719 ARG A C 1
ATOM 5481 O O . ARG A 1 719 ? -58.549 31.863 14.113 1.00 23.33 719 ARG A O 1
ATOM 5488 N N . GLY A 1 720 ? -59.024 30.665 15.952 1.00 23.84 720 GLY A N 1
ATOM 5489 C CA . GLY A 1 720 ? -59.562 29.494 15.255 1.00 23.84 720 GLY A CA 1
ATOM 5490 C C . GLY A 1 720 ? -61.093 29.478 15.204 1.00 23.84 720 GLY A C 1
ATOM 5491 O O . GLY A 1 720 ? -61.748 30.173 15.977 1.00 23.84 720 GLY A O 1
ATOM 5492 N N . THR A 1 721 ? -61.627 28.624 14.331 1.00 25.55 721 THR A N 1
ATOM 5493 C CA . THR A 1 721 ? -62.921 27.918 14.441 1.00 25.55 721 THR A CA 1
ATOM 5494 C C . THR A 1 721 ? -62.661 26.521 13.840 1.00 25.55 721 THR A C 1
ATOM 5496 O O . THR A 1 721 ? -62.132 26.428 12.741 1.00 25.55 721 THR A O 1
ATOM 5499 N N . SER A 1 722 ? -62.611 25.403 14.573 1.00 25.42 722 SER A N 1
ATOM 5500 C CA . SER A 1 722 ? -63.628 24.638 15.317 1.00 25.42 722 SER A CA 1
ATOM 5501 C C . SER A 1 722 ? -64.768 24.068 14.458 1.00 25.42 722 SER A C 1
ATOM 5503 O O . SER A 1 722 ? -65.762 24.744 14.226 1.00 25.42 722 SER A O 1
ATOM 5505 N N . SER A 1 723 ? -64.694 22.782 14.100 1.00 24.50 723 SER A N 1
ATOM 5506 C CA . SER A 1 723 ? -65.606 21.773 14.668 1.00 24.50 723 SER A CA 1
ATOM 5507 C C . SER A 1 723 ? -65.208 20.344 14.274 1.00 24.50 723 SER A C 1
ATOM 5509 O O . SER A 1 723 ? -64.850 20.033 13.144 1.00 24.50 723 SER A O 1
ATOM 5511 N N . THR A 1 724 ? -65.255 19.487 15.283 1.00 24.92 724 THR A N 1
ATOM 5512 C CA . THR A 1 724 ? -64.994 18.049 15.307 1.00 24.92 724 THR A CA 1
ATOM 5513 C C . THR A 1 724 ? -66.339 17.320 15.339 1.00 24.92 724 THR A C 1
ATOM 5515 O O . THR A 1 724 ? -67.209 17.745 16.097 1.00 24.92 724 THR A O 1
ATOM 5518 N N . ARG A 1 725 ? -66.493 16.175 14.652 1.00 22.69 725 ARG A N 1
ATOM 5519 C CA . ARG A 1 725 ? -67.296 15.042 15.164 1.00 22.69 725 ARG A CA 1
ATOM 5520 C C . ARG A 1 725 ? -66.969 13.700 14.484 1.00 22.69 725 ARG A C 1
ATOM 5522 O O . ARG A 1 725 ? -67.197 13.493 13.302 1.00 22.69 725 ARG A O 1
ATOM 5529 N N . LEU A 1 726 ? -66.416 12.841 15.338 1.00 25.02 726 LEU A N 1
ATOM 5530 C CA . LEU A 1 726 ? -66.341 11.376 15.416 1.00 25.02 726 LEU A CA 1
ATOM 5531 C C . LEU A 1 726 ? -67.391 10.533 14.661 1.00 25.02 726 LEU A C 1
ATOM 5533 O O . LEU A 1 726 ? -68.571 10.861 14.724 1.00 25.02 726 LEU A O 1
ATOM 5537 N N . LEU A 1 727 ? -66.960 9.360 14.151 1.00 22.72 727 LEU A N 1
ATOM 5538 C CA . LEU A 1 727 ? -67.506 8.011 14.454 1.00 22.72 727 LEU A CA 1
ATOM 5539 C C . LEU A 1 727 ? -66.658 6.880 13.793 1.00 22.72 727 LEU A C 1
ATOM 5541 O O . LEU A 1 727 ? -66.434 6.870 12.588 1.00 22.72 727 LEU A O 1
ATOM 5545 N N . HIS A 1 728 ? -66.189 5.920 14.602 1.00 23.03 728 HIS A N 1
ATOM 5546 C CA . HIS A 1 728 ? -65.658 4.582 14.229 1.00 23.03 728 HIS A CA 1
ATOM 5547 C C . HIS A 1 728 ? -66.838 3.562 14.116 1.00 23.03 728 HIS A C 1
ATOM 5549 O O . HIS A 1 728 ? -67.936 3.914 14.538 1.00 23.03 728 HIS A O 1
ATOM 5555 N N . PRO A 1 729 ? -66.655 2.241 13.852 1.00 41.34 729 PRO A N 1
ATOM 5556 C CA . PRO A 1 729 ? -66.019 1.497 12.743 1.00 41.34 729 PRO A CA 1
ATOM 5557 C C . PRO A 1 729 ? -66.957 0.382 12.158 1.00 41.34 729 PRO A C 1
ATOM 5559 O O . PRO A 1 729 ? -67.910 -0.005 12.826 1.00 41.34 729 PRO A O 1
ATOM 5562 N N . ARG A 1 730 ? -66.654 -0.230 10.988 1.00 22.22 730 ARG A N 1
ATOM 5563 C CA . ARG A 1 730 ? -66.681 -1.709 10.713 1.00 22.22 730 ARG A CA 1
ATOM 5564 C C . ARG A 1 730 ? -66.749 -2.112 9.216 1.00 22.22 730 ARG A C 1
ATOM 5566 O O . ARG A 1 730 ? -67.688 -1.764 8.522 1.00 22.22 730 ARG A O 1
ATOM 5573 N N . ARG A 1 731 ? -65.823 -3.032 8.879 1.00 26.03 731 ARG A N 1
ATOM 5574 C CA . ARG A 1 731 ? -65.887 -4.245 8.013 1.00 26.03 731 ARG A CA 1
ATOM 5575 C C . ARG A 1 731 ? -66.103 -4.151 6.485 1.00 26.03 731 ARG A C 1
ATOM 5577 O O . ARG A 1 731 ? -67.124 -3.681 6.017 1.00 26.03 731 ARG A O 1
ATOM 5584 N N . GLY A 1 732 ? -65.191 -4.829 5.766 1.00 25.28 732 GLY A N 1
ATOM 5585 C CA . GLY A 1 732 ? -65.328 -5.322 4.380 1.00 25.28 732 GLY A CA 1
ATOM 5586 C C . GLY A 1 732 ? -64.000 -5.245 3.607 1.00 25.28 732 GLY A C 1
ATOM 5587 O O . GLY A 1 732 ? -63.668 -4.195 3.088 1.00 25.28 732 GLY A O 1
ATOM 5588 N N . HIS A 1 733 ? -63.067 -6.183 3.800 1.00 25.64 733 HIS A N 1
ATOM 5589 C CA . HIS A 1 733 ? -62.633 -7.162 2.779 1.00 25.64 733 HIS A CA 1
ATOM 5590 C C . HIS A 1 733 ? -62.204 -6.599 1.401 1.00 25.64 733 HIS A C 1
ATOM 5592 O O . HIS A 1 733 ? -63.034 -6.218 0.591 1.00 25.64 733 HIS A O 1
ATOM 5598 N N . SER A 1 734 ? -60.880 -6.672 1.176 1.00 26.66 734 SER A N 1
ATOM 5599 C CA . SER A 1 734 ? -60.150 -7.092 -0.041 1.00 26.66 734 SER A CA 1
ATOM 5600 C C . SER A 1 734 ? -60.505 -6.518 -1.423 1.00 26.66 734 SER A C 1
ATOM 5602 O O . SER A 1 734 ? -61.574 -6.799 -1.951 1.00 26.66 734 SER A O 1
ATOM 5604 N N . GLY A 1 735 ? -59.495 -5.952 -2.102 1.00 24.55 735 GLY A N 1
ATOM 5605 C CA . GLY A 1 735 ? -59.383 -6.049 -3.564 1.00 24.55 735 GLY A CA 1
ATOM 5606 C C . GLY A 1 735 ? -58.712 -4.868 -4.270 1.00 24.55 735 GLY A C 1
ATOM 5607 O O . GLY A 1 735 ? -59.266 -3.782 -4.301 1.00 24.55 735 GLY A O 1
ATOM 5608 N N . CYS A 1 736 ? -57.573 -5.148 -4.912 1.00 24.62 736 CYS A N 1
ATOM 5609 C CA . CYS A 1 736 ? -57.003 -4.448 -6.075 1.00 24.62 736 CYS A CA 1
ATOM 5610 C C . CYS A 1 736 ? -56.326 -3.073 -5.884 1.00 24.62 736 CYS A C 1
ATOM 5612 O O . CYS A 1 736 ? -56.906 -2.011 -6.074 1.00 24.62 736 CYS A O 1
ATOM 5614 N N . LEU A 1 737 ? -55.008 -3.148 -5.652 1.00 26.62 737 LEU A N 1
ATOM 5615 C CA . LEU A 1 737 ? -54.016 -2.172 -6.112 1.00 26.62 737 LEU A CA 1
ATOM 5616 C C . LEU A 1 737 ? -54.016 -2.117 -7.651 1.00 26.62 737 LEU A C 1
ATOM 5618 O O . LEU A 1 737 ? -53.672 -3.108 -8.301 1.00 26.62 737 LEU A O 1
ATOM 5622 N N . GLU A 1 738 ? -54.348 -0.962 -8.227 1.00 27.05 738 GLU A N 1
ATOM 5623 C CA . GLU A 1 738 ? -54.026 -0.661 -9.621 1.00 27.05 738 GLU A CA 1
ATOM 5624 C C . GLU A 1 738 ? -52.519 -0.428 -9.775 1.00 27.05 738 GLU A C 1
ATOM 5626 O O . GLU A 1 738 ? -51.876 0.336 -9.053 1.00 27.05 738 GLU A O 1
ATOM 5631 N N . ARG A 1 739 ? -51.956 -1.175 -10.723 1.00 25.09 739 ARG A N 1
ATOM 5632 C CA . ARG A 1 739 ? -50.550 -1.203 -11.105 1.00 25.09 739 ARG A CA 1
ATOM 5633 C C . ARG A 1 739 ? -50.168 0.098 -11.812 1.00 25.09 739 ARG A C 1
ATOM 5635 O O . ARG A 1 739 ? -50.625 0.341 -12.923 1.00 25.09 739 ARG A O 1
ATOM 5642 N N . VAL A 1 740 ? -49.221 0.844 -11.253 1.00 24.95 740 VAL A N 1
ATOM 5643 C CA . VAL A 1 740 ? -48.358 1.723 -12.053 1.00 24.95 740 VAL A CA 1
ATOM 5644 C C . VAL A 1 740 ? -47.169 0.881 -12.506 1.00 24.95 740 VAL A C 1
ATOM 5646 O O . VAL A 1 740 ? -46.293 0.539 -11.716 1.00 24.95 740 VAL A O 1
ATOM 5649 N N . VAL A 1 741 ? -47.188 0.484 -13.777 1.00 23.55 741 VAL A N 1
ATOM 5650 C CA . VAL A 1 741 ? -46.084 -0.187 -14.469 1.00 23.55 741 VAL A CA 1
ATOM 5651 C C . VAL A 1 741 ? -45.155 0.892 -15.032 1.00 23.55 741 VAL A C 1
ATOM 5653 O O . VAL A 1 741 ? -45.569 1.599 -15.949 1.00 23.55 741 VAL A O 1
ATOM 5656 N N . PRO A 1 742 ? -43.902 1.038 -14.569 1.00 27.33 742 PRO A N 1
ATOM 5657 C CA . PRO A 1 742 ? -42.886 1.692 -15.374 1.00 27.33 742 PRO A CA 1
ATOM 5658 C C . PRO A 1 742 ? -42.353 0.682 -16.397 1.00 27.33 742 PRO A C 1
ATOM 5660 O O . PRO A 1 742 ? -41.721 -0.318 -16.060 1.00 27.33 742 PRO A O 1
ATOM 5663 N N . ILE A 1 743 ? -42.662 0.949 -17.665 1.00 24.14 743 ILE A N 1
ATOM 5664 C CA . ILE A 1 743 ? -42.140 0.253 -18.841 1.00 24.14 743 ILE A CA 1
ATOM 5665 C C . ILE A 1 743 ? -40.613 0.409 -18.858 1.00 24.14 743 ILE A C 1
ATOM 5667 O O . ILE A 1 743 ? -40.092 1.500 -19.084 1.00 24.14 743 ILE A O 1
ATOM 5671 N N . ALA A 1 744 ? -39.897 -0.691 -18.627 1.00 23.58 744 ALA A N 1
ATOM 5672 C CA . ALA A 1 744 ? -38.478 -0.800 -18.930 1.00 23.58 744 ALA A CA 1
ATOM 5673 C C . ALA A 1 744 ? -38.318 -1.021 -20.442 1.00 23.58 744 ALA A C 1
ATOM 5675 O O . ALA A 1 744 ? -38.724 -2.052 -20.978 1.00 23.58 744 ALA A O 1
ATOM 5676 N N . ILE A 1 745 ? -37.740 -0.041 -21.136 1.00 23.88 745 ILE A N 1
ATOM 5677 C CA . ILE A 1 745 ? -37.325 -0.184 -22.533 1.00 23.88 745 ILE A CA 1
ATOM 5678 C C . ILE A 1 745 ? -36.030 -1.003 -22.544 1.00 23.88 745 ILE A C 1
ATOM 5680 O O . ILE A 1 745 ? -34.966 -0.516 -22.166 1.00 23.88 745 ILE A O 1
ATOM 5684 N N . VAL A 1 746 ? -36.140 -2.261 -22.967 1.00 24.09 746 VAL A N 1
ATOM 5685 C CA . VAL A 1 746 ? -35.011 -3.135 -23.301 1.00 24.09 746 VAL A CA 1
ATOM 5686 C C . VAL A 1 746 ? -34.489 -2.722 -24.677 1.00 24.09 746 VAL A C 1
ATOM 5688 O O . VAL A 1 746 ? -35.179 -2.884 -25.682 1.00 24.09 746 VAL A O 1
ATOM 5691 N N . LEU A 1 747 ? -33.269 -2.186 -24.732 1.00 24.16 747 LEU A N 1
ATOM 5692 C CA . LEU A 1 747 ? -32.529 -2.012 -25.982 1.00 24.16 747 LEU A CA 1
ATOM 5693 C C . LEU A 1 747 ? -31.935 -3.369 -26.382 1.00 24.16 747 LEU A C 1
ATOM 5695 O O . LEU A 1 747 ? -30.935 -3.815 -25.825 1.00 24.16 747 LEU A O 1
ATOM 5699 N N . ALA A 1 748 ? -32.585 -4.040 -27.330 1.00 25.53 748 ALA A N 1
ATOM 5700 C CA . ALA A 1 748 ? -32.096 -5.272 -27.935 1.00 25.53 748 ALA A CA 1
ATOM 5701 C C . ALA A 1 748 ? -30.941 -4.967 -28.906 1.00 25.53 748 ALA A C 1
ATOM 5703 O O . ALA A 1 748 ? -31.163 -4.530 -30.034 1.00 25.53 748 ALA A O 1
ATOM 5704 N N . GLY A 1 749 ? -29.705 -5.218 -28.473 1.00 25.02 749 GLY A N 1
ATOM 5705 C CA . GLY A 1 749 ? -28.554 -5.363 -29.363 1.00 25.02 749 GLY A CA 1
ATOM 5706 C C . GLY A 1 749 ? -28.549 -6.762 -29.979 1.00 25.02 749 GLY A C 1
ATOM 5707 O O . GLY A 1 749 ? -28.455 -7.754 -29.260 1.00 25.02 749 GLY A O 1
ATOM 5708 N N . HIS A 1 750 ? -28.682 -6.845 -31.302 1.00 25.55 750 HIS A N 1
ATOM 5709 C CA . HIS A 1 750 ? -28.487 -8.078 -32.064 1.00 25.55 750 HIS A CA 1
ATOM 5710 C C . HIS A 1 750 ? -27.001 -8.471 -32.058 1.00 25.55 750 HIS A C 1
ATOM 5712 O O . HIS A 1 750 ? -26.166 -7.735 -32.577 1.00 25.55 750 HIS A O 1
ATOM 5718 N N . ALA A 1 751 ? -26.689 -9.651 -31.521 1.00 25.88 751 ALA A N 1
ATOM 5719 C CA . ALA A 1 751 ? -25.441 -10.375 -31.759 1.00 25.88 751 ALA A CA 1
ATOM 5720 C C . ALA A 1 751 ? -25.773 -11.680 -32.516 1.00 25.88 751 ALA A C 1
ATOM 5722 O O . ALA A 1 751 ? -26.801 -12.296 -32.217 1.00 25.88 751 ALA A O 1
ATOM 5723 N N . PRO A 1 752 ? -24.970 -12.106 -33.508 1.00 30.98 752 PRO A N 1
ATOM 5724 C CA . PRO A 1 752 ? -25.280 -13.278 -34.319 1.00 30.98 752 PRO A CA 1
ATOM 5725 C C . PRO A 1 752 ? -25.070 -14.595 -33.548 1.00 30.98 752 PRO A C 1
ATOM 5727 O O . PRO A 1 752 ? -24.093 -14.768 -32.822 1.00 30.98 752 PRO A O 1
ATOM 5730 N N . ASN A 1 753 ? -26.021 -15.516 -33.734 1.00 28.06 753 ASN A N 1
ATOM 5731 C CA . ASN A 1 753 ? -26.081 -16.883 -33.199 1.00 28.06 753 ASN A CA 1
ATOM 5732 C C . ASN A 1 753 ? -24.771 -17.686 -33.345 1.00 28.06 753 ASN A C 1
ATOM 5734 O O . ASN A 1 753 ? -24.234 -17.755 -34.451 1.00 28.06 753 ASN A O 1
ATOM 5738 N N . PRO A 1 754 ? -24.366 -18.468 -32.326 1.00 30.33 754 PRO A N 1
ATOM 5739 C CA . PRO A 1 754 ? -23.563 -19.661 -32.530 1.00 30.33 754 PRO A CA 1
ATOM 5740 C C . PRO A 1 754 ? -24.454 -20.892 -32.778 1.00 30.33 754 PRO A C 1
ATOM 5742 O O . PRO A 1 754 ? -25.447 -21.138 -32.090 1.00 30.33 754 PRO A O 1
ATOM 5745 N N . PHE A 1 755 ? -24.062 -21.666 -33.787 1.00 25.09 755 PHE A N 1
ATOM 5746 C CA . PHE A 1 755 ? -24.591 -22.974 -34.172 1.00 25.09 755 PHE A CA 1
ATOM 5747 C C . PHE A 1 755 ? -24.841 -23.903 -32.965 1.00 25.09 755 PHE A C 1
ATOM 5749 O O . PHE A 1 755 ? -23.914 -24.255 -32.238 1.00 25.09 755 PHE A O 1
ATOM 5756 N N . LYS A 1 756 ? -26.085 -24.377 -32.801 1.00 25.84 756 LYS A N 1
ATOM 5757 C CA . LYS A 1 756 ? -26.421 -25.543 -31.969 1.00 25.84 756 LYS A CA 1
ATOM 5758 C C . LYS A 1 756 ? -26.381 -26.804 -32.831 1.00 25.84 756 LYS A C 1
ATOM 5760 O O . LYS A 1 756 ? -27.276 -27.030 -33.641 1.00 25.84 756 LYS A O 1
ATOM 5765 N N . MET A 1 757 ? -25.362 -27.635 -32.626 1.00 24.50 757 MET A N 1
ATOM 5766 C CA . MET A 1 757 ? -25.380 -29.039 -33.037 1.00 24.50 757 MET A CA 1
ATOM 5767 C C . MET A 1 757 ? -26.251 -29.829 -32.053 1.00 24.50 757 MET A C 1
ATOM 5769 O O . MET A 1 757 ? -26.022 -29.814 -30.845 1.00 24.50 757 MET A O 1
ATOM 5773 N N . ASN A 1 758 ? -27.266 -30.507 -32.583 1.00 24.22 758 ASN A N 1
ATOM 5774 C CA . ASN A 1 758 ? -28.086 -31.468 -31.857 1.00 24.22 758 ASN A CA 1
ATOM 5775 C C . ASN A 1 758 ? -27.267 -32.732 -31.562 1.00 24.22 758 ASN A C 1
ATOM 5777 O O . ASN A 1 758 ? -26.922 -33.461 -32.488 1.00 24.22 758 ASN A O 1
ATOM 5781 N N . MET A 1 759 ? -27.050 -33.049 -30.287 1.00 25.09 759 MET A N 1
ATOM 5782 C CA . MET A 1 759 ? -26.781 -34.420 -29.850 1.00 25.09 759 MET A CA 1
ATOM 5783 C C . MET A 1 759 ? -27.868 -34.844 -28.864 1.00 25.09 759 MET A C 1
ATOM 5785 O O . MET A 1 759 ? -27.987 -34.306 -27.766 1.00 25.09 759 MET A O 1
ATOM 5789 N N . LYS A 1 760 ? -28.691 -35.799 -29.308 1.00 26.45 760 LYS A N 1
ATOM 5790 C CA . LYS A 1 760 ? -29.593 -36.587 -28.466 1.00 26.45 760 LYS A CA 1
ATOM 5791 C C . LYS A 1 760 ? -28.737 -37.449 -27.537 1.00 26.45 760 LYS A C 1
ATOM 5793 O O . LYS A 1 760 ? -27.882 -38.177 -28.031 1.00 26.45 760 LYS A O 1
ATOM 5798 N N . ILE A 1 761 ? -28.995 -37.399 -26.233 1.00 28.20 761 ILE A N 1
ATOM 5799 C CA . ILE A 1 761 ? -28.494 -38.396 -25.284 1.00 28.20 761 ILE A CA 1
ATOM 5800 C C . ILE A 1 761 ? -29.697 -39.009 -24.565 1.00 28.20 761 ILE A C 1
ATOM 5802 O O . ILE A 1 761 ? -30.565 -38.308 -24.048 1.00 28.20 761 ILE A O 1
ATOM 5806 N N . ASP A 1 762 ? -29.719 -40.332 -24.646 1.00 26.42 762 ASP A N 1
ATOM 5807 C CA . ASP A 1 762 ? -30.709 -41.309 -24.206 1.00 26.42 762 ASP A CA 1
ATOM 5808 C C . ASP A 1 762 ? -30.737 -41.442 -22.664 1.00 26.42 762 ASP A C 1
ATOM 5810 O O . ASP A 1 762 ? -29.665 -41.504 -22.051 1.00 26.42 762 ASP A O 1
ATOM 5814 N N . PRO A 1 763 ? -31.906 -41.460 -21.993 1.00 28.41 763 PRO A N 1
ATOM 5815 C CA . PRO A 1 763 ? -31.978 -41.580 -20.543 1.00 28.41 763 PRO A CA 1
ATOM 5816 C C . PRO A 1 763 ? -32.052 -43.047 -20.090 1.00 28.41 763 PRO A C 1
ATOM 5818 O O . PRO A 1 763 ? -33.098 -43.522 -19.659 1.00 28.41 763 PRO A O 1
ATOM 5821 N N . GLU A 1 764 ? -30.917 -43.743 -20.073 1.00 28.59 764 GLU A N 1
ATOM 5822 C CA . GLU A 1 764 ? -30.769 -45.005 -19.337 1.00 28.59 764 GLU A CA 1
ATOM 5823 C C . GLU A 1 764 ? -29.355 -45.122 -18.746 1.00 28.59 764 GLU A C 1
ATOM 5825 O O . GLU A 1 764 ? -28.403 -45.389 -19.464 1.00 28.59 764 GLU A O 1
ATOM 5830 N N . LEU A 1 765 ? -29.220 -44.857 -17.436 1.00 29.69 765 LEU A N 1
ATOM 5831 C CA . LEU A 1 765 ? -28.303 -45.495 -16.461 1.00 29.69 765 LEU A CA 1
ATOM 5832 C C . LEU A 1 765 ? -28.130 -44.622 -15.194 1.00 29.69 765 LEU A C 1
ATOM 5834 O O . LEU A 1 765 ? -27.035 -44.248 -14.776 1.00 29.69 765 LEU A O 1
ATOM 5838 N N . GLN A 1 766 ? -29.226 -44.361 -14.478 1.00 29.52 766 GLN A N 1
ATOM 5839 C CA . GLN A 1 766 ? -29.133 -44.287 -13.018 1.00 29.52 766 GLN A CA 1
ATOM 5840 C C . GLN A 1 766 ? -29.214 -45.714 -12.478 1.00 29.52 766 GLN A C 1
ATOM 5842 O O . GLN A 1 766 ? -30.296 -46.292 -12.463 1.00 29.52 766 GLN A O 1
ATOM 5847 N N . ARG A 1 767 ? -28.067 -46.256 -12.042 1.00 28.42 767 ARG A N 1
ATOM 5848 C CA . ARG A 1 767 ? -27.859 -47.303 -11.010 1.00 28.42 767 ARG A CA 1
ATOM 5849 C C . ARG A 1 767 ? -26.642 -48.151 -11.388 1.00 28.42 767 ARG A C 1
ATOM 5851 O O . ARG A 1 767 ? -26.776 -49.080 -12.174 1.00 28.42 767 ARG A O 1
ATOM 5858 N N . ARG A 1 768 ? -25.504 -47.929 -10.718 1.00 28.38 768 ARG A N 1
ATOM 5859 C CA . ARG A 1 768 ? -24.776 -48.950 -9.926 1.00 28.38 768 ARG A CA 1
ATOM 5860 C C . ARG A 1 768 ? -23.348 -48.504 -9.567 1.00 28.38 768 ARG A C 1
ATOM 5862 O O . ARG A 1 768 ? -22.535 -48.234 -10.431 1.00 28.38 768 ARG A O 1
ATOM 5869 N N . LYS A 1 769 ? -23.082 -48.625 -8.261 1.00 27.69 769 LYS A N 1
ATOM 5870 C CA . LYS A 1 769 ? -21.833 -49.065 -7.609 1.00 27.69 769 LYS A CA 1
ATOM 5871 C C . LYS A 1 769 ? -20.643 -48.098 -7.495 1.00 27.69 769 LYS A C 1
ATOM 5873 O O . LYS A 1 769 ? -19.809 -47.956 -8.370 1.00 27.69 769 LYS A O 1
ATOM 5878 N N . CYS A 1 770 ? -20.542 -47.578 -6.272 1.00 24.58 770 CYS A N 1
ATOM 5879 C CA . CYS A 1 770 ? -19.413 -47.701 -5.343 1.00 24.58 770 CYS A CA 1
ATOM 5880 C C . CYS A 1 770 ? -18.240 -48.630 -5.746 1.00 24.58 770 CYS A C 1
ATOM 5882 O O . CYS A 1 770 ? -18.460 -49.781 -6.125 1.00 24.58 770 CYS A O 1
ATOM 5884 N N . ASN A 1 771 ? -17.042 -48.153 -5.386 1.00 26.22 771 ASN A N 1
ATOM 5885 C CA . ASN A 1 771 ? -15.755 -48.822 -5.135 1.00 26.22 771 ASN A CA 1
ATOM 5886 C C . ASN A 1 771 ? -14.674 -48.834 -6.223 1.00 26.22 771 ASN A C 1
ATOM 5888 O O . ASN A 1 771 ? -14.897 -49.256 -7.349 1.00 26.22 771 ASN A O 1
ATOM 5892 N N . ARG A 1 772 ? -13.461 -48.560 -5.701 1.00 27.25 772 ARG A N 1
ATOM 5893 C CA . ARG A 1 772 ? -12.102 -48.685 -6.259 1.00 27.25 772 ARG A CA 1
ATOM 5894 C C . ARG A 1 772 ? -11.706 -47.566 -7.225 1.00 27.25 772 ARG A C 1
ATOM 5896 O O . ARG A 1 772 ? -12.499 -47.177 -8.057 1.00 27.25 772 ARG A O 1
ATOM 5903 N N . SER A 1 773 ? -10.500 -47.009 -7.241 1.00 27.92 773 SER A N 1
ATOM 5904 C CA . SER A 1 773 ? -9.306 -46.930 -6.378 1.00 27.92 773 SER A CA 1
ATOM 5905 C C . SER A 1 773 ? -8.195 -46.509 -7.340 1.00 27.92 773 SER A C 1
ATOM 5907 O O . SER A 1 773 ? -8.081 -47.166 -8.364 1.00 27.92 773 SER A O 1
ATOM 5909 N N . ARG A 1 774 ? -7.347 -45.550 -6.945 1.00 28.59 774 ARG A N 1
ATOM 5910 C CA . ARG A 1 774 ? -5.968 -45.332 -7.434 1.00 28.59 774 ARG A CA 1
ATOM 5911 C C . ARG A 1 774 ? -5.736 -45.075 -8.933 1.00 28.59 774 ARG A C 1
ATOM 5913 O O . ARG A 1 774 ? -6.106 -45.868 -9.781 1.00 28.59 774 ARG A O 1
ATOM 5920 N N . GLY A 1 775 ? -4.873 -44.090 -9.171 1.00 27.14 775 GLY A N 1
ATOM 5921 C CA . GLY A 1 775 ? -3.804 -44.241 -10.156 1.00 27.14 775 GLY A CA 1
ATOM 5922 C C . GLY A 1 775 ? -3.853 -43.251 -11.304 1.00 27.14 775 GLY A C 1
ATOM 5923 O O . GLY A 1 775 ? -4.579 -43.479 -12.253 1.00 27.14 775 GLY A O 1
ATOM 5924 N N . GLU A 1 776 ? -3.033 -42.208 -11.155 1.00 29.47 776 GLU A N 1
ATOM 5925 C CA . GLU A 1 776 ? -2.061 -41.726 -12.149 1.00 29.47 776 GLU A CA 1
ATOM 5926 C C . GLU A 1 776 ? -2.516 -41.267 -13.542 1.00 29.47 776 GLU A C 1
ATOM 5928 O O . GLU A 1 776 ? -3.257 -41.930 -14.253 1.00 29.47 776 GLU A O 1
ATOM 5933 N N . GLY A 1 777 ? -1.863 -40.189 -13.985 1.00 28.19 777 GLY A N 1
ATOM 5934 C CA . GLY A 1 777 ? -1.371 -40.133 -15.358 1.00 28.19 777 GLY A CA 1
ATOM 5935 C C . GLY A 1 777 ? -1.949 -39.014 -16.205 1.00 28.19 777 GLY A C 1
ATOM 5936 O O . GLY A 1 777 ? -3.055 -39.111 -16.715 1.00 28.19 777 GLY A O 1
ATOM 5937 N N . ALA A 1 778 ? -1.131 -37.978 -16.355 1.00 28.02 778 ALA A N 1
ATOM 5938 C CA . ALA A 1 778 ? -1.178 -36.937 -17.370 1.00 28.02 778 ALA A CA 1
ATOM 5939 C C . ALA A 1 778 ? -1.668 -37.371 -18.767 1.00 28.02 778 ALA A C 1
ATOM 5941 O O . ALA A 1 778 ? -1.226 -38.394 -19.291 1.00 28.02 778 ALA A O 1
ATOM 5942 N N . ALA A 1 779 ? -2.452 -36.490 -19.390 1.00 29.48 779 ALA A N 1
ATOM 5943 C CA . ALA A 1 779 ? -2.269 -36.000 -20.758 1.00 29.48 779 ALA A CA 1
ATOM 5944 C C . ALA A 1 779 ? -2.974 -34.644 -20.887 1.00 29.48 779 ALA A C 1
ATOM 5946 O O . ALA A 1 779 ? -4.137 -34.557 -20.425 1.00 29.48 779 ALA A O 1
#